Protein 1KQ8 (pdb70)

Nearest PDB structures (foldseek):
  1kq8-assembly1_A  TM=9.219E-01  e=2.429E-12  Rattus norvegicus
  2hfh-assembly1_A  TM=8.303E-01  e=5.248E-07  Rattus norvegicus
  2hdc-assembly1_A  TM=8.396E-01  e=4.549E-06  Rattus norvegicus
  2d2w-assembly1_A  TM=6.006E-01  e=1.992E-04  Mus musculus
  5z7b-assembly1_A  TM=4.721E-01  e=2.363E+00  Corynebacterium glutamicum

Sequence (75 aa):
YIALITMAIRDSAGGRLTLAEINEYLMGKFPFFRGSYTGWRNSVRHNLSLNDCFVKVLRDPSRPWGKDNYWMLNPYIALITMAIRDSAGGRLTLAEINEYLMGKFPFFRGSYTGWRNSVRHNLSLNDCFVKVLRDPSRPWGKDNYWMLNPYIALITMAIRDSAGGRLTLAEINEYLMGKFPFFRGSYTGWRNSVRHNLSLNDCFVKVLRDPSRPWGKDNYWMLNPYIALITMAIRDSAGGRLTLAEINEYLMGKFPFFRGSYTGWRNSVRHNLSLNDCFVKVLRDPSRPWGKDNYWMLNPYIALITMAIRDSAGGRLTLAEINEYLMGKFPFFRGSYTGWRNSVRHNLSLNDCFVKVLRDPSRPWGKDNYWMLNPYIALITMAIRDSAGGRLTLAEINEYLMGKFPFFRGSYTGWRNSVRHNLSLNDCFVKVLRDPSRPWGKDNYWMLNPYIALITMAIRDSAGGRLTLAEINEYLMGKFPFFRGSYTGWRNSVRHNLSLNDCFVKVLRDPSRPWGKDNYWMLNPYIALITMAIRDSAGGRLTLAEINEYLMGKFPFFRGSYTGWRNSVRHNLSLNDCFVKVLRDPSRPWGKDNYWMLNPYIALITMAIRDSAGGRLTLAEINEYLMGKFPFFRGSYTGWRNSVRHNLSLNDCFVKVLRDPSRPWGKDNYWMLNPYIALITMAIRDSAGGRLTLAEINEYLMGKFPFFRGSYTGWRNSVRHNLSLNDCFVKVLRDPSRPWGKDNYWMLNPYIALITMAIRDSAGGRLTLAEINEYLMGKFPFFRGSYTGWRNSVRHNLSLNDCFVKVLRDPSRPWGKDNYWMLNPYIALITMAIRDSAGGRLTLAEINEYLMGKFPFFRGSYTGWRNSVRHNLSLNDCFVKVLRDPSRPWGKDNYWMLNPYIALITMAIRDSAGGRLTLAEINEYLMGKFPFFRGSYTGWRNSVRHNLSLNDCFVKVLRDPSRPWGKDNYWMLNPYIALITMAIRDSAGGRLTLAEINEYLMGKFPFFRGSYTGWRNSVRHNLSLNDCFVKVLRDPSRPWGKDNYWMLNPYIALITMAIRDSAGGRLTLAEINEYLMGKFPFFRGSYTGWRNSVRHNLSLNDCFVKVLRDPSRPWGKDNYWMLNPYIALITMAIRDSAGGRLTLAEINEYLMGKFPFFRGSYTGWRNSVRHNLSLNDCFVKVLRDPSRPWGKDNYWMLNPYIALITMAIRDSAGGRLTLAEINEYLMGKFPFFRGSYTGWRNSVRHNLSLNDCFVKVLRDPSRPWGKDNYWMLNPYIALITMAIRDSAGGRLTLAEINEYLMGKFPFFRGSYTGWRNSVRHNLSLNDCFVKVLRDPSRPWGKDNYWMLNPYIALITMAIRDSAGGRLTLAEINEYLMGKFPFFRGSYTGWRNSVRHNLSLNDCFVKVLRDPSRPWGKDNYWMLNPYIALITMAIRDSAGGRLTLAEINEYLMGKFPFFRGSYTGWRNSVRHNLSLNDCFVKVLRDPSRPWGKDNYWMLNP

Secondary structure (DSSP, 8-state):
-HHHHHHHHTTSSSS-B-HHHHHHHHHHH-TTGGGT-S--HHHHHHHHHHHT--EE-SS-S--SSS----EE---

Organism: Rattus norvegicus (NCBI:txid10116)

Radius of gyration: 11.91 Å; Cα contacts (8 Å, |Δi|>4): 81; chains: 1; bounding box: 29×30×24 Å

Solvent-accessible surface area: 5359 Å² total; per-residue (Å²): 135,105,79,13,2,75,82,0,6,166,95,15,99,22,23,152,4,16,7,27,85,3,18,122,68,0,50,71,134,49,94,173,10,174,63,80,109,96,52,5,138,85,75,3,97,83,63,0,27,136,62,61,108,28,87,94,45,177,110,41,129,61,98,75,224,34,157,25,36,74,6,84,13,88,154

Structure (mmCIF, N/CA/C/O backbone):
data_1KQ8
#
_entry.id   1KQ8
#
loop_
_atom_site.group_PDB
_atom_site.id
_atom_site.type_symbol
_atom_site.label_atom_id
_atom_site.label_alt_id
_atom_site.label_comp_id
_atom_site.label_asym_id
_atom_site.label_entity_id
_atom_site.label_seq_id
_atom_site.pdbx_PDB_ins_code
_atom_site.Cartn_x
_atom_site.Cartn_y
_atom_site.Cartn_z
_atom_site.occupancy
_atom_site.B_iso_or_equiv
_atom_site.auth_seq_id
_atom_site.auth_comp_id
_atom_site.auth_asym_id
_atom_site.auth_atom_id
_atom_site.pdbx_PDB_model_num
ATOM 1 N N . TYR A 1 7 ? -6.651 1.995 2.730 1.00 0.00 8 TYR A N 1
ATOM 2 C CA . TYR A 1 7 ? -7.794 2.531 3.449 1.00 0.00 8 TYR A CA 1
ATOM 3 C C . TYR A 1 7 ? -7.493 3.928 3.995 1.00 0.00 8 TYR A C 1
ATOM 4 O O . TYR A 1 7 ? -8.395 4.754 4.129 1.00 0.00 8 TYR A O 1
ATOM 22 N N . ILE A 1 8 ? -6.222 4.150 4.296 1.00 0.00 9 ILE A N 1
ATOM 23 C CA . ILE A 1 8 ? -5.791 5.433 4.824 1.00 0.00 9 ILE A CA 1
ATOM 24 C C . ILE A 1 8 ? -5.888 6.491 3.724 1.00 0.00 9 ILE A C 1
ATOM 25 O O . ILE A 1 8 ? -6.543 7.517 3.901 1.00 0.00 9 ILE A O 1
ATOM 41 N N . ALA A 1 9 ? -5.227 6.206 2.612 1.00 0.00 10 ALA A N 1
ATOM 42 C CA . ALA A 1 9 ? -5.231 7.120 1.483 1.00 0.00 10 ALA A CA 1
ATOM 43 C C . ALA A 1 9 ? -6.676 7.401 1.065 1.00 0.00 10 ALA A C 1
ATOM 44 O O . ALA A 1 9 ? -7.045 8.550 0.827 1.00 0.00 10 ALA A O 1
ATOM 51 N N . LEU A 1 10 ? -7.454 6.332 0.987 1.00 0.00 11 LEU A N 1
ATOM 52 C CA . LEU A 1 10 ? -8.850 6.449 0.602 1.00 0.00 11 LEU A CA 1
ATOM 53 C C . LEU A 1 10 ? -9.569 7.378 1.582 1.00 0.00 11 LEU A C 1
ATOM 54 O O . LEU A 1 10 ? -10.360 8.227 1.172 1.00 0.00 11 LEU A O 1
ATOM 70 N N . ILE A 1 11 ? -9.269 7.186 2.858 1.00 0.00 12 ILE A N 1
ATOM 71 C CA . ILE A 1 11 ? -9.877 7.996 3.900 1.00 0.00 12 ILE A CA 1
ATOM 72 C C . ILE A 1 11 ? -9.422 9.448 3.741 1.00 0.00 12 ILE A C 1
ATOM 73 O O . ILE A 1 11 ? -10.205 10.374 3.952 1.00 0.00 12 ILE A O 1
ATOM 89 N N . THR A 1 12 ? -8.160 9.603 3.370 1.00 0.00 13 THR A N 1
ATOM 90 C CA . THR A 1 12 ? -7.592 10.926 3.181 1.00 0.00 13 THR A CA 1
ATOM 91 C C . THR A 1 12 ? -8.385 11.701 2.126 1.00 0.00 13 THR A C 1
ATOM 92 O O . THR A 1 12 ? -8.791 12.838 2.361 1.00 0.00 13 THR A O 1
ATOM 103 N N . MET A 1 13 ? -8.580 11.054 0.986 1.00 0.00 14 MET A N 1
ATOM 104 C CA . MET A 1 13 ? -9.317 11.668 -0.105 1.00 0.00 14 MET A CA 1
ATOM 105 C C . MET A 1 13 ? -10.802 11.801 0.242 1.00 0.00 14 MET A C 1
ATOM 106 O O . MET A 1 13 ? -11.489 12.676 -0.282 1.00 0.00 14 MET A O 1
ATOM 120 N N . ALA A 1 14 ? -11.252 10.919 1.122 1.00 0.00 15 ALA A N 1
ATOM 121 C CA . ALA A 1 14 ? -12.642 10.927 1.545 1.00 0.00 15 ALA A CA 1
ATOM 122 C C . ALA A 1 14 ? -12.900 12.162 2.412 1.00 0.00 15 ALA A C 1
ATOM 123 O O . ALA A 1 14 ? -13.844 12.911 2.166 1.00 0.00 15 ALA A O 1
ATOM 130 N N . ILE A 1 15 ? -12.043 12.336 3.408 1.00 0.00 16 ILE A N 1
ATOM 131 C CA . ILE A 1 15 ? -12.167 13.467 4.312 1.00 0.00 16 ILE A CA 1
ATOM 132 C C . ILE A 1 15 ? -11.871 14.759 3.548 1.00 0.00 16 ILE A C 1
ATOM 133 O O . ILE A 1 15 ? -12.419 15.813 3.869 1.00 0.00 16 ILE A O 1
ATOM 149 N N . ARG A 1 16 ? -11.006 14.636 2.553 1.00 0.00 17 ARG A N 1
ATOM 150 C CA . ARG A 1 16 ? -10.631 15.781 1.741 1.00 0.00 17 ARG A CA 1
ATOM 151 C C . ARG A 1 16 ? -11.880 16.485 1.207 1.00 0.00 17 ARG A C 1
ATOM 152 O O . ARG A 1 16 ? -11.820 17.649 0.812 1.00 0.00 17 ARG A O 1
ATOM 173 N N . ASP A 1 17 ? -12.983 15.751 1.214 1.00 0.00 18 ASP A N 1
ATOM 174 C CA . ASP A 1 17 ? -14.244 16.291 0.736 1.00 0.00 18 ASP A CA 1
ATOM 175 C C . ASP A 1 17 ? -14.484 17.659 1.376 1.00 0.00 18 ASP A C 1
ATOM 176 O O . ASP A 1 17 ? -15.079 18.542 0.759 1.00 0.00 18 ASP A O 1
ATOM 185 N N . SER A 1 18 ? -14.008 17.794 2.605 1.00 0.00 19 SER A N 1
ATOM 186 C CA . SER A 1 18 ? -14.163 19.040 3.336 1.00 0.00 19 SER A CA 1
ATOM 187 C C . SER A 1 18 ? -12.981 19.967 3.046 1.00 0.00 19 SER A C 1
ATOM 188 O O . SER A 1 18 ? -12.492 20.022 1.919 1.00 0.00 19 SER A O 1
ATOM 196 N N . ALA A 1 19 ? -12.555 20.672 4.084 1.00 0.00 20 ALA A N 1
ATOM 197 C CA . ALA A 1 19 ? -11.439 21.594 3.955 1.00 0.00 20 ALA A CA 1
ATOM 198 C C . ALA A 1 19 ? -10.990 22.042 5.347 1.00 0.00 20 ALA A C 1
ATOM 199 O O . ALA A 1 19 ? -10.553 23.177 5.527 1.00 0.00 20 ALA A O 1
ATOM 206 N N . GLY A 1 20 ? -11.112 21.125 6.296 1.00 0.00 21 GLY A N 1
ATOM 207 C CA . GLY A 1 20 ? -10.723 21.411 7.667 1.00 0.00 21 GLY A CA 1
ATOM 208 C C . GLY A 1 20 ? -11.808 22.214 8.388 1.00 0.00 21 GLY A C 1
ATOM 209 O O . GLY A 1 20 ? -11.503 23.122 9.160 1.00 0.00 21 GLY A O 1
ATOM 213 N N . GLY A 1 21 ? -13.051 21.850 8.111 1.00 0.00 22 GLY A N 1
ATOM 214 C CA . GLY A 1 21 ? -14.183 22.525 8.724 1.00 0.00 22 GLY A CA 1
ATOM 215 C C . GLY A 1 21 ? -15.224 21.516 9.214 1.00 0.00 22 GLY A C 1
ATOM 216 O O . GLY A 1 21 ? -15.417 21.353 10.417 1.00 0.00 22 GLY A O 1
ATOM 220 N N . ARG A 1 22 ? -15.867 20.865 8.255 1.00 0.00 23 ARG A N 1
ATOM 221 C CA . ARG A 1 22 ? -16.883 19.877 8.574 1.00 0.00 23 ARG A CA 1
ATOM 222 C C . ARG A 1 22 ? -17.147 18.978 7.364 1.00 0.00 23 ARG A C 1
ATOM 223 O O . ARG A 1 22 ? -16.892 19.372 6.227 1.00 0.00 23 ARG A O 1
ATOM 244 N N . LEU A 1 23 ? -17.656 17.789 7.650 1.00 0.00 24 LEU A N 1
ATOM 245 C CA . LEU A 1 23 ? -17.958 16.832 6.600 1.00 0.00 24 LEU A CA 1
ATOM 246 C C . LEU A 1 23 ? -18.939 15.787 7.134 1.00 0.00 24 LEU A C 1
ATOM 247 O O . LEU A 1 23 ? -19.158 15.696 8.341 1.00 0.00 24 LEU A O 1
ATOM 263 N N . THR A 1 24 ? -19.504 15.024 6.210 1.00 0.00 25 THR A N 1
ATOM 264 C CA . THR A 1 24 ? -20.457 13.989 6.573 1.00 0.00 25 THR A CA 1
ATOM 265 C C . THR A 1 24 ? -19.944 12.615 6.137 1.00 0.00 25 THR A C 1
ATOM 266 O O . THR A 1 24 ? -19.821 12.345 4.943 1.00 0.00 25 THR A O 1
ATOM 277 N N . LEU A 1 25 ? -19.658 11.784 7.128 1.00 0.00 26 LEU A N 1
ATOM 278 C CA . LEU A 1 25 ? -19.161 10.444 6.862 1.00 0.00 26 LEU A CA 1
ATOM 279 C C . LEU A 1 25 ? -20.198 9.674 6.041 1.00 0.00 26 LEU A C 1
ATOM 280 O O . LEU A 1 25 ? -19.868 8.687 5.386 1.00 0.00 26 LEU A O 1
ATOM 296 N N . ALA A 1 26 ? -21.431 10.155 6.105 1.00 0.00 27 ALA A N 1
ATOM 297 C CA . ALA A 1 26 ? -22.519 9.524 5.376 1.00 0.00 27 ALA A CA 1
ATOM 298 C C . ALA A 1 26 ? -22.247 9.625 3.874 1.00 0.00 27 ALA A C 1
ATOM 299 O O . ALA A 1 26 ? -22.367 8.639 3.149 1.00 0.00 27 ALA A O 1
ATOM 306 N N . GLU A 1 27 ? -21.884 10.827 3.450 1.00 0.00 28 GLU A N 1
ATOM 307 C CA . GLU A 1 27 ? -21.594 11.071 2.047 1.00 0.00 28 GLU A CA 1
ATOM 308 C C . GLU A 1 27 ? -20.246 10.452 1.669 1.00 0.00 28 GLU A C 1
ATOM 309 O O . GLU A 1 27 ? -20.099 9.892 0.584 1.00 0.00 28 GLU A O 1
ATOM 321 N N . ILE A 1 28 ? -19.297 10.575 2.585 1.00 0.00 29 ILE A N 1
ATOM 322 C CA . ILE A 1 28 ? -17.967 10.035 2.361 1.00 0.00 29 ILE A CA 1
ATOM 323 C C . ILE A 1 28 ? -18.070 8.533 2.089 1.00 0.00 29 ILE A C 1
ATOM 324 O O . ILE A 1 28 ? -17.531 8.040 1.099 1.00 0.00 29 ILE A O 1
ATOM 340 N N . ASN A 1 29 ? -18.765 7.848 2.985 1.00 0.00 30 ASN A N 1
ATOM 341 C CA . ASN A 1 29 ? -18.945 6.412 2.854 1.00 0.00 30 ASN A CA 1
ATOM 342 C C . ASN A 1 29 ? -19.871 6.125 1.670 1.00 0.00 30 ASN A C 1
ATOM 343 O O . ASN A 1 29 ? -19.756 5.084 1.025 1.00 0.00 30 ASN A O 1
ATOM 354 N N . GLU A 1 30 ? -20.769 7.067 1.420 1.00 0.00 31 GLU A N 1
ATOM 355 C CA . GLU A 1 30 ? -21.715 6.928 0.326 1.00 0.00 31 GLU A CA 1
ATOM 356 C C . GLU A 1 30 ? -20.970 6.741 -0.998 1.00 0.00 31 GLU A C 1
ATOM 357 O O . GLU A 1 30 ? -21.282 5.833 -1.767 1.00 0.00 31 GLU A O 1
ATOM 369 N N . TYR A 1 31 ? -20.000 7.615 -1.223 1.00 0.00 32 TYR A N 1
ATOM 370 C CA . TYR A 1 31 ? -19.209 7.557 -2.440 1.00 0.00 32 TYR A CA 1
ATOM 371 C C . TYR A 1 31 ? -18.123 6.484 -2.338 1.00 0.00 32 TYR A C 1
ATOM 372 O O . TYR A 1 31 ? -17.682 5.943 -3.351 1.00 0.00 32 TYR A O 1
ATOM 390 N N . LEU A 1 32 ? -17.722 6.209 -1.105 1.00 0.00 33 LEU A N 1
ATOM 391 C CA . LEU A 1 32 ? -16.696 5.211 -0.857 1.00 0.00 33 LEU A CA 1
ATOM 392 C C . LEU A 1 32 ? -17.140 3.871 -1.448 1.00 0.00 33 LEU A C 1
ATOM 393 O O . LEU A 1 32 ? -16.375 3.216 -2.154 1.00 0.00 33 LEU A O 1
ATOM 409 N N . MET A 1 33 ? -18.375 3.504 -1.138 1.00 0.00 34 MET A N 1
ATOM 410 C CA . MET A 1 33 ? -18.930 2.254 -1.629 1.00 0.00 34 MET A CA 1
ATOM 411 C C . MET A 1 33 ? -19.407 2.398 -3.076 1.00 0.00 34 MET A C 1
ATOM 412 O O . MET A 1 33 ? -19.408 1.427 -3.832 1.00 0.00 34 MET A O 1
ATOM 426 N N . GLY A 1 34 ? -19.799 3.616 -3.418 1.00 0.00 35 GLY A N 1
ATOM 427 C CA . GLY A 1 34 ? -20.277 3.898 -4.761 1.00 0.00 35 GLY A CA 1
ATOM 428 C C . GLY A 1 34 ? -19.109 4.032 -5.741 1.00 0.00 35 GLY A C 1
ATOM 429 O O . GLY A 1 34 ? -19.318 4.154 -6.948 1.00 0.00 35 GLY A O 1
ATOM 433 N N . LYS A 1 35 ? -17.907 4.005 -5.187 1.00 0.00 36 LYS A N 1
ATOM 434 C CA . LYS A 1 35 ? -16.706 4.122 -5.997 1.00 0.00 36 LYS A CA 1
ATOM 435 C C . LYS A 1 35 ? -15.952 2.791 -5.978 1.00 0.00 36 LYS A C 1
ATOM 436 O O . LYS A 1 35 ? -15.673 2.217 -7.029 1.00 0.00 36 LYS A O 1
ATOM 455 N N . PHE A 1 36 ? -15.643 2.339 -4.771 1.00 0.00 37 PHE A N 1
ATOM 456 C CA . PHE A 1 36 ? -14.927 1.086 -4.602 1.00 0.00 37 PHE A CA 1
ATOM 457 C C . PHE A 1 36 ? -15.887 -0.104 -4.646 1.00 0.00 37 PHE A C 1
ATOM 458 O O . PHE A 1 36 ? -16.727 -0.263 -3.762 1.00 0.00 37 PHE A O 1
ATOM 475 N N . PRO A 1 37 ? -15.726 -0.933 -5.713 1.00 0.00 38 PRO A N 1
ATOM 476 C CA . PRO A 1 37 ? -16.568 -2.104 -5.884 1.00 0.00 38 PRO A CA 1
ATOM 477 C C . PRO A 1 37 ? -16.163 -3.217 -4.915 1.00 0.00 38 PRO A C 1
ATOM 478 O O . PRO A 1 37 ? -17.020 -3.902 -4.358 1.00 0.00 38 PRO A O 1
ATOM 489 N N . PHE A 1 38 ? -14.858 -3.362 -4.744 1.00 0.00 39 PHE A N 1
ATOM 490 C CA . PHE A 1 38 ? -14.329 -4.380 -3.852 1.00 0.00 39 PHE A CA 1
ATOM 491 C C . PHE A 1 38 ? -14.856 -4.189 -2.428 1.00 0.00 39 PHE A C 1
ATOM 492 O O . PHE A 1 38 ? -15.068 -5.161 -1.705 1.00 0.00 39 PHE A O 1
ATOM 509 N N . PHE A 1 39 ? -15.052 -2.929 -2.068 1.00 0.00 40 PHE A N 1
ATOM 510 C CA . PHE A 1 39 ? -15.549 -2.597 -0.744 1.00 0.00 40 PHE A CA 1
ATOM 511 C C . PHE A 1 39 ? -17.024 -2.979 -0.601 1.00 0.00 40 PHE A C 1
ATOM 512 O O . PHE A 1 39 ? -17.457 -3.411 0.466 1.00 0.00 40 PHE A O 1
ATOM 529 N N . ARG A 1 40 ? -17.756 -2.806 -1.692 1.00 0.00 41 ARG A N 1
ATOM 530 C CA . ARG A 1 40 ? -19.173 -3.127 -1.702 1.00 0.00 41 ARG A CA 1
ATOM 531 C C . ARG A 1 40 ? -19.381 -4.595 -2.078 1.00 0.00 41 ARG A C 1
ATOM 532 O O . ARG A 1 40 ? -20.503 -5.014 -2.360 1.00 0.00 41 ARG A O 1
ATOM 553 N N . GLY A 1 41 ? -18.284 -5.337 -2.071 1.00 0.00 42 GLY A N 1
ATOM 554 C CA . GLY A 1 41 ? -18.332 -6.749 -2.408 1.00 0.00 42 GLY A CA 1
ATOM 555 C C . GLY A 1 41 ? -17.403 -7.561 -1.504 1.00 0.00 42 GLY A C 1
ATOM 556 O O . GLY A 1 41 ? -16.727 -8.479 -1.967 1.00 0.00 42 GLY A O 1
ATOM 560 N N . SER A 1 42 ? -17.399 -7.195 -0.231 1.00 0.00 43 SER A N 1
ATOM 561 C CA . SER A 1 42 ? -16.564 -7.877 0.742 1.00 0.00 43 SER A CA 1
ATOM 562 C C . SER A 1 42 ? -17.294 -7.973 2.083 1.00 0.00 43 SER A C 1
ATOM 563 O O . SER A 1 42 ? -17.692 -9.059 2.502 1.00 0.00 43 SER A O 1
ATOM 571 N N . TYR A 1 43 ? -17.448 -6.821 2.720 1.00 0.00 44 TYR A N 1
ATOM 572 C CA . TYR A 1 43 ? -18.124 -6.761 4.005 1.00 0.00 44 TYR A CA 1
ATOM 573 C C . TYR A 1 43 ? -18.395 -5.312 4.415 1.00 0.00 44 TYR A C 1
ATOM 574 O O . TYR A 1 43 ? -17.473 -4.581 4.773 1.00 0.00 44 TYR A O 1
ATOM 592 N N . THR A 1 44 ? -19.665 -4.940 4.348 1.00 0.00 45 THR A N 1
ATOM 593 C CA . THR A 1 44 ? -20.070 -3.592 4.707 1.00 0.00 45 THR A CA 1
ATOM 594 C C . THR A 1 44 ? -20.102 -3.432 6.228 1.00 0.00 45 THR A C 1
ATOM 595 O O . THR A 1 44 ? -21.131 -3.071 6.796 1.00 0.00 45 THR A O 1
ATOM 606 N N . GLY A 1 45 ? -18.962 -3.710 6.844 1.00 0.00 46 GLY A N 1
ATOM 607 C CA . GLY A 1 45 ? -18.847 -3.601 8.289 1.00 0.00 46 GLY A CA 1
ATOM 608 C C . GLY A 1 45 ? -17.474 -3.058 8.690 1.00 0.00 46 GLY A C 1
ATOM 609 O O . GLY A 1 45 ? -16.974 -3.362 9.772 1.00 0.00 46 GLY A O 1
ATOM 613 N N . TRP A 1 46 ? -16.902 -2.265 7.795 1.00 0.00 47 TRP A N 1
ATOM 614 C CA . TRP A 1 46 ? -15.597 -1.677 8.043 1.00 0.00 47 TRP A CA 1
ATOM 615 C C . TRP A 1 46 ? -15.809 -0.239 8.521 1.00 0.00 47 TRP A C 1
ATOM 616 O O . TRP A 1 46 ? -14.880 0.398 9.014 1.00 0.00 47 TRP A O 1
ATOM 637 N N . ARG A 1 47 ? -17.037 0.230 8.358 1.00 0.00 48 ARG A N 1
ATOM 638 C CA . ARG A 1 47 ? -17.383 1.581 8.767 1.00 0.00 48 ARG A CA 1
ATOM 639 C C . ARG A 1 47 ? -16.921 1.835 10.203 1.00 0.00 48 ARG A C 1
ATOM 640 O O . ARG A 1 47 ? -16.735 2.983 10.605 1.00 0.00 48 ARG A O 1
ATOM 661 N N . ASN A 1 48 ? -16.747 0.746 10.937 1.00 0.00 49 ASN A N 1
ATOM 662 C CA . ASN A 1 48 ? -16.310 0.837 12.320 1.00 0.00 49 ASN A CA 1
ATOM 663 C C . ASN A 1 48 ? -14.801 1.088 12.357 1.00 0.00 49 ASN A C 1
ATOM 664 O O . ASN A 1 48 ? -14.334 1.980 13.064 1.00 0.00 49 ASN A O 1
ATOM 675 N N . SER A 1 49 ? -14.081 0.286 11.588 1.00 0.00 50 SER A N 1
ATOM 676 C CA . SER A 1 49 ? -12.634 0.410 11.524 1.00 0.00 50 SER A CA 1
ATOM 677 C C . SER A 1 49 ? -12.251 1.652 10.717 1.00 0.00 50 SER A C 1
ATOM 678 O O . SER A 1 49 ? -11.229 2.281 10.987 1.00 0.00 50 SER A O 1
ATOM 686 N N . VAL A 1 50 ? -13.090 1.966 9.741 1.00 0.00 51 VAL A N 1
ATOM 687 C CA . VAL A 1 50 ? -12.852 3.121 8.892 1.00 0.00 51 VAL A CA 1
ATOM 688 C C . VAL A 1 50 ? -13.047 4.399 9.711 1.00 0.00 51 VAL A C 1
ATOM 689 O O . VAL A 1 50 ? -12.143 5.228 9.800 1.00 0.00 51 VAL A O 1
ATOM 702 N N . ARG A 1 51 ? -14.234 4.519 10.287 1.00 0.00 52 ARG A N 1
ATOM 703 C CA . ARG A 1 51 ? -14.560 5.682 11.095 1.00 0.00 52 ARG A CA 1
ATOM 704 C C . ARG A 1 51 ? -13.561 5.826 12.245 1.00 0.00 52 ARG A C 1
ATOM 705 O O . ARG A 1 51 ? -13.139 6.934 12.570 1.00 0.00 52 ARG A O 1
ATOM 726 N N . HIS A 1 52 ? -13.212 4.689 12.830 1.00 0.00 53 HIS A N 1
ATOM 727 C CA . HIS A 1 52 ? -12.271 4.675 13.937 1.00 0.00 53 HIS A CA 1
ATOM 728 C C . HIS A 1 52 ? -10.952 5.313 13.497 1.00 0.00 53 HIS A C 1
ATOM 729 O O . HIS A 1 52 ? -10.480 6.263 14.119 1.00 0.00 53 HIS A O 1
ATOM 743 N N . ASN A 1 53 ? -10.394 4.765 12.427 1.00 0.00 54 ASN A N 1
ATOM 744 C CA . ASN A 1 53 ? -9.139 5.268 11.897 1.00 0.00 54 ASN A CA 1
ATOM 745 C C . ASN A 1 53 ? -9.338 6.702 11.401 1.00 0.00 54 ASN A C 1
ATOM 746 O O . ASN A 1 53 ? -8.402 7.500 11.408 1.00 0.00 54 ASN A O 1
ATOM 757 N N . LEU A 1 54 ? -10.563 6.985 10.984 1.00 0.00 55 LEU A N 1
ATOM 758 C CA . LEU A 1 54 ? -10.897 8.309 10.486 1.00 0.00 55 LEU A CA 1
ATOM 759 C C . LEU A 1 54 ? -10.555 9.351 11.553 1.00 0.00 55 LEU A C 1
ATOM 760 O O . LEU A 1 54 ? -9.868 10.331 11.270 1.00 0.00 55 LEU A O 1
ATOM 776 N N . SER A 1 55 ? -11.052 9.104 12.756 1.00 0.00 56 SER A N 1
ATOM 777 C CA . SER A 1 55 ? -10.808 10.009 13.867 1.00 0.00 56 SER A CA 1
ATOM 778 C C . SER A 1 55 ? -9.423 9.746 14.462 1.00 0.00 56 SER A C 1
ATOM 779 O O . SER A 1 55 ? -8.786 10.657 14.988 1.00 0.00 56 SER A O 1
ATOM 787 N N . LEU A 1 56 ? -8.998 8.495 14.359 1.00 0.00 57 LEU A N 1
ATOM 788 C CA . LEU A 1 56 ? -7.700 8.101 14.881 1.00 0.00 57 LEU A CA 1
ATOM 789 C C . LEU A 1 56 ? -6.613 8.489 13.877 1.00 0.00 57 LEU A C 1
ATOM 790 O O . LEU A 1 56 ? -5.431 8.240 14.110 1.00 0.00 57 LEU A O 1
ATOM 806 N N . ASN A 1 57 ? -7.051 9.092 12.782 1.00 0.00 58 ASN A N 1
ATOM 807 C CA . ASN A 1 57 ? -6.129 9.517 11.742 1.00 0.00 58 ASN A CA 1
ATOM 808 C C . ASN A 1 57 ? -6.024 11.043 11.752 1.00 0.00 58 ASN A C 1
ATOM 809 O O . ASN A 1 57 ? -5.036 11.598 12.232 1.00 0.00 58 ASN A O 1
ATOM 820 N N . ASP A 1 58 ? -7.056 11.679 11.217 1.00 0.00 59 ASP A N 1
ATOM 821 C CA . ASP A 1 58 ? -7.092 13.130 11.159 1.00 0.00 59 ASP A CA 1
ATOM 822 C C . ASP A 1 58 ? -6.985 13.696 12.576 1.00 0.00 59 ASP A C 1
ATOM 823 O O . ASP A 1 58 ? -6.128 14.536 12.850 1.00 0.00 59 ASP A O 1
ATOM 832 N N . CYS A 1 59 ? -7.866 13.214 13.440 1.00 0.00 60 CYS A N 1
ATOM 833 C CA . CYS A 1 59 ? -7.881 13.662 14.822 1.00 0.00 60 CYS A CA 1
ATOM 834 C C . CYS A 1 59 ? -8.792 14.887 14.921 1.00 0.00 60 CYS A C 1
ATOM 835 O O . CYS A 1 59 ? -8.348 15.965 15.315 1.00 0.00 60 CYS A O 1
ATOM 843 N N . PHE A 1 60 ? -10.049 14.681 14.556 1.00 0.00 61 PHE A N 1
ATOM 844 C CA . PHE A 1 60 ? -11.026 15.756 14.598 1.00 0.00 61 PHE A CA 1
ATOM 845 C C . PHE A 1 60 ? -12.174 15.416 15.551 1.00 0.00 61 PHE A C 1
ATOM 846 O O . PHE A 1 60 ? -12.096 14.445 16.301 1.00 0.00 61 PHE A O 1
ATOM 863 N N . VAL A 1 61 ? -13.213 16.235 15.489 1.00 0.00 62 VAL A N 1
ATOM 864 C CA . VAL A 1 61 ? -14.376 16.034 16.337 1.00 0.00 62 VAL A CA 1
ATOM 865 C C . VAL A 1 61 ? -15.605 15.789 15.459 1.00 0.00 62 VAL A C 1
ATOM 866 O O . VAL A 1 61 ? -15.767 16.425 14.419 1.00 0.00 62 VAL A O 1
ATOM 879 N N . LYS A 1 62 ? -16.441 14.865 15.911 1.00 0.00 63 LYS A N 1
ATOM 880 C CA . LYS A 1 62 ? -17.650 14.528 15.180 1.00 0.00 63 LYS A CA 1
ATOM 881 C C . LYS A 1 62 ? -18.869 14.824 16.056 1.00 0.00 63 LYS A C 1
ATOM 882 O O . LYS A 1 62 ? -18.727 15.193 17.221 1.00 0.00 63 LYS A O 1
ATOM 901 N N . VAL A 1 63 ? -20.041 14.652 15.462 1.00 0.00 64 VAL A N 1
ATOM 902 C CA . VAL A 1 63 ? -21.284 14.896 16.173 1.00 0.00 64 VAL A CA 1
ATOM 903 C C . VAL A 1 63 ? -22.098 13.601 16.229 1.00 0.00 64 VAL A C 1
ATOM 904 O O . VAL A 1 63 ? -22.206 12.889 15.232 1.00 0.00 64 VAL A O 1
ATOM 917 N N . LEU A 1 64 ? -22.649 13.337 17.404 1.00 0.00 65 LEU A N 1
ATOM 918 C CA . LEU A 1 64 ? -23.450 12.140 17.602 1.00 0.00 65 LEU A CA 1
ATOM 919 C C . LEU A 1 64 ? -24.833 12.349 16.983 1.00 0.00 65 LEU A C 1
ATOM 920 O O . LEU A 1 64 ? -25.761 12.789 17.661 1.00 0.00 65 LEU A O 1
ATOM 936 N N . ARG A 1 65 ? -24.928 12.024 15.702 1.00 0.00 66 ARG A N 1
ATOM 937 C CA . ARG A 1 65 ? -26.183 12.171 14.984 1.00 0.00 66 ARG A CA 1
ATOM 938 C C . ARG A 1 65 ? -26.880 13.470 15.393 1.00 0.00 66 ARG A C 1
ATOM 939 O O . ARG A 1 65 ? -27.683 13.481 16.325 1.00 0.00 66 ARG A O 1
ATOM 960 N N . ASP A 1 66 ? -26.548 14.534 14.676 1.00 0.00 67 ASP A N 1
ATOM 961 C CA . ASP A 1 66 ? -27.132 15.835 14.953 1.00 0.00 67 ASP A CA 1
ATOM 962 C C . ASP A 1 66 ? -28.503 15.928 14.280 1.00 0.00 67 ASP A C 1
ATOM 963 O O . ASP A 1 66 ? -28.851 15.084 13.455 1.00 0.00 67 ASP A O 1
ATOM 972 N N . PRO A 1 67 ? -29.263 16.987 14.666 1.00 0.00 68 PRO A N 1
ATOM 973 C CA . PRO A 1 67 ? -30.587 17.201 14.109 1.00 0.00 68 PRO A CA 1
ATOM 974 C C . PRO A 1 67 ? -30.501 17.740 12.680 1.00 0.00 68 PRO A C 1
ATOM 975 O O . PRO A 1 67 ? -30.781 18.913 12.437 1.00 0.00 68 PRO A O 1
ATOM 986 N N . SER A 1 68 ? -30.110 16.858 11.771 1.00 0.00 69 SER A N 1
ATOM 987 C CA . SER A 1 68 ? -29.983 17.231 10.373 1.00 0.00 69 SER A CA 1
ATOM 988 C C . SER A 1 68 ? -29.576 16.013 9.541 1.00 0.00 69 SER A C 1
ATOM 989 O O . SER A 1 68 ? -28.480 15.975 8.984 1.00 0.00 69 SER A O 1
ATOM 997 N N . ARG A 1 69 ? -30.481 15.047 9.484 1.00 0.00 70 ARG A N 1
ATOM 998 C CA . ARG A 1 69 ? -30.230 13.830 8.730 1.00 0.00 70 ARG A CA 1
ATOM 999 C C . ARG A 1 69 ? -31.385 13.557 7.764 1.00 0.00 70 ARG A C 1
ATOM 1000 O O . ARG A 1 69 ? -32.490 13.226 8.190 1.00 0.00 70 ARG A O 1
ATOM 1021 N N . PRO A 1 70 ? -31.081 13.709 6.447 1.00 0.00 71 PRO A N 1
ATOM 1022 C CA . PRO A 1 70 ? -32.081 13.482 5.417 1.00 0.00 71 PRO A CA 1
ATOM 1023 C C . PRO A 1 70 ? -32.336 11.986 5.221 1.00 0.00 71 PRO A C 1
ATOM 1024 O O . PRO A 1 70 ? -31.412 11.228 4.930 1.00 0.00 71 PRO A O 1
ATOM 1035 N N . TRP A 1 71 ? -33.595 11.606 5.388 1.00 0.00 72 TRP A N 1
ATOM 1036 C CA . TRP A 1 71 ? -33.983 10.215 5.232 1.00 0.00 72 TRP A CA 1
ATOM 1037 C C . TRP A 1 71 ? -33.884 9.541 6.602 1.00 0.00 72 TRP A C 1
ATOM 1038 O O . TRP A 1 71 ? -34.704 8.688 6.939 1.00 0.00 72 TRP A O 1
ATOM 1059 N N . GLY A 1 72 ? -32.872 9.948 7.355 1.00 0.00 73 GLY A N 1
ATOM 1060 C CA . GLY A 1 72 ? -32.655 9.394 8.680 1.00 0.00 73 GLY A CA 1
ATOM 1061 C C . GLY A 1 72 ? -31.550 8.336 8.658 1.00 0.00 73 GLY A C 1
ATOM 1062 O O . GLY A 1 72 ? -31.798 7.167 8.949 1.00 0.00 73 GLY A O 1
ATOM 1066 N N . LYS A 1 73 ? -30.352 8.784 8.310 1.00 0.00 74 LYS A N 1
ATOM 1067 C CA . LYS A 1 73 ? -29.208 7.891 8.246 1.00 0.00 74 LYS A CA 1
ATOM 1068 C C . LYS A 1 73 ? -27.986 8.669 7.755 1.00 0.00 74 LYS A C 1
ATOM 1069 O O . LYS A 1 73 ? -27.311 8.245 6.818 1.00 0.00 74 LYS A O 1
ATOM 1088 N N . ASP A 1 74 ? -27.738 9.794 8.410 1.00 0.00 75 ASP A N 1
ATOM 1089 C CA . ASP A 1 74 ? -26.609 10.635 8.051 1.00 0.00 75 ASP A CA 1
ATOM 1090 C C . ASP A 1 74 ? -25.773 10.919 9.301 1.00 0.00 75 ASP A C 1
ATOM 1091 O O . ASP A 1 74 ? -26.181 10.589 10.413 1.00 0.00 75 ASP A O 1
ATOM 1100 N N . ASN A 1 75 ? -24.618 11.529 9.075 1.00 0.00 76 ASN A N 1
ATOM 1101 C CA . ASN A 1 75 ? -23.722 11.862 10.169 1.00 0.00 76 ASN A CA 1
ATOM 1102 C C . ASN A 1 75 ? -22.889 13.087 9.786 1.00 0.00 76 ASN A C 1
ATOM 1103 O O . ASN A 1 75 ? -22.495 13.237 8.631 1.00 0.00 76 ASN A O 1
ATOM 1114 N N . TYR A 1 76 ? -22.646 13.931 10.778 1.00 0.00 77 TYR A N 1
ATOM 1115 C CA . TYR A 1 76 ? -21.867 15.138 10.559 1.00 0.00 77 TYR A CA 1
ATOM 1116 C C . TYR A 1 76 ? -20.606 15.142 11.425 1.00 0.00 77 TYR A C 1
ATOM 1117 O O . TYR A 1 76 ? -20.682 14.965 12.640 1.00 0.00 77 TYR A O 1
ATOM 1135 N N . TRP A 1 77 ? -19.475 15.344 10.765 1.00 0.00 78 TRP A N 1
ATOM 1136 C CA . TRP A 1 77 ? -18.199 15.373 11.460 1.00 0.00 78 TRP A CA 1
ATOM 1137 C C . TRP A 1 77 ? -17.605 16.774 11.301 1.00 0.00 78 TRP A C 1
ATOM 1138 O O . TRP A 1 77 ? -17.775 17.410 10.262 1.00 0.00 78 TRP A O 1
ATOM 1159 N N . MET A 1 78 ? -16.921 17.214 12.346 1.00 0.00 79 MET A N 1
ATOM 1160 C CA . MET A 1 78 ? -16.301 18.529 12.336 1.00 0.00 79 MET A CA 1
ATOM 1161 C C . MET A 1 78 ? -14.788 18.423 12.534 1.00 0.00 79 MET A C 1
ATOM 1162 O O . MET A 1 78 ? -14.320 18.156 13.639 1.00 0.00 79 MET A O 1
ATOM 1176 N N . LEU A 1 79 ? -14.064 18.638 11.445 1.00 0.00 80 LEU A N 1
ATOM 1177 C CA . LEU A 1 79 ? -12.613 18.570 11.485 1.00 0.00 80 LEU A CA 1
ATOM 1178 C C . LEU A 1 79 ? -12.032 19.925 11.077 1.00 0.00 80 LEU A C 1
ATOM 1179 O O . LEU A 1 79 ? -12.659 20.674 10.328 1.00 0.00 80 LEU A O 1
ATOM 1195 N N . ASN A 1 80 ? -10.841 20.200 11.587 1.00 0.00 81 ASN A N 1
ATOM 1196 C CA . ASN A 1 80 ? -10.168 21.452 11.285 1.00 0.00 81 ASN A CA 1
ATOM 1197 C C . ASN A 1 80 ? -8.687 21.331 11.648 1.00 0.00 81 ASN A C 1
ATOM 1198 O O . ASN A 1 80 ? -8.310 20.487 12.459 1.00 0.00 81 ASN A O 1
ATOM 1209 N N . PRO A 1 81 ? -7.865 22.209 11.012 1.00 0.00 82 PRO A N 1
ATOM 1210 C CA . PRO A 1 81 ? -6.434 22.208 11.260 1.00 0.00 82 PRO A CA 1
ATOM 1211 C C . PRO A 1 81 ? -6.111 22.836 12.617 1.00 0.00 82 PRO A C 1
ATOM 1212 O O . PRO A 1 81 ? -7.000 23.353 13.293 1.00 0.00 82 PRO A O 1
ATOM 1223 N N . TYR A 1 7 ? 13.934 -10.747 -6.783 1.00 0.00 8 TYR A N 2
ATOM 1224 C CA . TYR A 1 7 ? 15.303 -10.322 -6.548 1.00 0.00 8 TYR A CA 2
ATOM 1225 C C . TYR A 1 7 ? 16.296 -11.271 -7.222 1.00 0.00 8 TYR A C 2
ATOM 1226 O O . TYR A 1 7 ? 17.293 -10.831 -7.793 1.00 0.00 8 TYR A O 2
ATOM 1244 N N . ILE A 1 8 ? 15.989 -12.557 -7.134 1.00 0.00 9 ILE A N 2
ATOM 1245 C CA . ILE A 1 8 ? 16.841 -13.573 -7.728 1.00 0.00 9 ILE A CA 2
ATOM 1246 C C . ILE A 1 8 ? 16.828 -13.417 -9.250 1.00 0.00 9 ILE A C 2
ATOM 1247 O O . ILE A 1 8 ? 17.828 -13.686 -9.914 1.00 0.00 9 ILE A O 2
ATOM 1263 N N . ALA A 1 9 ? 15.684 -12.984 -9.759 1.00 0.00 10 ALA A N 2
ATOM 1264 C CA . ALA A 1 9 ? 15.527 -12.789 -11.190 1.00 0.00 10 ALA A CA 2
ATOM 1265 C C . ALA A 1 9 ? 16.281 -11.528 -11.615 1.00 0.00 10 ALA A C 2
ATOM 1266 O O . ALA A 1 9 ? 17.141 -11.580 -12.493 1.00 0.00 10 ALA A O 2
ATOM 1273 N N . LEU A 1 10 ? 15.933 -10.423 -10.971 1.00 0.00 11 LEU A N 2
ATOM 1274 C CA . LEU A 1 10 ? 16.566 -9.150 -11.271 1.00 0.00 11 LEU A CA 2
ATOM 1275 C C . LEU A 1 10 ? 18.080 -9.286 -11.096 1.00 0.00 11 LEU A C 2
ATOM 1276 O O . LEU A 1 10 ? 18.849 -8.586 -11.753 1.00 0.00 11 LEU A O 2
ATOM 1292 N N . ILE A 1 11 ? 18.463 -10.191 -10.207 1.00 0.00 12 ILE A N 2
ATOM 1293 C CA . ILE A 1 11 ? 19.871 -10.426 -9.938 1.00 0.00 12 ILE A CA 2
ATOM 1294 C C . ILE A 1 11 ? 20.496 -11.164 -11.124 1.00 0.00 12 ILE A C 2
ATOM 1295 O O . ILE A 1 11 ? 21.538 -10.757 -11.634 1.00 0.00 12 ILE A O 2
ATOM 1311 N N . THR A 1 12 ? 19.832 -12.237 -11.528 1.00 0.00 13 THR A N 2
ATOM 1312 C CA . THR A 1 12 ? 20.309 -13.036 -12.644 1.00 0.00 13 THR A CA 2
ATOM 1313 C C . THR A 1 12 ? 20.579 -12.147 -13.860 1.00 0.00 13 THR A C 2
ATOM 1314 O O . THR A 1 12 ? 21.616 -12.274 -14.509 1.00 0.00 13 THR A O 2
ATOM 1325 N N . MET A 1 13 ? 19.627 -11.266 -14.131 1.00 0.00 14 MET A N 2
ATOM 1326 C CA . MET A 1 13 ? 19.748 -10.355 -15.257 1.00 0.00 14 MET A CA 2
ATOM 1327 C C . MET A 1 13 ? 20.793 -9.273 -14.976 1.00 0.00 14 MET A C 2
ATOM 1328 O O . MET A 1 13 ? 21.449 -8.786 -15.895 1.00 0.00 14 MET A O 2
ATOM 1342 N N . ALA A 1 14 ? 20.913 -8.928 -13.703 1.00 0.00 15 ALA A N 2
ATOM 1343 C CA . ALA A 1 14 ? 21.866 -7.912 -13.290 1.00 0.00 15 ALA A CA 2
ATOM 1344 C C . ALA A 1 14 ? 23.288 -8.428 -13.520 1.00 0.00 15 ALA A C 2
ATOM 1345 O O . ALA A 1 14 ? 24.137 -7.709 -14.044 1.00 0.00 15 ALA A O 2
ATOM 1352 N N . ILE A 1 15 ? 23.504 -9.672 -13.116 1.00 0.00 16 ILE A N 2
ATOM 1353 C CA . ILE A 1 15 ? 24.808 -10.293 -13.272 1.00 0.00 16 ILE A CA 2
ATOM 1354 C C . ILE A 1 15 ? 25.031 -10.639 -14.745 1.00 0.00 16 ILE A C 2
ATOM 1355 O O . ILE A 1 15 ? 26.166 -10.650 -15.219 1.00 0.00 16 ILE A O 2
ATOM 1371 N N . ARG A 1 16 ? 23.930 -10.913 -15.429 1.00 0.00 17 ARG A N 2
ATOM 1372 C CA . ARG A 1 16 ? 23.991 -11.258 -16.839 1.00 0.00 17 ARG A CA 2
ATOM 1373 C C . ARG A 1 16 ? 24.771 -10.193 -17.613 1.00 0.00 17 ARG A C 2
ATOM 1374 O O . ARG A 1 16 ? 25.217 -10.437 -18.733 1.00 0.00 17 ARG A O 2
ATOM 1395 N N . ASP A 1 17 ? 24.913 -9.036 -16.984 1.00 0.00 18 ASP A N 2
ATOM 1396 C CA . ASP A 1 17 ? 25.631 -7.933 -17.600 1.00 0.00 18 ASP A CA 2
ATOM 1397 C C . ASP A 1 17 ? 26.998 -8.425 -18.080 1.00 0.00 18 ASP A C 2
ATOM 1398 O O . ASP A 1 17 ? 27.521 -7.939 -19.081 1.00 0.00 18 ASP A O 2
ATOM 1407 N N . SER A 1 18 ? 27.539 -9.384 -17.342 1.00 0.00 19 SER A N 2
ATOM 1408 C CA . SER A 1 18 ? 28.835 -9.947 -17.679 1.00 0.00 19 SER A CA 2
ATOM 1409 C C . SER A 1 18 ? 28.664 -11.082 -18.691 1.00 0.00 19 SER A C 2
ATOM 1410 O O . SER A 1 18 ? 27.798 -11.017 -19.562 1.00 0.00 19 SER A O 2
ATOM 1418 N N . ALA A 1 19 ? 29.505 -12.096 -18.542 1.00 0.00 20 ALA A N 2
ATOM 1419 C CA . ALA A 1 19 ? 29.458 -13.243 -19.433 1.00 0.00 20 ALA A CA 2
ATOM 1420 C C . ALA A 1 19 ? 30.280 -14.385 -18.830 1.00 0.00 20 ALA A C 2
ATOM 1421 O O . ALA A 1 19 ? 30.868 -15.183 -19.558 1.00 0.00 20 ALA A O 2
ATOM 1428 N N . GLY A 1 20 ? 30.294 -14.426 -17.506 1.00 0.00 21 GLY A N 2
ATOM 1429 C CA . GLY A 1 20 ? 31.034 -15.456 -16.797 1.00 0.00 21 GLY A CA 2
ATOM 1430 C C . GLY A 1 20 ? 32.514 -15.088 -16.683 1.00 0.00 21 GLY A C 2
ATOM 1431 O O . GLY A 1 20 ? 33.385 -15.936 -16.869 1.00 0.00 21 GLY A O 2
ATOM 1435 N N . GLY A 1 21 ? 32.754 -13.821 -16.377 1.00 0.00 22 GLY A N 2
ATOM 1436 C CA . GLY A 1 21 ? 34.114 -13.330 -16.236 1.00 0.00 22 GLY A CA 2
ATOM 1437 C C . GLY A 1 21 ? 34.221 -12.334 -15.079 1.00 0.00 22 GLY A C 2
ATOM 1438 O O . GLY A 1 21 ? 34.856 -12.620 -14.065 1.00 0.00 22 GLY A O 2
ATOM 1442 N N . ARG A 1 22 ? 33.588 -11.186 -15.269 1.00 0.00 23 ARG A N 2
ATOM 1443 C CA . ARG A 1 22 ? 33.604 -10.146 -14.254 1.00 0.00 23 ARG A CA 2
ATOM 1444 C C . ARG A 1 22 ? 32.455 -9.162 -14.484 1.00 0.00 23 ARG A C 2
ATOM 1445 O O . ARG A 1 22 ? 31.965 -9.026 -15.604 1.00 0.00 23 ARG A O 2
ATOM 1466 N N . LEU A 1 23 ? 32.058 -8.502 -13.406 1.00 0.00 24 LEU A N 2
ATOM 1467 C CA . LEU A 1 23 ? 30.976 -7.535 -13.476 1.00 0.00 24 LEU A CA 2
ATOM 1468 C C . LEU A 1 23 ? 31.195 -6.453 -12.417 1.00 0.00 24 LEU A C 2
ATOM 1469 O O . LEU A 1 23 ? 32.099 -6.563 -11.590 1.00 0.00 24 LEU A O 2
ATOM 1485 N N . THR A 1 24 ? 30.353 -5.432 -12.476 1.00 0.00 25 THR A N 2
ATOM 1486 C CA . THR A 1 24 ? 30.443 -4.332 -11.532 1.00 0.00 25 THR A CA 2
ATOM 1487 C C . THR A 1 24 ? 29.109 -4.141 -10.806 1.00 0.00 25 THR A C 2
ATOM 1488 O O . THR A 1 24 ? 28.124 -3.719 -11.411 1.00 0.00 25 THR A O 2
ATOM 1499 N N . LEU A 1 25 ? 29.121 -4.461 -9.521 1.00 0.00 26 LEU A N 2
ATOM 1500 C CA . LEU A 1 25 ? 27.925 -4.330 -8.706 1.00 0.00 26 LEU A CA 2
ATOM 1501 C C . LEU A 1 25 ? 27.508 -2.859 -8.653 1.00 0.00 26 LEU A C 2
ATOM 1502 O O . LEU A 1 25 ? 26.337 -2.549 -8.438 1.00 0.00 26 LEU A O 2
ATOM 1518 N N . ALA A 1 26 ? 28.489 -1.991 -8.852 1.00 0.00 27 ALA A N 2
ATOM 1519 C CA . ALA A 1 26 ? 28.238 -0.560 -8.829 1.00 0.00 27 ALA A CA 2
ATOM 1520 C C . ALA A 1 26 ? 27.277 -0.197 -9.963 1.00 0.00 27 ALA A C 2
ATOM 1521 O O . ALA A 1 26 ? 26.260 0.456 -9.734 1.00 0.00 27 ALA A O 2
ATOM 1528 N N . GLU A 1 27 ? 27.634 -0.636 -11.161 1.00 0.00 28 GLU A N 2
ATOM 1529 C CA . GLU A 1 27 ? 26.815 -0.365 -12.331 1.00 0.00 28 GLU A CA 2
ATOM 1530 C C . GLU A 1 27 ? 25.546 -1.218 -12.300 1.00 0.00 28 GLU A C 2
ATOM 1531 O O . GLU A 1 27 ? 24.488 -0.781 -12.751 1.00 0.00 28 GLU A O 2
ATOM 1543 N N . ILE A 1 28 ? 25.692 -2.421 -11.763 1.00 0.00 29 ILE A N 2
ATOM 1544 C CA . ILE A 1 28 ? 24.570 -3.339 -11.667 1.00 0.00 29 ILE A CA 2
ATOM 1545 C C . ILE A 1 28 ? 23.459 -2.694 -10.836 1.00 0.00 29 ILE A C 2
ATOM 1546 O O . ILE A 1 28 ? 22.316 -2.605 -11.284 1.00 0.00 29 ILE A O 2
ATOM 1562 N N . ASN A 1 29 ? 23.832 -2.262 -9.641 1.00 0.00 30 ASN A N 2
ATOM 1563 C CA . ASN A 1 29 ? 22.881 -1.628 -8.744 1.00 0.00 30 ASN A CA 2
ATOM 1564 C C . ASN A 1 29 ? 22.479 -0.266 -9.313 1.00 0.00 30 ASN A C 2
ATOM 1565 O O . ASN A 1 29 ? 21.365 0.203 -9.081 1.00 0.00 30 ASN A O 2
ATOM 1576 N N . GLU A 1 30 ? 23.406 0.330 -10.047 1.00 0.00 31 GLU A N 2
ATOM 1577 C CA . GLU A 1 30 ? 23.162 1.629 -10.652 1.00 0.00 31 GLU A CA 2
ATOM 1578 C C . GLU A 1 30 ? 21.930 1.569 -11.557 1.00 0.00 31 GLU A C 2
ATOM 1579 O O . GLU A 1 30 ? 21.046 2.420 -11.465 1.00 0.00 31 GLU A O 2
ATOM 1591 N N . TYR A 1 31 ? 21.910 0.556 -12.411 1.00 0.00 32 TYR A N 2
ATOM 1592 C CA . TYR A 1 31 ? 20.801 0.375 -13.332 1.00 0.00 32 TYR A CA 2
ATOM 1593 C C . TYR A 1 31 ? 19.612 -0.289 -12.634 1.00 0.00 32 TYR A C 2
ATOM 1594 O O . TYR A 1 31 ? 18.467 -0.112 -13.047 1.00 0.00 32 TYR A O 2
ATOM 1612 N N . LEU A 1 32 ? 19.925 -1.041 -11.589 1.00 0.00 33 LEU A N 2
ATOM 1613 C CA . LEU A 1 32 ? 18.897 -1.733 -10.830 1.00 0.00 33 LEU A CA 2
ATOM 1614 C C . LEU A 1 32 ? 17.896 -0.711 -10.286 1.00 0.00 33 LEU A C 2
ATOM 1615 O O . LEU A 1 32 ? 16.688 -0.873 -10.449 1.00 0.00 33 LEU A O 2
ATOM 1631 N N . MET A 1 33 ? 18.437 0.318 -9.650 1.00 0.00 34 MET A N 2
ATOM 1632 C CA . MET A 1 33 ? 17.606 1.366 -9.081 1.00 0.00 34 MET A CA 2
ATOM 1633 C C . MET A 1 33 ? 17.158 2.356 -10.158 1.00 0.00 34 MET A C 2
ATOM 1634 O O . MET A 1 33 ? 16.173 3.071 -9.979 1.00 0.00 34 MET A O 2
ATOM 1648 N N . GLY A 1 34 ? 17.903 2.367 -11.254 1.00 0.00 35 GLY A N 2
ATOM 1649 C CA . GLY A 1 34 ? 17.595 3.257 -12.360 1.00 0.00 35 GLY A CA 2
ATOM 1650 C C . GLY A 1 34 ? 16.466 2.690 -13.222 1.00 0.00 35 GLY A C 2
ATOM 1651 O O . GLY A 1 34 ? 15.946 3.377 -14.101 1.00 0.00 35 GLY A O 2
ATOM 1655 N N . LYS A 1 35 ? 16.119 1.443 -12.942 1.00 0.00 36 LYS A N 2
ATOM 1656 C CA . LYS A 1 35 ? 15.061 0.775 -13.681 1.00 0.00 36 LYS A CA 2
ATOM 1657 C C . LYS A 1 35 ? 13.847 0.589 -12.768 1.00 0.00 36 LYS A C 2
ATOM 1658 O O . LYS A 1 35 ? 12.745 1.027 -13.098 1.00 0.00 36 LYS A O 2
ATOM 1677 N N . PHE A 1 36 ? 14.089 -0.060 -11.639 1.00 0.00 37 PHE A N 2
ATOM 1678 C CA . PHE A 1 36 ? 13.029 -0.309 -10.677 1.00 0.00 37 PHE A CA 2
ATOM 1679 C C . PHE A 1 36 ? 12.588 0.989 -9.999 1.00 0.00 37 PHE A C 2
ATOM 1680 O O . PHE A 1 36 ? 13.352 1.590 -9.245 1.00 0.00 37 PHE A O 2
ATOM 1697 N N . PRO A 1 37 ? 11.325 1.394 -10.298 1.00 0.00 38 PRO A N 2
ATOM 1698 C CA . PRO A 1 37 ? 10.773 2.610 -9.726 1.00 0.00 38 PRO A CA 2
ATOM 1699 C C . PRO A 1 37 ? 10.395 2.403 -8.258 1.00 0.00 38 PRO A C 2
ATOM 1700 O O . PRO A 1 37 ? 10.525 3.316 -7.445 1.00 0.00 38 PRO A O 2
ATOM 1711 N N . PHE A 1 38 ? 9.936 1.195 -7.963 1.00 0.00 39 PHE A N 2
ATOM 1712 C CA . PHE A 1 38 ? 9.539 0.856 -6.607 1.00 0.00 39 PHE A CA 2
ATOM 1713 C C . PHE A 1 38 ? 10.738 0.897 -5.658 1.00 0.00 39 PHE A C 2
ATOM 1714 O O . PHE A 1 38 ? 10.593 1.226 -4.481 1.00 0.00 39 PHE A O 2
ATOM 1731 N N . PHE A 1 39 ? 11.896 0.558 -6.205 1.00 0.00 40 PHE A N 2
ATOM 1732 C CA . PHE A 1 39 ? 13.120 0.552 -5.421 1.00 0.00 40 PHE A CA 2
ATOM 1733 C C . PHE A 1 39 ? 13.540 1.975 -5.049 1.00 0.00 40 PHE A C 2
ATOM 1734 O O . PHE A 1 39 ? 13.928 2.234 -3.910 1.00 0.00 40 PHE A O 2
ATOM 1751 N N . ARG A 1 40 ? 13.448 2.861 -6.029 1.00 0.00 41 ARG A N 2
ATOM 1752 C CA . ARG A 1 40 ? 13.814 4.251 -5.819 1.00 0.00 41 ARG A CA 2
ATOM 1753 C C . ARG A 1 40 ? 12.657 5.011 -5.167 1.00 0.00 41 ARG A C 2
ATOM 1754 O O . ARG A 1 40 ? 12.716 6.231 -5.017 1.00 0.00 41 ARG A O 2
ATOM 1775 N N . GLY A 1 41 ? 11.631 4.259 -4.796 1.00 0.00 42 GLY A N 2
ATOM 1776 C CA . GLY A 1 41 ? 10.462 4.846 -4.164 1.00 0.00 42 GLY A CA 2
ATOM 1777 C C . GLY A 1 41 ? 10.014 4.015 -2.960 1.00 0.00 42 GLY A C 2
ATOM 1778 O O . GLY A 1 41 ? 8.848 4.058 -2.571 1.00 0.00 42 GLY A O 2
ATOM 1782 N N . SER A 1 42 ? 10.963 3.277 -2.405 1.00 0.00 43 SER A N 2
ATOM 1783 C CA . SER A 1 42 ? 10.681 2.436 -1.253 1.00 0.00 43 SER A CA 2
ATOM 1784 C C . SER A 1 42 ? 11.790 2.587 -0.211 1.00 0.00 43 SER A C 2
ATOM 1785 O O . SER A 1 42 ? 11.631 3.313 0.770 1.00 0.00 43 SER A O 2
ATOM 1793 N N . TYR A 1 43 ? 12.889 1.890 -0.458 1.00 0.00 44 TYR A N 2
ATOM 1794 C CA . TYR A 1 43 ? 14.025 1.937 0.448 1.00 0.00 44 TYR A CA 2
ATOM 1795 C C . TYR A 1 43 ? 15.276 1.352 -0.211 1.00 0.00 44 TYR A C 2
ATOM 1796 O O . TYR A 1 43 ? 15.292 0.182 -0.591 1.00 0.00 44 TYR A O 2
ATOM 1814 N N . THR A 1 44 ? 16.294 2.192 -0.325 1.00 0.00 45 THR A N 2
ATOM 1815 C CA . THR A 1 44 ? 17.546 1.773 -0.930 1.00 0.00 45 THR A CA 2
ATOM 1816 C C . THR A 1 44 ? 18.460 1.137 0.120 1.00 0.00 45 THR A C 2
ATOM 1817 O O . THR A 1 44 ? 19.623 1.517 0.247 1.00 0.00 45 THR A O 2
ATOM 1828 N N . GLY A 1 45 ? 17.899 0.181 0.845 1.00 0.00 46 GLY A N 2
ATOM 1829 C CA . GLY A 1 45 ? 18.649 -0.511 1.880 1.00 0.00 46 GLY A CA 2
ATOM 1830 C C . GLY A 1 45 ? 18.557 -2.028 1.702 1.00 0.00 46 GLY A C 2
ATOM 1831 O O . GLY A 1 45 ? 18.405 -2.762 2.677 1.00 0.00 46 GLY A O 2
ATOM 1835 N N . TRP A 1 46 ? 18.654 -2.452 0.451 1.00 0.00 47 TRP A N 2
ATOM 1836 C CA . TRP A 1 46 ? 18.584 -3.868 0.133 1.00 0.00 47 TRP A CA 2
ATOM 1837 C C . TRP A 1 46 ? 19.891 -4.263 -0.557 1.00 0.00 47 TRP A C 2
ATOM 1838 O O . TRP A 1 46 ? 20.050 -5.405 -0.987 1.00 0.00 47 TRP A O 2
ATOM 1859 N N . ARG A 1 47 ? 20.794 -3.297 -0.641 1.00 0.00 48 ARG A N 2
ATOM 1860 C CA . ARG A 1 47 ? 22.082 -3.530 -1.272 1.00 0.00 48 ARG A CA 2
ATOM 1861 C C . ARG A 1 47 ? 22.781 -4.727 -0.625 1.00 0.00 48 ARG A C 2
ATOM 1862 O O . ARG A 1 47 ? 23.560 -5.422 -1.275 1.00 0.00 48 ARG A O 2
ATOM 1883 N N . ASN A 1 48 ? 22.477 -4.932 0.649 1.00 0.00 49 ASN A N 2
ATOM 1884 C CA . ASN A 1 48 ? 23.066 -6.033 1.391 1.00 0.00 49 ASN A CA 2
ATOM 1885 C C . ASN A 1 48 ? 22.333 -7.329 1.040 1.00 0.00 49 ASN A C 2
ATOM 1886 O O . ASN A 1 48 ? 22.950 -8.388 0.938 1.00 0.00 49 ASN A O 2
ATOM 1897 N N . SER A 1 49 ? 21.026 -7.203 0.865 1.00 0.00 50 SER A N 2
ATOM 1898 C CA . SER A 1 49 ? 20.201 -8.351 0.528 1.00 0.00 50 SER A CA 2
ATOM 1899 C C . SER A 1 49 ? 20.392 -8.718 -0.945 1.00 0.00 50 SER A C 2
ATOM 1900 O O . SER A 1 49 ? 20.431 -9.897 -1.294 1.00 0.00 50 SER A O 2
ATOM 1908 N N . VAL A 1 50 ? 20.507 -7.687 -1.768 1.00 0.00 51 VAL A N 2
ATOM 1909 C CA . VAL A 1 50 ? 20.694 -7.886 -3.196 1.00 0.00 51 VAL A CA 2
ATOM 1910 C C . VAL A 1 50 ? 22.074 -8.497 -3.445 1.00 0.00 51 VAL A C 2
ATOM 1911 O O . VAL A 1 50 ? 22.193 -9.517 -4.121 1.00 0.00 51 VAL A O 2
ATOM 1924 N N . ARG A 1 51 ? 23.084 -7.846 -2.886 1.00 0.00 52 ARG A N 2
ATOM 1925 C CA . ARG A 1 51 ? 24.451 -8.312 -3.039 1.00 0.00 52 ARG A CA 2
ATOM 1926 C C . ARG A 1 51 ? 24.599 -9.722 -2.465 1.00 0.00 52 ARG A C 2
ATOM 1927 O O . ARG A 1 51 ? 25.244 -10.578 -3.069 1.00 0.00 52 ARG A O 2
ATOM 1948 N N . HIS A 1 52 ? 23.990 -9.922 -1.305 1.00 0.00 53 HIS A N 2
ATOM 1949 C CA . HIS A 1 52 ? 24.046 -11.214 -0.643 1.00 0.00 53 HIS A CA 2
ATOM 1950 C C . HIS A 1 52 ? 23.544 -12.301 -1.596 1.00 0.00 53 HIS A C 2
ATOM 1951 O O . HIS A 1 52 ? 24.259 -13.261 -1.879 1.00 0.00 53 HIS A O 2
ATOM 1965 N N . ASN A 1 53 ? 22.320 -12.112 -2.065 1.00 0.00 54 ASN A N 2
ATOM 1966 C CA . ASN A 1 53 ? 21.714 -13.065 -2.981 1.00 0.00 54 ASN A CA 2
ATOM 1967 C C . ASN A 1 53 ? 22.533 -13.115 -4.272 1.00 0.00 54 ASN A C 2
ATOM 1968 O O . ASN A 1 53 ? 22.613 -14.157 -4.920 1.00 0.00 54 ASN A O 2
ATOM 1979 N N . LEU A 1 54 ? 23.119 -11.975 -4.608 1.00 0.00 55 LEU A N 2
ATOM 1980 C CA . LEU A 1 54 ? 23.928 -11.876 -5.811 1.00 0.00 55 LEU A CA 2
ATOM 1981 C C . LEU A 1 54 ? 24.985 -12.983 -5.802 1.00 0.00 55 LEU A C 2
ATOM 1982 O O . LEU A 1 54 ? 25.137 -13.708 -6.784 1.00 0.00 55 LEU A O 2
ATOM 1998 N N . SER A 1 55 ? 25.687 -13.077 -4.683 1.00 0.00 56 SER A N 2
ATOM 1999 C CA . SER A 1 55 ? 26.725 -14.083 -4.534 1.00 0.00 56 SER A CA 2
ATOM 2000 C C . SER A 1 55 ? 26.097 -15.436 -4.193 1.00 0.00 56 SER A C 2
ATOM 2001 O O . SER A 1 55 ? 26.633 -16.482 -4.557 1.00 0.00 56 SER A O 2
ATOM 2009 N N . LEU A 1 56 ? 24.970 -15.372 -3.499 1.00 0.00 57 LEU A N 2
ATOM 2010 C CA . LEU A 1 56 ? 24.264 -16.580 -3.106 1.00 0.00 57 LEU A CA 2
ATOM 2011 C C . LEU A 1 56 ? 23.448 -17.097 -4.292 1.00 0.00 57 LEU A C 2
ATOM 2012 O O . LEU A 1 56 ? 22.749 -18.103 -4.178 1.00 0.00 57 LEU A O 2
ATOM 2028 N N . ASN A 1 57 ? 23.564 -16.386 -5.404 1.00 0.00 58 ASN A N 2
ATOM 2029 C CA . ASN A 1 57 ? 22.846 -16.761 -6.610 1.00 0.00 58 ASN A CA 2
ATOM 2030 C C . ASN A 1 57 ? 23.789 -17.522 -7.545 1.00 0.00 58 ASN A C 2
ATOM 2031 O O . ASN A 1 57 ? 23.872 -18.747 -7.485 1.00 0.00 58 ASN A O 2
ATOM 2042 N N . ASP A 1 58 ? 24.475 -16.763 -8.387 1.00 0.00 59 ASP A N 2
ATOM 2043 C CA . ASP A 1 58 ? 25.409 -17.350 -9.332 1.00 0.00 59 ASP A CA 2
ATOM 2044 C C . ASP A 1 58 ? 26.456 -18.164 -8.570 1.00 0.00 59 ASP A C 2
ATOM 2045 O O . ASP A 1 58 ? 26.710 -19.321 -8.902 1.00 0.00 59 ASP A O 2
ATOM 2054 N N . CYS A 1 59 ? 27.036 -17.528 -7.563 1.00 0.00 60 CYS A N 2
ATOM 2055 C CA . CYS A 1 59 ? 28.050 -18.179 -6.751 1.00 0.00 60 CYS A CA 2
ATOM 2056 C C . CYS A 1 59 ? 29.422 -17.859 -7.347 1.00 0.00 60 CYS A C 2
ATOM 2057 O O . CYS A 1 59 ? 30.123 -18.754 -7.815 1.00 0.00 60 CYS A O 2
ATOM 2065 N N . PHE A 1 60 ? 29.763 -16.579 -7.311 1.00 0.00 61 PHE A N 2
ATOM 2066 C CA . PHE A 1 60 ? 31.039 -16.130 -7.842 1.00 0.00 61 PHE A CA 2
ATOM 2067 C C . PHE A 1 60 ? 31.887 -15.476 -6.750 1.00 0.00 61 PHE A C 2
ATOM 2068 O O . PHE A 1 60 ? 31.596 -15.619 -5.563 1.00 0.00 61 PHE A O 2
ATOM 2085 N N . VAL A 1 61 ? 32.921 -14.772 -7.190 1.00 0.00 62 VAL A N 2
ATOM 2086 C CA . VAL A 1 61 ? 33.814 -14.096 -6.264 1.00 0.00 62 VAL A CA 2
ATOM 2087 C C . VAL A 1 61 ? 33.724 -12.585 -6.488 1.00 0.00 62 VAL A C 2
ATOM 2088 O O . VAL A 1 61 ? 33.300 -12.135 -7.551 1.00 0.00 62 VAL A O 2
ATOM 2101 N N . LYS A 1 62 ? 34.129 -11.843 -5.468 1.00 0.00 63 LYS A N 2
ATOM 2102 C CA . LYS A 1 62 ? 34.100 -10.392 -5.540 1.00 0.00 63 LYS A CA 2
ATOM 2103 C C . LYS A 1 62 ? 35.523 -9.849 -5.391 1.00 0.00 63 LYS A C 2
ATOM 2104 O O . LYS A 1 62 ? 36.368 -10.479 -4.757 1.00 0.00 63 LYS A O 2
ATOM 2123 N N . VAL A 1 63 ? 35.744 -8.686 -5.986 1.00 0.00 64 VAL A N 2
ATOM 2124 C CA . VAL A 1 63 ? 37.049 -8.052 -5.928 1.00 0.00 64 VAL A CA 2
ATOM 2125 C C . VAL A 1 63 ? 36.907 -6.657 -5.316 1.00 0.00 64 VAL A C 2
ATOM 2126 O O . VAL A 1 63 ? 36.312 -5.767 -5.922 1.00 0.00 64 VAL A O 2
ATOM 2139 N N . LEU A 1 64 ? 37.463 -6.509 -4.122 1.00 0.00 65 LEU A N 2
ATOM 2140 C CA . LEU A 1 64 ? 37.405 -5.238 -3.422 1.00 0.00 65 LEU A CA 2
ATOM 2141 C C . LEU A 1 64 ? 38.762 -4.540 -3.528 1.00 0.00 65 LEU A C 2
ATOM 2142 O O . LEU A 1 64 ? 39.768 -5.175 -3.841 1.00 0.00 65 LEU A O 2
ATOM 2158 N N . ARG A 1 65 ? 38.747 -3.242 -3.262 1.00 0.00 66 ARG A N 2
ATOM 2159 C CA . ARG A 1 65 ? 39.964 -2.451 -3.323 1.00 0.00 66 ARG A CA 2
ATOM 2160 C C . ARG A 1 65 ? 40.705 -2.718 -4.635 1.00 0.00 66 ARG A C 2
ATOM 2161 O O . ARG A 1 65 ? 41.468 -3.677 -4.737 1.00 0.00 66 ARG A O 2
ATOM 2182 N N . ASP A 1 66 ? 40.453 -1.853 -5.607 1.00 0.00 67 ASP A N 2
ATOM 2183 C CA . ASP A 1 66 ? 41.087 -1.984 -6.908 1.00 0.00 67 ASP A CA 2
ATOM 2184 C C . ASP A 1 66 ? 42.198 -0.939 -7.037 1.00 0.00 67 ASP A C 2
ATOM 2185 O O . ASP A 1 66 ? 42.150 0.106 -6.390 1.00 0.00 67 ASP A O 2
ATOM 2194 N N . PRO A 1 67 ? 43.198 -1.267 -7.898 1.00 0.00 68 PRO A N 2
ATOM 2195 C CA . PRO A 1 67 ? 44.318 -0.370 -8.120 1.00 0.00 68 PRO A CA 2
ATOM 2196 C C . PRO A 1 67 ? 43.906 0.816 -8.995 1.00 0.00 68 PRO A C 2
ATOM 2197 O O . PRO A 1 67 ? 44.171 1.967 -8.651 1.00 0.00 68 PRO A O 2
ATOM 2208 N N . SER A 1 68 ? 43.266 0.494 -10.109 1.00 0.00 69 SER A N 2
ATOM 2209 C CA . SER A 1 68 ? 42.815 1.518 -11.036 1.00 0.00 69 SER A CA 2
ATOM 2210 C C . SER A 1 68 ? 42.031 0.878 -12.183 1.00 0.00 69 SER A C 2
ATOM 2211 O O . SER A 1 68 ? 42.392 1.032 -13.348 1.00 0.00 69 SER A O 2
ATOM 2219 N N . ARG A 1 69 ? 40.972 0.172 -11.812 1.00 0.00 70 ARG A N 2
ATOM 2220 C CA . ARG A 1 69 ? 40.134 -0.492 -12.796 1.00 0.00 70 ARG A CA 2
ATOM 2221 C C . ARG A 1 69 ? 38.864 -1.030 -12.134 1.00 0.00 70 ARG A C 2
ATOM 2222 O O . ARG A 1 69 ? 38.656 -2.241 -12.073 1.00 0.00 70 ARG A O 2
ATOM 2243 N N . PRO A 1 70 ? 38.025 -0.079 -11.643 1.00 0.00 71 PRO A N 2
ATOM 2244 C CA . PRO A 1 70 ? 36.780 -0.445 -10.989 1.00 0.00 71 PRO A CA 2
ATOM 2245 C C . PRO A 1 70 ? 35.733 -0.890 -12.011 1.00 0.00 71 PRO A C 2
ATOM 2246 O O . PRO A 1 70 ? 34.708 -1.465 -11.646 1.00 0.00 71 PRO A O 2
ATOM 2257 N N . TRP A 1 71 ? 36.026 -0.608 -13.272 1.00 0.00 72 TRP A N 2
ATOM 2258 C CA . TRP A 1 71 ? 35.122 -0.972 -14.350 1.00 0.00 72 TRP A CA 2
ATOM 2259 C C . TRP A 1 71 ? 33.715 -0.511 -13.964 1.00 0.00 72 TRP A C 2
ATOM 2260 O O . TRP A 1 71 ? 32.725 -1.068 -14.434 1.00 0.00 72 TRP A O 2
ATOM 2281 N N . GLY A 1 72 ? 33.672 0.501 -13.110 1.00 0.00 73 GLY A N 2
ATOM 2282 C CA . GLY A 1 72 ? 32.403 1.043 -12.655 1.00 0.00 73 GLY A CA 2
ATOM 2283 C C . GLY A 1 72 ? 32.613 2.321 -11.841 1.00 0.00 73 GLY A C 2
ATOM 2284 O O . GLY A 1 72 ? 33.126 3.313 -12.358 1.00 0.00 73 GLY A O 2
ATOM 2288 N N . LYS A 1 73 ? 32.204 2.258 -10.583 1.00 0.00 74 LYS A N 2
ATOM 2289 C CA . LYS A 1 73 ? 32.341 3.398 -9.693 1.00 0.00 74 LYS A CA 2
ATOM 2290 C C . LYS A 1 73 ? 32.230 2.924 -8.242 1.00 0.00 74 LYS A C 2
ATOM 2291 O O . LYS A 1 73 ? 31.575 3.567 -7.424 1.00 0.00 74 LYS A O 2
ATOM 2310 N N . ASP A 1 74 ? 32.880 1.803 -7.968 1.00 0.00 75 ASP A N 2
ATOM 2311 C CA . ASP A 1 74 ? 32.862 1.235 -6.631 1.00 0.00 75 ASP A CA 2
ATOM 2312 C C . ASP A 1 74 ? 33.781 0.012 -6.588 1.00 0.00 75 ASP A C 2
ATOM 2313 O O . ASP A 1 74 ? 34.829 0.041 -5.946 1.00 0.00 75 ASP A O 2
ATOM 2322 N N . ASN A 1 75 ? 33.354 -1.033 -7.281 1.00 0.00 76 ASN A N 2
ATOM 2323 C CA . ASN A 1 75 ? 34.125 -2.264 -7.331 1.00 0.00 76 ASN A CA 2
ATOM 2324 C C . ASN A 1 75 ? 33.449 -3.246 -8.290 1.00 0.00 76 ASN A C 2
ATOM 2325 O O . ASN A 1 75 ? 32.314 -3.027 -8.710 1.00 0.00 76 ASN A O 2
ATOM 2336 N N . TYR A 1 76 ? 34.176 -4.306 -8.610 1.00 0.00 77 TYR A N 2
ATOM 2337 C CA . TYR A 1 76 ? 33.662 -5.322 -9.512 1.00 0.00 77 TYR A CA 2
ATOM 2338 C C . TYR A 1 76 ? 33.872 -6.724 -8.937 1.00 0.00 77 TYR A C 2
ATOM 2339 O O . TYR A 1 76 ? 34.743 -6.928 -8.093 1.00 0.00 77 TYR A O 2
ATOM 2357 N N . TRP A 1 77 ? 33.058 -7.653 -9.415 1.00 0.00 78 TRP A N 2
ATOM 2358 C CA . TRP A 1 77 ? 33.143 -9.030 -8.959 1.00 0.00 78 TRP A CA 2
ATOM 2359 C C . TRP A 1 77 ? 33.583 -9.894 -10.143 1.00 0.00 78 TRP A C 2
ATOM 2360 O O . TRP A 1 77 ? 33.473 -9.478 -11.295 1.00 0.00 78 TRP A O 2
ATOM 2381 N N . MET A 1 78 ? 34.072 -11.082 -9.818 1.00 0.00 79 MET A N 2
ATOM 2382 C CA . MET A 1 78 ? 34.529 -12.008 -10.840 1.00 0.00 79 MET A CA 2
ATOM 2383 C C . MET A 1 78 ? 33.725 -13.310 -10.799 1.00 0.00 79 MET A C 2
ATOM 2384 O O . MET A 1 78 ? 33.840 -14.085 -9.851 1.00 0.00 79 MET A O 2
ATOM 2398 N N . LEU A 1 79 ? 32.929 -13.509 -11.839 1.00 0.00 80 LEU A N 2
ATOM 2399 C CA . LEU A 1 79 ? 32.106 -14.703 -11.934 1.00 0.00 80 LEU A CA 2
ATOM 2400 C C . LEU A 1 79 ? 32.507 -15.495 -13.180 1.00 0.00 80 LEU A C 2
ATOM 2401 O O . LEU A 1 79 ? 33.002 -14.924 -14.150 1.00 0.00 80 LEU A O 2
ATOM 2417 N N . ASN A 1 80 ? 32.277 -16.798 -13.113 1.00 0.00 81 ASN A N 2
ATOM 2418 C CA . ASN A 1 80 ? 32.608 -17.675 -14.224 1.00 0.00 81 ASN A CA 2
ATOM 2419 C C . ASN A 1 80 ? 31.823 -18.981 -14.088 1.00 0.00 81 ASN A C 2
ATOM 2420 O O . ASN A 1 80 ? 31.460 -19.379 -12.983 1.00 0.00 81 ASN A O 2
ATOM 2431 N N . PRO A 1 81 ? 31.579 -19.629 -15.259 1.00 0.00 82 PRO A N 2
ATOM 2432 C CA . PRO A 1 81 ? 30.845 -20.882 -15.281 1.00 0.00 82 PRO A CA 2
ATOM 2433 C C . PRO A 1 81 ? 31.715 -22.038 -14.783 1.00 0.00 82 PRO A C 2
ATOM 2434 O O . PRO A 1 81 ? 31.353 -22.727 -13.831 1.00 0.00 82 PRO A O 2
ATOM 2445 N N . TYR A 1 7 ? -4.510 8.161 -8.653 1.00 0.00 8 TYR A N 3
ATOM 2446 C CA . TYR A 1 7 ? -4.564 9.523 -8.151 1.00 0.00 8 TYR A CA 3
ATOM 2447 C C . TYR A 1 7 ? -5.360 10.425 -9.097 1.00 0.00 8 TYR A C 3
ATOM 2448 O O . TYR A 1 7 ? -6.230 11.176 -8.659 1.00 0.00 8 TYR A O 3
ATOM 2466 N N . ILE A 1 8 ? -5.034 10.320 -10.377 1.00 0.00 9 ILE A N 3
ATOM 2467 C CA . ILE A 1 8 ? -5.708 11.116 -11.388 1.00 0.00 9 ILE A CA 3
ATOM 2468 C C . ILE A 1 8 ? -7.219 10.909 -11.271 1.00 0.00 9 ILE A C 3
ATOM 2469 O O . ILE A 1 8 ? -7.991 11.859 -11.395 1.00 0.00 9 ILE A O 3
ATOM 2485 N N . ALA A 1 9 ? -7.596 9.661 -11.034 1.00 0.00 10 ALA A N 3
ATOM 2486 C CA . ALA A 1 9 ? -9.002 9.317 -10.899 1.00 0.00 10 ALA A CA 3
ATOM 2487 C C . ALA A 1 9 ? -9.564 9.974 -9.637 1.00 0.00 10 ALA A C 3
ATOM 2488 O O . ALA A 1 9 ? -10.602 10.631 -9.685 1.00 0.00 10 ALA A O 3
ATOM 2495 N N . LEU A 1 10 ? -8.853 9.772 -8.537 1.00 0.00 11 LEU A N 3
ATOM 2496 C CA . LEU A 1 10 ? -9.268 10.336 -7.264 1.00 0.00 11 LEU A CA 3
ATOM 2497 C C . LEU A 1 10 ? -9.445 11.849 -7.414 1.00 0.00 11 LEU A C 3
ATOM 2498 O O . LEU A 1 10 ? -10.348 12.434 -6.818 1.00 0.00 11 LEU A O 3
ATOM 2514 N N . ILE A 1 11 ? -8.568 12.438 -8.214 1.00 0.00 12 ILE A N 3
ATOM 2515 C CA . ILE A 1 11 ? -8.615 13.871 -8.450 1.00 0.00 12 ILE A CA 3
ATOM 2516 C C . ILE A 1 11 ? -9.881 14.211 -9.239 1.00 0.00 12 ILE A C 3
ATOM 2517 O O . ILE A 1 11 ? -10.595 15.153 -8.898 1.00 0.00 12 ILE A O 3
ATOM 2533 N N . THR A 1 12 ? -10.120 13.427 -10.280 1.00 0.00 13 THR A N 3
ATOM 2534 C CA . THR A 1 12 ? -11.288 13.634 -11.120 1.00 0.00 13 THR A CA 3
ATOM 2535 C C . THR A 1 12 ? -12.555 13.696 -10.266 1.00 0.00 13 THR A C 3
ATOM 2536 O O . THR A 1 12 ? -13.366 14.609 -10.417 1.00 0.00 13 THR A O 3
ATOM 2547 N N . MET A 1 13 ? -12.688 12.713 -9.387 1.00 0.00 14 MET A N 3
ATOM 2548 C CA . MET A 1 13 ? -13.843 12.645 -8.509 1.00 0.00 14 MET A CA 3
ATOM 2549 C C . MET A 1 13 ? -13.763 13.711 -7.414 1.00 0.00 14 MET A C 3
ATOM 2550 O O . MET A 1 13 ? -14.787 14.147 -6.892 1.00 0.00 14 MET A O 3
ATOM 2564 N N . ALA A 1 14 ? -12.536 14.098 -7.098 1.00 0.00 15 ALA A N 3
ATOM 2565 C CA . ALA A 1 14 ? -12.309 15.104 -6.075 1.00 0.00 15 ALA A CA 3
ATOM 2566 C C . ALA A 1 14 ? -12.799 16.462 -6.582 1.00 0.00 15 ALA A C 3
ATOM 2567 O O . ALA A 1 14 ? -13.441 17.209 -5.845 1.00 0.00 15 ALA A O 3
ATOM 2574 N N . ILE A 1 15 ? -12.479 16.739 -7.838 1.00 0.00 16 ILE A N 3
ATOM 2575 C CA . ILE A 1 15 ? -12.879 17.993 -8.452 1.00 0.00 16 ILE A CA 3
ATOM 2576 C C . ILE A 1 15 ? -14.335 17.890 -8.911 1.00 0.00 16 ILE A C 3
ATOM 2577 O O . ILE A 1 15 ? -15.021 18.902 -9.046 1.00 0.00 16 ILE A O 3
ATOM 2593 N N . ARG A 1 16 ? -14.764 16.657 -9.139 1.00 0.00 17 ARG A N 3
ATOM 2594 C CA . ARG A 1 16 ? -16.126 16.408 -9.580 1.00 0.00 17 ARG A CA 3
ATOM 2595 C C . ARG A 1 16 ? -17.123 17.022 -8.596 1.00 0.00 17 ARG A C 3
ATOM 2596 O O . ARG A 1 16 ? -18.301 17.176 -8.915 1.00 0.00 17 ARG A O 3
ATOM 2617 N N . ASP A 1 17 ? -16.615 17.357 -7.419 1.00 0.00 18 ASP A N 3
ATOM 2618 C CA . ASP A 1 17 ? -17.447 17.950 -6.386 1.00 0.00 18 ASP A CA 3
ATOM 2619 C C . ASP A 1 17 ? -18.072 19.240 -6.920 1.00 0.00 18 ASP A C 3
ATOM 2620 O O . ASP A 1 17 ? -19.201 19.580 -6.567 1.00 0.00 18 ASP A O 3
ATOM 2629 N N . SER A 1 18 ? -17.312 19.924 -7.763 1.00 0.00 19 SER A N 3
ATOM 2630 C CA . SER A 1 18 ? -17.778 21.169 -8.349 1.00 0.00 19 SER A CA 3
ATOM 2631 C C . SER A 1 18 ? -18.662 20.878 -9.563 1.00 0.00 19 SER A C 3
ATOM 2632 O O . SER A 1 18 ? -19.422 19.910 -9.565 1.00 0.00 19 SER A O 3
ATOM 2640 N N . ALA A 1 19 ? -18.534 21.732 -10.568 1.00 0.00 20 ALA A N 3
ATOM 2641 C CA . ALA A 1 19 ? -19.311 21.578 -11.786 1.00 0.00 20 ALA A CA 3
ATOM 2642 C C . ALA A 1 19 ? -18.771 22.530 -12.854 1.00 0.00 20 ALA A C 3
ATOM 2643 O O . ALA A 1 19 ? -19.529 23.034 -13.682 1.00 0.00 20 ALA A O 3
ATOM 2650 N N . GLY A 1 20 ? -17.466 22.749 -12.801 1.00 0.00 21 GLY A N 3
ATOM 2651 C CA . GLY A 1 20 ? -16.815 23.632 -13.754 1.00 0.00 21 GLY A CA 3
ATOM 2652 C C . GLY A 1 20 ? -16.996 25.098 -13.355 1.00 0.00 21 GLY A C 3
ATOM 2653 O O . GLY A 1 20 ? -17.247 25.951 -14.205 1.00 0.00 21 GLY A O 3
ATOM 2657 N N . GLY A 1 21 ? -16.860 25.347 -12.060 1.00 0.00 22 GLY A N 3
ATOM 2658 C CA . GLY A 1 21 ? -17.005 26.695 -11.538 1.00 0.00 22 GLY A CA 3
ATOM 2659 C C . GLY A 1 21 ? -15.955 26.981 -10.462 1.00 0.00 22 GLY A C 3
ATOM 2660 O O . GLY A 1 21 ? -15.050 27.787 -10.673 1.00 0.00 22 GLY A O 3
ATOM 2664 N N . ARG A 1 22 ? -16.111 26.306 -9.333 1.00 0.00 23 ARG A N 3
ATOM 2665 C CA . ARG A 1 22 ? -15.188 26.478 -8.225 1.00 0.00 23 ARG A CA 3
ATOM 2666 C C . ARG A 1 22 ? -15.291 25.295 -7.259 1.00 0.00 23 ARG A C 3
ATOM 2667 O O . ARG A 1 22 ? -16.271 24.551 -7.286 1.00 0.00 23 ARG A O 3
ATOM 2688 N N . LEU A 1 23 ? -14.268 25.159 -6.429 1.00 0.00 24 LEU A N 3
ATOM 2689 C CA . LEU A 1 23 ? -14.231 24.079 -5.457 1.00 0.00 24 LEU A CA 3
ATOM 2690 C C . LEU A 1 23 ? -13.242 24.434 -4.345 1.00 0.00 24 LEU A C 3
ATOM 2691 O O . LEU A 1 23 ? -12.498 25.407 -4.458 1.00 0.00 24 LEU A O 3
ATOM 2707 N N . THR A 1 24 ? -13.266 23.625 -3.296 1.00 0.00 25 THR A N 3
ATOM 2708 C CA . THR A 1 24 ? -12.380 23.841 -2.164 1.00 0.00 25 THR A CA 3
ATOM 2709 C C . THR A 1 24 ? -11.446 22.643 -1.982 1.00 0.00 25 THR A C 3
ATOM 2710 O O . THR A 1 24 ? -11.891 21.551 -1.635 1.00 0.00 25 THR A O 3
ATOM 2721 N N . LEU A 1 25 ? -10.167 22.889 -2.226 1.00 0.00 26 LEU A N 3
ATOM 2722 C CA . LEU A 1 25 ? -9.165 21.845 -2.093 1.00 0.00 26 LEU A CA 3
ATOM 2723 C C . LEU A 1 25 ? -9.093 21.396 -0.632 1.00 0.00 26 LEU A C 3
ATOM 2724 O O . LEU A 1 25 ? -8.731 20.256 -0.347 1.00 0.00 26 LEU A O 3
ATOM 2740 N N . ALA A 1 26 ? -9.444 22.316 0.254 1.00 0.00 27 ALA A N 3
ATOM 2741 C CA . ALA A 1 26 ? -9.424 22.029 1.679 1.00 0.00 27 ALA A CA 3
ATOM 2742 C C . ALA A 1 26 ? -10.421 20.909 1.983 1.00 0.00 27 ALA A C 3
ATOM 2743 O O . ALA A 1 26 ? -10.064 19.905 2.597 1.00 0.00 27 ALA A O 3
ATOM 2750 N N . GLU A 1 27 ? -11.652 21.119 1.539 1.00 0.00 28 GLU A N 3
ATOM 2751 C CA . GLU A 1 27 ? -12.703 20.140 1.757 1.00 0.00 28 GLU A CA 3
ATOM 2752 C C . GLU A 1 27 ? -12.459 18.899 0.895 1.00 0.00 28 GLU A C 3
ATOM 2753 O O . GLU A 1 27 ? -12.755 17.781 1.313 1.00 0.00 28 GLU A O 3
ATOM 2765 N N . ILE A 1 28 ? -11.922 19.139 -0.292 1.00 0.00 29 ILE A N 3
ATOM 2766 C CA . ILE A 1 28 ? -11.634 18.054 -1.216 1.00 0.00 29 ILE A CA 3
ATOM 2767 C C . ILE A 1 28 ? -10.692 17.054 -0.544 1.00 0.00 29 ILE A C 3
ATOM 2768 O O . ILE A 1 28 ? -10.945 15.850 -0.560 1.00 0.00 29 ILE A O 3
ATOM 2784 N N . ASN A 1 29 ? -9.624 17.589 0.030 1.00 0.00 30 ASN A N 3
ATOM 2785 C CA . ASN A 1 29 ? -8.643 16.758 0.706 1.00 0.00 30 ASN A CA 3
ATOM 2786 C C . ASN A 1 29 ? -9.259 16.186 1.984 1.00 0.00 30 ASN A C 3
ATOM 2787 O O . ASN A 1 29 ? -8.926 15.075 2.394 1.00 0.00 30 ASN A O 3
ATOM 2798 N N . GLU A 1 30 ? -10.146 16.970 2.578 1.00 0.00 31 GLU A N 3
ATOM 2799 C CA . GLU A 1 30 ? -10.811 16.556 3.802 1.00 0.00 31 GLU A CA 3
ATOM 2800 C C . GLU A 1 30 ? -11.519 15.216 3.593 1.00 0.00 31 GLU A C 3
ATOM 2801 O O . GLU A 1 30 ? -11.337 14.285 4.376 1.00 0.00 31 GLU A O 3
ATOM 2813 N N . TYR A 1 31 ? -12.312 15.160 2.532 1.00 0.00 32 TYR A N 3
ATOM 2814 C CA . TYR A 1 31 ? -13.048 13.949 2.211 1.00 0.00 32 TYR A CA 3
ATOM 2815 C C . TYR A 1 31 ? -12.124 12.892 1.602 1.00 0.00 32 TYR A C 3
ATOM 2816 O O . TYR A 1 31 ? -12.369 11.694 1.743 1.00 0.00 32 TYR A O 3
ATOM 2834 N N . LEU A 1 32 ? -11.083 13.372 0.939 1.00 0.00 33 LEU A N 3
ATOM 2835 C CA . LEU A 1 32 ? -10.122 12.483 0.309 1.00 0.00 33 LEU A CA 3
ATOM 2836 C C . LEU A 1 32 ? -9.542 11.537 1.362 1.00 0.00 33 LEU A C 3
ATOM 2837 O O . LEU A 1 32 ? -9.479 10.327 1.148 1.00 0.00 33 LEU A O 3
ATOM 2853 N N . MET A 1 33 ? -9.133 12.123 2.478 1.00 0.00 34 MET A N 3
ATOM 2854 C CA . MET A 1 33 ? -8.561 11.347 3.565 1.00 0.00 34 MET A CA 3
ATOM 2855 C C . MET A 1 33 ? -9.654 10.646 4.372 1.00 0.00 34 MET A C 3
ATOM 2856 O O . MET A 1 33 ? -9.417 9.592 4.961 1.00 0.00 34 MET A O 3
ATOM 2870 N N . GLY A 1 34 ? -10.829 11.258 4.375 1.00 0.00 35 GLY A N 3
ATOM 2871 C CA . GLY A 1 34 ? -11.960 10.705 5.101 1.00 0.00 35 GLY A CA 3
ATOM 2872 C C . GLY A 1 34 ? -12.567 9.519 4.349 1.00 0.00 35 GLY A C 3
ATOM 2873 O O . GLY A 1 34 ? -13.362 8.766 4.909 1.00 0.00 35 GLY A O 3
ATOM 2877 N N . LYS A 1 35 ? -12.170 9.391 3.091 1.00 0.00 36 LYS A N 3
ATOM 2878 C CA . LYS A 1 35 ? -12.665 8.309 2.257 1.00 0.00 36 LYS A CA 3
ATOM 2879 C C . LYS A 1 35 ? -11.589 7.228 2.140 1.00 0.00 36 LYS A C 3
ATOM 2880 O O . LYS A 1 35 ? -11.826 6.071 2.486 1.00 0.00 36 LYS A O 3
ATOM 2899 N N . PHE A 1 36 ? -10.430 7.642 1.650 1.00 0.00 37 PHE A N 3
ATOM 2900 C CA . PHE A 1 36 ? -9.317 6.723 1.483 1.00 0.00 37 PHE A CA 3
ATOM 2901 C C . PHE A 1 36 ? -8.591 6.493 2.810 1.00 0.00 37 PHE A C 3
ATOM 2902 O O . PHE A 1 36 ? -7.979 7.410 3.354 1.00 0.00 37 PHE A O 3
ATOM 2919 N N . PRO A 1 37 ? -8.687 5.230 3.306 1.00 0.00 38 PRO A N 3
ATOM 2920 C CA . PRO A 1 37 ? -8.048 4.867 4.559 1.00 0.00 38 PRO A CA 3
ATOM 2921 C C . PRO A 1 37 ? -6.536 4.719 4.380 1.00 0.00 38 PRO A C 3
ATOM 2922 O O . PRO A 1 37 ? -5.762 5.124 5.247 1.00 0.00 38 PRO A O 3
ATOM 2933 N N . PHE A 1 38 ? -6.160 4.139 3.250 1.00 0.00 39 PHE A N 3
ATOM 2934 C CA . PHE A 1 38 ? -4.754 3.932 2.947 1.00 0.00 39 PHE A CA 3
ATOM 2935 C C . PHE A 1 38 ? -3.997 5.262 2.923 1.00 0.00 39 PHE A C 3
ATOM 2936 O O . PHE A 1 38 ? -2.819 5.316 3.272 1.00 0.00 39 PHE A O 3
ATOM 2953 N N . PHE A 1 39 ? -4.705 6.302 2.509 1.00 0.00 40 PHE A N 3
ATOM 2954 C CA . PHE A 1 39 ? -4.115 7.628 2.435 1.00 0.00 40 PHE A CA 3
ATOM 2955 C C . PHE A 1 39 ? -3.996 8.253 3.827 1.00 0.00 40 PHE A C 3
ATOM 2956 O O . PHE A 1 39 ? -3.115 9.077 4.067 1.00 0.00 40 PHE A O 3
ATOM 2973 N N . ARG A 1 40 ? -4.895 7.837 4.706 1.00 0.00 41 ARG A N 3
ATOM 2974 C CA . ARG A 1 40 ? -4.901 8.345 6.067 1.00 0.00 41 ARG A CA 3
ATOM 2975 C C . ARG A 1 40 ? -3.921 7.554 6.935 1.00 0.00 41 ARG A C 3
ATOM 2976 O O . ARG A 1 40 ? -3.818 7.792 8.137 1.00 0.00 41 ARG A O 3
ATOM 2997 N N . GLY A 1 41 ? -3.224 6.629 6.291 1.00 0.00 42 GLY A N 3
ATOM 2998 C CA . GLY A 1 41 ? -2.255 5.801 6.988 1.00 0.00 42 GLY A CA 3
ATOM 2999 C C . GLY A 1 41 ? -1.046 5.505 6.099 1.00 0.00 42 GLY A C 3
ATOM 3000 O O . GLY A 1 41 ? -0.687 4.345 5.898 1.00 0.00 42 GLY A O 3
ATOM 3004 N N . SER A 1 42 ? -0.450 6.573 5.589 1.00 0.00 43 SER A N 3
ATOM 3005 C CA . SER A 1 42 ? 0.711 6.442 4.726 1.00 0.00 43 SER A CA 3
ATOM 3006 C C . SER A 1 42 ? 1.611 7.671 4.870 1.00 0.00 43 SER A C 3
ATOM 3007 O O . SER A 1 42 ? 2.681 7.594 5.472 1.00 0.00 43 SER A O 3
ATOM 3015 N N . TYR A 1 43 ? 1.144 8.776 4.308 1.00 0.00 44 TYR A N 3
ATOM 3016 C CA . TYR A 1 43 ? 1.893 10.020 4.367 1.00 0.00 44 TYR A CA 3
ATOM 3017 C C . TYR A 1 43 ? 1.091 11.173 3.761 1.00 0.00 44 TYR A C 3
ATOM 3018 O O . TYR A 1 43 ? 0.764 11.151 2.575 1.00 0.00 44 TYR A O 3
ATOM 3036 N N . THR A 1 44 ? 0.796 12.153 4.602 1.00 0.00 45 THR A N 3
ATOM 3037 C CA . THR A 1 44 ? 0.038 13.313 4.164 1.00 0.00 45 THR A CA 3
ATOM 3038 C C . THR A 1 44 ? 0.976 14.380 3.598 1.00 0.00 45 THR A C 3
ATOM 3039 O O . THR A 1 44 ? 0.926 15.538 4.011 1.00 0.00 45 THR A O 3
ATOM 3050 N N . GLY A 1 45 ? 1.810 13.953 2.661 1.00 0.00 46 GLY A N 3
ATOM 3051 C CA . GLY A 1 45 ? 2.758 14.859 2.034 1.00 0.00 46 GLY A CA 3
ATOM 3052 C C . GLY A 1 45 ? 2.622 14.826 0.510 1.00 0.00 46 GLY A C 3
ATOM 3053 O O . GLY A 1 45 ? 3.583 15.096 -0.208 1.00 0.00 46 GLY A O 3
ATOM 3057 N N . TRP A 1 46 ? 1.420 14.493 0.062 1.00 0.00 47 TRP A N 3
ATOM 3058 C CA . TRP A 1 46 ? 1.146 14.421 -1.363 1.00 0.00 47 TRP A CA 3
ATOM 3059 C C . TRP A 1 46 ? 0.289 15.631 -1.741 1.00 0.00 47 TRP A C 3
ATOM 3060 O O . TRP A 1 46 ? -0.078 15.797 -2.903 1.00 0.00 47 TRP A O 3
ATOM 3081 N N . ARG A 1 47 ? -0.004 16.445 -0.737 1.00 0.00 48 ARG A N 3
ATOM 3082 C CA . ARG A 1 47 ? -0.810 17.635 -0.950 1.00 0.00 48 ARG A CA 3
ATOM 3083 C C . ARG A 1 47 ? -0.231 18.471 -2.093 1.00 0.00 48 ARG A C 3
ATOM 3084 O O . ARG A 1 47 ? -0.969 19.152 -2.804 1.00 0.00 48 ARG A O 3
ATOM 3105 N N . ASN A 1 48 ? 1.084 18.391 -2.235 1.00 0.00 49 ASN A N 3
ATOM 3106 C CA . ASN A 1 48 ? 1.770 19.132 -3.280 1.00 0.00 49 ASN A CA 3
ATOM 3107 C C . ASN A 1 48 ? 1.529 18.448 -4.627 1.00 0.00 49 ASN A C 3
ATOM 3108 O O . ASN A 1 48 ? 1.082 19.084 -5.580 1.00 0.00 49 ASN A O 3
ATOM 3119 N N . SER A 1 49 ? 1.836 17.159 -4.663 1.00 0.00 50 SER A N 3
ATOM 3120 C CA . SER A 1 49 ? 1.658 16.381 -5.877 1.00 0.00 50 SER A CA 3
ATOM 3121 C C . SER A 1 49 ? 0.176 16.326 -6.251 1.00 0.00 50 SER A C 3
ATOM 3122 O O . SER A 1 49 ? -0.177 16.430 -7.425 1.00 0.00 50 SER A O 3
ATOM 3130 N N . VAL A 1 50 ? -0.653 16.162 -5.230 1.00 0.00 51 VAL A N 3
ATOM 3131 C CA . VAL A 1 50 ? -2.090 16.092 -5.437 1.00 0.00 51 VAL A CA 3
ATOM 3132 C C . VAL A 1 50 ? -2.573 17.393 -6.080 1.00 0.00 51 VAL A C 3
ATOM 3133 O O . VAL A 1 50 ? -3.185 17.373 -7.146 1.00 0.00 51 VAL A O 3
ATOM 3146 N N . ARG A 1 51 ? -2.279 18.494 -5.403 1.00 0.00 52 ARG A N 3
ATOM 3147 C CA . ARG A 1 51 ? -2.676 19.803 -5.895 1.00 0.00 52 ARG A CA 3
ATOM 3148 C C . ARG A 1 51 ? -2.074 20.054 -7.279 1.00 0.00 52 ARG A C 3
ATOM 3149 O O . ARG A 1 51 ? -2.737 20.605 -8.157 1.00 0.00 52 ARG A O 3
ATOM 3170 N N . HIS A 1 52 ? -0.826 19.639 -7.431 1.00 0.00 53 HIS A N 3
ATOM 3171 C CA . HIS A 1 52 ? -0.127 19.813 -8.693 1.00 0.00 53 HIS A CA 3
ATOM 3172 C C . HIS A 1 52 ? -0.912 19.126 -9.813 1.00 0.00 53 HIS A C 3
ATOM 3173 O O . HIS A 1 52 ? -1.290 19.765 -10.794 1.00 0.00 53 HIS A O 3
ATOM 3187 N N . ASN A 1 53 ? -1.134 17.833 -9.628 1.00 0.00 54 ASN A N 3
ATOM 3188 C CA . ASN A 1 53 ? -1.868 17.052 -10.610 1.00 0.00 54 ASN A CA 3
ATOM 3189 C C . ASN A 1 53 ? -3.288 17.605 -10.738 1.00 0.00 54 ASN A C 3
ATOM 3190 O O . ASN A 1 53 ? -3.869 17.590 -11.822 1.00 0.00 54 ASN A O 3
ATOM 3201 N N . LEU A 1 54 ? -3.807 18.080 -9.615 1.00 0.00 55 LEU A N 3
ATOM 3202 C CA . LEU A 1 54 ? -5.149 18.637 -9.587 1.00 0.00 55 LEU A CA 3
ATOM 3203 C C . LEU A 1 54 ? -5.275 19.705 -10.675 1.00 0.00 55 LEU A C 3
ATOM 3204 O O . LEU A 1 54 ? -6.227 19.693 -11.455 1.00 0.00 55 LEU A O 3
ATOM 3220 N N . SER A 1 55 ? -4.302 20.604 -10.694 1.00 0.00 56 SER A N 3
ATOM 3221 C CA . SER A 1 55 ? -4.292 21.677 -11.674 1.00 0.00 56 SER A CA 3
ATOM 3222 C C . SER A 1 55 ? -3.756 21.160 -13.010 1.00 0.00 56 SER A C 3
ATOM 3223 O O . SER A 1 55 ? -4.141 21.653 -14.070 1.00 0.00 56 SER A O 3
ATOM 3231 N N . LEU A 1 56 ? -2.876 20.174 -12.917 1.00 0.00 57 LEU A N 3
ATOM 3232 C CA . LEU A 1 56 ? -2.283 19.586 -14.106 1.00 0.00 57 LEU A CA 3
ATOM 3233 C C . LEU A 1 56 ? -3.263 18.580 -14.715 1.00 0.00 57 LEU A C 3
ATOM 3234 O O . LEU A 1 56 ? -2.957 17.940 -15.720 1.00 0.00 57 LEU A O 3
ATOM 3250 N N . ASN A 1 57 ? -4.421 18.472 -14.080 1.00 0.00 58 ASN A N 3
ATOM 3251 C CA . ASN A 1 57 ? -5.447 17.555 -14.547 1.00 0.00 58 ASN A CA 3
ATOM 3252 C C . ASN A 1 57 ? -6.477 18.327 -15.374 1.00 0.00 58 ASN A C 3
ATOM 3253 O O . ASN A 1 57 ? -6.333 18.454 -16.590 1.00 0.00 58 ASN A O 3
ATOM 3264 N N . ASP A 1 58 ? -7.493 18.823 -14.683 1.00 0.00 59 ASP A N 3
ATOM 3265 C CA . ASP A 1 58 ? -8.546 19.579 -15.339 1.00 0.00 59 ASP A CA 3
ATOM 3266 C C . ASP A 1 58 ? -7.928 20.763 -16.086 1.00 0.00 59 ASP A C 3
ATOM 3267 O O . ASP A 1 58 ? -8.245 21.001 -17.250 1.00 0.00 59 ASP A O 3
ATOM 3276 N N . CYS A 1 59 ? -7.058 21.475 -15.384 1.00 0.00 60 CYS A N 3
ATOM 3277 C CA . CYS A 1 59 ? -6.393 22.629 -15.966 1.00 0.00 60 CYS A CA 3
ATOM 3278 C C . CYS A 1 59 ? -7.233 23.871 -15.661 1.00 0.00 60 CYS A C 3
ATOM 3279 O O . CYS A 1 59 ? -7.751 24.514 -16.572 1.00 0.00 60 CYS A O 3
ATOM 3287 N N . PHE A 1 60 ? -7.342 24.171 -14.375 1.00 0.00 61 PHE A N 3
ATOM 3288 C CA . PHE A 1 60 ? -8.109 25.325 -13.938 1.00 0.00 61 PHE A CA 3
ATOM 3289 C C . PHE A 1 60 ? -7.225 26.316 -13.177 1.00 0.00 61 PHE A C 3
ATOM 3290 O O . PHE A 1 60 ? -6.000 26.228 -13.231 1.00 0.00 61 PHE A O 3
ATOM 3307 N N . VAL A 1 61 ? -7.882 27.235 -12.486 1.00 0.00 62 VAL A N 3
ATOM 3308 C CA . VAL A 1 61 ? -7.172 28.241 -11.715 1.00 0.00 62 VAL A CA 3
ATOM 3309 C C . VAL A 1 61 ? -7.494 28.062 -10.230 1.00 0.00 62 VAL A C 3
ATOM 3310 O O . VAL A 1 61 ? -8.554 27.545 -9.879 1.00 0.00 62 VAL A O 3
ATOM 3323 N N . LYS A 1 62 ? -6.560 28.498 -9.398 1.00 0.00 63 LYS A N 3
ATOM 3324 C CA . LYS A 1 62 ? -6.731 28.392 -7.959 1.00 0.00 63 LYS A CA 3
ATOM 3325 C C . LYS A 1 62 ? -6.731 29.794 -7.345 1.00 0.00 63 LYS A C 3
ATOM 3326 O O . LYS A 1 62 ? -6.099 30.707 -7.873 1.00 0.00 63 LYS A O 3
ATOM 3345 N N . VAL A 1 63 ? -7.448 29.920 -6.238 1.00 0.00 64 VAL A N 3
ATOM 3346 C CA . VAL A 1 63 ? -7.538 31.195 -5.546 1.00 0.00 64 VAL A CA 3
ATOM 3347 C C . VAL A 1 63 ? -6.990 31.040 -4.126 1.00 0.00 64 VAL A C 3
ATOM 3348 O O . VAL A 1 63 ? -7.725 30.675 -3.209 1.00 0.00 64 VAL A O 3
ATOM 3361 N N . LEU A 1 64 ? -5.703 31.324 -3.989 1.00 0.00 65 LEU A N 3
ATOM 3362 C CA . LEU A 1 64 ? -5.048 31.221 -2.696 1.00 0.00 65 LEU A CA 3
ATOM 3363 C C . LEU A 1 64 ? -4.255 32.502 -2.427 1.00 0.00 65 LEU A C 3
ATOM 3364 O O . LEU A 1 64 ? -3.208 32.464 -1.783 1.00 0.00 65 LEU A O 3
ATOM 3380 N N . ARG A 1 65 ? -4.785 33.605 -2.934 1.00 0.00 66 ARG A N 3
ATOM 3381 C CA . ARG A 1 65 ? -4.140 34.895 -2.757 1.00 0.00 66 ARG A CA 3
ATOM 3382 C C . ARG A 1 65 ? -5.187 36.010 -2.713 1.00 0.00 66 ARG A C 3
ATOM 3383 O O . ARG A 1 65 ? -5.461 36.649 -3.728 1.00 0.00 66 ARG A O 3
ATOM 3404 N N . ASP A 1 66 ? -5.742 36.211 -1.527 1.00 0.00 67 ASP A N 3
ATOM 3405 C CA . ASP A 1 66 ? -6.752 37.238 -1.337 1.00 0.00 67 ASP A CA 3
ATOM 3406 C C . ASP A 1 66 ? -6.982 37.451 0.160 1.00 0.00 67 ASP A C 3
ATOM 3407 O O . ASP A 1 66 ? -6.914 36.505 0.943 1.00 0.00 67 ASP A O 3
ATOM 3416 N N . PRO A 1 67 ? -7.256 38.733 0.523 1.00 0.00 68 PRO A N 3
ATOM 3417 C CA . PRO A 1 67 ? -7.496 39.082 1.913 1.00 0.00 68 PRO A CA 3
ATOM 3418 C C . PRO A 1 67 ? -8.884 38.621 2.362 1.00 0.00 68 PRO A C 3
ATOM 3419 O O . PRO A 1 67 ? -9.802 39.431 2.483 1.00 0.00 68 PRO A O 3
ATOM 3430 N N . SER A 1 68 ? -8.994 37.322 2.597 1.00 0.00 69 SER A N 3
ATOM 3431 C CA . SER A 1 68 ? -10.255 36.744 3.030 1.00 0.00 69 SER A CA 3
ATOM 3432 C C . SER A 1 68 ? -10.115 35.226 3.166 1.00 0.00 69 SER A C 3
ATOM 3433 O O . SER A 1 68 ? -11.015 34.480 2.784 1.00 0.00 69 SER A O 3
ATOM 3441 N N . ARG A 1 69 ? -8.980 34.815 3.710 1.00 0.00 70 ARG A N 3
ATOM 3442 C CA . ARG A 1 69 ? -8.711 33.400 3.901 1.00 0.00 70 ARG A CA 3
ATOM 3443 C C . ARG A 1 69 ? -7.439 33.208 4.730 1.00 0.00 70 ARG A C 3
ATOM 3444 O O . ARG A 1 69 ? -6.425 32.735 4.219 1.00 0.00 70 ARG A O 3
ATOM 3465 N N . PRO A 1 70 ? -7.537 33.595 6.031 1.00 0.00 71 PRO A N 3
ATOM 3466 C CA . PRO A 1 70 ? -6.408 33.471 6.936 1.00 0.00 71 PRO A CA 3
ATOM 3467 C C . PRO A 1 70 ? -6.194 32.013 7.350 1.00 0.00 71 PRO A C 3
ATOM 3468 O O . PRO A 1 70 ? -6.855 31.114 6.831 1.00 0.00 71 PRO A O 3
ATOM 3479 N N . TRP A 1 71 ? -5.270 31.825 8.280 1.00 0.00 72 TRP A N 3
ATOM 3480 C CA . TRP A 1 71 ? -4.961 30.492 8.769 1.00 0.00 72 TRP A CA 3
ATOM 3481 C C . TRP A 1 71 ? -4.024 29.823 7.761 1.00 0.00 72 TRP A C 3
ATOM 3482 O O . TRP A 1 71 ? -3.099 29.109 8.146 1.00 0.00 72 TRP A O 3
ATOM 3503 N N . GLY A 1 72 ? -4.296 30.078 6.489 1.00 0.00 73 GLY A N 3
ATOM 3504 C CA . GLY A 1 72 ? -3.488 29.510 5.423 1.00 0.00 73 GLY A CA 3
ATOM 3505 C C . GLY A 1 72 ? -3.701 27.998 5.320 1.00 0.00 73 GLY A C 3
ATOM 3506 O O . GLY A 1 72 ? -2.808 27.218 5.648 1.00 0.00 73 GLY A O 3
ATOM 3510 N N . LYS A 1 73 ? -4.889 27.630 4.864 1.00 0.00 74 LYS A N 3
ATOM 3511 C CA . LYS A 1 73 ? -5.231 26.226 4.714 1.00 0.00 74 LYS A CA 3
ATOM 3512 C C . LYS A 1 73 ? -6.587 26.107 4.016 1.00 0.00 74 LYS A C 3
ATOM 3513 O O . LYS A 1 73 ? -6.774 25.246 3.158 1.00 0.00 74 LYS A O 3
ATOM 3532 N N . ASP A 1 74 ? -7.499 26.984 4.411 1.00 0.00 75 ASP A N 3
ATOM 3533 C CA . ASP A 1 74 ? -8.832 26.988 3.834 1.00 0.00 75 ASP A CA 3
ATOM 3534 C C . ASP A 1 74 ? -8.853 27.912 2.614 1.00 0.00 75 ASP A C 3
ATOM 3535 O O . ASP A 1 74 ? -8.680 29.123 2.745 1.00 0.00 75 ASP A O 3
ATOM 3544 N N . ASN A 1 75 ? -9.065 27.305 1.456 1.00 0.00 76 ASN A N 3
ATOM 3545 C CA . ASN A 1 75 ? -9.110 28.058 0.214 1.00 0.00 76 ASN A CA 3
ATOM 3546 C C . ASN A 1 75 ? -9.878 27.254 -0.837 1.00 0.00 76 ASN A C 3
ATOM 3547 O O . ASN A 1 75 ? -10.256 26.109 -0.594 1.00 0.00 76 ASN A O 3
ATOM 3558 N N . TYR A 1 76 ? -10.085 27.885 -1.984 1.00 0.00 77 TYR A N 3
ATOM 3559 C CA . TYR A 1 76 ? -10.801 27.242 -3.073 1.00 0.00 77 TYR A CA 3
ATOM 3560 C C . TYR A 1 76 ? -10.211 27.642 -4.427 1.00 0.00 77 TYR A C 3
ATOM 3561 O O . TYR A 1 76 ? -9.562 28.680 -4.544 1.00 0.00 77 TYR A O 3
ATOM 3579 N N . TRP A 1 77 ? -10.459 26.796 -5.417 1.00 0.00 78 TRP A N 3
ATOM 3580 C CA . TRP A 1 77 ? -9.961 27.048 -6.758 1.00 0.00 78 TRP A CA 3
ATOM 3581 C C . TRP A 1 77 ? -11.165 27.274 -7.675 1.00 0.00 78 TRP A C 3
ATOM 3582 O O . TRP A 1 77 ? -12.289 26.917 -7.328 1.00 0.00 78 TRP A O 3
ATOM 3603 N N . MET A 1 78 ? -10.887 27.867 -8.827 1.00 0.00 79 MET A N 3
ATOM 3604 C CA . MET A 1 78 ? -11.934 28.145 -9.796 1.00 0.00 79 MET A CA 3
ATOM 3605 C C . MET A 1 78 ? -11.661 27.426 -11.119 1.00 0.00 79 MET A C 3
ATOM 3606 O O . MET A 1 78 ? -10.715 27.763 -11.829 1.00 0.00 79 MET A O 3
ATOM 3620 N N . LEU A 1 79 ? -12.507 26.449 -11.410 1.00 0.00 80 LEU A N 3
ATOM 3621 C CA . LEU A 1 79 ? -12.369 25.680 -12.635 1.00 0.00 80 LEU A CA 3
ATOM 3622 C C . LEU A 1 79 ? -13.626 25.860 -13.490 1.00 0.00 80 LEU A C 3
ATOM 3623 O O . LEU A 1 79 ? -14.692 26.186 -12.970 1.00 0.00 80 LEU A O 3
ATOM 3639 N N . ASN A 1 80 ? -13.458 25.640 -14.785 1.00 0.00 81 ASN A N 3
ATOM 3640 C CA . ASN A 1 80 ? -14.566 25.773 -15.716 1.00 0.00 81 ASN A CA 3
ATOM 3641 C C . ASN A 1 80 ? -14.169 25.167 -17.064 1.00 0.00 81 ASN A C 3
ATOM 3642 O O . ASN A 1 80 ? -13.875 25.893 -18.013 1.00 0.00 81 ASN A O 3
ATOM 3653 N N . PRO A 1 81 ? -14.175 23.808 -17.107 1.00 0.00 82 PRO A N 3
ATOM 3654 C CA . PRO A 1 81 ? -13.820 23.096 -18.322 1.00 0.00 82 PRO A CA 3
ATOM 3655 C C . PRO A 1 81 ? -14.951 23.167 -19.350 1.00 0.00 82 PRO A C 3
ATOM 3656 O O . PRO A 1 81 ? -15.545 22.147 -19.696 1.00 0.00 82 PRO A O 3
ATOM 3667 N N . TYR A 1 7 ? -10.289 -1.370 4.826 1.00 0.00 8 TYR A N 4
ATOM 3668 C CA . TYR A 1 7 ? -10.726 -1.919 6.098 1.00 0.00 8 TYR A CA 4
ATOM 3669 C C . TYR A 1 7 ? -12.215 -2.269 6.062 1.00 0.00 8 TYR A C 4
ATOM 3670 O O . TYR A 1 7 ? -12.650 -3.216 6.716 1.00 0.00 8 TYR A O 4
ATOM 3688 N N . ILE A 1 8 ? -12.955 -1.486 5.291 1.00 0.00 9 ILE A N 4
ATOM 3689 C CA . ILE A 1 8 ? -14.386 -1.701 5.160 1.00 0.00 9 ILE A CA 4
ATOM 3690 C C . ILE A 1 8 ? -14.637 -3.087 4.562 1.00 0.00 9 ILE A C 4
ATOM 3691 O O . ILE A 1 8 ? -15.592 -3.766 4.937 1.00 0.00 9 ILE A O 4
ATOM 3707 N N . ALA A 1 9 ? -13.763 -3.466 3.642 1.00 0.00 10 ALA A N 4
ATOM 3708 C CA . ALA A 1 9 ? -13.877 -4.759 2.988 1.00 0.00 10 ALA A CA 4
ATOM 3709 C C . ALA A 1 9 ? -13.564 -5.865 3.997 1.00 0.00 10 ALA A C 4
ATOM 3710 O O . ALA A 1 9 ? -14.351 -6.794 4.169 1.00 0.00 10 ALA A O 4
ATOM 3717 N N . LEU A 1 10 ? -12.412 -5.729 4.637 1.00 0.00 11 LEU A N 4
ATOM 3718 C CA . LEU A 1 10 ? -11.984 -6.706 5.625 1.00 0.00 11 LEU A CA 4
ATOM 3719 C C . LEU A 1 10 ? -13.123 -6.953 6.617 1.00 0.00 11 LEU A C 4
ATOM 3720 O O . LEU A 1 10 ? -13.341 -8.085 7.047 1.00 0.00 11 LEU A O 4
ATOM 3736 N N . ILE A 1 11 ? -13.818 -5.876 6.951 1.00 0.00 12 ILE A N 4
ATOM 3737 C CA . ILE A 1 11 ? -14.928 -5.962 7.885 1.00 0.00 12 ILE A CA 4
ATOM 3738 C C . ILE A 1 11 ? -16.074 -6.743 7.237 1.00 0.00 12 ILE A C 4
ATOM 3739 O O . ILE A 1 11 ? -16.656 -7.629 7.860 1.00 0.00 12 ILE A O 4
ATOM 3755 N N . THR A 1 12 ? -16.364 -6.384 5.995 1.00 0.00 13 THR A N 4
ATOM 3756 C CA . THR A 1 12 ? -17.429 -7.040 5.256 1.00 0.00 13 THR A CA 4
ATOM 3757 C C . THR A 1 12 ? -17.208 -8.553 5.231 1.00 0.00 13 THR A C 4
ATOM 3758 O O . THR A 1 12 ? -18.120 -9.323 5.530 1.00 0.00 13 THR A O 4
ATOM 3769 N N . MET A 1 13 ? -15.991 -8.936 4.872 1.00 0.00 14 MET A N 4
ATOM 3770 C CA . MET A 1 13 ? -15.639 -10.344 4.804 1.00 0.00 14 MET A CA 4
ATOM 3771 C C . MET A 1 13 ? -15.545 -10.953 6.205 1.00 0.00 14 MET A C 4
ATOM 3772 O O . MET A 1 13 ? -15.727 -12.158 6.374 1.00 0.00 14 MET A O 4
ATOM 3786 N N . ALA A 1 14 ? -15.261 -10.093 7.172 1.00 0.00 15 ALA A N 4
ATOM 3787 C CA . ALA A 1 14 ? -15.141 -10.532 8.552 1.00 0.00 15 ALA A CA 4
ATOM 3788 C C . ALA A 1 14 ? -16.529 -10.876 9.096 1.00 0.00 15 ALA A C 4
ATOM 3789 O O . ALA A 1 14 ? -16.697 -11.877 9.790 1.00 0.00 15 ALA A O 4
ATOM 3796 N N . ILE A 1 15 ? -17.488 -10.026 8.760 1.00 0.00 16 ILE A N 4
ATOM 3797 C CA . ILE A 1 15 ? -18.856 -10.227 9.206 1.00 0.00 16 ILE A CA 4
ATOM 3798 C C . ILE A 1 15 ? -19.533 -11.267 8.310 1.00 0.00 16 ILE A C 4
ATOM 3799 O O . ILE A 1 15 ? -20.508 -11.899 8.713 1.00 0.00 16 ILE A O 4
ATOM 3815 N N . ARG A 1 16 ? -18.987 -11.413 7.111 1.00 0.00 17 ARG A N 4
ATOM 3816 C CA . ARG A 1 16 ? -19.526 -12.366 6.155 1.00 0.00 17 ARG A CA 4
ATOM 3817 C C . ARG A 1 16 ? -19.486 -13.781 6.736 1.00 0.00 17 ARG A C 4
ATOM 3818 O O . ARG A 1 16 ? -20.094 -14.698 6.187 1.00 0.00 17 ARG A O 4
ATOM 3839 N N . ASP A 1 17 ? -18.762 -13.914 7.838 1.00 0.00 18 ASP A N 4
ATOM 3840 C CA . ASP A 1 17 ? -18.635 -15.201 8.498 1.00 0.00 18 ASP A CA 4
ATOM 3841 C C . ASP A 1 17 ? -19.911 -15.492 9.290 1.00 0.00 18 ASP A C 4
ATOM 3842 O O . ASP A 1 17 ? -20.023 -16.535 9.934 1.00 0.00 18 ASP A O 4
ATOM 3851 N N . SER A 1 18 ? -20.843 -14.553 9.216 1.00 0.00 19 SER A N 4
ATOM 3852 C CA . SER A 1 18 ? -22.107 -14.695 9.918 1.00 0.00 19 SER A CA 4
ATOM 3853 C C . SER A 1 18 ? -23.169 -15.259 8.972 1.00 0.00 19 SER A C 4
ATOM 3854 O O . SER A 1 18 ? -23.881 -16.199 9.322 1.00 0.00 19 SER A O 4
ATOM 3862 N N . ALA A 1 19 ? -23.243 -14.661 7.792 1.00 0.00 20 ALA A N 4
ATOM 3863 C CA . ALA A 1 19 ? -24.207 -15.091 6.794 1.00 0.00 20 ALA A CA 4
ATOM 3864 C C . ALA A 1 19 ? -25.566 -14.457 7.096 1.00 0.00 20 ALA A C 4
ATOM 3865 O O . ALA A 1 19 ? -26.597 -15.123 7.018 1.00 0.00 20 ALA A O 4
ATOM 3872 N N . GLY A 1 20 ? -25.523 -13.177 7.435 1.00 0.00 21 GLY A N 4
ATOM 3873 C CA . GLY A 1 20 ? -26.739 -12.446 7.750 1.00 0.00 21 GLY A CA 4
ATOM 3874 C C . GLY A 1 20 ? -27.538 -13.155 8.845 1.00 0.00 21 GLY A C 4
ATOM 3875 O O . GLY A 1 20 ? -28.729 -13.413 8.681 1.00 0.00 21 GLY A O 4
ATOM 3879 N N . GLY A 1 21 ? -26.850 -13.451 9.938 1.00 0.00 22 GLY A N 4
ATOM 3880 C CA . GLY A 1 21 ? -27.480 -14.126 11.060 1.00 0.00 22 GLY A CA 4
ATOM 3881 C C . GLY A 1 21 ? -26.754 -13.809 12.369 1.00 0.00 22 GLY A C 4
ATOM 3882 O O . GLY A 1 21 ? -27.209 -12.973 13.149 1.00 0.00 22 GLY A O 4
ATOM 3886 N N . ARG A 1 22 ? -25.637 -14.493 12.569 1.00 0.00 23 ARG A N 4
ATOM 3887 C CA . ARG A 1 22 ? -24.844 -14.295 13.770 1.00 0.00 23 ARG A CA 4
ATOM 3888 C C . ARG A 1 22 ? -23.443 -14.882 13.583 1.00 0.00 23 ARG A C 4
ATOM 3889 O O . ARG A 1 22 ? -23.250 -15.795 12.782 1.00 0.00 23 ARG A O 4
ATOM 3910 N N . LEU A 1 23 ? -22.501 -14.332 14.336 1.00 0.00 24 LEU A N 4
ATOM 3911 C CA . LEU A 1 23 ? -21.124 -14.790 14.263 1.00 0.00 24 LEU A CA 4
ATOM 3912 C C . LEU A 1 23 ? -20.372 -14.330 15.514 1.00 0.00 24 LEU A C 4
ATOM 3913 O O . LEU A 1 23 ? -20.890 -13.536 16.298 1.00 0.00 24 LEU A O 4
ATOM 3929 N N . THR A 1 24 ? -19.161 -14.848 15.662 1.00 0.00 25 THR A N 4
ATOM 3930 C CA . THR A 1 24 ? -18.333 -14.501 16.804 1.00 0.00 25 THR A CA 4
ATOM 3931 C C . THR A 1 24 ? -17.235 -13.519 16.387 1.00 0.00 25 THR A C 4
ATOM 3932 O O . THR A 1 24 ? -16.264 -13.907 15.740 1.00 0.00 25 THR A O 4
ATOM 3943 N N . LEU A 1 25 ? -17.427 -12.267 16.775 1.00 0.00 26 LEU A N 4
ATOM 3944 C CA . LEU A 1 25 ? -16.465 -11.228 16.450 1.00 0.00 26 LEU A CA 4
ATOM 3945 C C . LEU A 1 25 ? -15.071 -11.671 16.897 1.00 0.00 26 LEU A C 4
ATOM 3946 O O . LEU A 1 25 ? -14.072 -11.308 16.277 1.00 0.00 26 LEU A O 4
ATOM 3962 N N . ALA A 1 26 ? -15.047 -12.449 17.969 1.00 0.00 27 ALA A N 4
ATOM 3963 C CA . ALA A 1 26 ? -13.792 -12.946 18.505 1.00 0.00 27 ALA A CA 4
ATOM 3964 C C . ALA A 1 26 ? -13.040 -13.708 17.412 1.00 0.00 27 ALA A C 4
ATOM 3965 O O . ALA A 1 26 ? -11.854 -13.470 17.188 1.00 0.00 27 ALA A O 4
ATOM 3972 N N . GLU A 1 27 ? -13.761 -14.608 16.760 1.00 0.00 28 GLU A N 4
ATOM 3973 C CA . GLU A 1 27 ? -13.178 -15.406 15.695 1.00 0.00 28 GLU A CA 4
ATOM 3974 C C . GLU A 1 27 ? -12.826 -14.519 14.499 1.00 0.00 28 GLU A C 4
ATOM 3975 O O . GLU A 1 27 ? -11.895 -14.817 13.753 1.00 0.00 28 GLU A O 4
ATOM 3987 N N . ILE A 1 28 ? -13.590 -13.446 14.354 1.00 0.00 29 ILE A N 4
ATOM 3988 C CA . ILE A 1 28 ? -13.370 -12.514 13.261 1.00 0.00 29 ILE A CA 4
ATOM 3989 C C . ILE A 1 28 ? -11.954 -11.944 13.359 1.00 0.00 29 ILE A C 4
ATOM 3990 O O . ILE A 1 28 ? -11.182 -12.022 12.404 1.00 0.00 29 ILE A O 4
ATOM 4006 N N . ASN A 1 29 ? -11.654 -11.384 14.522 1.00 0.00 30 ASN A N 4
ATOM 4007 C CA . ASN A 1 29 ? -10.344 -10.802 14.757 1.00 0.00 30 ASN A CA 4
ATOM 4008 C C . ASN A 1 29 ? -9.295 -11.915 14.795 1.00 0.00 30 ASN A C 4
ATOM 4009 O O . ASN A 1 29 ? -8.141 -11.698 14.431 1.00 0.00 30 ASN A O 4
ATOM 4020 N N . GLU A 1 30 ? -9.735 -13.083 15.240 1.00 0.00 31 GLU A N 4
ATOM 4021 C CA . GLU A 1 30 ? -8.848 -14.231 15.331 1.00 0.00 31 GLU A CA 4
ATOM 4022 C C . GLU A 1 30 ? -8.227 -14.531 13.966 1.00 0.00 31 GLU A C 4
ATOM 4023 O O . GLU A 1 30 ? -7.011 -14.684 13.853 1.00 0.00 31 GLU A O 4
ATOM 4035 N N . TYR A 1 31 ? -9.089 -14.606 12.962 1.00 0.00 32 TYR A N 4
ATOM 4036 C CA . TYR A 1 31 ? -8.639 -14.885 11.609 1.00 0.00 32 TYR A CA 4
ATOM 4037 C C . TYR A 1 31 ? -8.058 -13.630 10.955 1.00 0.00 32 TYR A C 4
ATOM 4038 O O . TYR A 1 31 ? -7.211 -13.724 10.068 1.00 0.00 32 TYR A O 4
ATOM 4056 N N . LEU A 1 32 ? -8.537 -12.485 11.417 1.00 0.00 33 LEU A N 4
ATOM 4057 C CA . LEU A 1 32 ? -8.076 -11.213 10.888 1.00 0.00 33 LEU A CA 4
ATOM 4058 C C . LEU A 1 32 ? -6.571 -11.080 11.130 1.00 0.00 33 LEU A C 4
ATOM 4059 O O . LEU A 1 32 ? -5.821 -10.729 10.221 1.00 0.00 33 LEU A O 4
ATOM 4075 N N . MET A 1 33 ? -6.175 -11.367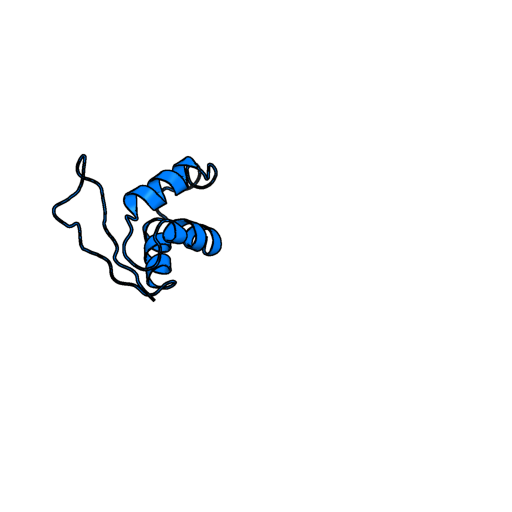 12.361 1.00 0.00 34 MET A N 4
ATOM 4076 C CA . MET A 1 33 ? -4.773 -11.284 12.734 1.00 0.00 34 MET A CA 4
ATOM 4077 C C . MET A 1 33 ? -3.979 -12.454 12.148 1.00 0.00 34 MET A C 4
ATOM 4078 O O . MET A 1 33 ? -2.801 -12.310 11.825 1.00 0.00 34 MET A O 4
ATOM 4092 N N . GLY A 1 34 ? -4.657 -13.587 12.030 1.00 0.00 35 GLY A N 4
ATOM 4093 C CA . GLY A 1 34 ? -4.030 -14.780 11.489 1.00 0.00 35 GLY A CA 4
ATOM 4094 C C . GLY A 1 34 ? -3.904 -14.692 9.966 1.00 0.00 35 GLY A C 4
ATOM 4095 O O . GLY A 1 34 ? -3.262 -15.535 9.343 1.00 0.00 35 GLY A O 4
ATOM 4099 N N . LYS A 1 35 ? -4.528 -13.663 9.412 1.00 0.00 36 LYS A N 4
ATOM 4100 C CA . LYS A 1 35 ? -4.495 -13.453 7.975 1.00 0.00 36 LYS A CA 4
ATOM 4101 C C . LYS A 1 35 ? -3.580 -12.268 7.658 1.00 0.00 36 LYS A C 4
ATOM 4102 O O . LYS A 1 35 ? -2.646 -12.395 6.867 1.00 0.00 36 LYS A O 4
ATOM 4121 N N . PHE A 1 36 ? -3.880 -11.144 8.291 1.00 0.00 37 PHE A N 4
ATOM 4122 C CA . PHE A 1 36 ? -3.096 -9.938 8.087 1.00 0.00 37 PHE A CA 4
ATOM 4123 C C . PHE A 1 36 ? -1.761 -10.019 8.830 1.00 0.00 37 PHE A C 4
ATOM 4124 O O . PHE A 1 36 ? -1.731 -10.038 10.060 1.00 0.00 37 PHE A O 4
ATOM 4141 N N . PRO A 1 37 ? -0.661 -10.066 8.032 1.00 0.00 38 PRO A N 4
ATOM 4142 C CA . PRO A 1 37 ? 0.674 -10.144 8.601 1.00 0.00 38 PRO A CA 4
ATOM 4143 C C . PRO A 1 37 ? 1.105 -8.793 9.175 1.00 0.00 38 PRO A C 4
ATOM 4144 O O . PRO A 1 37 ? 1.737 -8.736 10.229 1.00 0.00 38 PRO A O 4
ATOM 4155 N N . PHE A 1 38 ? 0.747 -7.739 8.457 1.00 0.00 39 PHE A N 4
ATOM 4156 C CA . PHE A 1 38 ? 1.089 -6.392 8.882 1.00 0.00 39 PHE A CA 4
ATOM 4157 C C . PHE A 1 38 ? 0.370 -6.029 10.183 1.00 0.00 39 PHE A C 4
ATOM 4158 O O . PHE A 1 38 ? 0.810 -5.140 10.911 1.00 0.00 39 PHE A O 4
ATOM 4175 N N . PHE A 1 39 ? -0.722 -6.734 10.435 1.00 0.00 40 PHE A N 4
ATOM 4176 C CA . PHE A 1 39 ? -1.506 -6.497 11.635 1.00 0.00 40 PHE A CA 4
ATOM 4177 C C . PHE A 1 39 ? -0.817 -7.090 12.866 1.00 0.00 40 PHE A C 4
ATOM 4178 O O . PHE A 1 39 ? -0.662 -6.414 13.881 1.00 0.00 40 PHE A O 4
ATOM 4195 N N . ARG A 1 40 ? -0.423 -8.348 12.735 1.00 0.00 41 ARG A N 4
ATOM 4196 C CA . ARG A 1 40 ? 0.245 -9.041 13.823 1.00 0.00 41 ARG A CA 4
ATOM 4197 C C . ARG A 1 40 ? 1.663 -8.495 14.009 1.00 0.00 41 ARG A C 4
ATOM 4198 O O . ARG A 1 40 ? 2.357 -8.870 14.952 1.00 0.00 41 ARG A O 4
ATOM 4219 N N . GLY A 1 41 ? 2.049 -7.618 13.093 1.00 0.00 42 GLY A N 4
ATOM 4220 C CA . GLY A 1 41 ? 3.371 -7.017 13.144 1.00 0.00 42 GLY A CA 4
ATOM 4221 C C . GLY A 1 41 ? 3.304 -5.592 13.695 1.00 0.00 42 GLY A C 4
ATOM 4222 O O . GLY A 1 41 ? 4.085 -5.224 14.572 1.00 0.00 42 GLY A O 4
ATOM 4226 N N . SER A 1 42 ? 2.365 -4.827 13.158 1.00 0.00 43 SER A N 4
ATOM 4227 C CA . SER A 1 42 ? 2.186 -3.450 13.585 1.00 0.00 43 SER A CA 4
ATOM 4228 C C . SER A 1 42 ? 1.621 -3.412 15.006 1.00 0.00 43 SER A C 4
ATOM 4229 O O . SER A 1 42 ? 2.350 -3.148 15.961 1.00 0.00 43 SER A O 4
ATOM 4237 N N . TYR A 1 43 ? 0.327 -3.679 15.102 1.00 0.00 44 TYR A N 4
ATOM 4238 C CA . TYR A 1 43 ? -0.344 -3.679 16.391 1.00 0.00 44 TYR A CA 4
ATOM 4239 C C . TYR A 1 43 ? -1.751 -4.270 16.277 1.00 0.00 44 TYR A C 4
ATOM 4240 O O . TYR A 1 43 ? -2.550 -3.825 15.454 1.00 0.00 44 TYR A O 4
ATOM 4258 N N . THR A 1 44 ? -2.011 -5.262 17.115 1.00 0.00 45 THR A N 4
ATOM 4259 C CA . THR A 1 44 ? -3.307 -5.919 17.119 1.00 0.00 45 THR A CA 4
ATOM 4260 C C . THR A 1 44 ? -4.226 -5.279 18.162 1.00 0.00 45 THR A C 4
ATOM 4261 O O . THR A 1 44 ? -4.848 -5.979 18.959 1.00 0.00 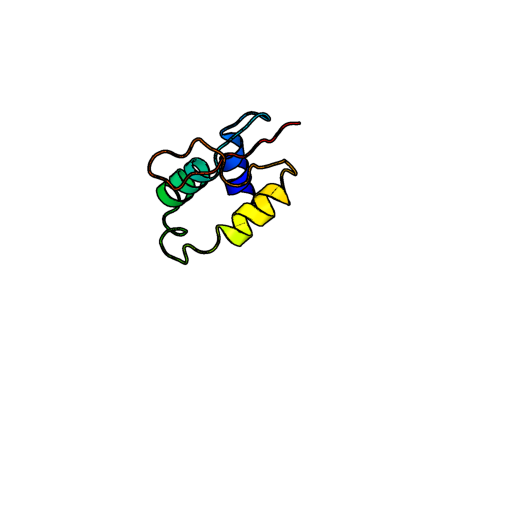45 THR A O 4
ATOM 4272 N N . GLY A 1 45 ? -4.282 -3.956 18.122 1.00 0.00 46 GLY A N 4
ATOM 4273 C CA . GLY A 1 45 ? -5.114 -3.214 19.053 1.00 0.00 46 GLY A CA 4
ATOM 4274 C C . GLY A 1 45 ? -6.082 -2.291 18.309 1.00 0.00 46 GLY A C 4
ATOM 4275 O O . GLY A 1 45 ? -6.210 -1.116 18.648 1.00 0.00 46 GLY A O 4
ATOM 4279 N N . TRP A 1 46 ? -6.739 -2.859 17.309 1.00 0.00 47 TRP A N 4
ATOM 4280 C CA . TRP A 1 46 ? -7.692 -2.102 16.514 1.00 0.00 47 TRP A CA 4
ATOM 4281 C C . TRP A 1 46 ? -9.074 -2.728 16.710 1.00 0.00 47 TRP A C 4
ATOM 4282 O O . TRP A 1 46 ? -10.001 -2.443 15.954 1.00 0.00 47 TRP A O 4
ATOM 4303 N N . ARG A 1 47 ? -9.168 -3.569 17.730 1.00 0.00 48 ARG A N 4
ATOM 4304 C CA . ARG A 1 47 ? -10.422 -4.237 18.036 1.00 0.00 48 ARG A CA 4
ATOM 4305 C C . ARG A 1 47 ? -11.511 -3.207 18.343 1.00 0.00 48 ARG A C 4
ATOM 4306 O O . ARG A 1 47 ? -12.687 -3.442 18.071 1.00 0.00 48 ARG A O 4
ATOM 4327 N N . ASN A 1 48 ? -11.080 -2.087 18.906 1.00 0.00 49 ASN A N 4
ATOM 4328 C CA . ASN A 1 48 ? -12.004 -1.021 19.253 1.00 0.00 49 ASN A CA 4
ATOM 4329 C C . ASN A 1 48 ? -12.490 -0.337 17.974 1.00 0.00 49 ASN A C 4
ATOM 4330 O O . ASN A 1 48 ? -13.693 -0.245 17.734 1.00 0.00 49 ASN A O 4
ATOM 4341 N N . SER A 1 49 ? -11.530 0.127 17.187 1.00 0.00 50 SER A N 4
ATOM 4342 C CA . SER A 1 49 ? -11.846 0.800 15.939 1.00 0.00 50 SER A CA 4
ATOM 4343 C C . SER A 1 49 ? -12.503 -0.181 14.967 1.00 0.00 50 SER A C 4
ATOM 4344 O O . SER A 1 49 ? -13.360 0.205 14.173 1.00 0.00 50 SER A O 4
ATOM 4352 N N . VAL A 1 50 ? -12.077 -1.433 15.060 1.00 0.00 51 VAL A N 4
ATOM 4353 C CA . VAL A 1 50 ? -12.614 -2.472 14.198 1.00 0.00 51 VAL A CA 4
ATOM 4354 C C . VAL A 1 50 ? -14.114 -2.622 14.460 1.00 0.00 51 VAL A C 4
ATOM 4355 O O . VAL A 1 50 ? -14.924 -2.478 13.546 1.00 0.00 51 VAL A O 4
ATOM 4368 N N . ARG A 1 51 ? -14.438 -2.908 15.712 1.00 0.00 52 ARG A N 4
ATOM 4369 C CA . ARG A 1 51 ? -15.826 -3.078 16.106 1.00 0.00 52 ARG A CA 4
ATOM 4370 C C . ARG A 1 51 ? -16.609 -1.786 15.864 1.00 0.00 52 ARG A C 4
ATOM 4371 O O . ARG A 1 51 ? -17.810 -1.823 15.603 1.00 0.00 52 ARG A O 4
ATOM 4392 N N . HIS A 1 52 ? -15.896 -0.673 15.960 1.00 0.00 53 HIS A N 4
ATOM 4393 C CA . HIS A 1 52 ? -16.508 0.628 15.755 1.00 0.00 53 HIS A CA 4
ATOM 4394 C C . HIS A 1 52 ? -17.100 0.701 14.346 1.00 0.00 53 HIS A C 4
ATOM 4395 O O . HIS A 1 52 ? -18.288 0.974 14.180 1.00 0.00 53 HIS A O 4
ATOM 4409 N N . ASN A 1 53 ? -16.243 0.452 13.366 1.00 0.00 54 ASN A N 4
ATOM 4410 C CA . ASN A 1 53 ? -16.666 0.485 11.976 1.00 0.00 54 ASN A CA 4
ATOM 4411 C C . ASN A 1 53 ? -17.509 -0.755 11.674 1.00 0.00 54 ASN A C 4
ATOM 4412 O O . ASN A 1 53 ? -18.384 -0.720 10.809 1.00 0.00 54 ASN A O 4
ATOM 4423 N N . LEU A 1 54 ? -17.216 -1.822 12.402 1.00 0.00 55 LEU A N 4
ATOM 4424 C CA . LEU A 1 54 ? -17.936 -3.072 12.223 1.00 0.00 55 LEU A CA 4
ATOM 4425 C C . LEU A 1 54 ? -19.434 -2.824 12.415 1.00 0.00 55 LEU A C 4
ATOM 4426 O O . LEU A 1 54 ? -20.241 -3.183 11.559 1.00 0.00 55 LEU A O 4
ATOM 4442 N N . SER A 1 55 ? -19.760 -2.213 13.545 1.00 0.00 56 SER A N 4
ATOM 4443 C CA . SER A 1 55 ? -21.146 -1.914 13.861 1.00 0.00 56 SER A CA 4
ATOM 4444 C C . SER A 1 55 ? -21.634 -0.738 13.013 1.00 0.00 56 SER A C 4
ATOM 4445 O O . SER A 1 55 ? -22.808 -0.672 12.653 1.00 0.00 56 SER A O 4
ATOM 4453 N N . LEU A 1 56 ? -20.707 0.162 12.718 1.00 0.00 57 LEU A N 4
ATOM 4454 C CA . LEU A 1 56 ? -21.028 1.333 11.919 1.00 0.00 57 LEU A CA 4
ATOM 4455 C C . LEU A 1 56 ? -21.038 0.947 10.439 1.00 0.00 57 LEU A C 4
ATOM 4456 O O . LEU A 1 56 ? -21.266 1.792 9.575 1.00 0.00 57 LEU A O 4
ATOM 4472 N N . ASN A 1 57 ? -20.790 -0.331 10.191 1.00 0.00 58 ASN A N 4
ATOM 4473 C CA . ASN A 1 57 ? -20.767 -0.839 8.830 1.00 0.00 58 ASN A CA 4
ATOM 4474 C C . ASN A 1 57 ? -22.153 -1.376 8.468 1.00 0.00 58 ASN A C 4
ATOM 4475 O O . ASN A 1 57 ? -22.936 -0.691 7.811 1.00 0.00 58 ASN A O 4
ATOM 4486 N N . ASP A 1 58 ? -22.414 -2.597 8.912 1.00 0.00 59 ASP A N 4
ATOM 4487 C CA . ASP A 1 58 ? -23.692 -3.234 8.643 1.00 0.00 59 ASP A CA 4
ATOM 4488 C C . ASP A 1 58 ? -24.741 -2.694 9.617 1.00 0.00 59 ASP A C 4
ATOM 4489 O O . ASP A 1 58 ? -25.819 -2.270 9.202 1.00 0.00 59 ASP A O 4
ATOM 4498 N N . CYS A 1 59 ? -24.390 -2.728 10.894 1.00 0.00 60 CYS A N 4
ATOM 4499 C CA . CYS A 1 59 ? -25.287 -2.247 11.931 1.00 0.00 60 CYS A CA 4
ATOM 4500 C C . CYS A 1 59 ? -26.053 -3.445 12.496 1.00 0.00 60 CYS A C 4
ATOM 4501 O O . CYS A 1 59 ? -27.210 -3.668 12.146 1.00 0.00 60 CYS A O 4
ATOM 4509 N N . PHE A 1 60 ? -25.375 -4.184 13.363 1.00 0.00 61 PHE A N 4
ATOM 4510 C CA . PHE A 1 60 ? -25.977 -5.353 13.980 1.00 0.00 61 PHE A CA 4
ATOM 4511 C C . PHE A 1 60 ? -25.930 -5.253 15.506 1.00 0.00 61 PHE A C 4
ATOM 4512 O O . PHE A 1 60 ? -25.661 -4.184 16.054 1.00 0.00 61 PHE A O 4
ATOM 4529 N N . VAL A 1 61 ? -26.196 -6.380 16.150 1.00 0.00 62 VAL A N 4
ATOM 4530 C CA . VAL A 1 61 ? -26.187 -6.432 17.602 1.00 0.00 62 VAL A CA 4
ATOM 4531 C C . VAL A 1 61 ? -25.127 -7.434 18.066 1.00 0.00 62 VAL A C 4
ATOM 4532 O O . VAL A 1 61 ? -24.761 -8.344 17.324 1.00 0.00 62 VAL A O 4
ATOM 4545 N N . LYS A 1 62 ? -24.664 -7.232 19.291 1.00 0.00 63 LYS A N 4
ATOM 4546 C CA . LYS A 1 62 ? -23.654 -8.107 19.862 1.00 0.00 63 LYS A CA 4
ATOM 4547 C C . LYS A 1 62 ? -24.214 -8.770 21.122 1.00 0.00 63 LYS A C 4
ATOM 4548 O O . LYS A 1 62 ? -24.998 -8.165 21.851 1.00 0.00 63 LYS A O 4
ATOM 4567 N N . VAL A 1 63 ? -23.788 -10.006 21.340 1.00 0.00 64 VAL A N 4
ATOM 4568 C CA . VAL A 1 63 ? -24.237 -10.758 22.499 1.00 0.00 64 VAL A CA 4
ATOM 4569 C C . VAL A 1 63 ? -23.020 -11.245 23.289 1.00 0.00 64 VAL A C 4
ATOM 4570 O O . VAL A 1 63 ? -22.298 -12.133 22.838 1.00 0.00 64 VAL A O 4
ATOM 4583 N N . LEU A 1 64 ? -22.829 -10.641 24.452 1.00 0.00 65 LEU A N 4
ATOM 4584 C CA . LEU A 1 64 ? -21.712 -11.002 25.308 1.00 0.00 65 LEU A CA 4
ATOM 4585 C C . LEU A 1 64 ? -22.237 -11.742 26.540 1.00 0.00 65 LEU A C 4
ATOM 4586 O O . LEU A 1 64 ? -21.674 -11.622 27.627 1.00 0.00 65 LEU A O 4
ATOM 4602 N N . ARG A 1 65 ? -23.309 -12.491 26.328 1.00 0.00 66 ARG A N 4
ATOM 4603 C CA . ARG A 1 65 ? -23.916 -13.251 27.408 1.00 0.00 66 ARG A CA 4
ATOM 4604 C C . ARG A 1 65 ? -24.682 -14.451 26.847 1.00 0.00 66 ARG A C 4
ATOM 4605 O O . ARG A 1 65 ? -25.910 -14.435 26.787 1.00 0.00 66 ARG A O 4
ATOM 4626 N N . ASP A 1 66 ? -23.924 -15.463 26.450 1.00 0.00 67 ASP A N 4
ATOM 4627 C CA . ASP A 1 66 ? -24.516 -16.669 25.896 1.00 0.00 67 ASP A CA 4
ATOM 4628 C C . ASP A 1 66 ? -23.833 -17.894 26.505 1.00 0.00 67 ASP A C 4
ATOM 4629 O O . ASP A 1 66 ? -22.606 -17.957 26.571 1.00 0.00 67 ASP A O 4
ATOM 4638 N N . PRO A 1 67 ? -24.678 -18.864 26.948 1.00 0.00 68 PRO A N 4
ATOM 4639 C CA . PRO A 1 67 ? -24.168 -20.084 27.550 1.00 0.00 68 PRO A CA 4
ATOM 4640 C C . PRO A 1 67 ? -23.594 -21.022 26.486 1.00 0.00 68 PRO A C 4
ATOM 4641 O O . PRO A 1 67 ? -24.184 -22.057 26.182 1.00 0.00 68 PRO A O 4
ATOM 4652 N N . SER A 1 68 ? -22.449 -20.625 25.949 1.00 0.00 69 SER A N 4
ATOM 4653 C CA . SER A 1 68 ? -21.788 -21.417 24.926 1.00 0.00 69 SER A CA 4
ATOM 4654 C C . SER A 1 68 ? -20.361 -20.911 24.712 1.00 0.00 69 SER A C 4
ATOM 4655 O O . SER A 1 68 ? -19.897 -20.811 23.577 1.00 0.00 69 SER A O 4
ATOM 4663 N N . ARG A 1 69 ? -19.704 -20.604 25.821 1.00 0.00 70 ARG A N 4
ATOM 4664 C CA . ARG A 1 69 ? -18.338 -20.110 25.769 1.00 0.00 70 ARG A CA 4
ATOM 4665 C C . ARG A 1 69 ? -17.696 -20.179 27.156 1.00 0.00 70 ARG A C 4
ATOM 4666 O O . ARG A 1 69 ? -17.407 -19.149 27.762 1.00 0.00 70 ARG A O 4
ATOM 4687 N N . PRO A 1 70 ? -17.486 -21.436 27.630 1.00 0.00 71 PRO A N 4
ATOM 4688 C CA . PRO A 1 70 ? -16.883 -21.653 28.934 1.00 0.00 71 PRO A CA 4
ATOM 4689 C C . PRO A 1 70 ? -15.378 -21.379 28.895 1.00 0.00 71 PRO A C 4
ATOM 4690 O O . PRO A 1 70 ? -14.581 -22.297 28.708 1.00 0.00 71 PRO A O 4
ATOM 4701 N N . TRP A 1 71 ? -15.035 -20.112 29.075 1.00 0.00 72 TRP A N 4
ATOM 4702 C CA . TRP A 1 71 ? -13.640 -19.706 29.063 1.00 0.00 72 TRP A CA 4
ATOM 4703 C C . TRP A 1 71 ? -13.584 -18.201 29.334 1.00 0.00 72 TRP A C 4
ATOM 4704 O O . TRP A 1 71 ? -12.709 -17.730 30.059 1.00 0.00 72 TRP A O 4
ATOM 4725 N N . GLY A 1 72 ? -14.527 -17.489 28.735 1.00 0.00 73 GLY A N 4
ATOM 4726 C CA . GLY A 1 72 ? -14.596 -16.047 28.903 1.00 0.00 73 GLY A CA 4
ATOM 4727 C C . GLY A 1 72 ? -13.441 -15.355 28.175 1.00 0.00 73 GLY A C 4
ATOM 4728 O O . GLY A 1 72 ? -12.380 -15.135 28.757 1.00 0.00 73 GLY A O 4
ATOM 4732 N N . LYS A 1 73 ? -13.687 -15.032 26.914 1.00 0.00 74 LYS A N 4
ATOM 4733 C CA . LYS A 1 73 ? -12.681 -14.370 26.101 1.00 0.00 74 LYS A CA 4
ATOM 4734 C C . LYS A 1 73 ? -13.296 -13.975 24.757 1.00 0.00 74 LYS A C 4
ATOM 4735 O O . LYS A 1 73 ? -13.025 -12.893 24.240 1.00 0.00 74 LYS A O 4
ATOM 4754 N N . ASP A 1 74 ? -14.114 -14.875 24.230 1.00 0.00 75 ASP A N 4
ATOM 4755 C CA . ASP A 1 74 ? -14.769 -14.635 22.956 1.00 0.00 75 ASP A CA 4
ATOM 4756 C C . ASP A 1 74 ? -16.222 -14.223 23.204 1.00 0.00 75 ASP A C 4
ATOM 4757 O O . ASP A 1 74 ? -16.737 -14.388 24.309 1.00 0.00 75 ASP A O 4
ATOM 4766 N N . ASN A 1 75 ? -16.840 -13.694 22.159 1.00 0.00 76 ASN A N 4
ATOM 4767 C CA . ASN A 1 75 ? -18.223 -13.256 22.250 1.00 0.00 76 ASN A CA 4
ATOM 4768 C C . ASN A 1 75 ? -18.946 -13.590 20.944 1.00 0.00 76 ASN A C 4
ATOM 4769 O O . ASN A 1 75 ? -18.314 -13.973 19.961 1.00 0.00 76 ASN A O 4
ATOM 4780 N N . TYR A 1 76 ? -20.261 -13.431 20.975 1.00 0.00 77 TYR A N 4
ATOM 4781 C CA . TYR A 1 76 ? -21.077 -13.710 19.806 1.00 0.00 77 TYR A CA 4
ATOM 4782 C C . TYR A 1 76 ? -21.858 -12.468 19.373 1.00 0.00 77 TYR A C 4
ATOM 4783 O O . TYR A 1 76 ? -22.268 -11.666 20.210 1.00 0.00 77 TYR A O 4
ATOM 4801 N N . TRP A 1 77 ? -22.041 -12.349 18.066 1.00 0.00 78 TRP A N 4
ATOM 4802 C CA . TRP A 1 77 ? -22.767 -11.219 17.512 1.00 0.00 78 TRP A CA 4
ATOM 4803 C C . TRP A 1 77 ? -23.948 -11.763 16.707 1.00 0.00 78 TRP A C 4
ATOM 4804 O O . TRP A 1 77 ? -23.944 -12.925 16.301 1.00 0.00 78 TRP A O 4
ATOM 4825 N N . MET A 1 78 ? -24.930 -10.899 16.499 1.00 0.00 79 MET A N 4
ATOM 4826 C CA . MET A 1 78 ? -26.115 -11.279 15.749 1.00 0.00 79 MET A CA 4
ATOM 4827 C C . MET A 1 78 ? -26.490 -10.199 14.732 1.00 0.00 79 MET A C 4
ATOM 4828 O O . MET A 1 78 ? -26.967 -9.128 15.106 1.00 0.00 79 MET A O 4
ATOM 4842 N N . LEU A 1 79 ? -26.261 -10.518 13.467 1.00 0.00 80 LEU A N 4
ATOM 4843 C CA . LEU A 1 79 ? -26.569 -9.588 12.394 1.00 0.00 80 LEU A CA 4
ATOM 4844 C C . LEU A 1 79 ? -27.610 -10.216 11.464 1.00 0.00 80 LEU A C 4
ATOM 4845 O O . LEU A 1 79 ? -27.660 -11.436 11.317 1.00 0.00 80 LEU A O 4
ATOM 4861 N N . ASN A 1 80 ? -28.414 -9.353 10.860 1.00 0.00 81 ASN A N 4
ATOM 4862 C CA . ASN A 1 80 ? -29.451 -9.808 9.949 1.00 0.00 81 ASN A CA 4
ATOM 4863 C C . ASN A 1 80 ? -29.882 -8.645 9.053 1.00 0.00 81 ASN A C 4
ATOM 4864 O O . ASN A 1 80 ? -30.033 -7.518 9.522 1.00 0.00 81 ASN A O 4
ATOM 4875 N N . PRO A 1 81 ? -30.072 -8.967 7.745 1.00 0.00 82 PRO A N 4
ATOM 4876 C CA . PRO A 1 81 ? -30.482 -7.962 6.779 1.00 0.00 82 PRO A CA 4
ATOM 4877 C C . PRO A 1 81 ? -31.963 -7.615 6.945 1.00 0.00 82 PRO A C 4
ATOM 4878 O O . PRO A 1 81 ? -32.667 -8.242 7.736 1.00 0.00 82 PRO A O 4
ATOM 4889 N N . TYR A 1 7 ? 8.108 -4.795 -9.557 1.00 0.00 8 TYR A N 5
ATOM 4890 C CA . TYR A 1 7 ? 9.364 -4.690 -10.279 1.00 0.00 8 TYR A CA 5
ATOM 4891 C C . TYR A 1 7 ? 9.543 -3.289 -10.867 1.00 0.00 8 TYR A C 5
ATOM 4892 O O . TYR A 1 7 ? 10.650 -2.753 -10.878 1.00 0.00 8 TYR A O 5
ATOM 4910 N N . ILE A 1 8 ? 8.437 -2.735 -11.341 1.00 0.00 9 ILE A N 5
ATOM 4911 C CA . ILE A 1 8 ? 8.458 -1.407 -11.929 1.00 0.00 9 ILE A CA 5
ATOM 4912 C C . ILE A 1 8 ? 8.926 -0.397 -10.880 1.00 0.00 9 ILE A C 5
ATOM 4913 O O . ILE A 1 8 ? 9.618 0.567 -11.206 1.00 0.00 9 ILE A O 5
ATOM 4929 N N . ALA A 1 9 ? 8.531 -0.651 -9.641 1.00 0.00 10 ALA A N 5
ATOM 4930 C CA . ALA A 1 9 ? 8.902 0.224 -8.542 1.00 0.00 10 ALA A CA 5
ATOM 4931 C C . ALA A 1 9 ? 10.410 0.128 -8.307 1.00 0.00 10 ALA A C 5
ATOM 4932 O O . ALA A 1 9 ? 11.065 1.134 -8.039 1.00 0.00 10 ALA A O 5
ATOM 4939 N N . LEU A 1 10 ? 10.918 -1.091 -8.415 1.00 0.00 11 LEU A N 5
ATOM 4940 C CA . LEU A 1 10 ? 12.337 -1.331 -8.217 1.00 0.00 11 LEU A CA 5
ATOM 4941 C C . LEU A 1 10 ? 13.135 -0.519 -9.240 1.00 0.00 11 LEU A C 5
ATOM 4942 O O . LEU A 1 10 ? 14.085 0.174 -8.882 1.00 0.00 11 LEU A O 5
ATOM 4958 N N . ILE A 1 11 ? 12.718 -0.632 -10.492 1.00 0.00 12 ILE A N 5
ATOM 4959 C CA . ILE A 1 11 ? 13.381 0.082 -11.569 1.00 0.00 12 ILE A CA 5
ATOM 4960 C C . ILE A 1 11 ? 13.157 1.586 -11.392 1.00 0.00 12 ILE A C 5
ATOM 4961 O O . ILE A 1 11 ? 14.062 2.384 -11.630 1.00 0.00 12 ILE A O 5
ATOM 4977 N N . THR A 1 12 ? 11.947 1.926 -10.975 1.00 0.00 13 THR A N 5
ATOM 4978 C CA . THR A 1 12 ? 11.593 3.319 -10.763 1.00 0.00 13 THR A CA 5
ATOM 4979 C C . THR A 1 12 ? 12.542 3.962 -9.749 1.00 0.00 13 THR A C 5
ATOM 4980 O O . THR A 1 12 ? 13.082 5.039 -9.997 1.00 0.00 13 THR A O 5
ATOM 4991 N N . MET A 1 13 ? 12.715 3.275 -8.630 1.00 0.00 14 MET A N 5
ATOM 4992 C CA . MET A 1 13 ? 13.589 3.766 -7.578 1.00 0.00 14 MET A CA 5
ATOM 4993 C C . MET A 1 13 ? 15.056 3.697 -8.008 1.00 0.00 14 MET A C 5
ATOM 4994 O O . MET A 1 13 ? 15.879 4.488 -7.550 1.00 0.00 14 MET A O 5
ATOM 5008 N N . ALA A 1 14 ? 15.339 2.743 -8.883 1.00 0.00 15 ALA A N 5
ATOM 5009 C CA . ALA A 1 14 ? 16.692 2.560 -9.379 1.00 0.00 15 ALA A CA 5
ATOM 5010 C C . ALA A 1 14 ? 17.063 3.739 -10.281 1.00 0.00 15 ALA A C 5
ATOM 5011 O O . ALA A 1 14 ? 18.024 4.456 -10.008 1.00 0.00 15 ALA A O 5
ATOM 5018 N N . ILE A 1 15 ? 16.282 3.903 -11.339 1.00 0.00 16 ILE A N 5
ATOM 5019 C CA . ILE A 1 15 ? 16.516 4.982 -12.283 1.00 0.00 16 ILE A CA 5
ATOM 5020 C C . ILE A 1 15 ? 16.279 6.323 -11.586 1.00 0.00 16 ILE A C 5
ATOM 5021 O O . ILE A 1 15 ? 16.898 7.327 -11.937 1.00 0.00 16 ILE A O 5
ATOM 5037 N N . ARG A 1 16 ? 15.382 6.298 -10.611 1.00 0.00 17 ARG A N 5
ATOM 5038 C CA . ARG A 1 16 ? 15.055 7.499 -9.862 1.00 0.00 17 ARG A CA 5
ATOM 5039 C C . ARG A 1 16 ? 16.316 8.085 -9.224 1.00 0.00 17 ARG A C 5
ATOM 5040 O O . ARG A 1 16 ? 16.311 9.228 -8.768 1.00 0.00 17 ARG A O 5
ATOM 5061 N N . ASP A 1 17 ? 17.366 7.277 -9.212 1.00 0.00 18 ASP A N 5
ATOM 5062 C CA . ASP A 1 17 ? 18.631 7.701 -8.637 1.00 0.00 18 ASP A CA 5
ATOM 5063 C C . ASP A 1 17 ? 18.986 9.092 -9.167 1.00 0.00 18 ASP A C 5
ATOM 5064 O O . ASP A 1 17 ? 19.750 9.823 -8.539 1.00 0.00 18 ASP A O 5
ATOM 5073 N N . SER A 1 18 ? 18.414 9.415 -10.318 1.00 0.00 19 SER A N 5
ATOM 5074 C CA . SER A 1 18 ? 18.661 10.705 -10.940 1.00 0.00 19 SER A CA 5
ATOM 5075 C C . SER A 1 18 ? 17.692 11.749 -10.381 1.00 0.00 19 SER A C 5
ATOM 5076 O O . SER A 1 18 ? 17.270 11.657 -9.230 1.00 0.00 19 SER A O 5
ATOM 5084 N N . ALA A 1 19 ? 17.367 12.718 -11.224 1.00 0.00 20 ALA A N 5
ATOM 5085 C CA . ALA A 1 19 ? 16.455 13.779 -10.829 1.00 0.00 20 ALA A CA 5
ATOM 5086 C C . ALA A 1 19 ? 15.774 14.350 -12.075 1.00 0.00 20 ALA A C 5
ATOM 5087 O O . ALA A 1 19 ? 15.308 15.488 -12.065 1.00 0.00 20 ALA A O 5
ATOM 5094 N N . GLY A 1 20 ? 15.738 13.534 -13.118 1.00 0.00 21 GLY A N 5
ATOM 5095 C CA . GLY A 1 20 ? 15.123 13.944 -14.368 1.00 0.00 21 GLY A CA 5
ATOM 5096 C C . GLY A 1 20 ? 16.179 14.407 -15.374 1.00 0.00 21 GLY A C 5
ATOM 5097 O O . GLY A 1 20 ? 15.982 15.399 -16.074 1.00 0.00 21 GLY A O 5
ATOM 5101 N N . GLY A 1 21 ? 17.277 13.666 -15.413 1.00 0.00 22 GLY A N 5
ATOM 5102 C CA . GLY A 1 21 ? 18.364 13.989 -16.321 1.00 0.00 22 GLY A CA 5
ATOM 5103 C C . GLY A 1 21 ? 18.998 12.718 -16.891 1.00 0.00 22 GLY A C 5
ATOM 5104 O O . GLY A 1 21 ? 18.753 12.360 -18.042 1.00 0.00 22 GLY A O 5
ATOM 5108 N N . ARG A 1 22 ? 19.800 12.070 -16.058 1.00 0.00 23 ARG A N 5
ATOM 5109 C CA . ARG A 1 22 ? 20.470 10.847 -16.465 1.00 0.00 23 ARG A CA 5
ATOM 5110 C C . ARG A 1 22 ? 21.020 10.111 -15.241 1.00 0.00 23 ARG A C 5
ATOM 5111 O O . ARG A 1 22 ? 21.139 10.693 -14.164 1.00 0.00 23 ARG A O 5
ATOM 5132 N N . LEU A 1 23 ? 21.339 8.842 -15.447 1.00 0.00 24 LEU A N 5
ATOM 5133 C CA . LEU A 1 23 ? 21.873 8.021 -14.374 1.00 0.00 24 LEU A CA 5
ATOM 5134 C C . LEU A 1 23 ? 22.564 6.793 -14.972 1.00 0.00 24 LEU A C 5
ATOM 5135 O O . LEU A 1 23 ? 22.360 6.470 -16.142 1.00 0.00 24 LEU A O 5
ATOM 5151 N N . THR A 1 24 ? 23.367 6.143 -14.143 1.00 0.00 25 THR A N 5
ATOM 5152 C CA . THR A 1 24 ? 24.088 4.958 -14.575 1.00 0.00 25 THR A CA 5
ATOM 5153 C C . THR A 1 24 ? 23.306 3.694 -14.211 1.00 0.00 25 THR A C 5
ATOM 5154 O O . THR A 1 24 ? 22.975 3.479 -13.046 1.00 0.00 25 THR A O 5
ATOM 5165 N N . LEU A 1 25 ? 23.034 2.892 -15.229 1.00 0.00 26 LEU A N 5
ATOM 5166 C CA . LEU A 1 25 ? 22.297 1.655 -15.031 1.00 0.00 26 LEU A CA 5
ATOM 5167 C C . LEU A 1 25 ? 23.227 0.604 -14.421 1.00 0.00 26 LEU A C 5
ATOM 5168 O O . LEU A 1 25 ? 22.769 -0.325 -13.759 1.00 0.00 26 LEU A O 5
ATOM 5184 N N . ALA A 1 26 ? 24.516 0.788 -14.666 1.00 0.00 27 ALA A N 5
ATOM 5185 C CA . ALA A 1 26 ? 25.514 -0.133 -14.149 1.00 0.00 27 ALA A CA 5
ATOM 5186 C C . ALA A 1 26 ? 25.416 -0.181 -12.623 1.00 0.00 27 ALA A C 5
ATOM 5187 O O . ALA A 1 26 ? 25.391 -1.259 -12.033 1.00 0.00 27 ALA A O 5
ATOM 5194 N N . GLU A 1 27 ? 25.364 1.002 -12.028 1.00 0.00 28 GLU A N 5
ATOM 5195 C CA . GLU A 1 27 ? 25.269 1.109 -10.582 1.00 0.00 28 GLU A CA 5
ATOM 5196 C C . GLU A 1 27 ? 23.874 0.694 -10.110 1.00 0.00 28 GLU A C 5
ATOM 5197 O O . GLU A 1 27 ? 23.737 -0.011 -9.111 1.00 0.00 28 GLU A O 5
ATOM 5209 N N . ILE A 1 28 ? 22.874 1.150 -10.850 1.00 0.00 29 ILE A N 5
ATOM 5210 C CA . ILE A 1 28 ? 21.495 0.836 -10.519 1.00 0.00 29 ILE A CA 5
ATOM 5211 C C . ILE A 1 28 ? 21.341 -0.680 -10.380 1.00 0.00 29 ILE A C 5
ATOM 5212 O O . ILE A 1 28 ? 20.803 -1.165 -9.386 1.00 0.00 29 ILE A O 5
ATOM 5228 N N . ASN A 1 29 ? 21.822 -1.387 -11.393 1.00 0.00 30 ASN A N 5
ATOM 5229 C CA . ASN A 1 29 ? 21.745 -2.838 -11.396 1.00 0.00 30 ASN A CA 5
ATOM 5230 C C . ASN A 1 29 ? 22.736 -3.399 -10.375 1.00 0.00 30 ASN A C 5
ATOM 5231 O O . ASN A 1 29 ? 22.499 -4.456 -9.791 1.00 0.00 30 ASN A O 5
ATOM 5242 N N . GLU A 1 30 ? 23.824 -2.668 -10.189 1.00 0.00 31 GLU A N 5
ATOM 5243 C CA . GLU A 1 30 ? 24.852 -3.080 -9.248 1.00 0.00 31 GLU A CA 5
ATOM 5244 C C . GLU A 1 30 ? 24.249 -3.274 -7.856 1.00 0.00 31 GLU A C 5
ATOM 5245 O O . GLU A 1 30 ? 24.486 -4.294 -7.209 1.00 0.00 31 GLU A O 5
ATOM 5257 N N . TYR A 1 31 ? 23.481 -2.280 -7.434 1.00 0.00 32 TYR A N 5
ATOM 5258 C CA . TYR A 1 31 ? 22.842 -2.329 -6.130 1.00 0.00 32 TYR A CA 5
ATOM 5259 C C . TYR A 1 31 ? 21.585 -3.200 -6.168 1.00 0.00 32 TYR A C 5
ATOM 5260 O O . TYR A 1 31 ? 21.219 -3.812 -5.165 1.00 0.00 32 TYR A O 5
ATOM 5278 N N . LEU A 1 32 ? 20.958 -3.227 -7.334 1.00 0.00 33 LEU A N 5
ATOM 5279 C CA . LEU A 1 32 ? 19.749 -4.013 -7.516 1.00 0.00 33 LEU A CA 5
ATOM 5280 C C . LEU A 1 32 ? 20.021 -5.462 -7.107 1.00 0.00 33 LEU A C 5
ATOM 5281 O O . LEU A 1 32 ? 19.247 -6.055 -6.358 1.00 0.00 33 LEU A O 5
ATOM 5297 N N . MET A 1 33 ? 21.124 -5.990 -7.618 1.00 0.00 34 MET A N 5
ATOM 5298 C CA . MET A 1 33 ? 21.508 -7.358 -7.315 1.00 0.00 34 MET A CA 5
ATOM 5299 C C . MET A 1 33 ? 22.092 -7.465 -5.905 1.00 0.00 34 MET A C 5
ATOM 5300 O O . MET A 1 33 ? 21.953 -8.495 -5.248 1.00 0.00 34 MET A O 5
ATOM 5314 N N . GLY A 1 34 ? 22.733 -6.385 -5.482 1.00 0.00 35 GLY A N 5
ATOM 5315 C CA . GLY A 1 34 ? 23.339 -6.345 -4.161 1.00 0.00 35 GLY A CA 5
ATOM 5316 C C . GLY A 1 34 ? 22.271 -6.240 -3.071 1.00 0.00 35 GLY A C 5
ATOM 5317 O O . GLY A 1 34 ? 22.562 -6.432 -1.892 1.00 0.00 35 GLY A O 5
ATOM 5321 N N . LYS A 1 35 ? 21.056 -5.935 -3.505 1.00 0.00 36 LYS A N 5
ATOM 5322 C CA . LYS A 1 35 ? 19.943 -5.802 -2.580 1.00 0.00 36 LYS A CA 5
ATOM 5323 C C . LYS A 1 35 ? 19.045 -7.036 -2.690 1.00 0.00 36 LYS A C 5
ATOM 5324 O O . LYS A 1 35 ? 18.718 -7.661 -1.682 1.00 0.00 36 LYS A O 5
ATOM 5343 N N . PHE A 1 36 ? 18.672 -7.349 -3.922 1.00 0.00 37 PHE A N 5
ATOM 5344 C CA . PHE A 1 36 ? 17.817 -8.496 -4.176 1.00 0.00 37 PHE A CA 5
ATOM 5345 C C . PHE A 1 36 ? 18.630 -9.793 -4.186 1.00 0.00 37 PHE A C 5
ATOM 5346 O O . PHE A 1 36 ? 19.465 -10.000 -5.065 1.00 0.00 37 PHE A O 5
ATOM 5363 N N . PRO A 1 37 ? 18.349 -10.655 -3.172 1.00 0.00 38 PRO A N 5
ATOM 5364 C CA . PRO A 1 37 ? 19.044 -11.926 -3.057 1.00 0.00 38 PRO A CA 5
ATOM 5365 C C . PRO A 1 37 ? 18.533 -12.927 -4.095 1.00 0.00 38 PRO A C 5
ATOM 5366 O O . PRO A 1 37 ? 19.317 -13.673 -4.680 1.00 0.00 38 PRO A O 5
ATOM 5377 N N . PHE A 1 38 ? 17.223 -12.909 -4.293 1.00 0.00 39 PHE A N 5
ATOM 5378 C CA . PHE A 1 38 ? 16.599 -13.806 -5.251 1.00 0.00 39 PHE A CA 5
ATOM 5379 C C . PHE A 1 38 ? 17.135 -13.559 -6.663 1.00 0.00 39 PHE A C 5
ATOM 5380 O O . PHE A 1 38 ? 17.225 -14.485 -7.467 1.00 0.00 39 PHE A O 5
ATOM 5397 N N . PHE A 1 39 ? 17.478 -12.305 -6.920 1.00 0.00 40 PHE A N 5
ATOM 5398 C CA . PHE A 1 39 ? 18.002 -11.925 -8.221 1.00 0.00 40 PHE A CA 5
ATOM 5399 C C . PHE A 1 39 ? 19.401 -12.505 -8.439 1.00 0.00 40 PHE A C 5
ATOM 5400 O O . PHE A 1 39 ? 19.725 -12.961 -9.534 1.00 0.00 40 PHE A O 5
ATOM 5417 N N . ARG A 1 40 ? 20.194 -12.469 -7.378 1.00 0.00 41 ARG A N 5
ATOM 5418 C CA . ARG A 1 40 ? 21.551 -12.985 -7.439 1.00 0.00 41 ARG A CA 5
ATOM 5419 C C . ARG A 1 40 ? 21.547 -14.507 -7.282 1.00 0.00 41 ARG A C 5
ATOM 5420 O O . ARG A 1 40 ? 22.564 -15.161 -7.509 1.00 0.00 41 ARG A O 5
ATOM 5441 N N . GLY A 1 41 ? 20.392 -15.028 -6.896 1.00 0.00 42 GLY A N 5
ATOM 5442 C CA . GLY A 1 41 ? 20.242 -16.460 -6.706 1.00 0.00 42 GLY A CA 5
ATOM 5443 C C . GLY A 1 41 ? 19.542 -17.102 -7.905 1.00 0.00 42 GLY A C 5
ATOM 5444 O O . GLY A 1 41 ? 19.993 -18.125 -8.418 1.00 0.00 42 GLY A O 5
ATOM 5448 N N . SER A 1 42 ? 18.450 -16.475 -8.318 1.00 0.00 43 SER A N 5
ATOM 5449 C CA . SER A 1 42 ? 17.683 -16.972 -9.447 1.00 0.00 43 SER A CA 5
ATOM 5450 C C . SER A 1 42 ? 18.477 -16.785 -10.742 1.00 0.00 43 SER A C 5
ATOM 5451 O O . SER A 1 42 ? 19.010 -17.748 -11.291 1.00 0.00 43 SER A O 5
ATOM 5459 N N . TYR A 1 43 ? 18.530 -15.540 -11.192 1.00 0.00 44 TYR A N 5
ATOM 5460 C CA . TYR A 1 43 ? 19.250 -15.215 -12.411 1.00 0.00 44 TYR A CA 5
ATOM 5461 C C . TYR A 1 43 ? 19.275 -13.704 -12.647 1.00 0.00 44 TYR A C 5
ATOM 5462 O O . TYR A 1 43 ? 18.246 -13.038 -12.543 1.00 0.00 44 TYR A O 5
ATOM 5480 N N . THR A 1 44 ? 20.462 -13.206 -12.960 1.00 0.00 45 THR A N 5
ATOM 5481 C CA . THR A 1 44 ? 20.635 -11.785 -13.211 1.00 0.00 45 THR A CA 5
ATOM 5482 C C . THR A 1 44 ? 20.634 -11.506 -14.716 1.00 0.00 45 THR A C 5
ATOM 5483 O O . THR A 1 44 ? 21.503 -10.796 -15.220 1.00 0.00 45 THR A O 5
ATOM 5494 N N . GLY A 1 45 ? 19.648 -12.078 -15.391 1.00 0.00 46 GLY A N 5
ATOM 5495 C CA . GLY A 1 45 ? 19.521 -11.899 -16.827 1.00 0.00 46 GLY A CA 5
ATOM 5496 C C . GLY A 1 45 ? 18.147 -11.334 -17.190 1.00 0.00 46 GLY A C 5
ATOM 5497 O O . GLY A 1 45 ? 17.411 -11.935 -17.972 1.00 0.00 46 GLY A O 5
ATOM 5501 N N . TRP A 1 46 ? 17.842 -10.185 -16.606 1.00 0.00 47 TRP A N 5
ATOM 5502 C CA . TRP A 1 46 ? 16.569 -9.531 -16.859 1.00 0.00 47 TRP A CA 5
ATOM 5503 C C . TRP A 1 46 ? 16.853 -8.092 -17.291 1.00 0.00 47 TRP A C 5
ATOM 5504 O O . TRP A 1 46 ? 15.944 -7.264 -17.344 1.00 0.00 47 TRP A O 5
ATOM 5525 N N . ARG A 1 47 ? 18.119 -7.836 -17.588 1.00 0.00 48 ARG A N 5
ATOM 5526 C CA . ARG A 1 47 ? 18.535 -6.510 -18.014 1.00 0.00 48 ARG A CA 5
ATOM 5527 C C . ARG A 1 47 ? 17.818 -6.119 -19.307 1.00 0.00 48 ARG A C 5
ATOM 5528 O O . ARG A 1 47 ? 17.672 -4.935 -19.607 1.00 0.00 48 ARG A O 5
ATOM 5549 N N . ASN A 1 48 ? 17.388 -7.136 -20.039 1.00 0.00 49 ASN A N 5
ATOM 5550 C CA . ASN A 1 48 ? 16.690 -6.913 -21.294 1.00 0.00 49 ASN A CA 5
ATOM 5551 C C . ASN A 1 48 ? 15.264 -6.440 -21.002 1.00 0.00 49 ASN A C 5
ATOM 5552 O O . ASN A 1 48 ? 14.830 -5.412 -21.518 1.00 0.00 49 ASN A O 5
ATOM 5563 N N . SER A 1 49 ? 14.576 -7.214 -20.175 1.00 0.00 50 SER A N 5
ATOM 5564 C CA . SER A 1 49 ? 13.209 -6.887 -19.808 1.00 0.00 50 SER A CA 5
ATOM 5565 C C . SER A 1 49 ? 13.191 -5.659 -18.895 1.00 0.00 50 SER A C 5
ATOM 5566 O O . SER A 1 49 ? 12.307 -4.811 -19.006 1.00 0.00 50 SER A O 5
ATOM 5574 N N . VAL A 1 50 ? 14.178 -5.604 -18.012 1.00 0.00 51 VAL A N 5
ATOM 5575 C CA . VAL A 1 50 ? 14.287 -4.495 -17.080 1.00 0.00 51 VAL A CA 5
ATOM 5576 C C . VAL A 1 50 ? 14.491 -3.196 -17.862 1.00 0.00 51 VAL A C 5
ATOM 5577 O O . VAL A 1 50 ? 13.710 -2.255 -17.724 1.00 0.00 51 VAL A O 5
ATOM 5590 N N . ARG A 1 51 ? 15.544 -3.185 -18.666 1.00 0.00 52 ARG A N 5
ATOM 5591 C CA . ARG A 1 51 ? 15.860 -2.017 -19.470 1.00 0.00 52 ARG A CA 5
ATOM 5592 C C . ARG A 1 51 ? 14.657 -1.620 -20.327 1.00 0.00 52 ARG A C 5
ATOM 5593 O O . ARG A 1 51 ? 14.316 -0.442 -20.418 1.00 0.00 52 ARG A O 5
ATOM 5614 N N . HIS A 1 52 ? 14.045 -2.627 -20.934 1.00 0.00 53 HIS A N 5
ATOM 5615 C CA . HIS A 1 52 ? 12.887 -2.398 -21.780 1.00 0.00 53 HIS A CA 5
ATOM 5616 C C . HIS A 1 52 ? 11.804 -1.669 -20.982 1.00 0.00 53 HIS A C 5
ATOM 5617 O O . HIS A 1 52 ? 11.370 -0.584 -21.366 1.00 0.00 53 HIS A O 5
ATOM 5631 N N . ASN A 1 53 ? 11.400 -2.294 -19.886 1.00 0.00 54 ASN A N 5
ATOM 5632 C CA . ASN A 1 53 ? 10.376 -1.717 -19.031 1.00 0.00 54 ASN A CA 5
ATOM 5633 C C . ASN A 1 53 ? 10.869 -0.375 -18.487 1.00 0.00 54 ASN A C 5
ATOM 5634 O O . ASN A 1 53 ? 10.067 0.504 -18.175 1.00 0.00 54 ASN A O 5
ATOM 5645 N N . LEU A 1 54 ? 12.185 -0.259 -18.391 1.00 0.00 55 LEU A N 5
ATOM 5646 C CA . LEU A 1 54 ? 12.794 0.962 -17.890 1.00 0.00 55 LEU A CA 5
ATOM 5647 C C . LEU A 1 54 ? 12.373 2.137 -18.775 1.00 0.00 55 LEU A C 5
ATOM 5648 O O . LEU A 1 54 ? 11.878 3.147 -18.278 1.00 0.00 55 LEU A O 5
ATOM 5664 N N . SER A 1 55 ? 12.585 1.965 -20.072 1.00 0.00 56 SER A N 5
ATOM 5665 C CA . SER A 1 55 ? 12.234 2.999 -21.031 1.00 0.00 56 SER A CA 5
ATOM 5666 C C . SER A 1 55 ? 10.742 2.922 -21.360 1.00 0.00 56 SER A C 5
ATOM 5667 O O . SER A 1 55 ? 10.143 3.911 -21.779 1.00 0.00 56 SER A O 5
ATOM 5675 N N . LEU A 1 56 ? 10.184 1.737 -21.159 1.00 0.00 57 LEU A N 5
ATOM 5676 C CA . LEU A 1 56 ? 8.774 1.517 -21.430 1.00 0.00 57 LEU A CA 5
ATOM 5677 C C . LEU A 1 56 ? 7.944 2.077 -20.273 1.00 0.00 57 LEU A C 5
ATOM 5678 O O . LEU A 1 56 ? 6.718 1.981 -20.281 1.00 0.00 57 LEU A O 5
ATOM 5694 N N . ASN A 1 57 ? 8.646 2.648 -19.305 1.00 0.00 58 ASN A N 5
ATOM 5695 C CA . ASN A 1 57 ? 7.989 3.223 -18.143 1.00 0.00 58 ASN A CA 5
ATOM 5696 C C . ASN A 1 57 ? 8.311 4.717 -18.068 1.00 0.00 58 ASN A C 5
ATOM 5697 O O . ASN A 1 57 ? 7.408 5.545 -17.956 1.00 0.00 58 ASN A O 5
ATOM 5708 N N . ASP A 1 58 ? 9.600 5.016 -18.132 1.00 0.00 59 ASP A N 5
ATOM 5709 C CA . ASP A 1 58 ? 10.052 6.395 -18.072 1.00 0.00 59 ASP A CA 5
ATOM 5710 C C . ASP A 1 58 ? 9.901 7.037 -19.453 1.00 0.00 59 ASP A C 5
ATOM 5711 O O . ASP A 1 58 ? 9.202 8.037 -19.604 1.00 0.00 59 ASP A O 5
ATOM 5720 N N . CYS A 1 59 ? 10.569 6.434 -20.426 1.00 0.00 60 CYS A N 5
ATOM 5721 C CA . CYS A 1 59 ? 10.519 6.934 -21.789 1.00 0.00 60 CYS A CA 5
ATOM 5722 C C . CYS A 1 59 ? 11.660 7.936 -21.976 1.00 0.00 60 CYS A C 5
ATOM 5723 O O . CYS A 1 59 ? 11.423 9.136 -22.105 1.00 0.00 60 CYS A O 5
ATOM 5731 N N . PHE A 1 60 ? 12.875 7.406 -21.985 1.00 0.00 61 PHE A N 5
ATOM 5732 C CA . PHE A 1 60 ? 14.053 8.239 -22.154 1.00 0.00 61 PHE A CA 5
ATOM 5733 C C . PHE A 1 60 ? 15.012 7.631 -23.180 1.00 0.00 61 PHE A C 5
ATOM 5734 O O . PHE A 1 60 ? 14.625 6.758 -23.955 1.00 0.00 61 PHE A O 5
ATOM 5751 N N . VAL A 1 61 ? 16.244 8.117 -23.152 1.00 0.00 62 VAL A N 5
ATOM 5752 C CA . VAL A 1 61 ? 17.261 7.632 -24.069 1.00 0.00 62 VAL A CA 5
ATOM 5753 C C . VAL A 1 61 ? 18.419 7.032 -23.270 1.00 0.00 62 VAL A C 5
ATOM 5754 O O . VAL A 1 61 ? 18.614 7.371 -22.104 1.00 0.00 62 VAL A O 5
ATOM 5767 N N . LYS A 1 62 ? 19.158 6.152 -23.929 1.00 0.00 63 LYS A N 5
ATOM 5768 C CA . LYS A 1 62 ? 20.292 5.502 -23.294 1.00 0.00 63 LYS A CA 5
ATOM 5769 C C . LYS A 1 62 ? 21.569 5.853 -24.060 1.00 0.00 63 LYS A C 5
ATOM 5770 O O . LYS A 1 62 ? 21.528 6.100 -25.264 1.00 0.00 63 LYS A O 5
ATOM 5789 N N . VAL A 1 63 ? 22.675 5.863 -23.329 1.00 0.00 64 VAL A N 5
ATOM 5790 C CA . VAL A 1 63 ? 23.962 6.179 -23.924 1.00 0.00 64 VAL A CA 5
ATOM 5791 C C . VAL A 1 63 ? 24.979 5.105 -23.531 1.00 0.00 64 VAL A C 5
ATOM 5792 O O . VAL A 1 63 ? 25.936 5.385 -22.812 1.00 0.00 64 VAL A O 5
ATOM 5805 N N . LEU A 1 64 ? 24.735 3.898 -24.020 1.00 0.00 65 LEU A N 5
ATOM 5806 C CA . LEU A 1 64 ? 25.618 2.781 -23.729 1.00 0.00 65 LEU A CA 5
ATOM 5807 C C . LEU A 1 64 ? 26.890 2.908 -24.570 1.00 0.00 65 LEU A C 5
ATOM 5808 O O . LEU A 1 64 ? 26.869 3.502 -25.647 1.00 0.00 65 LEU A O 5
ATOM 5824 N N . ARG A 1 65 ? 27.966 2.341 -24.046 1.00 0.00 66 ARG A N 5
ATOM 5825 C CA . ARG A 1 65 ? 29.245 2.384 -24.735 1.00 0.00 66 ARG A CA 5
ATOM 5826 C C . ARG A 1 65 ? 29.465 3.763 -25.360 1.00 0.00 66 ARG A C 5
ATOM 5827 O O . ARG A 1 65 ? 29.415 3.910 -26.580 1.00 0.00 66 ARG A O 5
ATOM 5848 N N . ASP A 1 66 ? 29.705 4.738 -24.495 1.00 0.00 67 ASP A N 5
ATOM 5849 C CA . ASP A 1 66 ? 29.933 6.100 -24.948 1.00 0.00 67 ASP A CA 5
ATOM 5850 C C . ASP A 1 66 ? 31.328 6.551 -24.510 1.00 0.00 67 ASP A C 5
ATOM 5851 O O . ASP A 1 66 ? 31.799 6.172 -23.439 1.00 0.00 67 ASP A O 5
ATOM 5860 N N . PRO A 1 67 ? 31.966 7.375 -25.383 1.00 0.00 68 PRO A N 5
ATOM 5861 C CA . PRO A 1 67 ? 33.297 7.882 -25.098 1.00 0.00 68 PRO A CA 5
ATOM 5862 C C . PRO A 1 67 ? 33.248 8.985 -24.039 1.00 0.00 68 PRO A C 5
ATOM 5863 O O . PRO A 1 67 ? 33.557 10.141 -24.326 1.00 0.00 68 PRO A O 5
ATOM 5874 N N . SER A 1 68 ? 32.858 8.590 -22.836 1.00 0.00 69 SER A N 5
ATOM 5875 C CA . SER A 1 68 ? 32.764 9.531 -21.733 1.00 0.00 69 SER A CA 5
ATOM 5876 C C . SER A 1 68 ? 33.543 9.002 -20.527 1.00 0.00 69 SER A C 5
ATOM 5877 O O . SER A 1 68 ? 34.272 9.750 -19.877 1.00 0.00 69 SER A O 5
ATOM 5885 N N . ARG A 1 69 ? 33.362 7.716 -20.263 1.00 0.00 70 ARG A N 5
ATOM 5886 C CA . ARG A 1 69 ? 34.038 7.078 -19.147 1.00 0.00 70 ARG A CA 5
ATOM 5887 C C . ARG A 1 69 ? 34.641 5.742 -19.584 1.00 0.00 70 ARG A C 5
ATOM 5888 O O . ARG A 1 69 ? 34.258 4.688 -19.078 1.00 0.00 70 ARG A O 5
ATOM 5909 N N . PRO A 1 70 ? 35.599 5.831 -20.545 1.00 0.00 71 PRO A N 5
ATOM 5910 C CA . PRO A 1 70 ? 36.259 4.641 -21.057 1.00 0.00 71 PRO A CA 5
ATOM 5911 C C . PRO A 1 70 ? 37.273 4.099 -20.047 1.00 0.00 71 PRO A C 5
ATOM 5912 O O . PRO A 1 70 ? 38.453 3.958 -20.362 1.00 0.00 71 PRO A O 5
ATOM 5923 N N . TRP A 1 71 ? 36.775 3.811 -18.854 1.00 0.00 72 TRP A N 5
ATOM 5924 C CA . TRP A 1 71 ? 37.622 3.288 -17.796 1.00 0.00 72 TRP A CA 5
ATOM 5925 C C . TRP A 1 71 ? 37.169 1.858 -17.491 1.00 0.00 72 TRP A C 5
ATOM 5926 O O . TRP A 1 71 ? 37.997 0.970 -17.294 1.00 0.00 72 TRP A O 5
ATOM 5947 N N . GLY A 1 72 ? 35.857 1.681 -17.461 1.00 0.00 73 GLY A N 5
ATOM 5948 C CA . GLY A 1 72 ? 35.284 0.375 -17.183 1.00 0.00 73 GLY A CA 5
ATOM 5949 C C . GLY A 1 72 ? 34.499 -0.147 -18.388 1.00 0.00 73 GLY A C 5
ATOM 5950 O O . GLY A 1 72 ? 34.913 0.039 -19.531 1.00 0.00 73 GLY A O 5
ATOM 5954 N N . LYS A 1 73 ? 33.379 -0.790 -18.090 1.00 0.00 74 LYS A N 5
ATOM 5955 C CA . LYS A 1 73 ? 32.532 -1.340 -19.135 1.00 0.00 74 LYS A CA 5
ATOM 5956 C C . LYS A 1 73 ? 31.067 -1.045 -18.806 1.00 0.00 74 LYS A C 5
ATOM 5957 O O . LYS A 1 73 ? 30.166 -1.700 -19.327 1.00 0.00 74 LYS A O 5
ATOM 5976 N N . ASP A 1 74 ? 30.875 -0.058 -17.943 1.00 0.00 75 ASP A N 5
ATOM 5977 C CA . ASP A 1 74 ? 29.535 0.332 -17.539 1.00 0.00 75 ASP A CA 5
ATOM 5978 C C . ASP A 1 74 ? 29.005 1.396 -18.503 1.00 0.00 75 ASP A C 5
ATOM 5979 O O . ASP A 1 74 ? 29.706 1.805 -19.427 1.00 0.00 75 ASP A O 5
ATOM 5988 N N . ASN A 1 75 ? 27.772 1.813 -18.254 1.00 0.00 76 ASN A N 5
ATOM 5989 C CA . ASN A 1 75 ? 27.141 2.821 -19.088 1.00 0.00 76 ASN A CA 5
ATOM 5990 C C . ASN A 1 75 ? 25.985 3.463 -18.317 1.00 0.00 76 ASN A C 5
ATOM 5991 O O . ASN A 1 75 ? 25.595 2.976 -17.257 1.00 0.00 76 ASN A O 5
ATOM 6002 N N . TYR A 1 76 ? 25.471 4.546 -18.880 1.00 0.00 77 TYR A N 5
ATOM 6003 C CA . TYR A 1 76 ? 24.368 5.260 -18.260 1.00 0.00 77 TYR A CA 5
ATOM 6004 C C . TYR A 1 76 ? 23.351 5.717 -19.308 1.00 0.00 77 TYR A C 5
ATOM 6005 O O . TYR A 1 76 ? 23.660 5.764 -20.498 1.00 0.00 77 TYR A O 5
ATOM 6023 N N . TRP A 1 77 ? 22.160 6.042 -18.828 1.00 0.00 78 TRP A N 5
ATOM 6024 C CA . TRP A 1 77 ? 21.096 6.494 -19.709 1.00 0.00 78 TRP A CA 5
ATOM 6025 C C . TRP A 1 77 ? 20.720 7.920 -19.303 1.00 0.00 78 TRP A C 5
ATOM 6026 O O . TRP A 1 77 ? 21.026 8.355 -18.194 1.00 0.00 78 TRP A O 5
ATOM 6047 N N . MET A 1 78 ? 20.061 8.609 -20.224 1.00 0.00 79 MET A N 5
ATOM 6048 C CA . MET A 1 78 ? 19.640 9.977 -19.976 1.00 0.00 79 MET A CA 5
ATOM 6049 C C . MET A 1 78 ? 18.118 10.106 -20.059 1.00 0.00 79 MET A C 5
ATOM 6050 O O . MET A 1 78 ? 17.534 9.938 -21.129 1.00 0.00 79 MET A O 5
ATOM 6064 N N . LEU A 1 79 ? 17.517 10.404 -18.916 1.00 0.00 80 LEU A N 5
ATOM 6065 C CA . LEU A 1 79 ? 16.074 10.557 -18.846 1.00 0.00 80 LEU A CA 5
ATOM 6066 C C . LEU A 1 79 ? 15.739 11.964 -18.347 1.00 0.00 80 LEU A C 5
ATOM 6067 O O . LEU A 1 79 ? 16.412 12.490 -17.463 1.00 0.00 80 LEU A O 5
ATOM 6083 N N . ASN A 1 80 ? 14.697 12.533 -18.936 1.00 0.00 81 ASN A N 5
ATOM 6084 C CA . ASN A 1 80 ? 14.264 13.869 -18.563 1.00 0.00 81 ASN A CA 5
ATOM 6085 C C . ASN A 1 80 ? 12.742 13.960 -18.688 1.00 0.00 81 ASN A C 5
ATOM 6086 O O . ASN A 1 80 ? 12.152 13.360 -19.585 1.00 0.00 81 ASN A O 5
ATOM 6097 N N . PRO A 1 81 ? 12.134 14.735 -17.750 1.00 0.00 82 PRO A N 5
ATOM 6098 C CA . PRO A 1 81 ? 10.692 14.913 -17.746 1.00 0.00 82 PRO A CA 5
ATOM 6099 C C . PRO A 1 81 ? 10.253 15.861 -18.865 1.00 0.00 82 PRO A C 5
ATOM 6100 O O . PRO A 1 81 ? 9.609 16.876 -18.606 1.00 0.00 82 PRO A O 5
ATOM 6111 N N . TYR A 1 7 ? 8.909 -0.708 -13.874 1.00 0.00 8 TYR A N 6
ATOM 6112 C CA . TYR A 1 7 ? 9.636 0.489 -13.491 1.00 0.00 8 TYR A CA 6
ATOM 6113 C C . TYR A 1 7 ? 10.209 1.199 -14.719 1.00 0.00 8 TYR A C 6
ATOM 6114 O O . TYR A 1 7 ? 10.165 2.425 -14.809 1.00 0.00 8 TYR A O 6
ATOM 6132 N N . ILE A 1 8 ? 10.735 0.399 -15.634 1.00 0.00 9 ILE A N 6
ATOM 6133 C CA . ILE A 1 8 ? 11.316 0.935 -16.853 1.00 0.00 9 ILE A CA 6
ATOM 6134 C C . ILE A 1 8 ? 10.218 1.599 -17.687 1.00 0.00 9 ILE A C 6
ATOM 6135 O O . ILE A 1 8 ? 10.419 2.682 -18.235 1.00 0.00 9 ILE A O 6
ATOM 6151 N N . ALA A 1 9 ? 9.081 0.922 -17.757 1.00 0.00 10 ALA A N 6
ATOM 6152 C CA . ALA A 1 9 ? 7.952 1.432 -18.515 1.00 0.00 10 ALA A CA 6
ATOM 6153 C C . ALA A 1 9 ? 7.533 2.790 -17.946 1.00 0.00 10 ALA A C 6
ATOM 6154 O O . ALA A 1 9 ? 7.369 3.755 -18.691 1.00 0.00 10 ALA A O 6
ATOM 6161 N N . LEU A 1 10 ? 7.373 2.820 -16.631 1.00 0.00 11 LEU A N 6
ATOM 6162 C CA . LEU A 1 10 ? 6.976 4.043 -15.954 1.00 0.00 11 LEU A CA 6
ATOM 6163 C C . LEU A 1 10 ? 7.975 5.153 -16.290 1.00 0.00 11 LEU A C 6
ATOM 6164 O O . LEU A 1 10 ? 7.580 6.283 -16.576 1.00 0.00 11 LEU A O 6
ATOM 6180 N N . ILE A 1 11 ? 9.249 4.793 -16.243 1.00 0.00 12 ILE A N 6
ATOM 6181 C CA . ILE A 1 11 ? 10.307 5.744 -16.539 1.00 0.00 12 ILE A CA 6
ATOM 6182 C C . ILE A 1 11 ? 10.181 6.206 -17.992 1.00 0.00 12 ILE A C 6
ATOM 6183 O O . ILE A 1 11 ? 10.361 7.386 -18.290 1.00 0.00 12 ILE A O 6
ATOM 6199 N N . THR A 1 12 ? 9.873 5.251 -18.858 1.00 0.00 13 THR A N 6
ATOM 6200 C CA . THR A 1 12 ? 9.721 5.545 -20.273 1.00 0.00 13 THR A CA 6
ATOM 6201 C C . THR A 1 12 ? 8.650 6.618 -20.483 1.00 0.00 13 THR A C 6
ATOM 6202 O O . THR A 1 12 ? 8.914 7.652 -21.093 1.00 0.00 13 THR A O 6
ATOM 6213 N N . MET A 1 13 ? 7.464 6.333 -19.965 1.00 0.00 14 MET A N 6
ATOM 6214 C CA . MET A 1 13 ? 6.352 7.261 -20.088 1.00 0.00 14 MET A CA 6
ATOM 6215 C C . MET A 1 13 ? 6.658 8.581 -19.378 1.00 0.00 14 MET A C 6
ATOM 6216 O O . MET A 1 13 ? 6.117 9.625 -19.740 1.00 0.00 14 MET A O 6
ATOM 6230 N N . ALA A 1 14 ? 7.525 8.492 -18.380 1.00 0.00 15 ALA A N 6
ATOM 6231 C CA . ALA A 1 14 ? 7.910 9.667 -17.617 1.00 0.00 15 ALA A CA 6
ATOM 6232 C C . ALA A 1 14 ? 8.832 10.544 -18.467 1.00 0.00 15 ALA A C 6
ATOM 6233 O O . ALA A 1 14 ? 8.620 11.750 -18.576 1.00 0.00 15 ALA A O 6
ATOM 6240 N N . ILE A 1 15 ? 9.835 9.902 -19.048 1.00 0.00 16 ILE A N 6
ATOM 6241 C CA . ILE A 1 15 ? 10.790 10.608 -19.885 1.00 0.00 16 ILE A CA 6
ATOM 6242 C C . ILE A 1 15 ? 10.134 10.948 -21.225 1.00 0.00 16 ILE A C 6
ATOM 6243 O O . ILE A 1 15 ? 10.605 11.825 -21.947 1.00 0.00 16 ILE A O 6
ATOM 6259 N N . ARG A 1 16 ? 9.056 10.234 -21.517 1.00 0.00 17 ARG A N 6
ATOM 6260 C CA . ARG A 1 16 ? 8.331 10.449 -22.758 1.00 0.00 17 ARG A CA 6
ATOM 6261 C C . ARG A 1 16 ? 7.562 11.770 -22.702 1.00 0.00 17 ARG A C 6
ATOM 6262 O O . ARG A 1 16 ? 6.920 12.161 -23.675 1.00 0.00 17 ARG A O 6
ATOM 6283 N N . ASP A 1 17 ? 7.654 12.423 -21.552 1.00 0.00 18 ASP A N 6
ATOM 6284 C CA . ASP A 1 17 ? 6.976 13.693 -21.356 1.00 0.00 18 ASP A CA 6
ATOM 6285 C C . ASP A 1 17 ? 7.576 14.738 -22.299 1.00 0.00 18 ASP A C 6
ATOM 6286 O O . ASP A 1 17 ? 7.026 15.827 -22.455 1.00 0.00 18 ASP A O 6
ATOM 6295 N N . SER A 1 18 ? 8.697 14.370 -22.901 1.00 0.00 19 SER A N 6
ATOM 6296 C CA . SER A 1 18 ? 9.378 15.262 -23.824 1.00 0.00 19 SER A CA 6
ATOM 6297 C C . SER A 1 18 ? 8.952 14.954 -25.261 1.00 0.00 19 SER A C 6
ATOM 6298 O O . SER A 1 18 ? 7.807 14.577 -25.505 1.00 0.00 19 SER A O 6
ATOM 6306 N N . ALA A 1 19 ? 9.896 15.126 -26.174 1.00 0.00 20 ALA A N 6
ATOM 6307 C CA . ALA A 1 19 ? 9.633 14.871 -27.580 1.00 0.00 20 ALA A CA 6
ATOM 6308 C C . ALA A 1 19 ? 10.951 14.562 -28.294 1.00 0.00 20 ALA A C 6
ATOM 6309 O O . ALA A 1 19 ? 11.071 14.771 -29.500 1.00 0.00 20 ALA A O 6
ATOM 6316 N N . GLY A 1 20 ? 11.905 14.069 -27.518 1.00 0.00 21 GLY A N 6
ATOM 6317 C CA . GLY A 1 20 ? 13.210 13.730 -28.061 1.00 0.00 21 GLY A CA 6
ATOM 6318 C C . GLY A 1 20 ? 14.100 14.970 -28.166 1.00 0.00 21 GLY A C 6
ATOM 6319 O O . GLY A 1 20 ? 14.829 15.134 -29.143 1.00 0.00 21 GLY A O 6
ATOM 6323 N N . GLY A 1 21 ? 14.010 15.811 -27.147 1.00 0.00 22 GLY A N 6
ATOM 6324 C CA . GLY A 1 21 ? 14.798 17.031 -27.112 1.00 0.00 22 GLY A CA 6
ATOM 6325 C C . GLY A 1 21 ? 15.369 17.276 -25.713 1.00 0.00 22 GLY A C 6
ATOM 6326 O O . GLY A 1 21 ? 16.578 17.178 -25.506 1.00 0.00 22 GLY A O 6
ATOM 6330 N N . ARG A 1 22 ? 14.472 17.589 -24.790 1.00 0.00 23 ARG A N 6
ATOM 6331 C CA . ARG A 1 22 ? 14.871 17.848 -23.417 1.00 0.00 23 ARG A CA 6
ATOM 6332 C C . ARG A 1 22 ? 13.666 17.729 -22.482 1.00 0.00 23 ARG A C 6
ATOM 6333 O O . ARG A 1 22 ? 12.533 17.980 -22.890 1.00 0.00 23 ARG A O 6
ATOM 6354 N N . LEU A 1 23 ? 13.951 17.347 -21.246 1.00 0.00 24 LEU A N 6
ATOM 6355 C CA . LEU A 1 23 ? 12.905 17.192 -20.250 1.00 0.00 24 LEU A CA 6
ATOM 6356 C C . LEU A 1 23 ? 13.528 17.214 -18.853 1.00 0.00 24 LEU A C 6
ATOM 6357 O O . LEU A 1 23 ? 14.698 16.873 -18.687 1.00 0.00 24 LEU A O 6
ATOM 6373 N N . THR A 1 24 ? 12.720 17.619 -17.885 1.00 0.00 25 THR A N 6
ATOM 6374 C CA . THR A 1 24 ? 13.177 17.690 -16.508 1.00 0.00 25 THR A CA 6
ATOM 6375 C C . THR A 1 24 ? 12.703 16.465 -15.724 1.00 0.00 25 THR A C 6
ATOM 6376 O O . THR A 1 24 ? 11.503 16.263 -15.548 1.00 0.00 25 THR A O 6
ATOM 6387 N N . LEU A 1 25 ? 13.670 15.679 -15.275 1.00 0.00 26 LEU A N 6
ATOM 6388 C CA . LEU A 1 25 ? 13.367 14.479 -14.514 1.00 0.00 26 LEU A CA 6
ATOM 6389 C C . LEU A 1 25 ? 12.682 14.871 -13.203 1.00 0.00 26 LEU A C 6
ATOM 6390 O O . LEU A 1 25 ? 11.928 14.084 -12.633 1.00 0.00 26 LEU A O 6
ATOM 6406 N N . ALA A 1 26 ? 12.969 16.087 -12.763 1.00 0.00 27 ALA A N 6
ATOM 6407 C CA . ALA A 1 26 ? 12.391 16.593 -11.530 1.00 0.00 27 ALA A CA 6
ATOM 6408 C C . ALA A 1 26 ? 10.866 16.504 -11.613 1.00 0.00 27 ALA A C 6
ATOM 6409 O O . ALA A 1 26 ? 10.219 16.003 -10.695 1.00 0.00 27 ALA A O 6
ATOM 6416 N N . GLU A 1 27 ? 10.336 16.997 -12.723 1.00 0.00 28 GLU A N 6
ATOM 6417 C CA . GLU A 1 27 ? 8.899 16.980 -12.938 1.00 0.00 28 GLU A CA 6
ATOM 6418 C C . GLU A 1 27 ? 8.405 15.542 -13.109 1.00 0.00 28 GLU A C 6
ATOM 6419 O O . GLU A 1 27 ? 7.302 15.205 -12.681 1.00 0.00 28 GLU A O 6
ATOM 6431 N N . ILE A 1 28 ? 9.246 14.732 -13.735 1.00 0.00 29 ILE A N 6
ATOM 6432 C CA . ILE A 1 28 ? 8.909 13.338 -13.968 1.00 0.00 29 ILE A CA 6
ATOM 6433 C C . ILE A 1 28 ? 8.676 12.643 -12.625 1.00 0.00 29 ILE A C 6
ATOM 6434 O O . ILE A 1 28 ? 7.605 12.085 -12.388 1.00 0.00 29 ILE A O 6
ATOM 6450 N N . ASN A 1 29 ? 9.695 12.700 -11.780 1.00 0.00 30 ASN A N 6
ATOM 6451 C CA . ASN A 1 29 ? 9.614 12.083 -10.467 1.00 0.00 30 ASN A CA 6
ATOM 6452 C C . ASN A 1 29 ? 8.511 12.764 -9.655 1.00 0.00 30 ASN A C 6
ATOM 6453 O O . ASN A 1 29 ? 7.890 12.139 -8.797 1.00 0.00 30 ASN A O 6
ATOM 6464 N N . GLU A 1 30 ? 8.300 14.038 -9.955 1.00 0.00 31 GLU A N 6
ATOM 6465 C CA . GLU A 1 30 ? 7.282 14.811 -9.264 1.00 0.00 31 GLU A CA 6
ATOM 6466 C C . GLU A 1 30 ? 5.911 14.155 -9.433 1.00 0.00 31 GLU A C 6
ATOM 6467 O O . GLU A 1 30 ? 5.206 13.918 -8.453 1.00 0.00 31 GLU A O 6
ATOM 6479 N N . TYR A 1 31 ? 5.573 13.879 -10.685 1.00 0.00 32 TYR A N 6
ATOM 6480 C CA . TYR A 1 31 ? 4.298 13.255 -10.996 1.00 0.00 32 TYR A CA 6
ATOM 6481 C C . TYR A 1 31 ? 4.346 11.749 -10.732 1.00 0.00 32 TYR A C 6
ATOM 6482 O O . TYR A 1 31 ? 3.316 11.125 -10.482 1.00 0.00 32 TYR A O 6
ATOM 6500 N N . LEU A 1 32 ? 5.554 11.207 -10.797 1.00 0.00 33 LEU A N 6
ATOM 6501 C CA . LEU A 1 32 ? 5.750 9.786 -10.569 1.00 0.00 33 LEU A CA 6
ATOM 6502 C C . LEU A 1 32 ? 5.247 9.424 -9.170 1.00 0.00 33 LEU A C 6
ATOM 6503 O O . LEU A 1 32 ? 4.489 8.470 -9.006 1.00 0.00 33 LEU A O 6
ATOM 6519 N N . MET A 1 33 ? 5.690 10.206 -8.196 1.00 0.00 34 MET A N 6
ATOM 6520 C CA . MET A 1 33 ? 5.294 9.981 -6.816 1.00 0.00 34 MET A CA 6
ATOM 6521 C C . MET A 1 33 ? 3.891 10.531 -6.551 1.00 0.00 34 MET A C 6
ATOM 6522 O O . MET A 1 33 ? 3.237 10.135 -5.588 1.00 0.00 34 MET A O 6
ATOM 6536 N N . GLY A 1 34 ? 3.470 11.434 -7.424 1.00 0.00 35 GLY A N 6
ATOM 6537 C CA . GLY A 1 34 ? 2.156 12.043 -7.296 1.00 0.00 35 GLY A CA 6
ATOM 6538 C C . GLY A 1 34 ? 1.068 11.115 -7.840 1.00 0.00 35 GLY A C 6
ATOM 6539 O O . GLY A 1 34 ? -0.019 11.027 -7.270 1.00 0.00 35 GLY A O 6
ATOM 6543 N N . LYS A 1 35 ? 1.397 10.447 -8.935 1.00 0.00 36 LYS A N 6
ATOM 6544 C CA . LYS A 1 35 ? 0.461 9.529 -9.562 1.00 0.00 36 LYS A CA 6
ATOM 6545 C C . LYS A 1 35 ? 0.514 8.181 -8.840 1.00 0.00 36 LYS A C 6
ATOM 6546 O O . LYS A 1 35 ? -0.510 7.520 -8.674 1.00 0.00 36 LYS A O 6
ATOM 6565 N N . PHE A 1 36 ? 1.719 7.812 -8.431 1.00 0.00 37 PHE A N 6
ATOM 6566 C CA . PHE A 1 36 ? 1.920 6.555 -7.731 1.00 0.00 37 PHE A CA 6
ATOM 6567 C C . PHE A 1 36 ? 2.238 6.794 -6.254 1.00 0.00 37 PHE A C 6
ATOM 6568 O O . PHE A 1 36 ? 3.334 7.238 -5.916 1.00 0.00 37 PHE A O 6
ATOM 6585 N N . PRO A 1 37 ? 1.235 6.481 -5.392 1.00 0.00 38 PRO A N 6
ATOM 6586 C CA . PRO A 1 37 ? 1.397 6.657 -3.959 1.00 0.00 38 PRO A CA 6
ATOM 6587 C C . PRO A 1 37 ? 2.291 5.564 -3.370 1.00 0.00 38 PRO A C 6
ATOM 6588 O O . PRO A 1 37 ? 2.980 5.789 -2.376 1.00 0.00 38 PRO A O 6
ATOM 6599 N N . PHE A 1 38 ? 2.250 4.403 -4.007 1.00 0.00 39 PHE A N 6
ATOM 6600 C CA . PHE A 1 38 ? 3.048 3.275 -3.559 1.00 0.00 39 PHE A CA 6
ATOM 6601 C C . PHE A 1 38 ? 4.526 3.655 -3.454 1.00 0.00 39 PHE A C 6
ATOM 6602 O O . PHE A 1 38 ? 5.213 3.241 -2.522 1.00 0.00 39 PHE A O 6
ATOM 6619 N N . PHE A 1 39 ? 4.973 4.440 -4.424 1.00 0.00 40 PHE A N 6
ATOM 6620 C CA . PHE A 1 39 ? 6.357 4.881 -4.453 1.00 0.00 40 PHE A CA 6
ATOM 6621 C C . PHE A 1 39 ? 6.594 6.009 -3.446 1.00 0.00 40 PHE A C 6
ATOM 6622 O O . PHE A 1 39 ? 7.657 6.084 -2.832 1.00 0.00 40 PHE A O 6
ATOM 6639 N N . ARG A 1 40 ? 5.586 6.857 -3.308 1.00 0.00 41 ARG A N 6
ATOM 6640 C CA . ARG A 1 40 ? 5.671 7.977 -2.387 1.00 0.00 41 ARG A CA 6
ATOM 6641 C C . ARG A 1 40 ? 5.371 7.514 -0.959 1.00 0.00 41 ARG A C 6
ATOM 6642 O O . ARG A 1 40 ? 5.307 8.329 -0.040 1.00 0.00 41 ARG A O 6
ATOM 6663 N N . GLY A 1 41 ? 5.195 6.209 -0.820 1.00 0.00 42 GLY A N 6
ATOM 6664 C CA . GLY A 1 41 ? 4.903 5.628 0.480 1.00 0.00 42 GLY A CA 6
ATOM 6665 C C . GLY A 1 41 ? 6.002 4.650 0.902 1.00 0.00 42 GLY A C 6
ATOM 6666 O O . GLY A 1 41 ? 6.393 4.616 2.068 1.00 0.00 42 GLY A O 6
ATOM 6670 N N . SER A 1 42 ? 6.468 3.878 -0.068 1.00 0.00 43 SER A N 6
ATOM 6671 C CA . SER A 1 42 ? 7.513 2.902 0.188 1.00 0.00 43 SER A CA 6
ATOM 6672 C C . SER A 1 42 ? 8.838 3.615 0.469 1.00 0.00 43 SER A C 6
ATOM 6673 O O . SER A 1 42 ? 9.271 3.698 1.617 1.00 0.00 43 SER A O 6
ATOM 6681 N N . TYR A 1 43 ? 9.443 4.112 -0.600 1.00 0.00 44 TYR A N 6
ATOM 6682 C CA . TYR A 1 43 ? 10.709 4.816 -0.483 1.00 0.00 44 TYR A CA 6
ATOM 6683 C C . TYR A 1 43 ? 11.080 5.500 -1.800 1.00 0.00 44 TYR A C 6
ATOM 6684 O O . TYR A 1 43 ? 11.171 4.848 -2.839 1.00 0.00 44 TYR A O 6
ATOM 6702 N N . THR A 1 44 ? 11.284 6.807 -1.714 1.00 0.00 45 THR A N 6
ATOM 6703 C CA . THR A 1 44 ? 11.642 7.587 -2.886 1.00 0.00 45 THR A CA 6
ATOM 6704 C C . THR A 1 44 ? 13.163 7.664 -3.030 1.00 0.00 45 THR A C 6
ATOM 6705 O O . THR A 1 44 ? 13.696 8.669 -3.500 1.00 0.00 45 THR A O 6
ATOM 6716 N N . GLY A 1 45 ? 13.820 6.590 -2.618 1.00 0.00 46 GLY A N 6
ATOM 6717 C CA . GLY A 1 45 ? 15.270 6.524 -2.695 1.00 0.00 46 GLY A CA 6
ATOM 6718 C C . GLY A 1 45 ? 15.717 5.711 -3.912 1.00 0.00 46 GLY A C 6
ATOM 6719 O O . GLY A 1 45 ? 16.642 4.906 -3.819 1.00 0.00 46 GLY A O 6
ATOM 6723 N N . TRP A 1 46 ? 15.040 5.951 -5.025 1.00 0.00 47 TRP A N 6
ATOM 6724 C CA . TRP A 1 46 ? 15.356 5.252 -6.259 1.00 0.00 47 TRP A CA 6
ATOM 6725 C C . TRP A 1 46 ? 15.649 6.300 -7.335 1.00 0.00 47 TRP A C 6
ATOM 6726 O O . TRP A 1 46 ? 15.878 5.958 -8.494 1.00 0.00 47 TRP A O 6
ATOM 6747 N N . ARG A 1 47 ? 15.632 7.556 -6.912 1.00 0.00 48 ARG A N 6
ATOM 6748 C CA . ARG A 1 47 ? 15.893 8.656 -7.825 1.00 0.00 48 ARG A CA 6
ATOM 6749 C C . ARG A 1 47 ? 17.177 8.396 -8.616 1.00 0.00 48 ARG A C 6
ATOM 6750 O O . ARG A 1 47 ? 17.265 8.740 -9.794 1.00 0.00 48 ARG A O 6
ATOM 6771 N N . ASN A 1 48 ? 18.140 7.791 -7.937 1.00 0.00 49 ASN A N 6
ATOM 6772 C CA . ASN A 1 48 ? 19.415 7.481 -8.562 1.00 0.00 49 ASN A CA 6
ATOM 6773 C C . ASN A 1 48 ? 19.272 6.208 -9.399 1.00 0.00 49 ASN A C 6
ATOM 6774 O O . ASN A 1 48 ? 19.644 6.187 -10.571 1.00 0.00 49 ASN A O 6
ATOM 6785 N N . SER A 1 49 ? 18.731 5.178 -8.765 1.00 0.00 50 SER A N 6
ATOM 6786 C CA . SER A 1 49 ? 18.534 3.905 -9.437 1.00 0.00 50 SER A CA 6
ATOM 6787 C C . SER A 1 49 ? 17.742 4.113 -10.730 1.00 0.00 50 SER A C 6
ATOM 6788 O O . SER A 1 49 ? 18.091 3.559 -11.771 1.00 0.00 50 SER A O 6
ATOM 6796 N N . VAL A 1 50 ? 16.692 4.913 -10.621 1.00 0.00 51 VAL A N 6
ATOM 6797 C CA . VAL A 1 50 ? 15.848 5.201 -11.768 1.00 0.00 51 VAL A CA 6
ATOM 6798 C C . VAL A 1 50 ? 16.629 6.057 -12.768 1.00 0.00 51 VAL A C 6
ATOM 6799 O O . VAL A 1 50 ? 16.756 5.692 -13.936 1.00 0.00 51 VAL A O 6
ATOM 6812 N N . ARG A 1 51 ? 17.131 7.178 -12.273 1.00 0.00 52 ARG A N 6
ATOM 6813 C CA . ARG A 1 51 ? 17.896 8.088 -13.108 1.00 0.00 52 ARG A CA 6
ATOM 6814 C C . ARG A 1 51 ? 18.952 7.318 -13.904 1.00 0.00 52 ARG A C 6
ATOM 6815 O O . ARG A 1 51 ? 19.319 7.721 -15.007 1.00 0.00 52 ARG A O 6
ATOM 6836 N N . HIS A 1 52 ? 19.411 6.224 -13.314 1.00 0.00 53 HIS A N 6
ATOM 6837 C CA . HIS A 1 52 ? 20.417 5.394 -13.954 1.00 0.00 53 HIS A CA 6
ATOM 6838 C C . HIS A 1 52 ? 19.768 4.563 -15.062 1.00 0.00 53 HIS A C 6
ATOM 6839 O O . HIS A 1 52 ? 20.228 4.575 -16.202 1.00 0.00 53 HIS A O 6
ATOM 6853 N N . ASN A 1 53 ? 18.708 3.862 -14.688 1.00 0.00 54 ASN A N 6
ATOM 6854 C CA . ASN A 1 53 ? 17.990 3.026 -15.636 1.00 0.00 54 ASN A CA 6
ATOM 6855 C C . ASN A 1 53 ? 17.327 3.914 -16.691 1.00 0.00 54 ASN A C 6
ATOM 6856 O O . ASN A 1 53 ? 16.945 3.436 -17.758 1.00 0.00 54 ASN A O 6
ATOM 6867 N N . LEU A 1 54 ? 17.211 5.191 -16.356 1.00 0.00 55 LEU A N 6
ATOM 6868 C CA . LEU A 1 54 ? 16.601 6.149 -17.261 1.00 0.00 55 LEU A CA 6
ATOM 6869 C C . LEU A 1 54 ? 17.625 6.570 -18.317 1.00 0.00 55 LEU A C 6
ATOM 6870 O O . LEU A 1 54 ? 17.327 6.568 -19.511 1.00 0.00 55 LEU A O 6
ATOM 6886 N N . SER A 1 55 ? 18.810 6.921 -17.840 1.00 0.00 56 SER A N 6
ATOM 6887 C CA . SER A 1 55 ? 19.879 7.344 -18.728 1.00 0.00 56 SER A CA 6
ATOM 6888 C C . SER A 1 55 ? 20.304 6.181 -19.626 1.00 0.00 56 SER A C 6
ATOM 6889 O O . SER A 1 55 ? 20.527 6.364 -20.821 1.00 0.00 56 SER A O 6
ATOM 6897 N N . LEU A 1 56 ? 20.404 5.009 -19.015 1.00 0.00 57 LEU A N 6
ATOM 6898 C CA . LEU A 1 56 ? 20.798 3.816 -19.744 1.00 0.00 57 LEU A CA 6
ATOM 6899 C C . LEU A 1 56 ? 19.585 3.254 -20.488 1.00 0.00 57 LEU A C 6
ATOM 6900 O O . LEU A 1 56 ? 19.683 2.224 -21.154 1.00 0.00 57 LEU A O 6
ATOM 6916 N N . ASN A 1 57 ? 18.469 3.955 -20.351 1.00 0.00 58 ASN A N 6
ATOM 6917 C CA . ASN A 1 57 ? 17.239 3.539 -21.001 1.00 0.00 58 ASN A CA 6
ATOM 6918 C C . ASN A 1 57 ? 17.267 3.981 -22.466 1.00 0.00 58 ASN A C 6
ATOM 6919 O O . ASN A 1 57 ? 17.423 3.155 -23.364 1.00 0.00 58 ASN A O 6
ATOM 6930 N N . ASP A 1 58 ? 17.113 5.282 -22.662 1.00 0.00 59 ASP A N 6
ATOM 6931 C CA . ASP A 1 58 ? 17.119 5.844 -24.002 1.00 0.00 59 ASP A CA 6
ATOM 6932 C C . ASP A 1 58 ? 18.565 6.010 -24.474 1.00 0.00 59 ASP A C 6
ATOM 6933 O O . ASP A 1 58 ? 18.865 5.810 -25.650 1.00 0.00 59 ASP A O 6
ATOM 6942 N N . CYS A 1 59 ? 19.423 6.373 -23.532 1.00 0.00 60 CYS A N 6
ATOM 6943 C CA . CYS A 1 59 ? 20.831 6.569 -23.838 1.00 0.00 60 CYS A CA 6
ATOM 6944 C C . CYS A 1 59 ? 21.029 8.019 -24.284 1.00 0.00 60 CYS A C 6
ATOM 6945 O O . CYS A 1 59 ? 21.507 8.272 -25.389 1.00 0.00 60 CYS A O 6
ATOM 6953 N N . PHE A 1 60 ? 20.650 8.933 -23.403 1.00 0.00 61 PHE A N 6
ATOM 6954 C CA . PHE A 1 60 ? 20.780 10.351 -23.692 1.00 0.00 61 PHE A CA 6
ATOM 6955 C C . PHE A 1 60 ? 21.702 11.035 -22.681 1.00 0.00 61 PHE A C 6
ATOM 6956 O O . PHE A 1 60 ? 22.396 10.366 -21.917 1.00 0.00 61 PHE A O 6
ATOM 6973 N N . VAL A 1 61 ? 21.679 12.359 -22.709 1.00 0.00 62 VAL A N 6
ATOM 6974 C CA . VAL A 1 61 ? 22.504 13.141 -21.804 1.00 0.00 62 VAL A CA 6
ATOM 6975 C C . VAL A 1 61 ? 21.605 14.008 -20.921 1.00 0.00 62 VAL A C 6
ATOM 6976 O O . VAL A 1 61 ? 20.553 14.469 -21.363 1.00 0.00 62 VAL A O 6
ATOM 6989 N N . LYS A 1 62 ? 22.051 14.206 -19.689 1.00 0.00 63 LYS A N 6
ATOM 6990 C CA . LYS A 1 62 ? 21.300 15.010 -18.741 1.00 0.00 63 LYS A CA 6
ATOM 6991 C C . LYS A 1 62 ? 22.145 16.212 -18.315 1.00 0.00 63 LYS A C 6
ATOM 6992 O O . LYS A 1 62 ? 23.360 16.222 -18.512 1.00 0.00 63 LYS A O 6
ATOM 7011 N N . VAL A 1 63 ? 21.470 17.196 -17.741 1.00 0.00 64 VAL A N 6
ATOM 7012 C CA . VAL A 1 63 ? 22.144 18.401 -17.286 1.00 0.00 64 VAL A CA 6
ATOM 7013 C C . VAL A 1 63 ? 21.557 18.831 -15.941 1.00 0.00 64 VAL A C 6
ATOM 7014 O O . VAL A 1 63 ? 20.546 19.531 -15.896 1.00 0.00 64 VAL A O 6
ATOM 7027 N N . LEU A 1 64 ? 22.215 18.395 -14.877 1.00 0.00 65 LEU A N 6
ATOM 7028 C CA . LEU A 1 64 ? 21.771 18.727 -13.534 1.00 0.00 65 LEU A CA 6
ATOM 7029 C C . LEU A 1 64 ? 22.390 20.061 -13.111 1.00 0.00 65 LEU A C 6
ATOM 7030 O O . LEU A 1 64 ? 23.610 20.173 -12.994 1.00 0.00 65 LEU A O 6
ATOM 7046 N N . ARG A 1 65 ? 21.522 21.038 -12.894 1.00 0.00 66 ARG A N 6
ATOM 7047 C CA . ARG A 1 65 ? 21.969 22.359 -12.487 1.00 0.00 66 ARG A CA 6
ATOM 7048 C C . ARG A 1 65 ? 22.874 22.968 -13.561 1.00 0.00 66 ARG A C 6
ATOM 7049 O O . ARG A 1 65 ? 24.013 22.537 -13.735 1.00 0.00 66 ARG A O 6
ATOM 7070 N N . ASP A 1 66 ? 22.333 23.960 -14.253 1.00 0.00 67 ASP A N 6
ATOM 7071 C CA . ASP A 1 66 ? 23.077 24.632 -15.304 1.00 0.00 67 ASP A CA 6
ATOM 7072 C C . ASP A 1 66 ? 22.148 25.597 -16.043 1.00 0.00 67 ASP A C 6
ATOM 7073 O O . ASP A 1 66 ? 22.451 26.783 -16.168 1.00 0.00 67 ASP A O 6
ATOM 7082 N N . PRO A 1 67 ? 21.006 25.039 -16.527 1.00 0.00 68 PRO A N 6
ATOM 7083 C CA . PRO A 1 67 ? 20.031 25.838 -17.250 1.00 0.00 68 PRO A CA 6
ATOM 7084 C C . PRO A 1 67 ? 19.233 26.727 -16.294 1.00 0.00 68 PRO A C 6
ATOM 7085 O O . PRO A 1 67 ? 19.033 27.911 -16.562 1.00 0.00 68 PRO A O 6
ATOM 7096 N N . SER A 1 68 ? 18.798 26.122 -15.198 1.00 0.00 69 SER A N 6
ATOM 7097 C CA . SER A 1 68 ? 18.027 26.845 -14.201 1.00 0.00 69 SER A CA 6
ATOM 7098 C C . SER A 1 68 ? 18.897 27.139 -12.978 1.00 0.00 69 SER A C 6
ATOM 7099 O O . SER A 1 68 ? 18.569 28.009 -12.173 1.00 0.00 69 SER A O 6
ATOM 7107 N N . ARG A 1 69 ? 19.991 26.398 -12.877 1.00 0.00 70 ARG A N 6
ATOM 7108 C CA . ARG A 1 69 ? 20.911 26.568 -11.766 1.00 0.00 70 ARG A CA 6
ATOM 7109 C C . ARG A 1 69 ? 20.138 26.835 -10.473 1.00 0.00 70 ARG A C 6
ATOM 7110 O O . ARG A 1 69 ? 20.286 27.894 -9.864 1.00 0.00 70 ARG A O 6
ATOM 7131 N N . PRO A 1 70 ? 19.310 25.830 -10.080 1.00 0.00 71 PRO A N 6
ATOM 7132 C CA . PRO A 1 70 ? 18.514 25.946 -8.870 1.00 0.00 71 PRO A CA 6
ATOM 7133 C C . PRO A 1 70 ? 19.382 25.764 -7.623 1.00 0.00 71 PRO A C 6
ATOM 7134 O O . PRO A 1 70 ? 20.609 25.798 -7.706 1.00 0.00 71 PRO A O 6
ATOM 7145 N N . TRP A 1 71 ? 18.711 25.575 -6.497 1.00 0.00 72 TRP A N 6
ATOM 7146 C CA . TRP A 1 71 ? 19.405 25.388 -5.234 1.00 0.00 72 TRP A CA 6
ATOM 7147 C C . TRP A 1 71 ? 19.550 23.884 -4.993 1.00 0.00 72 TRP A C 6
ATOM 7148 O O . TRP A 1 71 ? 19.650 23.442 -3.849 1.00 0.00 72 TRP A O 6
ATOM 7169 N N . GLY A 1 72 ? 19.557 23.139 -6.089 1.00 0.00 73 GLY A N 6
ATOM 7170 C CA . GLY A 1 72 ? 19.689 21.694 -6.010 1.00 0.00 73 GLY A CA 6
ATOM 7171 C C . GLY A 1 72 ? 18.358 21.043 -5.627 1.00 0.00 73 GLY A C 6
ATOM 7172 O O . GLY A 1 72 ? 18.101 20.794 -4.450 1.00 0.00 73 GLY A O 6
ATOM 7176 N N . LYS A 1 73 ? 17.547 20.786 -6.643 1.00 0.00 74 LYS A N 6
ATOM 7177 C CA . LYS A 1 73 ? 16.250 20.168 -6.427 1.00 0.00 74 LYS A CA 6
ATOM 7178 C C . LYS A 1 73 ? 15.689 19.688 -7.767 1.00 0.00 74 LYS A C 6
ATOM 7179 O O . LYS A 1 73 ? 15.146 18.588 -7.858 1.00 0.00 74 LYS A O 6
ATOM 7198 N N . ASP A 1 74 ? 15.840 20.536 -8.773 1.00 0.00 75 ASP A N 6
ATOM 7199 C CA . ASP A 1 74 ? 15.355 20.212 -10.104 1.00 0.00 75 ASP A CA 6
ATOM 7200 C C . ASP A 1 74 ? 16.519 20.274 -11.095 1.00 0.00 75 ASP A C 6
ATOM 7201 O O . ASP A 1 74 ? 17.440 21.073 -10.928 1.00 0.00 75 ASP A O 6
ATOM 7210 N N . ASN A 1 75 ? 16.441 19.421 -12.106 1.00 0.00 76 ASN A N 6
ATOM 7211 C CA . ASN A 1 75 ? 17.476 19.370 -13.124 1.00 0.00 76 ASN A CA 6
ATOM 7212 C C . ASN A 1 75 ? 16.826 19.210 -14.500 1.00 0.00 76 ASN A C 6
ATOM 7213 O O . ASN A 1 75 ? 15.608 19.065 -14.601 1.00 0.00 76 ASN A O 6
ATOM 7224 N N . TYR A 1 76 ? 17.666 19.243 -15.524 1.00 0.00 77 TYR A N 6
ATOM 7225 C CA . TYR A 1 76 ? 17.187 19.104 -16.889 1.00 0.00 77 TYR A CA 6
ATOM 7226 C C . TYR A 1 76 ? 17.863 17.923 -17.589 1.00 0.00 77 TYR A C 6
ATOM 7227 O O . TYR A 1 76 ? 19.050 17.673 -17.386 1.00 0.00 77 TYR A O 6
ATOM 7245 N N . TRP A 1 77 ? 17.078 17.229 -18.399 1.00 0.00 78 TRP A N 6
ATOM 7246 C CA . TRP A 1 77 ? 17.585 16.080 -19.130 1.00 0.00 78 TRP A CA 6
ATOM 7247 C C . TRP A 1 77 ? 17.453 16.376 -20.625 1.00 0.00 78 TRP A C 6
ATOM 7248 O O . TRP A 1 77 ? 16.459 16.954 -21.062 1.00 0.00 78 TRP A O 6
ATOM 7269 N N . MET A 1 78 ? 18.470 15.966 -21.369 1.00 0.00 79 MET A N 6
ATOM 7270 C CA . MET A 1 78 ? 18.480 16.180 -22.806 1.00 0.00 79 MET A CA 6
ATOM 7271 C C . MET A 1 78 ? 18.540 14.848 -23.558 1.00 0.00 79 MET A C 6
ATOM 7272 O O . MET A 1 78 ? 19.598 14.228 -23.647 1.00 0.00 79 MET A O 6
ATOM 7286 N N . LEU A 1 79 ? 17.390 14.448 -24.080 1.00 0.00 80 LEU A N 6
AT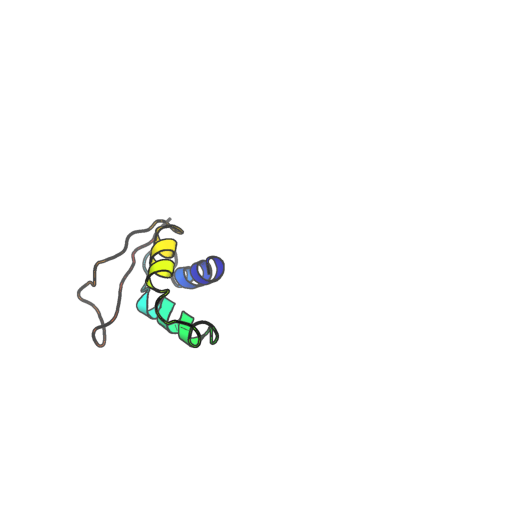OM 7287 C CA . LEU A 1 79 ? 17.298 13.202 -24.822 1.00 0.00 80 LEU A CA 6
ATOM 7288 C C . LEU A 1 79 ? 16.803 13.492 -26.240 1.00 0.00 80 LEU A C 6
ATOM 7289 O O . LEU A 1 79 ? 15.885 14.289 -26.430 1.00 0.00 80 LEU A O 6
ATOM 7305 N N . ASN A 1 80 ? 17.432 12.830 -27.199 1.00 0.00 81 ASN A N 6
ATOM 7306 C CA . ASN A 1 80 ? 17.068 13.007 -28.594 1.00 0.00 81 ASN A CA 6
ATOM 7307 C C . ASN A 1 80 ? 17.159 11.661 -29.316 1.00 0.00 81 ASN A C 6
ATOM 7308 O O . ASN A 1 80 ? 17.857 10.756 -28.863 1.00 0.00 81 ASN A O 6
ATOM 7319 N N . PRO A 1 81 ? 16.424 11.569 -30.456 1.00 0.00 82 PRO A N 6
ATOM 7320 C CA . PRO A 1 81 ? 16.415 10.349 -31.245 1.00 0.00 82 PRO A CA 6
ATOM 7321 C C . PRO A 1 81 ? 17.718 10.195 -32.032 1.00 0.00 82 PRO A C 6
ATOM 7322 O O . PRO A 1 81 ? 18.686 10.911 -31.782 1.00 0.00 82 PRO A O 6
ATOM 7333 N N . TYR A 1 7 ? -7.128 -3.443 7.114 1.00 0.00 8 TYR A N 7
ATOM 7334 C CA . TYR A 1 7 ? -6.683 -4.286 8.210 1.00 0.00 8 TYR A CA 7
ATOM 7335 C C . TYR A 1 7 ? -5.395 -3.742 8.832 1.00 0.00 8 TYR A C 7
ATOM 7336 O O . TYR A 1 7 ? -5.295 -3.618 10.052 1.00 0.00 8 TYR A O 7
ATOM 7354 N N . ILE A 1 8 ? -4.442 -3.433 7.965 1.00 0.00 9 ILE A N 7
ATOM 7355 C CA . ILE A 1 8 ? -3.164 -2.905 8.414 1.00 0.00 9 ILE A CA 7
ATOM 7356 C C . ILE A 1 8 ? -3.402 -1.639 9.239 1.00 0.00 9 ILE A C 7
ATOM 7357 O O . ILE A 1 8 ? -2.638 -1.337 10.154 1.00 0.00 9 ILE A O 7
ATOM 7373 N N . ALA A 1 9 ? -4.465 -0.931 8.885 1.00 0.00 10 ALA A N 7
ATOM 7374 C CA . ALA A 1 9 ? -4.813 0.296 9.580 1.00 0.00 10 ALA A CA 7
ATOM 7375 C C . ALA A 1 9 ? -5.264 -0.040 11.003 1.00 0.00 10 ALA A C 7
ATOM 7376 O O . ALA A 1 9 ? -4.765 0.536 11.969 1.00 0.00 10 ALA A O 7
ATOM 7383 N N . LEU A 1 10 ? -6.204 -0.970 11.088 1.00 0.00 11 LEU A N 7
ATOM 7384 C CA . LEU A 1 10 ? -6.728 -1.389 12.376 1.00 0.00 11 LEU A CA 7
ATOM 7385 C C . LEU A 1 10 ? -5.569 -1.814 13.280 1.00 0.00 11 LEU A C 7
ATOM 7386 O O . LEU A 1 10 ? -5.482 -1.381 14.428 1.00 0.00 11 LEU A O 7
ATOM 7402 N N . ILE A 1 11 ? -4.707 -2.655 12.728 1.00 0.00 12 ILE A N 7
ATOM 7403 C CA . ILE A 1 11 ? -3.557 -3.143 13.470 1.00 0.00 12 ILE A CA 7
ATOM 7404 C C . ILE A 1 11 ? -2.651 -1.964 13.831 1.00 0.00 12 ILE A C 7
ATOM 7405 O O . ILE A 1 11 ? -2.168 -1.870 14.958 1.00 0.00 12 ILE A O 7
ATOM 7421 N N . THR A 1 12 ? -2.449 -1.093 12.853 1.00 0.00 13 THR A N 7
ATOM 7422 C CA . THR A 1 12 ? -1.609 0.076 13.053 1.00 0.00 13 THR A CA 7
ATOM 7423 C C . THR A 1 12 ? -2.077 0.864 14.278 1.00 0.00 13 THR A C 7
ATOM 7424 O O . THR A 1 12 ? -1.267 1.238 15.126 1.00 0.00 13 THR A O 7
ATOM 7435 N N . MET A 1 13 ? -3.381 1.092 14.334 1.00 0.00 14 MET A N 7
ATOM 7436 C CA . MET A 1 13 ? -3.965 1.828 15.441 1.00 0.00 14 MET A CA 7
ATOM 7437 C C . MET A 1 13 ? -4.053 0.956 16.695 1.00 0.00 14 MET A C 7
ATOM 7438 O O . MET A 1 13 ? -4.198 1.468 17.803 1.00 0.00 14 MET A O 7
ATOM 7452 N N . ALA A 1 14 ? -3.961 -0.348 16.477 1.00 0.00 15 ALA A N 7
ATOM 7453 C CA . ALA A 1 14 ? -4.028 -1.297 17.575 1.00 0.00 15 ALA A CA 7
ATOM 7454 C C . ALA A 1 14 ? -2.695 -1.296 18.326 1.00 0.00 15 ALA A C 7
ATOM 7455 O O . ALA A 1 14 ? -2.669 -1.200 19.552 1.00 0.00 15 ALA A O 7
ATOM 7462 N N . ILE A 1 15 ? -1.620 -1.405 17.559 1.00 0.00 16 ILE A N 7
ATOM 7463 C CA . ILE A 1 15 ? -0.287 -1.418 18.136 1.00 0.00 16 ILE A CA 7
ATOM 7464 C C . ILE A 1 15 ? 0.078 -0.007 18.600 1.00 0.00 16 ILE A C 7
ATOM 7465 O O . ILE A 1 15 ? 0.806 0.161 19.576 1.00 0.00 16 ILE A O 7
ATOM 7481 N N . ARG A 1 16 ? -0.446 0.973 17.877 1.00 0.00 17 ARG A N 7
ATOM 7482 C CA . ARG A 1 16 ? -0.185 2.365 18.202 1.00 0.00 17 ARG A CA 7
ATOM 7483 C C . ARG A 1 16 ? -0.624 2.666 19.636 1.00 0.00 17 ARG A C 7
ATOM 7484 O O . ARG A 1 16 ? -0.236 3.684 20.207 1.00 0.00 17 ARG A O 7
ATOM 7505 N N . ASP A 1 17 ? -1.428 1.762 20.178 1.00 0.00 18 ASP A N 7
ATOM 7506 C CA . ASP A 1 17 ? -1.924 1.919 21.534 1.00 0.00 18 ASP A CA 7
ATOM 7507 C C . ASP A 1 17 ? -0.740 2.019 22.498 1.00 0.00 18 ASP A C 7
ATOM 7508 O O . ASP A 1 17 ? -0.854 2.613 23.569 1.00 0.00 18 ASP A O 7
ATOM 7517 N N . SER A 1 18 ? 0.372 1.429 22.082 1.00 0.00 19 SER A N 7
ATOM 7518 C CA . SER A 1 18 ? 1.576 1.444 22.895 1.00 0.00 19 SER A CA 7
ATOM 7519 C C . SER A 1 18 ? 2.344 2.747 22.667 1.00 0.00 19 SER A C 7
ATOM 7520 O O . SER A 1 18 ? 1.746 3.783 22.381 1.00 0.00 19 SER A O 7
ATOM 7528 N N . ALA A 1 19 ? 3.659 2.653 22.804 1.00 0.00 20 ALA A N 7
ATOM 7529 C CA . ALA A 1 19 ? 4.515 3.812 22.617 1.00 0.00 20 ALA A CA 7
ATOM 7530 C C . ALA A 1 19 ? 5.969 3.352 22.496 1.00 0.00 20 ALA A C 7
ATOM 7531 O O . ALA A 1 19 ? 6.887 4.078 22.875 1.00 0.00 20 ALA A O 7
ATOM 7538 N N . GLY A 1 20 ? 6.134 2.148 21.967 1.00 0.00 21 GLY A N 7
ATOM 7539 C CA . GLY A 1 20 ? 7.461 1.583 21.792 1.00 0.00 21 GLY A CA 7
ATOM 7540 C C . GLY A 1 20 ? 7.930 0.880 23.067 1.00 0.00 21 GLY A C 7
ATOM 7541 O O . GLY A 1 20 ? 9.081 1.028 23.475 1.00 0.00 21 GLY A O 7
ATOM 7545 N N . GLY A 1 21 ? 7.014 0.129 23.662 1.00 0.00 22 GLY A N 7
ATOM 7546 C CA . GLY A 1 21 ? 7.319 -0.597 24.883 1.00 0.00 22 GLY A CA 7
ATOM 7547 C C . GLY A 1 21 ? 6.634 -1.965 24.893 1.00 0.00 22 GLY A C 7
ATOM 7548 O O . GLY A 1 21 ? 7.289 -2.993 24.729 1.00 0.00 22 GLY A O 7
ATOM 7552 N N . ARG A 1 22 ? 5.324 -1.933 25.087 1.00 0.00 23 ARG A N 7
ATOM 7553 C CA . ARG A 1 22 ? 4.542 -3.158 25.120 1.00 0.00 23 ARG A CA 7
ATOM 7554 C C . ARG A 1 22 ? 3.060 -2.848 24.898 1.00 0.00 23 ARG A C 7
ATOM 7555 O O . ARG A 1 22 ? 2.622 -1.716 25.098 1.00 0.00 23 ARG A O 7
ATOM 7576 N N . LEU A 1 23 ? 2.330 -3.874 24.486 1.00 0.00 24 LEU A N 7
ATOM 7577 C CA . LEU A 1 23 ? 0.906 -3.725 24.234 1.00 0.00 24 LEU A CA 7
ATOM 7578 C C . LEU A 1 23 ? 0.208 -5.066 24.470 1.00 0.00 24 LEU A C 7
ATOM 7579 O O . LEU A 1 23 ? 0.845 -6.118 24.426 1.00 0.00 24 LEU A O 7
ATOM 7595 N N . THR A 1 24 ? -1.091 -4.985 24.716 1.00 0.00 25 THR A N 7
ATOM 7596 C CA . THR A 1 24 ? -1.882 -6.179 24.960 1.00 0.00 25 THR A CA 7
ATOM 7597 C C . THR A 1 24 ? -2.797 -6.465 23.767 1.00 0.00 25 THR A C 7
ATOM 7598 O O . THR A 1 24 ? -3.753 -5.730 23.524 1.00 0.00 25 THR A O 7
ATOM 7609 N N . LEU A 1 25 ? -2.473 -7.534 23.056 1.00 0.00 26 LEU A N 7
ATOM 7610 C CA . LEU A 1 25 ? -3.254 -7.926 21.895 1.00 0.00 26 LEU A CA 7
ATOM 7611 C C . LEU A 1 25 ? -4.698 -8.193 22.324 1.00 0.00 26 LEU A C 7
ATOM 7612 O O . LEU A 1 25 ? -5.630 -7.958 21.557 1.00 0.00 26 LEU A O 7
ATOM 7628 N N . ALA A 1 26 ? -4.838 -8.681 23.548 1.00 0.00 27 ALA A N 7
ATOM 7629 C CA . ALA A 1 26 ? -6.153 -8.982 24.087 1.00 0.00 27 ALA A CA 7
ATOM 7630 C C . ALA A 1 26 ? -7.002 -7.709 24.090 1.00 0.00 27 ALA A C 7
ATOM 7631 O O . ALA A 1 26 ? -8.115 -7.701 23.567 1.00 0.00 27 ALA A O 7
ATOM 7638 N N . GLU A 1 27 ? -6.444 -6.665 24.685 1.00 0.00 28 GLU A N 7
ATOM 7639 C CA . GLU A 1 27 ? -7.136 -5.390 24.763 1.00 0.00 28 GLU A CA 7
ATOM 7640 C C . GLU A 1 27 ? -7.343 -4.812 23.361 1.00 0.00 28 GLU A C 7
ATOM 7641 O O . GLU A 1 27 ? -8.433 -4.345 23.033 1.00 0.00 28 GLU A O 7
ATOM 7653 N N . ILE A 1 28 ? -6.280 -4.862 22.572 1.00 0.00 29 ILE A N 7
ATOM 7654 C CA . ILE A 1 28 ? -6.331 -4.350 21.214 1.00 0.00 29 ILE A CA 7
ATOM 7655 C C . ILE A 1 28 ? -7.472 -5.034 20.458 1.00 0.00 29 ILE A C 7
ATOM 7656 O O . ILE A 1 28 ? -8.071 -4.441 19.562 1.00 0.00 29 ILE A O 7
ATOM 7672 N N . ASN A 1 29 ? -7.738 -6.272 20.846 1.00 0.00 30 ASN A N 7
ATOM 7673 C CA . ASN A 1 29 ? -8.796 -7.043 20.217 1.00 0.00 30 ASN A CA 7
ATOM 7674 C C . ASN A 1 29 ? -10.154 -6.489 20.654 1.00 0.00 30 ASN A C 7
ATOM 7675 O O . ASN A 1 29 ? -10.988 -6.147 19.816 1.00 0.00 30 ASN A O 7
ATOM 7686 N N . GLU A 1 30 ? -10.334 -6.418 21.964 1.00 0.00 31 GLU A N 7
ATOM 7687 C CA . GLU A 1 30 ? -11.576 -5.912 22.523 1.00 0.00 31 GLU A CA 7
ATOM 7688 C C . GLU A 1 30 ? -11.801 -4.462 22.089 1.00 0.00 31 GLU A C 7
ATOM 7689 O O . GLU A 1 30 ? -12.938 -3.995 22.037 1.00 0.00 31 GLU A O 7
ATOM 7701 N N . TYR A 1 31 ? -10.700 -3.790 21.788 1.00 0.00 32 TYR A N 7
ATOM 7702 C CA . TYR A 1 31 ? -10.763 -2.403 21.360 1.00 0.00 32 TYR A CA 7
ATOM 7703 C C . TYR A 1 31 ? -11.128 -2.303 19.877 1.00 0.00 32 TYR A C 7
ATOM 7704 O O . TYR A 1 31 ? -12.031 -1.555 19.506 1.00 0.00 32 TYR A O 7
ATOM 7722 N N . LEU A 1 32 ? -10.406 -3.067 19.070 1.00 0.00 33 LEU A N 7
ATOM 7723 C CA . LEU A 1 32 ? -10.643 -3.073 17.636 1.00 0.00 33 LEU A CA 7
ATOM 7724 C C . LEU A 1 32 ? -12.084 -3.510 17.363 1.00 0.00 33 LEU A C 7
ATOM 7725 O O . LEU A 1 32 ? -12.741 -2.974 16.473 1.00 0.00 33 LEU A O 7
ATOM 7741 N N . MET A 1 33 ? -12.532 -4.481 18.147 1.00 0.00 34 MET A N 7
ATOM 7742 C CA . MET A 1 33 ? -13.883 -4.996 18.001 1.00 0.00 34 MET A CA 7
ATOM 7743 C C . MET A 1 33 ? -14.919 -3.925 18.348 1.00 0.00 34 MET A C 7
ATOM 7744 O O . MET A 1 33 ? -15.860 -3.698 17.589 1.00 0.00 34 MET A O 7
ATOM 7758 N N . GLY A 1 34 ? -14.711 -3.296 19.495 1.00 0.00 35 GLY A N 7
ATOM 7759 C CA . GLY A 1 34 ? -15.615 -2.255 19.952 1.00 0.00 35 GLY A CA 7
ATOM 7760 C C . GLY A 1 34 ? -15.541 -1.026 19.043 1.00 0.00 35 GLY A C 7
ATOM 7761 O O . GLY A 1 34 ? -16.342 -0.102 19.175 1.00 0.00 35 GLY A O 7
ATOM 7765 N N . LYS A 1 35 ? -14.572 -1.056 18.140 1.00 0.00 36 LYS A N 7
ATOM 7766 C CA . LYS A 1 35 ? -14.382 0.044 17.209 1.00 0.00 36 LYS A CA 7
ATOM 7767 C C . LYS A 1 35 ? -14.828 -0.393 15.813 1.00 0.00 36 LYS A C 7
ATOM 7768 O O . LYS A 1 35 ? -15.172 0.442 14.977 1.00 0.00 36 LYS A O 7
ATOM 7787 N N . PHE A 1 36 ? -14.809 -1.701 15.602 1.00 0.00 37 PHE A N 7
ATOM 7788 C CA . PHE A 1 36 ? -15.207 -2.259 14.321 1.00 0.00 37 PHE A CA 7
ATOM 7789 C C . PHE A 1 36 ? -16.313 -3.302 14.497 1.00 0.00 37 PHE A C 7
ATOM 7790 O O . PHE A 1 36 ? -16.035 -4.462 14.795 1.00 0.00 37 PHE A O 7
ATOM 7807 N N . PRO A 1 37 ? -17.576 -2.839 14.301 1.00 0.00 38 PRO A N 7
ATOM 7808 C CA . PRO A 1 37 ? -18.725 -3.719 14.434 1.00 0.00 38 PRO A CA 7
ATOM 7809 C C . PRO A 1 37 ? -18.843 -4.654 13.229 1.00 0.00 38 PRO A C 7
ATOM 7810 O O . PRO A 1 37 ? -19.288 -5.793 13.364 1.00 0.00 38 PRO A O 7
ATOM 7821 N N . PHE A 1 38 ? -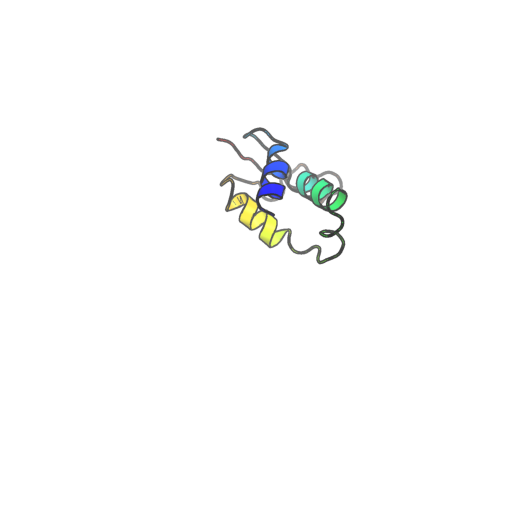18.436 -4.138 12.078 1.00 0.00 39 PHE A N 7
ATOM 7822 C CA . PHE A 1 38 ? -18.490 -4.913 10.850 1.00 0.00 39 PHE A CA 7
ATOM 7823 C C . PHE A 1 38 ? -17.587 -6.145 10.939 1.00 0.00 39 PHE A C 7
ATOM 7824 O O . PHE A 1 38 ? -17.899 -7.189 10.368 1.00 0.00 39 PHE A O 7
ATOM 7841 N N . PHE A 1 39 ? -16.487 -5.982 11.659 1.00 0.00 40 PHE A N 7
ATOM 7842 C CA . PHE A 1 39 ? -15.537 -7.068 11.829 1.00 0.00 40 PHE A CA 7
ATOM 7843 C C . PHE A 1 39 ? -16.068 -8.112 12.813 1.00 0.00 40 PHE A C 7
ATOM 7844 O O . PHE A 1 39 ? -15.701 -9.284 12.739 1.00 0.00 40 PHE A O 7
ATOM 7861 N N . ARG A 1 40 ? -16.923 -7.649 13.713 1.00 0.00 41 ARG A N 7
ATOM 7862 C CA . ARG A 1 40 ? -17.508 -8.528 14.711 1.00 0.00 41 ARG A CA 7
ATOM 7863 C C . ARG A 1 40 ? -18.792 -9.163 14.172 1.00 0.00 41 ARG A C 7
ATOM 7864 O O . ARG A 1 40 ? -19.604 -9.678 14.939 1.00 0.00 41 ARG A O 7
ATOM 7885 N N . GLY A 1 41 ? -18.935 -9.106 12.856 1.00 0.00 42 GLY A N 7
ATOM 7886 C CA . GLY A 1 41 ? -20.105 -9.669 12.205 1.00 0.00 42 GLY A CA 7
ATOM 7887 C C . GLY A 1 41 ? -19.735 -10.303 10.863 1.00 0.00 42 GLY A C 7
ATOM 7888 O O . GLY A 1 41 ? -20.322 -9.974 9.834 1.00 0.00 42 GLY A O 7
ATOM 7892 N N . SER A 1 42 ? -18.763 -11.202 10.918 1.00 0.00 43 SER A N 7
ATOM 7893 C CA . SER A 1 42 ? -18.307 -11.886 9.720 1.00 0.00 43 SER A CA 7
ATOM 7894 C C . SER A 1 42 ? -17.675 -13.228 10.092 1.00 0.00 43 SER A C 7
ATOM 7895 O O . SER A 1 42 ? -18.251 -14.283 9.831 1.00 0.00 43 SER A O 7
ATOM 7903 N N . TYR A 1 43 ? -16.498 -13.145 10.695 1.00 0.00 44 TYR A N 7
ATOM 7904 C CA . TYR A 1 43 ? -15.781 -14.341 11.105 1.00 0.00 44 TYR A CA 7
ATOM 7905 C C . TYR A 1 43 ? -14.675 -14.001 12.106 1.00 0.00 44 TYR A C 7
ATOM 7906 O O . TYR A 1 43 ? -13.641 -13.450 11.730 1.00 0.00 44 TYR A O 7
ATOM 7924 N N . THR A 1 44 ? -14.930 -14.343 13.360 1.00 0.00 45 THR A N 7
ATOM 7925 C CA . THR A 1 44 ? -13.968 -14.080 14.418 1.00 0.00 45 THR A CA 7
ATOM 7926 C C . THR A 1 44 ? -12.797 -15.061 14.328 1.00 0.00 45 THR A C 7
ATOM 7927 O O . THR A 1 44 ? -12.514 -15.784 15.282 1.00 0.00 45 THR A O 7
ATOM 7938 N N . GLY A 1 45 ? -12.147 -15.053 13.174 1.00 0.00 46 GLY A N 7
ATOM 7939 C CA . GLY A 1 45 ? -11.013 -15.933 12.947 1.00 0.00 46 GLY A CA 7
ATOM 7940 C C . GLY A 1 45 ? -9.892 -15.202 12.206 1.00 0.00 46 GLY A C 7
ATOM 7941 O O . GLY A 1 45 ? -9.089 -15.828 11.515 1.00 0.00 46 GLY A O 7
ATOM 7945 N N . TRP A 1 46 ? -9.873 -13.888 12.374 1.00 0.00 47 TRP A N 7
ATOM 7946 C CA . TRP A 1 46 ? -8.864 -13.065 11.729 1.00 0.00 47 TRP A CA 7
ATOM 7947 C C . TRP A 1 46 ? -7.784 -12.743 12.765 1.00 0.00 47 TRP A C 7
ATOM 7948 O O . TRP A 1 46 ? -6.775 -12.120 12.440 1.00 0.00 47 TRP A O 7
ATOM 7969 N N . ARG A 1 47 ? -8.034 -13.182 13.989 1.00 0.00 48 ARG A N 7
ATOM 7970 C CA . ARG A 1 47 ? -7.097 -12.948 15.074 1.00 0.00 48 ARG A CA 7
ATOM 7971 C C . ARG A 1 47 ? -5.744 -13.586 14.754 1.00 0.00 48 ARG A C 7
ATOM 7972 O O . ARG A 1 47 ? -4.703 -13.099 15.194 1.00 0.00 48 ARG A O 7
ATOM 7993 N N . ASN A 1 48 ? -5.802 -14.668 13.990 1.00 0.00 49 ASN A N 7
ATOM 7994 C CA . ASN A 1 48 ? -4.594 -15.378 13.606 1.00 0.00 49 ASN A CA 7
ATOM 7995 C C . ASN A 1 48 ? -3.853 -14.574 12.536 1.00 0.00 49 ASN A C 7
ATOM 7996 O O . ASN A 1 48 ? -2.675 -14.257 12.697 1.00 0.00 49 ASN A O 7
ATOM 8007 N N . SER A 1 49 ? -4.573 -14.266 11.467 1.00 0.00 50 SER A N 7
ATOM 8008 C CA . SER A 1 49 ? -3.999 -13.504 10.371 1.00 0.00 50 SER A CA 7
ATOM 8009 C C . SER A 1 49 ? -3.615 -12.103 10.852 1.00 0.00 50 SER A C 7
ATOM 8010 O O . SER A 1 49 ? -2.607 -11.549 10.419 1.00 0.00 50 SER A O 7
ATOM 8018 N N . VAL A 1 50 ? -4.441 -11.571 11.742 1.00 0.00 51 VAL A N 7
ATOM 8019 C CA . VAL A 1 50 ? -4.201 -10.245 12.286 1.00 0.00 51 VAL A CA 7
ATOM 8020 C C . VAL A 1 50 ? -2.904 -10.259 13.096 1.00 0.00 51 VAL A C 7
ATOM 8021 O O . VAL A 1 50 ? -1.988 -9.485 12.821 1.00 0.00 51 VAL A O 7
ATOM 8034 N N . ARG A 1 51 ? -2.867 -11.146 14.080 1.00 0.00 52 ARG A N 7
ATOM 8035 C CA . ARG A 1 51 ? -1.697 -11.270 14.932 1.00 0.00 52 ARG A CA 7
ATOM 8036 C C . ARG A 1 51 ? -0.447 -11.520 14.086 1.00 0.00 52 ARG A C 7
ATOM 8037 O O . ARG A 1 51 ? 0.596 -10.911 14.316 1.00 0.00 52 ARG A O 7
ATOM 8058 N N . HIS A 1 52 ? -0.594 -12.419 13.123 1.00 0.00 53 HIS A N 7
ATOM 8059 C CA . HIS A 1 52 ? 0.509 -12.758 12.241 1.00 0.00 53 HIS A CA 7
ATOM 8060 C C . HIS A 1 52 ? 1.046 -11.487 11.579 1.00 0.00 53 HIS A C 7
ATOM 8061 O O . HIS A 1 52 ? 2.235 -11.187 11.674 1.00 0.00 53 HIS A O 7
ATOM 8075 N N . ASN A 1 53 ? 0.142 -10.774 10.922 1.00 0.00 54 ASN A N 7
ATOM 8076 C CA . ASN A 1 53 ? 0.510 -9.543 10.244 1.00 0.00 54 ASN A CA 7
ATOM 8077 C C . ASN A 1 53 ? 0.941 -8.504 11.281 1.00 0.00 54 ASN A C 7
ATOM 8078 O O . ASN A 1 53 ? 1.666 -7.564 10.958 1.00 0.00 54 ASN A O 7
ATOM 8089 N N . LEU A 1 54 ? 0.477 -8.709 12.505 1.00 0.00 55 LEU A N 7
ATOM 8090 C CA . LEU A 1 54 ? 0.806 -7.801 13.591 1.00 0.00 55 LEU A CA 7
ATOM 8091 C C . LEU A 1 54 ? 2.320 -7.807 13.814 1.00 0.00 55 LEU A C 7
ATOM 8092 O O . LEU A 1 54 ? 2.948 -6.751 13.861 1.00 0.00 55 LEU A O 7
ATOM 8108 N N . SER A 1 55 ? 2.862 -9.009 13.946 1.00 0.00 56 SER A N 7
ATOM 8109 C CA . SER A 1 55 ? 4.290 -9.166 14.163 1.00 0.00 56 SER A CA 7
ATOM 8110 C C . SER A 1 55 ? 5.036 -9.066 12.831 1.00 0.00 56 SER A C 7
ATOM 8111 O O . SER A 1 55 ? 6.205 -8.686 12.798 1.00 0.00 56 SER A O 7
ATOM 8119 N N . LEU A 1 56 ? 4.329 -9.414 11.766 1.00 0.00 57 LEU A N 7
ATOM 8120 C CA . LEU A 1 56 ? 4.910 -9.368 10.435 1.00 0.00 57 LEU A CA 7
ATOM 8121 C C . LEU A 1 56 ? 4.869 -7.930 9.914 1.00 0.00 57 LEU A C 7
ATOM 8122 O O . LEU A 1 56 ? 5.292 -7.660 8.792 1.00 0.00 57 LEU A O 7
ATOM 8138 N N . ASN A 1 57 ? 4.354 -7.045 10.755 1.00 0.00 58 ASN A N 7
ATOM 8139 C CA . ASN A 1 57 ? 4.252 -5.641 10.394 1.00 0.00 58 ASN A CA 7
ATOM 8140 C C . ASN A 1 57 ? 5.301 -4.842 11.170 1.00 0.00 58 ASN A C 7
ATOM 8141 O O . ASN A 1 57 ? 6.308 -4.418 10.603 1.00 0.00 58 ASN A O 7
ATOM 8152 N N . ASP A 1 58 ? 5.030 -4.660 12.454 1.00 0.00 59 ASP A N 7
ATOM 8153 C CA . ASP A 1 58 ? 5.938 -3.919 13.313 1.00 0.00 59 ASP A CA 7
ATOM 8154 C C . ASP A 1 58 ? 7.246 -4.700 13.458 1.00 0.00 59 ASP A C 7
ATOM 8155 O O . ASP A 1 58 ? 8.325 -4.162 13.211 1.00 0.00 59 ASP A O 7
ATOM 8164 N N . CYS A 1 59 ? 7.108 -5.955 13.859 1.00 0.00 60 CYS A N 7
ATOM 8165 C CA . CYS A 1 59 ? 8.265 -6.815 14.040 1.00 0.00 60 CYS A CA 7
ATOM 8166 C C . CYS A 1 59 ? 8.731 -6.693 15.493 1.00 0.00 60 CYS A C 7
ATOM 8167 O O . CYS A 1 59 ? 9.828 -6.203 15.758 1.00 0.00 60 CYS A O 7
ATOM 8175 N N . PHE A 1 60 ? 7.874 -7.148 16.395 1.00 0.00 61 PHE A N 7
ATOM 8176 C CA . PHE A 1 60 ? 8.184 -7.096 17.814 1.00 0.00 61 PHE A CA 7
ATOM 8177 C C . PHE A 1 60 ? 8.211 -8.501 18.421 1.00 0.00 61 PHE A C 7
ATOM 8178 O O . PHE A 1 60 ? 8.239 -9.494 17.695 1.00 0.00 61 PHE A O 7
ATOM 8195 N N . VAL A 1 61 ? 8.200 -8.539 19.745 1.00 0.00 62 VAL A N 7
ATOM 8196 C CA . VAL A 1 61 ? 8.223 -9.805 20.458 1.00 0.00 62 VAL A CA 7
ATOM 8197 C C . VAL A 1 61 ? 6.932 -9.953 21.266 1.00 0.00 62 VAL A C 7
ATOM 8198 O O . VAL A 1 61 ? 6.206 -8.980 21.467 1.00 0.00 62 VAL A O 7
ATOM 8211 N N . LYS A 1 62 ? 6.686 -11.177 21.709 1.00 0.00 63 LYS A N 7
ATOM 8212 C CA . LYS A 1 62 ? 5.496 -11.465 22.491 1.00 0.00 63 LYS A CA 7
ATOM 8213 C C . LYS A 1 62 ? 5.910 -11.988 23.868 1.00 0.00 63 LYS A C 7
ATOM 8214 O O . LYS A 1 62 ? 6.965 -12.605 24.010 1.00 0.00 63 LYS A O 7
ATOM 8233 N N . VAL A 1 63 ? 5.058 -11.724 24.847 1.00 0.00 64 VAL A N 7
ATOM 8234 C CA . VAL A 1 63 ? 5.322 -12.161 26.208 1.00 0.00 64 VAL A CA 7
ATOM 8235 C C . VAL A 1 63 ? 4.145 -13.001 26.706 1.00 0.00 64 VAL A C 7
ATOM 8236 O O . VAL A 1 63 ? 3.269 -12.496 27.406 1.00 0.00 64 VAL A O 7
ATOM 8249 N N . LEU A 1 64 ? 4.163 -14.271 26.327 1.00 0.00 65 LEU A N 7
ATOM 8250 C CA . LEU A 1 64 ? 3.108 -15.186 26.727 1.00 0.00 65 LEU A CA 7
ATOM 8251 C C . LEU A 1 64 ? 3.392 -15.699 28.141 1.00 0.00 65 LEU A C 7
ATOM 8252 O O . LEU A 1 64 ? 2.537 -15.610 29.020 1.00 0.00 65 LEU A O 7
ATOM 8268 N N . ARG A 1 65 ? 4.596 -16.223 28.315 1.00 0.00 66 ARG A N 7
ATOM 8269 C CA . ARG A 1 65 ? 5.004 -16.750 29.606 1.00 0.00 66 ARG A CA 7
ATOM 8270 C C . ARG A 1 65 ? 5.849 -15.718 30.357 1.00 0.00 66 ARG A C 7
ATOM 8271 O O . ARG A 1 65 ? 7.004 -15.483 30.006 1.00 0.00 66 ARG A O 7
ATOM 8292 N N . ASP A 1 66 ? 5.240 -15.132 31.377 1.00 0.00 67 ASP A N 7
ATOM 8293 C CA . ASP A 1 66 ? 5.922 -14.131 32.181 1.00 0.00 67 ASP A CA 7
ATOM 8294 C C . ASP A 1 66 ? 4.958 -13.590 33.238 1.00 0.00 67 ASP A C 7
ATOM 8295 O O . ASP A 1 66 ? 4.029 -12.850 32.917 1.00 0.00 67 ASP A O 7
ATOM 8304 N N . PRO A 1 67 ? 5.219 -13.989 34.512 1.00 0.00 68 PRO A N 7
ATOM 8305 C CA . PRO A 1 67 ? 4.386 -13.552 35.619 1.00 0.00 68 PRO A CA 7
ATOM 8306 C C . PRO A 1 67 ? 4.675 -12.094 35.980 1.00 0.00 68 PRO A C 7
ATOM 8307 O O . PRO A 1 67 ? 5.143 -11.804 37.080 1.00 0.00 68 PRO A O 7
ATOM 8318 N N . SER A 1 68 ? 4.385 -11.214 35.033 1.00 0.00 69 SER A N 7
ATOM 8319 C CA . SER A 1 68 ? 4.607 -9.793 35.238 1.00 0.00 69 SER A CA 7
ATOM 8320 C C . SER A 1 68 ? 3.269 -9.074 35.421 1.00 0.00 69 SER A C 7
ATOM 8321 O O . SER A 1 68 ? 3.139 -8.208 36.285 1.00 0.00 69 SER A O 7
ATOM 8329 N N . ARG A 1 69 ? 2.308 -9.460 34.594 1.00 0.00 70 ARG A N 7
ATOM 8330 C CA . ARG A 1 69 ? 0.985 -8.864 34.654 1.00 0.00 70 ARG A CA 7
ATOM 8331 C C . ARG A 1 69 ? -0.091 -9.947 34.549 1.00 0.00 70 ARG A C 7
ATOM 8332 O O . ARG A 1 69 ? -0.867 -9.964 33.595 1.00 0.00 70 ARG A O 7
ATOM 8353 N N . PRO A 1 70 ? -0.102 -10.847 35.568 1.00 0.00 71 PRO A N 7
ATOM 8354 C CA . PRO A 1 70 ? -1.070 -11.931 35.599 1.00 0.00 71 PRO A CA 7
ATOM 8355 C C . PRO A 1 70 ? -2.456 -11.417 35.992 1.00 0.00 71 PRO A C 7
ATOM 8356 O O . PRO A 1 70 ? -3.057 -11.909 36.945 1.00 0.00 71 PRO A O 7
ATOM 8367 N N . TRP A 1 71 ? -2.923 -10.433 35.236 1.00 0.00 72 TRP A N 7
ATOM 8368 C CA . TRP A 1 71 ? -4.228 -9.847 35.493 1.00 0.00 72 TRP A CA 7
ATOM 8369 C C . TRP A 1 71 ? -4.483 -8.778 34.430 1.00 0.00 72 TRP A C 7
ATOM 8370 O O . TRP A 1 71 ? -5.043 -7.723 34.727 1.00 0.00 72 TRP A O 7
ATOM 8391 N N . GLY A 1 72 ? -4.062 -9.087 33.212 1.00 0.00 73 GLY A N 7
ATOM 8392 C CA . GLY A 1 72 ? -4.238 -8.165 32.103 1.00 0.00 73 GLY A CA 7
ATOM 8393 C C . GLY A 1 72 ? -5.508 -8.492 31.315 1.00 0.00 73 GLY A C 7
ATOM 8394 O O . GLY A 1 72 ? -6.483 -7.743 31.363 1.00 0.00 73 GLY A O 7
ATOM 8398 N N . LYS A 1 73 ? -5.456 -9.612 30.609 1.00 0.00 74 LYS A N 7
ATOM 8399 C CA . LYS A 1 73 ? -6.591 -10.047 29.812 1.00 0.00 74 LYS A CA 7
ATOM 8400 C C . LYS A 1 73 ? -6.306 -11.440 29.246 1.00 0.00 74 LYS A C 7
ATOM 8401 O O . LYS A 1 73 ? -7.157 -12.326 29.310 1.00 0.00 74 LYS A O 7
ATOM 8420 N N . ASP A 1 74 ? -5.106 -11.589 28.703 1.00 0.00 75 ASP A N 7
ATOM 8421 C CA . ASP A 1 74 ? -4.699 -12.859 28.126 1.00 0.00 75 ASP A CA 7
ATOM 8422 C C . ASP A 1 74 ? -3.175 -12.890 27.997 1.00 0.00 75 ASP A C 7
ATOM 8423 O O . ASP A 1 74 ? -2.507 -13.674 28.670 1.00 0.00 75 ASP A O 7
ATOM 8432 N N . ASN A 1 75 ? -2.669 -12.028 27.128 1.00 0.00 76 ASN A N 7
ATOM 8433 C CA . ASN A 1 75 ? -1.236 -11.946 26.902 1.00 0.00 76 ASN A CA 7
ATOM 8434 C C . ASN A 1 75 ? -0.907 -10.620 26.213 1.00 0.00 76 ASN A C 7
ATOM 8435 O O . ASN A 1 75 ? -1.719 -10.091 25.456 1.00 0.00 76 ASN A O 7
ATOM 8446 N N . TYR A 1 76 ? 0.286 -10.121 26.501 1.00 0.00 77 TYR A N 7
ATOM 8447 C CA . TYR A 1 76 ? 0.733 -8.867 25.919 1.00 0.00 77 TYR A CA 7
ATOM 8448 C C . TYR A 1 76 ? 2.017 -9.063 25.111 1.00 0.00 77 TYR A C 7
ATOM 8449 O O . TYR A 1 76 ? 2.763 -10.013 25.346 1.00 0.00 77 TYR A O 7
ATOM 8467 N N . TRP A 1 77 ? 2.235 -8.151 24.176 1.00 0.00 78 TRP A N 7
ATOM 8468 C CA . TRP A 1 77 ? 3.416 -8.212 23.331 1.00 0.00 78 TRP A CA 7
ATOM 8469 C C . TRP A 1 77 ? 4.302 -7.012 23.670 1.00 0.00 78 TRP A C 7
ATOM 8470 O O . TRP A 1 77 ? 3.822 -6.011 24.199 1.00 0.00 78 TRP A O 7
ATOM 8491 N N . MET A 1 78 ? 5.580 -7.151 23.351 1.00 0.00 79 MET A N 7
ATOM 8492 C CA . MET A 1 78 ? 6.538 -6.091 23.614 1.00 0.00 79 MET A CA 7
ATOM 8493 C C . MET A 1 78 ? 7.183 -5.599 22.317 1.00 0.00 79 MET A C 7
ATOM 8494 O O . MET A 1 78 ? 7.961 -6.320 21.695 1.00 0.00 79 MET A O 7
ATOM 8508 N N . LEU A 1 79 ? 6.834 -4.375 21.947 1.00 0.00 80 LEU A N 7
ATOM 8509 C CA . LEU A 1 79 ? 7.370 -3.779 20.735 1.00 0.00 80 LEU A CA 7
ATOM 8510 C C . LEU A 1 79 ? 8.154 -2.516 21.096 1.00 0.00 80 LEU A C 7
ATOM 8511 O O . LEU A 1 79 ? 7.749 -1.761 21.979 1.00 0.00 80 LEU A O 7
ATOM 8527 N N . ASN A 1 80 ? 9.262 -2.326 20.396 1.00 0.00 81 ASN A N 7
ATOM 8528 C CA . ASN A 1 80 ? 10.107 -1.167 20.632 1.00 0.00 81 ASN A CA 7
ATOM 8529 C C . ASN A 1 80 ? 10.721 -0.711 19.307 1.00 0.00 81 ASN A C 7
ATOM 8530 O O . ASN A 1 80 ? 10.816 -1.491 18.361 1.00 0.00 81 ASN A O 7
ATOM 8541 N N . PRO A 1 81 ? 11.132 0.586 19.280 1.00 0.00 82 PRO A N 7
ATOM 8542 C CA . PRO A 1 81 ? 11.734 1.156 18.087 1.00 0.00 82 PRO A CA 7
ATOM 8543 C C . PRO A 1 81 ? 13.170 0.660 17.907 1.00 0.00 82 PRO A C 7
ATOM 8544 O O . PRO A 1 81 ? 13.520 0.130 16.854 1.00 0.00 82 PRO A O 7
ATOM 8555 N N . TYR A 1 7 ? -9.904 -5.621 -7.141 1.00 0.00 8 TYR A N 8
ATOM 8556 C CA . TYR A 1 7 ? -10.382 -4.404 -6.507 1.00 0.00 8 TYR A CA 8
ATOM 8557 C C . TYR A 1 7 ? -11.782 -4.040 -7.007 1.00 0.00 8 TYR A C 8
ATOM 8558 O O . TYR A 1 7 ? -12.706 -3.876 -6.211 1.00 0.00 8 TYR A O 8
ATOM 8576 N N . ILE A 1 8 ? -11.894 -3.923 -8.322 1.00 0.00 9 ILE A N 8
ATOM 8577 C CA . ILE A 1 8 ? -13.166 -3.581 -8.937 1.00 0.00 9 ILE A CA 8
ATOM 8578 C C . ILE A 1 8 ? -14.234 -4.573 -8.474 1.00 0.00 9 ILE A C 8
ATOM 8579 O O . ILE A 1 8 ? -15.382 -4.194 -8.247 1.00 0.00 9 ILE A O 8
ATOM 8595 N N . ALA A 1 9 ? -13.819 -5.825 -8.348 1.00 0.00 10 ALA A N 8
ATOM 8596 C CA . ALA A 1 9 ? -14.726 -6.875 -7.917 1.00 0.00 10 ALA A CA 8
ATOM 8597 C C . ALA A 1 9 ? -15.173 -6.599 -6.480 1.00 0.00 10 ALA A C 8
ATOM 8598 O O . ALA A 1 9 ? -16.347 -6.756 -6.150 1.00 0.00 10 ALA A O 8
ATOM 8605 N N . LEU A 1 10 ? -14.212 -6.191 -5.664 1.00 0.00 11 LEU A N 8
ATOM 8606 C CA . LEU A 1 10 ? -14.492 -5.891 -4.270 1.00 0.00 11 LEU A CA 8
ATOM 8607 C C . LEU A 1 10 ? -15.582 -4.820 -4.192 1.00 0.00 11 LEU A C 8
ATOM 8608 O O . LEU A 1 10 ? -16.575 -4.990 -3.486 1.00 0.00 11 LEU A O 8
ATOM 8624 N N . ILE A 1 11 ? -15.359 -3.740 -4.926 1.00 0.00 12 ILE A N 8
ATOM 8625 C CA . ILE A 1 11 ? -16.310 -2.642 -4.949 1.00 0.00 12 ILE A CA 8
ATOM 8626 C C . ILE A 1 11 ? -17.684 -3.170 -5.366 1.00 0.00 12 ILE A C 8
ATOM 8627 O O . ILE A 1 11 ? -18.685 -2.895 -4.707 1.00 0.00 12 ILE A O 8
ATOM 8643 N N . THR A 1 12 ? -17.687 -3.920 -6.459 1.00 0.00 13 THR A N 8
ATOM 8644 C CA . THR A 1 12 ? -18.921 -4.490 -6.972 1.00 0.00 13 THR A CA 8
ATOM 8645 C C . THR A 1 12 ? -19.700 -5.177 -5.848 1.00 0.00 13 THR A C 8
ATOM 8646 O O . THR A 1 12 ? -20.876 -4.888 -5.636 1.00 0.00 13 THR A O 8
ATOM 8657 N N . MET A 1 13 ? -19.011 -6.072 -5.156 1.00 0.00 14 MET A N 8
ATOM 8658 C CA . MET A 1 13 ? -19.623 -6.802 -4.059 1.00 0.00 14 MET A CA 8
ATOM 8659 C C . MET A 1 13 ? -19.838 -5.893 -2.847 1.00 0.00 14 MET A C 8
ATOM 8660 O O . MET A 1 13 ? -20.562 -6.250 -1.919 1.00 0.00 14 MET A O 8
ATOM 8674 N N . ALA A 1 14 ? -19.197 -4.734 -2.896 1.00 0.00 15 ALA A N 8
ATOM 8675 C CA . ALA A 1 14 ? -19.310 -3.770 -1.815 1.00 0.00 15 ALA A CA 8
ATOM 8676 C C . ALA A 1 14 ? -20.627 -3.004 -1.955 1.00 0.00 15 ALA A C 8
ATOM 8677 O O . ALA A 1 14 ? -21.349 -2.820 -0.977 1.00 0.00 15 ALA A O 8
ATOM 8684 N N . ILE A 1 15 ? -20.899 -2.578 -3.180 1.00 0.00 16 ILE A N 8
ATOM 8685 C CA . ILE A 1 15 ? -22.116 -1.836 -3.461 1.00 0.00 16 ILE A CA 8
ATOM 8686 C C . ILE A 1 15 ? -23.283 -2.815 -3.605 1.00 0.00 16 ILE A C 8
ATOM 8687 O O . ILE A 1 15 ? -24.443 -2.430 -3.463 1.00 0.00 16 ILE A O 8
ATOM 8703 N N . ARG A 1 16 ? -22.936 -4.063 -3.884 1.00 0.00 17 ARG A N 8
ATOM 8704 C CA . ARG A 1 16 ? -23.941 -5.100 -4.049 1.00 0.00 17 ARG A CA 8
ATOM 8705 C C . ARG A 1 16 ? -24.696 -5.321 -2.737 1.00 0.00 17 ARG A C 8
ATOM 8706 O O . ARG A 1 16 ? -25.706 -6.022 -2.708 1.00 0.00 17 ARG A O 8
ATOM 8727 N N . ASP A 1 17 ? -24.176 -4.710 -1.682 1.00 0.00 18 ASP A N 8
ATOM 8728 C CA . ASP A 1 17 ? -24.788 -4.831 -0.370 1.00 0.00 18 ASP A CA 8
ATOM 8729 C C . ASP A 1 17 ? -26.190 -4.219 -0.407 1.00 0.00 18 ASP A C 8
ATOM 8730 O O . ASP A 1 17 ? -27.094 -4.686 0.283 1.00 0.00 18 ASP A O 8
ATOM 8739 N N . SER A 1 18 ? -26.326 -3.182 -1.221 1.00 0.00 19 SER A N 8
ATOM 8740 C CA . SER A 1 18 ? -27.602 -2.500 -1.357 1.00 0.00 19 SER A CA 8
ATOM 8741 C C . SER A 1 18 ? -28.478 -3.229 -2.378 1.00 0.00 19 SER A C 8
ATOM 8742 O O . SER A 1 18 ? -28.439 -4.455 -2.473 1.00 0.00 19 SER A O 8
ATOM 8750 N N . ALA A 1 19 ? -29.248 -2.443 -3.117 1.00 0.00 20 ALA A N 8
ATOM 8751 C CA . ALA A 1 19 ? -30.132 -2.999 -4.127 1.00 0.00 20 ALA A CA 8
ATOM 8752 C C . ALA A 1 19 ? -30.659 -1.869 -5.014 1.00 0.00 20 ALA A C 8
ATOM 8753 O O . ALA A 1 19 ? -31.779 -1.941 -5.518 1.00 0.00 20 ALA A O 8
ATOM 8760 N N . GLY A 1 20 ? -29.826 -0.851 -5.178 1.00 0.00 21 GLY A N 8
ATOM 8761 C CA . GLY A 1 20 ? -30.194 0.292 -5.996 1.00 0.00 21 GLY A CA 8
ATOM 8762 C C . GLY A 1 20 ? -31.000 1.309 -5.185 1.00 0.00 21 GLY A C 8
ATOM 8763 O O . GLY A 1 20 ? -31.998 1.843 -5.668 1.00 0.00 21 GLY A O 8
ATOM 8767 N N . GLY A 1 21 ? -30.538 1.547 -3.966 1.00 0.00 22 GLY A N 8
ATOM 8768 C CA . GLY A 1 21 ? -31.203 2.490 -3.084 1.00 0.00 22 GLY A CA 8
ATOM 8769 C C . GLY A 1 21 ? -30.187 3.259 -2.237 1.00 0.00 22 GLY A C 8
ATOM 8770 O O . GLY A 1 21 ? -29.980 4.454 -2.442 1.00 0.00 22 GLY A O 8
ATOM 8774 N N . ARG A 1 22 ? -29.580 2.541 -1.302 1.00 0.00 23 ARG A N 8
ATOM 8775 C CA . ARG A 1 22 ? -28.591 3.141 -0.423 1.00 0.00 23 ARG A CA 8
ATOM 8776 C C . ARG A 1 22 ? -27.728 2.055 0.223 1.00 0.00 23 ARG A C 8
ATOM 8777 O O . ARG A 1 22 ? -28.128 0.893 0.283 1.00 0.00 23 ARG A O 8
ATOM 8798 N N . LEU A 1 23 ? -26.561 2.472 0.691 1.00 0.00 24 LEU A N 8
ATOM 8799 C CA . LEU A 1 23 ? -25.638 1.550 1.331 1.00 0.00 24 LEU A CA 8
ATOM 8800 C C . LEU A 1 23 ? -24.681 2.335 2.230 1.00 0.00 24 LEU A C 8
ATOM 8801 O O . LEU A 1 23 ? -24.551 3.550 2.093 1.00 0.00 24 LEU A O 8
ATOM 8817 N N . THR A 1 24 ? -24.034 1.607 3.129 1.00 0.00 25 THR A N 8
ATOM 8818 C CA . THR A 1 24 ? -23.093 2.220 4.050 1.00 0.00 25 THR A CA 8
ATOM 8819 C C . THR A 1 24 ? -21.661 1.809 3.702 1.00 0.00 25 THR A C 8
ATOM 8820 O O . THR A 1 24 ? -21.333 0.623 3.710 1.00 0.00 25 THR A O 8
ATOM 8831 N N . LEU A 1 25 ? -20.847 2.811 3.404 1.00 0.00 26 LEU A N 8
ATOM 8832 C CA . LEU A 1 25 ? -19.458 2.568 3.053 1.00 0.00 26 LEU A CA 8
ATOM 8833 C C . LEU A 1 25 ? -18.686 2.151 4.306 1.00 0.00 26 LEU A C 8
ATOM 8834 O O . LEU A 1 25 ? -17.667 1.467 4.213 1.00 0.00 26 LEU A O 8
ATOM 8850 N N . ALA A 1 26 ? -19.199 2.580 5.449 1.00 0.00 27 ALA A N 8
ATOM 8851 C CA . ALA A 1 26 ? -18.570 2.260 6.720 1.00 0.00 27 ALA A CA 8
ATOM 8852 C C . ALA A 1 26 ? -18.631 0.748 6.947 1.00 0.00 27 ALA A C 8
ATOM 8853 O O . ALA A 1 26 ? -17.599 0.100 7.116 1.00 0.00 27 ALA A O 8
ATOM 8860 N N . GLU A 1 27 ? -19.850 0.230 6.943 1.00 0.00 28 GLU A N 8
ATOM 8861 C CA . GLU A 1 27 ? -20.059 -1.194 7.147 1.00 0.00 28 GLU A CA 8
ATOM 8862 C C . GLU A 1 27 ? -19.397 -1.994 6.024 1.00 0.00 28 GLU A C 8
ATOM 8863 O O . GLU A 1 27 ? -18.817 -3.051 6.268 1.00 0.00 28 GLU A O 8
ATOM 8875 N N . ILE A 1 28 ? -19.504 -1.458 4.817 1.00 0.00 29 ILE A N 8
ATOM 8876 C CA . ILE A 1 28 ? -18.923 -2.109 3.655 1.00 0.00 29 ILE A CA 8
ATOM 8877 C C . ILE A 1 28 ? -17.415 -2.262 3.863 1.00 0.00 29 ILE A C 8
ATOM 8878 O O . ILE A 1 28 ? -16.887 -3.372 3.812 1.00 0.00 29 ILE A O 8
ATOM 8894 N N . ASN A 1 29 ? -16.764 -1.131 4.093 1.00 0.00 30 ASN A N 8
ATOM 8895 C CA . ASN A 1 29 ? -15.327 -1.126 4.309 1.00 0.00 30 ASN A CA 8
ATOM 8896 C C . ASN A 1 29 ? -14.969 -2.179 5.360 1.00 0.00 30 ASN A C 8
ATOM 8897 O O . ASN A 1 29 ? -13.995 -2.913 5.201 1.00 0.00 30 ASN A O 8
ATOM 8908 N N . GLU A 1 30 ? -15.777 -2.220 6.409 1.00 0.00 31 GLU A N 8
ATOM 8909 C CA . GLU A 1 30 ? -15.558 -3.171 7.485 1.00 0.00 31 GLU A CA 8
ATOM 8910 C C . GLU A 1 30 ? -15.871 -4.592 7.010 1.00 0.00 31 GLU A C 8
ATOM 8911 O O . GLU A 1 30 ? -15.359 -5.563 7.566 1.00 0.00 31 GLU A O 8
ATOM 8923 N N . TYR A 1 31 ? -16.709 -4.668 5.987 1.00 0.00 32 TYR A N 8
ATOM 8924 C CA . TYR A 1 31 ? -17.096 -5.954 5.431 1.00 0.00 32 TYR A CA 8
ATOM 8925 C C . TYR A 1 31 ? -16.024 -6.483 4.476 1.00 0.00 32 TYR A C 8
ATOM 8926 O O . TYR A 1 31 ? -15.758 -7.683 4.439 1.00 0.00 32 TYR A O 8
ATOM 8944 N N . LEU A 1 32 ? -15.436 -5.561 3.727 1.00 0.00 33 LEU A N 8
ATOM 8945 C CA . LEU A 1 32 ? -14.399 -5.919 2.775 1.00 0.00 33 LEU A CA 8
ATOM 8946 C C . LEU A 1 32 ? -13.146 -6.361 3.534 1.00 0.00 33 LEU A C 8
ATOM 8947 O O . LEU A 1 32 ? -12.517 -7.356 3.177 1.00 0.00 33 LEU A O 8
ATOM 8963 N N . MET A 1 33 ? -12.820 -5.599 4.568 1.00 0.00 34 MET A N 8
ATOM 8964 C CA . MET A 1 33 ? -11.654 -5.899 5.381 1.00 0.00 34 MET A CA 8
ATOM 8965 C C . MET A 1 33 ? -11.798 -7.260 6.065 1.00 0.00 34 MET A C 8
ATOM 8966 O O . MET A 1 33 ? -10.854 -8.048 6.092 1.00 0.00 34 MET A O 8
ATOM 8980 N N . GLY A 1 34 ? -12.986 -7.494 6.602 1.00 0.00 35 GLY A N 8
ATOM 8981 C CA . GLY A 1 34 ? -13.266 -8.746 7.285 1.00 0.00 35 GLY A CA 8
ATOM 8982 C C . GLY A 1 34 ? -13.423 -9.893 6.284 1.00 0.00 35 GLY A C 8
ATOM 8983 O O . GLY A 1 34 ? -13.570 -11.049 6.678 1.00 0.00 35 GLY A O 8
ATOM 8987 N N . LYS A 1 35 ? -13.386 -9.533 5.010 1.00 0.00 36 LYS A N 8
ATOM 8988 C CA . LYS A 1 35 ? -13.522 -10.517 3.950 1.00 0.00 36 LYS A CA 8
ATOM 8989 C C . LYS A 1 35 ? -12.158 -10.750 3.298 1.00 0.00 36 LYS A C 8
ATOM 8990 O O . LYS A 1 35 ? -11.832 -11.873 2.915 1.00 0.00 36 LYS A O 8
ATOM 9009 N N . PHE A 1 36 ? -11.397 -9.671 3.191 1.00 0.00 37 PHE A N 8
ATOM 9010 C CA . PHE A 1 36 ? -10.075 -9.744 2.592 1.00 0.00 37 PHE A CA 8
ATOM 9011 C C . PHE A 1 36 ? -8.984 -9.709 3.664 1.00 0.00 37 PHE A C 8
ATOM 9012 O O . PHE A 1 36 ? -8.724 -8.663 4.257 1.00 0.00 37 PHE A O 8
ATOM 9029 N N . PRO A 1 37 ? -8.358 -10.896 3.886 1.00 0.00 38 PRO A N 8
ATOM 9030 C CA . PRO A 1 37 ? -7.302 -11.011 4.877 1.00 0.00 38 PRO A CA 8
ATOM 9031 C C . PRO A 1 37 ? -6.003 -10.382 4.368 1.00 0.00 38 PRO A C 8
ATOM 9032 O O . PRO A 1 37 ? -5.115 -10.059 5.156 1.00 0.00 38 PRO A O 8
ATOM 9043 N N . PHE A 1 38 ? -5.933 -10.227 3.054 1.00 0.00 39 PHE A N 8
ATOM 9044 C CA . PHE A 1 38 ? -4.757 -9.642 2.431 1.00 0.00 39 PHE A CA 8
ATOM 9045 C C . PHE A 1 38 ? -4.757 -8.120 2.581 1.00 0.00 39 PHE A C 8
ATOM 9046 O O . PHE A 1 38 ? -3.698 -7.496 2.611 1.00 0.00 39 PHE A O 8
ATOM 9063 N N . PHE A 1 39 ? -5.957 -7.566 2.671 1.00 0.00 40 PHE A N 8
ATOM 9064 C CA . PHE A 1 39 ? -6.109 -6.128 2.817 1.00 0.00 40 PHE A CA 8
ATOM 9065 C C . PHE A 1 39 ? -5.848 -5.693 4.260 1.00 0.00 40 PHE A C 8
ATOM 9066 O O . PHE A 1 39 ? -5.327 -4.605 4.500 1.00 0.00 40 PHE A O 8
ATOM 9083 N N . ARG A 1 40 ? -6.223 -6.566 5.185 1.00 0.00 41 ARG A N 8
ATOM 9084 C CA . ARG A 1 40 ? -6.036 -6.285 6.598 1.00 0.00 41 ARG A CA 8
ATOM 9085 C C . ARG A 1 40 ? -4.636 -6.714 7.043 1.00 0.00 41 ARG A C 8
ATOM 9086 O O . ARG A 1 40 ? -4.348 -6.760 8.238 1.00 0.00 41 ARG A O 8
ATOM 9107 N N . GLY A 1 41 ? -3.803 -7.016 6.059 1.00 0.00 42 GLY A N 8
ATOM 9108 C CA . GLY A 1 41 ? -2.441 -7.439 6.334 1.00 0.00 42 GLY A CA 8
ATOM 9109 C C . GLY A 1 41 ? -1.436 -6.609 5.532 1.00 0.00 42 GLY A C 8
ATOM 9110 O O . GLY A 1 41 ? -0.326 -7.064 5.262 1.00 0.00 42 GLY A O 8
ATOM 9114 N N . SER A 1 42 ? -1.862 -5.407 5.175 1.00 0.00 43 SER A N 8
ATOM 9115 C CA . SER A 1 42 ? -1.014 -4.509 4.409 1.00 0.00 43 SER A CA 8
ATOM 9116 C C . SER A 1 42 ? -1.139 -3.083 4.949 1.00 0.00 43 SER A C 8
ATOM 9117 O O . SER A 1 42 ? -0.255 -2.603 5.656 1.00 0.00 43 SER A O 8
ATOM 9125 N N . TYR A 1 43 ? -2.246 -2.445 4.596 1.00 0.00 44 TYR A N 8
ATOM 9126 C CA . TYR A 1 43 ? -2.498 -1.084 5.036 1.00 0.00 44 TYR A CA 8
ATOM 9127 C C . TYR A 1 43 ? -3.944 -0.674 4.748 1.00 0.00 44 TYR A C 8
ATOM 9128 O O . TYR A 1 43 ? -4.365 -0.643 3.592 1.00 0.00 44 TYR A O 8
ATOM 9146 N N . THR A 1 44 ? -4.663 -0.368 5.817 1.00 0.00 45 THR A N 8
ATOM 9147 C CA . THR A 1 44 ? -6.053 0.039 5.693 1.00 0.00 45 THR A CA 8
ATOM 9148 C C . THR A 1 44 ? -6.146 1.543 5.427 1.00 0.00 45 THR A C 8
ATOM 9149 O O . THR A 1 44 ? -6.738 2.281 6.214 1.00 0.00 45 THR A O 8
ATOM 9160 N N . GLY A 1 45 ? -5.552 1.953 4.316 1.00 0.00 46 GLY A N 8
ATOM 9161 C CA . GLY A 1 45 ? -5.561 3.355 3.936 1.00 0.00 46 GLY A CA 8
ATOM 9162 C C . GLY A 1 45 ? -5.833 3.516 2.439 1.00 0.00 46 GLY A C 8
ATOM 9163 O O . GLY A 1 45 ? -5.203 4.338 1.775 1.00 0.00 46 GLY A O 8
ATOM 9167 N N . TRP A 1 46 ? -6.773 2.719 1.952 1.00 0.00 47 TRP A N 8
ATOM 9168 C CA . TRP A 1 46 ? -7.136 2.763 0.546 1.00 0.00 47 TRP A CA 8
ATOM 9169 C C . TRP A 1 46 ? -8.587 3.238 0.447 1.00 0.00 47 TRP A C 8
ATOM 9170 O O . TRP A 1 46 ? -9.213 3.119 -0.605 1.00 0.00 47 TRP A O 8
ATOM 9191 N N . ARG A 1 47 ? -9.080 3.767 1.558 1.00 0.00 48 ARG A N 8
ATOM 9192 C CA . ARG A 1 47 ? -10.445 4.261 1.610 1.00 0.00 48 ARG A CA 8
ATOM 9193 C C . ARG A 1 47 ? -10.637 5.397 0.604 1.00 0.00 48 ARG A C 8
ATOM 9194 O O . ARG A 1 47 ? -11.751 5.640 0.140 1.00 0.00 48 ARG A O 8
ATOM 9215 N N . ASN A 1 48 ? -9.535 6.065 0.295 1.00 0.00 49 ASN A N 8
ATOM 9216 C CA . ASN A 1 48 ? -9.568 7.170 -0.648 1.00 0.00 49 ASN A CA 8
ATOM 9217 C C . ASN A 1 48 ? -9.741 6.620 -2.065 1.00 0.00 49 ASN A C 8
ATOM 9218 O O . ASN A 1 48 ? -10.646 7.033 -2.789 1.00 0.00 49 ASN A O 8
ATOM 9229 N N . SER A 1 49 ? -8.858 5.698 -2.419 1.00 0.00 50 SER A N 8
ATOM 9230 C CA . SER A 1 49 ? -8.901 5.088 -3.737 1.00 0.00 50 SER A CA 8
ATOM 9231 C C . SER A 1 49 ? -10.107 4.151 -3.841 1.00 0.00 50 SER A C 8
ATOM 9232 O O . SER A 1 49 ? -10.627 3.922 -4.932 1.00 0.00 50 SER A O 8
ATOM 9240 N N . VAL A 1 50 ? -10.516 3.636 -2.691 1.00 0.00 51 VAL A N 8
ATOM 9241 C CA . VAL A 1 50 ? -11.650 2.729 -2.639 1.00 0.00 51 VAL A CA 8
ATOM 9242 C C . VAL A 1 50 ? -12.941 3.521 -2.858 1.00 0.00 51 VAL A C 8
ATOM 9243 O O . VAL A 1 50 ? -13.685 3.254 -3.800 1.00 0.00 51 VAL A O 8
ATOM 9256 N N . ARG A 1 51 ? -13.166 4.480 -1.971 1.00 0.00 52 ARG A N 8
ATOM 9257 C CA . ARG A 1 51 ? -14.354 5.313 -2.056 1.00 0.00 52 ARG A CA 8
ATOM 9258 C C . ARG A 1 51 ? -14.408 6.026 -3.409 1.00 0.00 52 ARG A C 8
ATOM 9259 O O . ARG A 1 51 ? -15.487 6.250 -3.954 1.00 0.00 52 ARG A O 8
ATOM 9280 N N . HIS A 1 52 ? -13.229 6.361 -3.912 1.00 0.00 53 HIS A N 8
ATOM 9281 C CA . HIS A 1 52 ? -13.128 7.044 -5.190 1.00 0.00 53 HIS A CA 8
ATOM 9282 C C . HIS A 1 52 ? -13.646 6.130 -6.303 1.00 0.00 53 HIS A C 8
ATOM 9283 O O . HIS A 1 52 ? -14.547 6.506 -7.051 1.00 0.00 53 HIS A O 8
ATOM 9297 N N . ASN A 1 53 ? -13.055 4.947 -6.376 1.00 0.00 54 ASN A N 8
ATOM 9298 C CA . ASN A 1 53 ? -13.445 3.976 -7.384 1.00 0.00 54 ASN A CA 8
ATOM 9299 C C . ASN A 1 53 ? -14.893 3.546 -7.138 1.00 0.00 54 ASN A C 8
ATOM 9300 O O . ASN A 1 53 ? -15.618 3.227 -8.079 1.00 0.00 54 ASN A O 8
ATOM 9311 N N . LEU A 1 54 ? -15.271 3.552 -5.868 1.00 0.00 55 LEU A N 8
ATOM 9312 C CA . LEU A 1 54 ? -16.619 3.168 -5.487 1.00 0.00 55 LEU A CA 8
ATOM 9313 C C . LEU A 1 54 ? -17.625 4.059 -6.218 1.00 0.00 55 LEU A C 8
ATOM 9314 O O . LEU A 1 54 ? -18.586 3.564 -6.806 1.00 0.00 55 LEU A O 8
ATOM 9330 N N . SER A 1 55 ? -17.371 5.358 -6.156 1.00 0.00 56 SER A N 8
ATOM 9331 C CA . SER A 1 55 ? -18.242 6.323 -6.805 1.00 0.00 56 SER A CA 8
ATOM 9332 C C . SER A 1 55 ? -17.969 6.346 -8.310 1.00 0.00 56 SER A C 8
ATOM 9333 O O . SER A 1 55 ? -18.882 6.559 -9.107 1.00 0.00 56 SER A O 8
ATOM 9341 N N . LEU A 1 56 ? -16.709 6.123 -8.654 1.00 0.00 57 LEU A N 8
ATOM 9342 C CA . LEU A 1 56 ? -16.305 6.115 -10.050 1.00 0.00 57 LEU A CA 8
ATOM 9343 C C . LEU A 1 56 ? -16.647 4.758 -10.668 1.00 0.00 57 LEU A C 8
ATOM 9344 O O . LEU A 1 56 ? -16.375 4.522 -11.844 1.00 0.00 57 LEU A O 8
ATOM 9360 N N . ASN A 1 57 ? -17.238 3.902 -9.848 1.00 0.00 58 ASN A N 8
ATOM 9361 C CA . ASN A 1 57 ? -17.620 2.575 -10.299 1.00 0.00 58 ASN A CA 8
ATOM 9362 C C . ASN A 1 57 ? -19.095 2.585 -10.706 1.00 0.00 58 ASN A C 8
ATOM 9363 O O . ASN A 1 57 ? -19.425 2.886 -11.852 1.00 0.00 58 ASN A O 8
ATOM 9374 N N . ASP A 1 58 ? -19.944 2.251 -9.744 1.00 0.00 59 ASP A N 8
ATOM 9375 C CA . ASP A 1 58 ? -21.376 2.218 -9.988 1.00 0.00 59 ASP A CA 8
ATOM 9376 C C . ASP A 1 58 ? -21.822 3.562 -10.566 1.00 0.00 59 ASP A C 8
ATOM 9377 O O . ASP A 1 58 ? -22.566 3.605 -11.545 1.00 0.00 59 ASP A O 8
ATOM 9386 N N . CYS A 1 59 ? -21.348 4.628 -9.937 1.00 0.00 60 CYS A N 8
ATOM 9387 C CA . CYS A 1 59 ? -21.689 5.970 -10.377 1.00 0.00 60 CYS A CA 8
ATOM 9388 C C . CYS A 1 59 ? -22.974 6.397 -9.665 1.00 0.00 60 CYS A C 8
ATOM 9389 O O . CYS A 1 59 ? -23.993 6.642 -10.309 1.00 0.00 60 CYS A O 8
ATOM 9397 N N . PHE A 1 60 ? -22.885 6.472 -8.345 1.00 0.00 61 PHE A N 8
ATOM 9398 C CA . PHE A 1 60 ? -24.028 6.865 -7.539 1.00 0.00 61 PHE A CA 8
ATOM 9399 C C . PHE A 1 60 ? -23.729 8.140 -6.748 1.00 0.00 61 PHE A C 8
ATOM 9400 O O . PHE A 1 60 ? -22.764 8.845 -7.041 1.00 0.00 61 PHE A O 8
ATOM 9417 N N . VAL A 1 61 ? -24.573 8.398 -5.760 1.00 0.00 62 VAL A N 8
ATOM 9418 C CA . VAL A 1 61 ? -24.411 9.576 -4.925 1.00 0.00 62 VAL A CA 8
ATOM 9419 C C . VAL A 1 61 ? -24.118 9.140 -3.488 1.00 0.00 62 VAL A C 8
ATOM 9420 O O . VAL A 1 61 ? -24.433 8.016 -3.100 1.00 0.00 62 VAL A O 8
ATOM 9433 N N . LYS A 1 62 ? -23.519 10.053 -2.737 1.00 0.00 63 LYS A N 8
ATOM 9434 C CA . LYS A 1 62 ? -23.180 9.777 -1.351 1.00 0.00 63 LYS A CA 8
ATOM 9435 C C . LYS A 1 62 ? -23.916 10.764 -0.444 1.00 0.00 63 LYS A C 8
ATOM 9436 O O . LYS A 1 62 ? -24.359 11.818 -0.898 1.00 0.00 63 LYS A O 8
ATOM 9455 N N . VAL A 1 63 ? -24.026 10.387 0.821 1.00 0.00 64 VAL A N 8
ATOM 9456 C CA . VAL A 1 63 ? -24.701 11.226 1.796 1.00 0.00 64 VAL A CA 8
ATOM 9457 C C . VAL A 1 63 ? -23.714 11.616 2.899 1.00 0.00 64 VAL A C 8
ATOM 9458 O O . VAL A 1 63 ? -23.222 10.757 3.628 1.00 0.00 64 VAL A O 8
ATOM 9471 N N . LEU A 1 64 ? -23.454 12.913 2.985 1.00 0.00 65 LEU A N 8
ATOM 9472 C CA . LEU A 1 64 ? -22.535 13.427 3.985 1.00 0.00 65 LEU A CA 8
ATOM 9473 C C . LEU A 1 64 ? -22.743 12.671 5.299 1.00 0.00 65 LEU A C 8
ATOM 9474 O O . LEU A 1 64 ? -23.836 12.173 5.566 1.00 0.00 65 LEU A O 8
ATOM 9490 N N . ARG A 1 65 ? -21.678 12.609 6.085 1.00 0.00 66 ARG A N 8
ATOM 9491 C CA . ARG A 1 65 ? -21.731 11.923 7.364 1.00 0.00 66 ARG A CA 8
ATOM 9492 C C . ARG A 1 65 ? -22.910 12.435 8.194 1.00 0.00 66 ARG A C 8
ATOM 9493 O O . ARG A 1 65 ? -22.867 13.548 8.717 1.00 0.00 66 ARG A O 8
ATOM 9514 N N . ASP A 1 66 ? -23.934 11.600 8.288 1.00 0.00 67 ASP A N 8
ATOM 9515 C CA . ASP A 1 66 ? -25.122 11.955 9.045 1.00 0.00 67 ASP A CA 8
ATOM 9516 C C . ASP A 1 66 ? -25.137 11.172 10.359 1.00 0.00 67 ASP A C 8
ATOM 9517 O O . ASP A 1 66 ? -25.241 9.946 10.354 1.00 0.00 67 ASP A O 8
ATOM 9526 N N . PRO A 1 67 ? -25.030 11.931 11.482 1.00 0.00 68 PRO A N 8
ATOM 9527 C CA . PRO A 1 67 ? -25.030 11.321 12.801 1.00 0.00 68 PRO A CA 8
ATOM 9528 C C . PRO A 1 67 ? -26.438 10.873 13.197 1.00 0.00 68 PRO A C 8
ATOM 9529 O O . PRO A 1 67 ? -27.119 11.555 13.961 1.00 0.00 68 PRO A O 8
ATOM 9540 N N . SER A 1 68 ? -26.834 9.728 12.659 1.00 0.00 69 SER A N 8
ATOM 9541 C CA . SER A 1 68 ? -28.148 9.180 12.947 1.00 0.00 69 SER A CA 8
ATOM 9542 C C . SER A 1 68 ? -28.275 7.779 12.346 1.00 0.00 69 SER A C 8
ATOM 9543 O O . SER A 1 68 ? -28.260 6.785 13.070 1.00 0.00 69 SER A O 8
ATOM 9551 N N . ARG A 1 69 ? -28.397 7.745 11.027 1.00 0.00 70 ARG A N 8
ATOM 9552 C CA . ARG A 1 69 ? -28.526 6.482 10.320 1.00 0.00 70 ARG A CA 8
ATOM 9553 C C . ARG A 1 69 ? -27.620 5.424 10.954 1.00 0.00 70 ARG A C 8
ATOM 9554 O O . ARG A 1 69 ? -26.421 5.385 10.683 1.00 0.00 70 ARG A O 8
ATOM 9575 N N . PRO A 1 70 ? -28.245 4.569 11.808 1.00 0.00 71 PRO A N 8
ATOM 9576 C CA . PRO A 1 70 ? -27.509 3.514 12.482 1.00 0.00 71 PRO A CA 8
ATOM 9577 C C . PRO A 1 70 ? -27.185 2.370 11.519 1.00 0.00 71 PRO A C 8
ATOM 9578 O O . PRO A 1 70 ? -26.407 1.476 11.851 1.00 0.00 71 PRO A O 8
ATOM 9589 N N . TRP A 1 71 ? -27.798 2.435 10.346 1.00 0.00 72 TRP A N 8
ATOM 9590 C CA . TRP A 1 71 ? -27.584 1.415 9.333 1.00 0.00 72 TRP A CA 8
ATOM 9591 C C . TRP A 1 71 ? -26.085 1.114 9.274 1.00 0.00 72 TRP A C 8
ATOM 9592 O O . TRP A 1 71 ? -25.676 -0.042 9.373 1.00 0.00 72 TRP A O 8
ATOM 9613 N N . GLY A 1 72 ? -25.307 2.174 9.113 1.00 0.00 73 GLY A N 8
ATOM 9614 C CA . GLY A 1 72 ? -23.862 2.038 9.039 1.00 0.00 73 GLY A CA 8
ATOM 9615 C C . GLY A 1 72 ? -23.212 2.363 10.386 1.00 0.00 73 GLY A C 8
ATOM 9616 O O . GLY A 1 72 ? -23.770 2.059 11.439 1.00 0.00 73 GLY A O 8
ATOM 9620 N N . LYS A 1 73 ? -22.040 2.976 10.308 1.00 0.00 74 LYS A N 8
ATOM 9621 C CA . LYS A 1 73 ? -21.307 3.345 11.507 1.00 0.00 74 LYS A CA 8
ATOM 9622 C C . LYS A 1 73 ? -20.456 4.583 11.218 1.00 0.00 74 LYS A C 8
ATOM 9623 O O . LYS A 1 73 ? -19.467 4.834 11.906 1.00 0.00 74 LYS A O 8
ATOM 9642 N N . ASP A 1 74 ? -20.870 5.323 10.201 1.00 0.00 75 ASP A N 8
ATOM 9643 C CA . ASP A 1 74 ? -20.158 6.528 9.813 1.00 0.00 75 ASP A CA 8
ATOM 9644 C C . ASP A 1 74 ? -21.030 7.346 8.859 1.00 0.00 75 ASP A C 8
ATOM 9645 O O . ASP A 1 74 ? -21.448 8.455 9.190 1.00 0.00 75 ASP A O 8
ATOM 9654 N N . ASN A 1 75 ? -21.279 6.768 7.693 1.00 0.00 76 ASN A N 8
ATOM 9655 C CA . ASN A 1 75 ? -22.094 7.430 6.688 1.00 0.00 76 ASN A CA 8
ATOM 9656 C C . ASN A 1 75 ? -22.544 6.404 5.646 1.00 0.00 76 ASN A C 8
ATOM 9657 O O . ASN A 1 75 ? -22.043 5.281 5.619 1.00 0.00 76 ASN A O 8
ATOM 9668 N N . TYR A 1 76 ? -23.484 6.827 4.814 1.00 0.00 77 TYR A N 8
ATOM 9669 C CA . TYR A 1 76 ? -24.007 5.959 3.772 1.00 0.00 77 TYR A CA 8
ATOM 9670 C C . TYR A 1 76 ? -24.157 6.717 2.451 1.00 0.00 77 TYR A C 8
ATOM 9671 O O . TYR A 1 76 ? -24.220 7.945 2.440 1.00 0.00 77 TYR A O 8
ATOM 9689 N N . TRP A 1 77 ? -24.210 5.952 1.370 1.00 0.00 78 TRP A N 8
ATOM 9690 C CA . TRP A 1 77 ? -24.351 6.536 0.047 1.00 0.00 78 TRP A CA 8
ATOM 9691 C C . TRP A 1 77 ? -25.705 6.104 -0.518 1.00 0.00 78 TRP A C 8
ATOM 9692 O O . TRP A 1 77 ? -26.335 5.185 0.004 1.00 0.00 78 TRP A O 8
ATOM 9713 N N . MET A 1 78 ? -26.114 6.788 -1.577 1.00 0.00 79 MET A N 8
ATOM 9714 C CA . MET A 1 78 ? -27.382 6.486 -2.218 1.00 0.00 79 MET A CA 8
ATOM 9715 C C . MET A 1 78 ? -27.186 6.181 -3.705 1.00 0.00 79 MET A C 8
ATOM 9716 O O . MET A 1 78 ? -26.880 7.075 -4.491 1.00 0.00 79 MET A O 8
ATOM 9730 N N . LEU A 1 79 ? -27.370 4.913 -4.044 1.00 0.00 80 LEU A N 8
ATOM 9731 C CA . LEU A 1 79 ? -27.217 4.478 -5.422 1.00 0.00 80 LEU A CA 8
ATOM 9732 C C . LEU A 1 79 ? -28.550 3.923 -5.928 1.00 0.00 80 LEU A C 8
ATOM 9733 O O . LEU A 1 79 ? -29.345 3.400 -5.149 1.00 0.00 80 LEU A O 8
ATOM 9749 N N . ASN A 1 80 ? -28.754 4.056 -7.231 1.00 0.00 81 ASN A N 8
ATOM 9750 C CA . ASN A 1 80 ? -29.977 3.574 -7.850 1.00 0.00 81 ASN A CA 8
ATOM 9751 C C . ASN A 1 80 ? -29.803 3.561 -9.370 1.00 0.00 81 ASN A C 8
ATOM 9752 O O . ASN A 1 80 ? -29.198 4.469 -9.937 1.00 0.00 81 ASN A O 8
ATOM 9763 N N . PRO A 1 81 ? -30.359 2.493 -10.002 1.00 0.00 82 PRO A N 8
ATOM 9764 C CA . PRO A 1 81 ? -30.271 2.349 -11.445 1.00 0.00 82 PRO A CA 8
ATOM 9765 C C . PRO A 1 81 ? -31.230 3.310 -12.152 1.00 0.00 82 PRO A C 8
ATOM 9766 O O . PRO A 1 81 ? -30.819 4.070 -13.027 1.00 0.00 82 PRO A O 8
ATOM 9777 N N . TYR A 1 7 ? 8.943 -8.975 -12.243 1.00 0.00 8 TYR A N 9
ATOM 9778 C CA . TYR A 1 7 ? 7.982 -9.657 -13.092 1.00 0.00 8 TYR A CA 9
ATOM 9779 C C . TYR A 1 7 ? 8.601 -10.015 -14.444 1.00 0.00 8 TYR A C 9
ATOM 9780 O O . TYR A 1 7 ? 8.439 -11.134 -14.928 1.00 0.00 8 TYR A O 9
ATOM 9798 N N . ILE A 1 8 ? 9.298 -9.043 -15.015 1.00 0.00 9 ILE A N 9
ATOM 9799 C CA . ILE A 1 8 ? 9.943 -9.242 -16.302 1.00 0.00 9 ILE A CA 9
ATOM 9800 C C . ILE A 1 8 ? 11.085 -10.248 -16.146 1.00 0.00 9 ILE A C 9
ATOM 9801 O O . ILE A 1 8 ? 11.207 -11.182 -16.937 1.00 0.00 9 ILE A O 9
ATOM 9817 N N . ALA A 1 9 ? 11.893 -10.022 -15.120 1.00 0.00 10 ALA A N 9
ATOM 9818 C CA . ALA A 1 9 ? 13.021 -10.897 -14.850 1.00 0.00 10 ALA A CA 9
ATOM 9819 C C . ALA A 1 9 ? 12.507 -12.306 -14.548 1.00 0.00 10 ALA A C 9
ATOM 9820 O O . ALA A 1 9 ? 13.115 -13.294 -14.958 1.00 0.00 10 ALA A O 9
ATOM 9827 N N . LEU A 1 10 ? 11.393 -12.355 -13.833 1.00 0.00 11 LEU A N 9
ATOM 9828 C CA . LEU A 1 10 ? 10.790 -13.626 -13.471 1.00 0.00 11 LEU A CA 9
ATOM 9829 C C . LEU A 1 10 ? 10.451 -14.406 -14.743 1.00 0.00 11 LEU A C 9
ATOM 9830 O O . LEU A 1 10 ? 10.854 -15.558 -14.896 1.00 0.00 11 LEU A O 9
ATOM 9846 N N . ILE A 1 11 ? 9.714 -13.746 -15.625 1.00 0.00 12 ILE A N 9
ATOM 9847 C CA . ILE A 1 11 ? 9.316 -14.362 -16.879 1.00 0.00 12 ILE A CA 9
ATOM 9848 C C . ILE A 1 11 ? 10.563 -14.664 -17.712 1.00 0.00 12 ILE A C 9
ATOM 9849 O O . ILE A 1 11 ? 10.620 -15.678 -18.406 1.00 0.00 12 ILE A O 9
ATOM 9865 N N . THR A 1 12 ? 11.532 -13.766 -17.615 1.00 0.00 13 THR A N 9
ATOM 9866 C CA . THR A 1 12 ? 12.775 -13.924 -18.351 1.00 0.00 13 THR A CA 9
ATOM 9867 C C . THR A 1 12 ? 13.463 -15.233 -17.961 1.00 0.00 13 THR A C 9
ATOM 9868 O O . THR A 1 12 ? 13.840 -16.022 -18.826 1.00 0.00 13 THR A O 9
ATOM 9879 N N . MET A 1 13 ? 13.607 -15.423 -16.658 1.00 0.00 14 MET A N 9
ATOM 9880 C CA . MET A 1 13 ? 14.243 -16.623 -16.142 1.00 0.00 14 MET A CA 9
ATOM 9881 C C . MET A 1 13 ? 13.362 -17.853 -16.372 1.00 0.00 14 MET A C 9
ATOM 9882 O O . MET A 1 13 ? 13.863 -18.974 -16.452 1.00 0.00 14 MET A O 9
ATOM 9896 N N . ALA A 1 14 ? 12.065 -17.602 -16.472 1.00 0.00 15 ALA A N 9
ATOM 9897 C CA . ALA A 1 14 ? 11.110 -18.674 -16.691 1.00 0.00 15 ALA A CA 9
ATOM 9898 C C . ALA A 1 14 ? 11.247 -19.189 -18.125 1.00 0.00 15 ALA A C 9
ATOM 9899 O O . ALA A 1 14 ? 11.513 -20.370 -18.342 1.00 0.00 15 ALA A O 9
ATOM 9906 N N . ILE A 1 15 ? 11.061 -18.277 -19.068 1.00 0.00 16 ILE A N 9
ATOM 9907 C CA . ILE A 1 15 ? 11.161 -18.623 -20.475 1.00 0.00 16 ILE A CA 9
ATOM 9908 C C . ILE A 1 15 ? 12.613 -18.969 -20.809 1.00 0.00 16 ILE A C 9
ATOM 9909 O O . ILE A 1 15 ? 12.878 -19.707 -21.756 1.00 0.00 16 ILE A O 9
ATOM 9925 N N . ARG A 1 16 ? 13.517 -18.418 -20.012 1.00 0.00 17 ARG A N 9
ATOM 9926 C CA . ARG A 1 16 ? 14.936 -18.658 -20.211 1.00 0.00 17 ARG A CA 9
ATOM 9927 C C . ARG A 1 16 ? 15.234 -20.157 -20.151 1.00 0.00 17 ARG A C 9
ATOM 9928 O O . ARG A 1 16 ? 16.309 -20.597 -20.556 1.00 0.00 17 ARG A O 9
ATOM 9949 N N . ASP A 1 17 ? 14.263 -20.901 -19.642 1.00 0.00 18 ASP A N 9
ATOM 9950 C CA . ASP A 1 17 ? 14.408 -22.342 -19.523 1.00 0.00 18 ASP A CA 9
ATOM 9951 C C . ASP A 1 17 ? 14.781 -22.927 -20.887 1.00 0.00 18 ASP A C 9
ATOM 9952 O O . ASP A 1 17 ? 15.305 -24.037 -20.968 1.00 0.00 18 ASP A O 9
ATOM 9961 N N . SER A 1 18 ? 14.497 -22.153 -21.924 1.00 0.00 19 SER A N 9
ATOM 9962 C CA . SER A 1 18 ? 14.796 -22.581 -23.281 1.00 0.00 19 SER A CA 9
ATOM 9963 C C . SER A 1 18 ? 16.219 -22.165 -23.658 1.00 0.00 19 SER A C 9
ATOM 9964 O O . SER A 1 18 ? 17.110 -22.147 -22.811 1.00 0.00 19 SER A O 9
ATOM 9972 N N . ALA A 1 19 ? 16.389 -21.841 -24.932 1.00 0.00 20 ALA A N 9
ATOM 9973 C CA . ALA A 1 19 ? 17.688 -21.426 -25.432 1.00 0.00 20 ALA A CA 9
ATOM 9974 C C . ALA A 1 19 ? 17.529 -20.855 -26.842 1.00 0.00 20 ALA A C 9
ATOM 9975 O O . ALA A 1 19 ? 18.393 -21.048 -27.696 1.00 0.00 20 ALA A O 9
ATOM 9982 N N . GLY A 1 20 ? 16.417 -20.162 -27.043 1.00 0.00 21 GLY A N 9
ATOM 9983 C CA . GLY A 1 20 ? 16.133 -19.562 -28.336 1.00 0.00 21 GLY A CA 9
ATOM 9984 C C . GLY A 1 20 ? 15.556 -20.595 -29.306 1.00 0.00 21 GLY A C 9
ATOM 9985 O O . GLY A 1 20 ? 15.962 -20.658 -30.465 1.00 0.00 21 GLY A O 9
ATOM 9989 N N . GLY A 1 21 ? 14.617 -21.379 -28.796 1.00 0.00 22 GLY A N 9
ATOM 9990 C CA . GLY A 1 21 ? 13.981 -22.406 -29.602 1.00 0.00 22 GLY A CA 9
ATOM 9991 C C . GLY A 1 21 ? 12.521 -22.603 -29.187 1.00 0.00 22 GLY A C 9
ATOM 9992 O O . GLY A 1 21 ? 11.608 -22.282 -29.946 1.00 0.00 22 GLY A O 9
ATOM 9996 N N . ARG A 1 22 ? 12.348 -23.129 -27.983 1.00 0.00 23 ARG A N 9
ATOM 9997 C CA . ARG A 1 22 ? 11.015 -23.372 -27.458 1.00 0.00 23 ARG A CA 9
ATOM 9998 C C . ARG A 1 22 ? 11.064 -23.526 -25.936 1.00 0.00 23 ARG A C 9
ATOM 9999 O O . ARG A 1 22 ? 12.025 -24.070 -25.395 1.00 0.00 23 ARG A O 9
ATOM 10020 N N . LEU A 1 23 ? 10.016 -23.037 -25.290 1.00 0.00 24 LEU A N 9
ATOM 10021 C CA . LEU A 1 23 ? 9.928 -23.113 -23.842 1.00 0.00 24 LEU A CA 9
ATOM 10022 C C . LEU A 1 23 ? 8.501 -23.495 -23.442 1.00 0.00 24 LEU A C 9
ATOM 10023 O O . LEU A 1 23 ? 7.544 -23.140 -24.128 1.00 0.00 24 LEU A O 9
ATOM 10039 N N . THR A 1 24 ? 8.404 -24.213 -22.333 1.00 0.00 25 THR A N 9
ATOM 10040 C CA . THR A 1 24 ? 7.111 -24.647 -21.833 1.00 0.00 25 THR A CA 9
ATOM 10041 C C . THR A 1 24 ? 6.635 -23.723 -20.710 1.00 0.00 25 THR A C 9
ATOM 10042 O O . THR A 1 24 ? 7.271 -23.637 -19.660 1.00 0.00 25 THR A O 9
ATOM 10053 N N . LEU A 1 25 ? 5.521 -23.054 -20.970 1.00 0.00 26 LEU A N 9
ATOM 10054 C CA . LEU A 1 25 ? 4.953 -22.139 -19.994 1.00 0.00 26 LEU A CA 9
ATOM 10055 C C . LEU A 1 25 ? 4.299 -22.942 -18.869 1.00 0.00 26 LEU A C 9
ATOM 10056 O O . LEU A 1 25 ? 4.129 -22.439 -17.759 1.00 0.00 26 LEU A O 9
ATOM 10072 N N . ALA A 1 26 ? 3.948 -24.178 -19.194 1.00 0.00 27 ALA A N 9
ATOM 10073 C CA . ALA A 1 26 ? 3.316 -25.056 -18.224 1.00 0.00 27 ALA A CA 9
ATOM 10074 C C . ALA A 1 26 ? 4.267 -25.277 -17.046 1.00 0.00 27 ALA A C 9
ATOM 10075 O O . ALA A 1 26 ? 3.889 -25.079 -15.893 1.00 0.00 27 ALA A O 9
ATOM 10082 N N . GLU A 1 27 ? 5.483 -25.686 -17.377 1.00 0.00 28 GLU A N 9
ATOM 10083 C CA . GLU A 1 27 ? 6.491 -25.936 -16.361 1.00 0.00 28 GLU A CA 9
ATOM 10084 C C . GLU A 1 27 ? 6.965 -24.617 -15.748 1.00 0.00 28 GLU A C 9
ATOM 10085 O O . GLU A 1 27 ? 7.174 -24.531 -14.539 1.00 0.00 28 GLU A O 9
ATOM 10097 N N . ILE A 1 28 ? 7.120 -23.623 -16.609 1.00 0.00 29 ILE A N 9
ATOM 10098 C CA . ILE A 1 28 ? 7.566 -22.312 -16.167 1.00 0.00 29 ILE A CA 9
ATOM 10099 C C . ILE A 1 28 ? 6.632 -21.805 -15.067 1.00 0.00 29 ILE A C 9
ATOM 10100 O O . ILE A 1 28 ? 7.086 -21.417 -13.992 1.00 0.00 29 ILE A O 9
ATOM 10116 N N . ASN A 1 29 ? 5.343 -21.826 -15.373 1.00 0.00 30 ASN A N 9
ATOM 10117 C CA . ASN A 1 29 ? 4.341 -21.373 -14.423 1.00 0.00 30 ASN A CA 9
ATOM 10118 C C . ASN A 1 29 ? 4.241 -22.379 -13.275 1.00 0.00 30 ASN A C 9
ATOM 10119 O O . ASN A 1 29 ? 3.909 -22.010 -12.149 1.00 0.00 30 ASN A O 9
ATOM 10130 N N . GLU A 1 30 ? 4.534 -23.630 -13.599 1.00 0.00 31 GLU A N 9
ATOM 10131 C CA . GLU A 1 30 ? 4.482 -24.692 -12.609 1.00 0.00 31 GLU A CA 9
ATOM 10132 C C . GLU A 1 30 ? 5.412 -24.371 -11.437 1.00 0.00 31 GLU A C 9
ATOM 10133 O O . GLU A 1 30 ? 5.008 -24.455 -10.278 1.00 0.00 31 GLU A O 9
ATOM 10145 N N . TYR A 1 31 ? 6.639 -24.009 -11.779 1.00 0.00 32 TYR A N 9
ATOM 10146 C CA . TYR A 1 31 ? 7.630 -23.675 -10.770 1.00 0.00 32 TYR A CA 9
ATOM 10147 C C . TYR A 1 31 ? 7.409 -22.260 -10.232 1.00 0.00 32 TYR A C 9
ATOM 10148 O O . TYR A 1 31 ? 7.730 -21.973 -9.080 1.00 0.00 32 TYR A O 9
ATOM 10166 N N . LEU A 1 32 ? 6.861 -21.413 -11.091 1.00 0.00 33 LEU A N 9
ATOM 10167 C CA . LEU A 1 32 ? 6.593 -20.035 -10.717 1.00 0.00 33 LEU A CA 9
ATOM 10168 C C . LEU A 1 32 ? 5.668 -20.013 -9.499 1.00 0.00 33 LEU A C 9
ATOM 10169 O O . LEU A 1 32 ? 5.968 -19.362 -8.499 1.00 0.00 33 LEU A O 9
ATOM 10185 N N . MET A 1 33 ? 4.562 -20.732 -9.622 1.00 0.00 34 MET A N 9
ATOM 10186 C CA . MET A 1 33 ? 3.591 -20.803 -8.544 1.00 0.00 34 MET A CA 9
ATOM 10187 C C . MET A 1 33 ? 4.135 -21.618 -7.369 1.00 0.00 34 MET A C 9
ATOM 10188 O O . MET A 1 33 ? 3.720 -21.422 -6.228 1.00 0.00 34 MET A O 9
ATOM 10202 N N . GLY A 1 34 ? 5.056 -22.515 -7.689 1.00 0.00 35 GLY A N 9
ATOM 10203 C CA . GLY A 1 34 ? 5.661 -23.361 -6.674 1.00 0.00 35 GLY A CA 9
ATOM 10204 C C . GLY A 1 34 ? 6.737 -22.600 -5.896 1.00 0.00 35 GLY A C 9
ATOM 10205 O O . GLY A 1 34 ? 7.000 -22.905 -4.734 1.00 0.00 35 GLY A O 9
ATOM 10209 N N . LYS A 1 35 ? 7.329 -21.625 -6.569 1.00 0.00 36 LYS A N 9
ATOM 10210 C CA . LYS A 1 35 ? 8.370 -20.818 -5.955 1.00 0.00 36 LYS A CA 9
ATOM 10211 C C . LYS A 1 35 ? 7.738 -19.587 -5.303 1.00 0.00 36 LYS A C 9
ATOM 10212 O O . LYS A 1 35 ? 8.252 -19.072 -4.312 1.00 0.00 36 LYS A O 9
ATOM 10231 N N . PHE A 1 36 ? 6.631 -19.151 -5.886 1.00 0.00 37 PHE A N 9
ATOM 10232 C CA . PHE A 1 36 ? 5.923 -17.990 -5.374 1.00 0.00 37 PHE A CA 9
ATOM 10233 C C . PHE A 1 36 ? 4.420 -18.264 -5.276 1.00 0.00 37 PHE A C 9
ATOM 10234 O O . PHE A 1 36 ? 3.670 -17.968 -6.205 1.00 0.00 37 PHE A O 9
ATOM 10251 N N . PRO A 1 37 ? 4.016 -18.840 -4.112 1.00 0.00 38 PRO A N 9
ATOM 10252 C CA . PRO A 1 37 ? 2.617 -19.157 -3.881 1.00 0.00 38 PRO A CA 9
ATOM 10253 C C . PRO A 1 37 ? 1.812 -17.892 -3.574 1.00 0.00 38 PRO A C 9
ATOM 10254 O O . PRO A 1 37 ? 0.819 -17.607 -4.242 1.00 0.00 38 PRO A O 9
ATOM 10265 N N . PHE A 1 38 ? 2.271 -17.167 -2.565 1.00 0.00 39 PHE A N 9
ATOM 10266 C CA . PHE A 1 38 ? 1.606 -15.940 -2.162 1.00 0.00 39 PHE A CA 9
ATOM 10267 C C . PHE A 1 38 ? 1.578 -14.929 -3.310 1.00 0.00 39 PHE A C 9
ATOM 10268 O O . PHE A 1 38 ? 0.702 -14.068 -3.362 1.00 0.00 39 PHE A O 9
ATOM 10285 N N . PHE A 1 39 ? 2.549 -15.067 -4.201 1.00 0.00 40 PHE A N 9
ATOM 10286 C CA . PHE A 1 39 ? 2.648 -14.176 -5.344 1.00 0.00 40 PHE A CA 9
ATOM 10287 C C . PHE A 1 39 ? 1.536 -14.459 -6.357 1.00 0.00 40 PHE A C 9
ATOM 10288 O O . PHE A 1 39 ? 1.266 -13.639 -7.233 1.00 0.00 40 PHE A O 9
ATOM 10305 N N . ARG A 1 40 ? 0.920 -15.622 -6.202 1.00 0.00 41 ARG A N 9
ATOM 10306 C CA . ARG A 1 40 ? -0.157 -16.023 -7.091 1.00 0.00 41 ARG A CA 9
ATOM 10307 C C . ARG A 1 40 ? -1.514 -15.745 -6.441 1.00 0.00 41 ARG A C 9
ATOM 10308 O O . ARG A 1 40 ? -2.490 -16.443 -6.711 1.00 0.00 41 ARG A O 9
ATOM 10329 N N . GLY A 1 41 ? -1.532 -14.724 -5.597 1.00 0.00 42 GLY A N 9
ATOM 10330 C CA . GLY A 1 41 ? -2.753 -14.345 -4.907 1.00 0.00 42 GLY A CA 9
ATOM 10331 C C . GLY A 1 41 ? -2.731 -12.863 -4.527 1.00 0.00 42 GLY A C 9
ATOM 10332 O O . GLY A 1 41 ? -2.807 -12.519 -3.348 1.00 0.00 42 GLY A O 9
ATOM 10336 N N . SER A 1 42 ? -2.627 -12.025 -5.548 1.00 0.00 43 SER A N 9
ATOM 10337 C CA . SER A 1 42 ? -2.594 -10.588 -5.336 1.00 0.00 43 SER A CA 9
ATOM 10338 C C . SER A 1 42 ? -3.431 -9.882 -6.405 1.00 0.00 43 SER A C 9
ATOM 10339 O O . SER A 1 42 ? -4.461 -9.285 -6.097 1.00 0.00 43 SER A O 9
ATOM 10347 N N . TYR A 1 43 ? -2.957 -9.974 -7.638 1.00 0.00 44 TYR A N 9
ATOM 10348 C CA . TYR A 1 43 ? -3.649 -9.352 -8.754 1.00 0.00 44 TYR A CA 9
ATOM 10349 C C . TYR A 1 43 ? -4.130 -10.403 -9.756 1.00 0.00 44 TYR A C 9
ATOM 10350 O O . TYR A 1 43 ? -3.473 -11.424 -9.954 1.00 0.00 44 TYR A O 9
ATOM 10368 N N . THR A 1 44 ? -5.273 -10.117 -10.362 1.00 0.00 45 THR A N 9
ATOM 10369 C CA . THR A 1 44 ? -5.850 -11.025 -11.339 1.00 0.00 45 THR A CA 9
ATOM 10370 C C . THR A 1 44 ? -5.209 -10.810 -12.711 1.00 0.00 45 THR A C 9
ATOM 10371 O O . THR A 1 44 ? -5.909 -10.684 -13.715 1.00 0.00 45 THR A O 9
ATOM 10382 N N . GLY A 1 45 ? -3.884 -10.775 -12.711 1.00 0.00 46 GLY A N 9
ATOM 10383 C CA . GLY A 1 45 ? -3.141 -10.578 -13.943 1.00 0.00 46 GLY A CA 9
ATOM 10384 C C . GLY A 1 45 ? -1.773 -11.261 -13.874 1.00 0.00 46 GLY A C 9
ATOM 10385 O O . GLY A 1 45 ? -0.744 -10.591 -13.799 1.00 0.00 46 GLY A O 9
ATOM 10389 N N . TRP A 1 46 ? -1.807 -12.585 -13.902 1.00 0.00 47 TRP A N 9
ATOM 10390 C CA . TRP A 1 46 ? -0.583 -13.366 -13.844 1.00 0.00 47 TRP A CA 9
ATOM 10391 C C . TRP A 1 46 ? -0.257 -13.841 -15.261 1.00 0.00 47 TRP A C 9
ATOM 10392 O O . TRP A 1 46 ? 0.554 -13.228 -15.954 1.00 0.00 47 TRP A O 9
ATOM 10413 N N . ARG A 1 47 ? -0.905 -14.929 -15.650 1.00 0.00 48 ARG A N 9
ATOM 10414 C CA . ARG A 1 47 ? -0.695 -15.493 -16.973 1.00 0.00 48 ARG A CA 9
ATOM 10415 C C . ARG A 1 47 ? -0.875 -14.416 -18.044 1.00 0.00 48 ARG A C 9
ATOM 10416 O O . ARG A 1 47 ? -0.304 -14.513 -19.129 1.00 0.00 48 ARG A O 9
ATOM 10437 N N . ASN A 1 48 ? -1.672 -13.414 -17.703 1.00 0.00 49 ASN A N 9
ATOM 10438 C CA . ASN A 1 48 ? -1.935 -12.320 -18.622 1.00 0.00 49 ASN A CA 9
ATOM 10439 C C . ASN A 1 48 ? -0.698 -11.425 -18.710 1.00 0.00 49 ASN A C 9
ATOM 10440 O O . ASN A 1 48 ? -0.208 -11.142 -19.802 1.00 0.00 49 ASN A O 9
ATOM 10451 N N . SER A 1 49 ? -0.228 -11.003 -17.545 1.00 0.00 50 SER A N 9
ATOM 10452 C CA . SER A 1 49 ? 0.943 -10.146 -17.476 1.00 0.00 50 SER A CA 9
ATOM 10453 C C . SER A 1 49 ? 2.200 -10.948 -17.819 1.00 0.00 50 SER A C 9
ATOM 10454 O O . SER A 1 49 ? 3.193 -10.386 -18.278 1.00 0.00 50 SER A O 9
ATOM 10462 N N . VAL A 1 50 ? 2.116 -12.249 -17.583 1.00 0.00 51 VAL A N 9
ATOM 10463 C CA . VAL A 1 50 ? 3.234 -13.133 -17.861 1.00 0.00 51 VAL A CA 9
ATOM 10464 C C . VAL A 1 50 ? 3.441 -13.227 -19.374 1.00 0.00 51 VAL A C 9
ATOM 10465 O O . VAL A 1 50 ? 4.527 -12.937 -19.874 1.00 0.00 51 VAL A O 9
ATOM 10478 N N . ARG A 1 51 ? 2.383 -13.632 -20.060 1.00 0.00 52 ARG A N 9
ATOM 10479 C CA . ARG A 1 51 ? 2.435 -13.767 -21.506 1.00 0.00 52 ARG A CA 9
ATOM 10480 C C . ARG A 1 51 ? 2.673 -12.403 -22.158 1.00 0.00 52 ARG A C 9
ATOM 10481 O O . ARG A 1 51 ? 3.332 -12.313 -23.192 1.00 0.00 52 ARG A O 9
ATOM 10502 N N . HIS A 1 52 ? 2.124 -11.377 -21.526 1.00 0.00 53 HIS A N 9
ATOM 10503 C CA . HIS A 1 52 ? 2.268 -10.022 -22.031 1.00 0.00 53 HIS A CA 9
ATOM 10504 C C . HIS A 1 52 ? 3.747 -9.632 -22.038 1.00 0.00 53 HIS A C 9
ATOM 10505 O O . HIS A 1 52 ? 4.295 -9.277 -23.080 1.00 0.00 53 HIS A O 9
ATOM 10519 N N . ASN A 1 53 ? 4.352 -9.710 -20.861 1.00 0.00 54 ASN A N 9
ATOM 10520 C CA . ASN A 1 53 ? 5.757 -9.370 -20.718 1.00 0.00 54 ASN A CA 9
ATOM 10521 C C . ASN A 1 53 ? 6.606 -10.395 -21.473 1.00 0.00 54 ASN A C 9
ATOM 10522 O O . ASN A 1 53 ? 7.669 -10.062 -21.995 1.00 0.00 54 ASN A O 9
ATOM 10533 N N . LEU A 1 54 ? 6.104 -11.620 -21.508 1.00 0.00 55 LEU A N 9
ATOM 10534 C CA . LEU A 1 54 ? 6.802 -12.696 -22.191 1.00 0.00 55 LEU A CA 9
ATOM 10535 C C . LEU A 1 54 ? 6.995 -12.321 -23.662 1.00 0.00 55 LEU A C 9
ATOM 10536 O O . LEU A 1 54 ? 8.117 -12.322 -24.164 1.00 0.00 55 LEU A O 9
ATOM 10552 N N . SER A 1 55 ? 5.883 -12.008 -24.310 1.00 0.00 56 SER A N 9
ATOM 10553 C CA . SER A 1 55 ? 5.915 -11.631 -25.713 1.00 0.00 56 SER A CA 9
ATOM 10554 C C . SER A 1 55 ? 6.465 -10.212 -25.861 1.00 0.00 56 SER A C 9
ATOM 10555 O O . SER A 1 55 ? 7.075 -9.881 -26.877 1.00 0.00 56 SER A O 9
ATOM 10563 N N . LEU A 1 56 ? 6.231 -9.410 -24.832 1.00 0.00 57 LEU A N 9
ATOM 10564 C CA . LEU A 1 56 ? 6.696 -8.033 -24.835 1.00 0.00 57 LEU A CA 9
ATOM 10565 C C . LEU A 1 56 ? 8.175 -7.998 -24.443 1.00 0.00 57 LEU A C 9
ATOM 10566 O O . LEU A 1 56 ? 8.773 -6.927 -24.361 1.00 0.00 57 LEU A O 9
ATOM 10582 N N . ASN A 1 57 ? 8.721 -9.183 -24.210 1.00 0.00 58 ASN A N 9
ATOM 10583 C CA . ASN A 1 57 ? 10.118 -9.301 -23.829 1.00 0.00 58 ASN A CA 9
ATOM 10584 C C . ASN A 1 57 ? 10.961 -9.580 -25.075 1.00 0.00 58 ASN A C 9
ATOM 10585 O O . ASN A 1 57 ? 11.448 -8.652 -25.719 1.00 0.00 58 ASN A O 9
ATOM 10596 N N . ASP A 1 58 ? 11.107 -10.861 -25.377 1.00 0.00 59 ASP A N 9
ATOM 10597 C CA . ASP A 1 58 ? 11.882 -11.274 -26.534 1.00 0.00 59 ASP A CA 9
ATOM 10598 C C . ASP A 1 58 ? 11.020 -11.147 -27.792 1.00 0.00 59 ASP A C 9
ATOM 10599 O O . ASP A 1 58 ? 11.512 -10.756 -28.849 1.00 0.00 59 ASP A O 9
ATOM 10608 N N . CYS A 1 59 ? 9.749 -11.486 -27.636 1.00 0.00 60 CYS A N 9
ATOM 10609 C CA . CYS A 1 59 ? 8.814 -11.415 -28.746 1.00 0.00 60 CYS A CA 9
ATOM 10610 C C . CYS A 1 59 ? 8.862 -12.745 -29.501 1.00 0.00 60 CYS A C 9
ATOM 10611 O O . CYS A 1 59 ? 9.582 -12.875 -30.490 1.00 0.00 60 CYS A O 9
ATOM 10619 N N . PHE A 1 60 ? 8.088 -13.699 -29.005 1.00 0.00 61 PHE A N 9
ATOM 10620 C CA . PHE A 1 60 ? 8.034 -15.014 -29.620 1.00 0.00 61 PHE A CA 9
ATOM 10621 C C . PHE A 1 60 ? 6.590 -15.418 -29.924 1.00 0.00 61 PHE A C 9
ATOM 10622 O O . PHE A 1 60 ? 5.684 -14.587 -29.871 1.00 0.00 61 PHE A O 9
ATOM 10639 N N . VAL A 1 61 ? 6.419 -16.694 -30.236 1.00 0.00 62 VAL A N 9
ATOM 10640 C CA . VAL A 1 61 ? 5.101 -17.219 -30.549 1.00 0.00 62 VAL A CA 9
ATOM 10641 C C . VAL A 1 61 ? 4.726 -18.289 -29.522 1.00 0.00 62 VAL A C 9
ATOM 10642 O O . VAL A 1 61 ? 5.590 -18.805 -28.814 1.00 0.00 62 VAL A O 9
ATOM 10655 N N . LYS A 1 62 ? 3.437 -18.591 -29.473 1.00 0.00 63 LYS A N 9
ATOM 10656 C CA . LYS A 1 62 ? 2.937 -19.591 -28.545 1.00 0.00 63 LYS A CA 9
ATOM 10657 C C . LYS A 1 62 ? 2.289 -20.732 -29.331 1.00 0.00 63 LYS A C 9
ATOM 10658 O O . LYS A 1 62 ? 1.698 -20.507 -30.386 1.00 0.00 63 LYS A O 9
ATOM 10677 N N . VAL A 1 63 ? 2.420 -21.933 -28.786 1.00 0.00 64 VAL A N 9
ATOM 10678 C CA . VAL A 1 63 ? 1.854 -23.110 -29.424 1.00 0.00 64 VAL A CA 9
ATOM 10679 C C . VAL A 1 63 ? 0.963 -23.848 -28.423 1.00 0.00 64 VAL A C 9
ATOM 10680 O O . VAL A 1 63 ? 1.231 -24.997 -28.077 1.00 0.00 64 VAL A O 9
ATOM 10693 N N . LEU A 1 64 ? -0.080 -23.156 -27.986 1.00 0.00 65 LEU A N 9
ATOM 10694 C CA . LEU A 1 64 ? -1.012 -23.732 -27.032 1.00 0.00 65 LEU A CA 9
ATOM 10695 C C . LEU A 1 64 ? -1.763 -24.889 -27.694 1.00 0.00 65 LEU A C 9
ATOM 10696 O O . LEU A 1 64 ? -2.049 -25.897 -27.049 1.00 0.00 65 LEU A O 9
ATOM 10712 N N . ARG A 1 65 ? -2.062 -24.705 -28.971 1.00 0.00 66 ARG A N 9
ATOM 10713 C CA . ARG A 1 65 ? -2.774 -25.721 -29.727 1.00 0.00 66 ARG A CA 9
ATOM 10714 C C . ARG A 1 65 ? -1.784 -26.630 -30.459 1.00 0.00 66 ARG A C 9
ATOM 10715 O O . ARG A 1 65 ? -1.218 -26.243 -31.480 1.00 0.00 66 ARG A O 9
ATOM 10736 N N . ASP A 1 66 ? -1.605 -27.822 -29.907 1.00 0.00 67 ASP A N 9
ATOM 10737 C CA . ASP A 1 66 ? -0.693 -28.789 -30.495 1.00 0.00 67 ASP A CA 9
ATOM 10738 C C . ASP A 1 66 ? -1.134 -30.201 -30.104 1.00 0.00 67 ASP A C 9
ATOM 10739 O O . ASP A 1 66 ? -1.290 -30.502 -28.922 1.00 0.00 67 ASP A O 9
ATOM 10748 N N . PRO A 1 67 ? -1.327 -31.052 -31.147 1.00 0.00 68 PRO A N 9
ATOM 10749 C CA . PRO A 1 67 ? -1.746 -32.425 -30.925 1.00 0.00 68 PRO A CA 9
ATOM 10750 C C . PRO A 1 67 ? -0.586 -33.275 -30.401 1.00 0.00 68 PRO A C 9
ATOM 10751 O O . PRO A 1 67 ? -0.161 -34.224 -31.058 1.00 0.00 68 PRO A O 9
ATOM 10762 N N . SER A 1 68 ? -0.107 -32.903 -29.223 1.00 0.00 69 SER A N 9
ATOM 10763 C CA . SER A 1 68 ? 0.995 -33.619 -28.603 1.00 0.00 69 SER A CA 9
ATOM 10764 C C . SER A 1 68 ? 1.259 -33.062 -27.203 1.00 0.00 69 SER A C 9
ATOM 10765 O O . SER A 1 68 ? 2.286 -32.426 -26.968 1.00 0.00 69 SER A O 9
ATOM 10773 N N . ARG A 1 69 ? 0.315 -33.321 -26.310 1.00 0.00 70 ARG A N 9
ATOM 10774 C CA . ARG A 1 69 ? 0.434 -32.853 -24.940 1.00 0.00 70 ARG A CA 9
ATOM 10775 C C . ARG A 1 69 ? -0.480 -33.667 -24.021 1.00 0.00 70 ARG A C 9
ATOM 10776 O O . ARG A 1 69 ? -1.420 -33.128 -23.439 1.00 0.00 70 ARG A O 9
ATOM 10797 N N . PRO A 1 70 ? -0.163 -34.985 -23.916 1.00 0.00 71 PRO A N 9
ATOM 10798 C CA . PRO A 1 70 ? -0.944 -35.879 -23.078 1.00 0.00 71 PRO A CA 9
ATOM 10799 C C . PRO A 1 70 ? -0.635 -35.651 -21.597 1.00 0.00 71 PRO A C 9
ATOM 10800 O O . PRO A 1 70 ? -0.245 -36.580 -20.891 1.00 0.00 71 PRO A O 9
ATOM 10811 N N . TRP A 1 71 ? -0.821 -34.411 -21.170 1.00 0.00 72 TRP A N 9
ATOM 10812 C CA . TRP A 1 71 ? -0.566 -34.050 -19.786 1.00 0.00 72 TRP A CA 9
ATOM 10813 C C . TRP A 1 71 ? -1.897 -33.640 -19.152 1.00 0.00 72 TRP A C 9
ATOM 10814 O O . TRP A 1 71 ? -2.203 -34.039 -18.029 1.00 0.00 72 TRP A O 9
ATOM 10835 N N . GLY A 1 72 ? -2.654 -32.849 -19.899 1.00 0.00 73 GLY A N 9
ATOM 10836 C CA . GLY A 1 72 ? -3.945 -32.382 -19.424 1.00 0.00 73 GLY A CA 9
ATOM 10837 C C . GLY A 1 72 ? -4.272 -31.001 -19.997 1.00 0.00 73 GLY A C 9
ATOM 10838 O O . GLY A 1 72 ? -5.207 -30.858 -20.784 1.00 0.00 73 GLY A O 9
ATOM 10842 N N . LYS A 1 73 ? -3.485 -30.021 -19.580 1.00 0.00 74 LYS A N 9
ATOM 10843 C CA . LYS A 1 73 ? -3.680 -28.657 -20.041 1.00 0.00 74 LYS A CA 9
ATOM 10844 C C . LYS A 1 73 ? -2.338 -27.921 -20.026 1.00 0.00 74 LYS A C 9
ATOM 10845 O O . LYS A 1 73 ? -2.277 -26.741 -19.686 1.00 0.00 74 LYS A O 9
ATOM 10864 N N . ASP A 1 74 ? -1.296 -28.650 -20.399 1.00 0.00 75 ASP A N 9
ATOM 10865 C CA . ASP A 1 74 ? 0.041 -28.081 -20.433 1.00 0.00 75 ASP A CA 9
ATOM 10866 C C . ASP A 1 74 ? 0.456 -27.851 -21.887 1.00 0.00 75 ASP A C 9
ATOM 10867 O O . ASP A 1 74 ? 0.186 -28.682 -22.753 1.00 0.00 75 ASP A O 9
ATOM 10876 N N . ASN A 1 75 ? 1.105 -26.718 -22.111 1.00 0.00 76 ASN A N 9
ATOM 10877 C CA . ASN A 1 75 ? 1.560 -26.367 -23.446 1.00 0.00 76 ASN A CA 9
ATOM 10878 C C . ASN A 1 75 ? 2.904 -25.642 -23.348 1.00 0.00 76 ASN A C 9
ATOM 10879 O O . ASN A 1 75 ? 3.488 -25.553 -22.269 1.00 0.00 76 ASN A O 9
ATOM 10890 N N . TYR A 1 76 ? 3.355 -25.143 -24.489 1.00 0.00 77 TYR A N 9
ATOM 10891 C CA . TYR A 1 76 ? 4.619 -24.429 -24.546 1.00 0.00 77 TYR A CA 9
ATOM 10892 C C . TYR A 1 76 ? 4.604 -23.375 -25.655 1.00 0.00 77 TYR A C 9
ATOM 10893 O O . TYR A 1 76 ? 3.733 -23.394 -26.523 1.00 0.00 77 TYR A O 9
ATOM 10911 N N . TRP A 1 77 ? 5.579 -22.479 -25.589 1.00 0.00 78 TRP A N 9
ATOM 10912 C CA . TRP A 1 77 ? 5.689 -21.419 -26.577 1.00 0.00 78 TRP A CA 9
ATOM 10913 C C . TRP A 1 77 ? 7.009 -21.607 -27.327 1.00 0.00 78 TRP A C 9
ATOM 10914 O O . TRP A 1 77 ? 7.908 -22.294 -26.846 1.00 0.00 78 TRP A O 9
ATOM 10935 N N . MET A 1 78 ? 7.083 -20.984 -28.494 1.00 0.00 79 MET A N 9
ATOM 10936 C CA . MET A 1 78 ? 8.278 -21.073 -29.315 1.00 0.00 79 MET A CA 9
ATOM 10937 C C . MET A 1 78 ? 8.941 -19.703 -29.471 1.00 0.00 79 MET A C 9
ATOM 10938 O O . MET A 1 78 ? 8.319 -18.761 -29.960 1.00 0.00 79 MET A O 9
ATOM 10952 N N . LEU A 1 79 ? 10.194 -19.636 -29.046 1.00 0.00 80 LEU A N 9
ATOM 10953 C CA . LEU A 1 79 ? 10.948 -18.396 -29.132 1.00 0.00 80 LEU A CA 9
ATOM 10954 C C . LEU A 1 79 ? 12.297 -18.670 -29.800 1.00 0.00 80 LEU A C 9
ATOM 10955 O O . LEU A 1 79 ? 12.967 -19.650 -29.475 1.00 0.00 80 LEU A O 9
ATOM 10971 N N . ASN A 1 80 ? 12.656 -17.788 -30.720 1.00 0.00 81 ASN A N 9
ATOM 10972 C CA . ASN A 1 80 ? 13.913 -17.922 -31.436 1.00 0.00 81 ASN A CA 9
ATOM 10973 C C . ASN A 1 80 ? 14.398 -16.538 -31.871 1.00 0.00 81 ASN A C 9
ATOM 10974 O O . ASN A 1 80 ? 13.835 -15.938 -32.786 1.00 0.00 81 ASN A O 9
ATOM 10985 N N . PRO A 1 81 ? 15.464 -16.057 -31.177 1.00 0.00 82 PRO A N 9
ATOM 10986 C CA . PRO A 1 81 ? 16.031 -14.755 -31.482 1.00 0.00 82 PRO A CA 9
ATOM 10987 C C . PRO A 1 81 ? 16.849 -14.802 -32.774 1.00 0.00 82 PRO A C 9
ATOM 10988 O O . PRO A 1 81 ? 18.035 -14.474 -32.774 1.00 0.00 82 PRO A O 9
ATOM 10999 N N . TYR A 1 7 ? -4.427 5.183 0.684 1.00 0.00 8 TYR A N 10
ATOM 11000 C CA . TYR A 1 7 ? -4.844 5.766 1.948 1.00 0.00 8 TYR A CA 10
ATOM 11001 C C . TYR A 1 7 ? -3.690 6.518 2.613 1.00 0.00 8 TYR A C 10
ATOM 11002 O O . TYR A 1 7 ? -3.914 7.437 3.400 1.00 0.00 8 TYR A O 10
ATOM 11020 N N . ILE A 1 8 ? -2.479 6.100 2.272 1.00 0.00 9 ILE A N 10
ATOM 11021 C CA . ILE A 1 8 ? -1.289 6.722 2.827 1.00 0.00 9 ILE A CA 10
ATOM 11022 C C . ILE A 1 8 ? -1.389 8.240 2.663 1.00 0.00 9 ILE A C 10
ATOM 11023 O O . ILE A 1 8 ? -0.819 8.992 3.451 1.00 0.00 9 ILE A O 10
ATOM 11039 N N . ALA A 1 9 ? -2.119 8.645 1.634 1.00 0.00 10 ALA A N 10
ATOM 11040 C CA . ALA A 1 9 ? -2.302 10.060 1.357 1.00 0.00 10 ALA A CA 10
ATOM 11041 C C . ALA A 1 9 ? -3.270 10.655 2.381 1.00 0.00 10 ALA A C 10
ATOM 11042 O O . ALA A 1 9 ? -3.005 11.714 2.950 1.00 0.00 10 ALA A O 10
ATOM 11049 N N . LEU A 1 10 ? -4.372 9.949 2.586 1.00 0.00 11 LEU A N 10
ATOM 11050 C CA . LEU A 1 10 ? -5.381 10.394 3.532 1.00 0.00 11 LEU A CA 10
ATOM 11051 C C . LEU A 1 10 ? -4.729 10.622 4.897 1.00 0.00 11 LEU A C 10
ATOM 11052 O O . LEU A 1 10 ? -5.104 11.542 5.623 1.00 0.00 11 LEU A O 10
ATOM 11068 N N . ILE A 1 11 ? -3.765 9.767 5.207 1.00 0.00 12 ILE A N 10
ATOM 11069 C CA . ILE A 1 11 ? -3.057 9.864 6.472 1.00 0.00 12 ILE A CA 10
ATOM 11070 C C . ILE A 1 11 ? -2.116 11.070 6.435 1.00 0.00 12 ILE A C 10
ATOM 11071 O O . ILE A 1 11 ? -2.070 11.855 7.381 1.00 0.00 12 ILE A O 10
ATOM 11087 N N . THR A 1 12 ? -1.390 11.179 5.333 1.00 0.00 13 THR A N 10
ATOM 11088 C CA . THR A 1 12 ? -0.453 12.276 5.160 1.00 0.00 13 THR A CA 10
ATOM 11089 C C . THR A 1 12 ? -1.164 13.619 5.341 1.00 0.00 13 THR A C 10
ATOM 11090 O O . THR A 1 12 ? -0.659 14.505 6.029 1.00 0.00 13 THR A O 10
ATOM 11101 N N . MET A 1 13 ? -2.325 13.726 4.711 1.00 0.00 14 MET A N 10
ATOM 11102 C CA . MET A 1 13 ? -3.111 14.946 4.794 1.00 0.00 14 MET A CA 10
ATOM 11103 C C . MET A 1 13 ? -3.721 15.111 6.187 1.00 0.00 14 MET A C 10
ATOM 11104 O O . MET A 1 13 ? -3.860 16.229 6.680 1.00 0.00 14 MET A O 10
ATOM 11118 N N . ALA A 1 14 ? -4.070 13.980 6.783 1.00 0.00 15 ALA A N 10
ATOM 11119 C CA . ALA A 1 14 ? -4.663 13.985 8.110 1.00 0.00 15 ALA A CA 10
ATOM 11120 C C . ALA A 1 14 ? -3.630 14.483 9.123 1.00 0.00 15 ALA A C 10
ATOM 11121 O O . ALA A 1 14 ? -3.831 15.513 9.765 1.00 0.00 15 ALA A O 10
ATOM 11128 N N . ILE A 1 15 ? -2.547 13.728 9.235 1.00 0.00 16 ILE A N 10
ATOM 11129 C CA . ILE A 1 15 ? -1.483 14.079 10.160 1.00 0.00 16 ILE A CA 10
ATOM 11130 C C . ILE A 1 15 ? -0.909 15.444 9.775 1.00 0.00 16 ILE A C 10
ATOM 11131 O O . ILE A 1 15 ? -0.426 16.183 10.632 1.00 0.00 16 ILE A O 10
ATOM 11147 N N . ARG A 1 16 ? -0.980 15.738 8.485 1.00 0.00 17 ARG A N 10
ATOM 11148 C CA . ARG A 1 16 ? -0.474 17.002 7.976 1.00 0.00 17 ARG A CA 10
ATOM 11149 C C . ARG A 1 16 ? -1.135 18.172 8.707 1.00 0.00 17 ARG A C 10
ATOM 11150 O O . ARG A 1 16 ? -0.616 19.287 8.698 1.00 0.00 17 ARG A O 10
ATOM 11171 N N . ASP A 1 17 ? -2.270 17.877 9.324 1.00 0.00 18 ASP A N 10
ATOM 11172 C CA . ASP A 1 17 ? -3.008 18.891 10.059 1.00 0.00 18 ASP A CA 10
ATOM 11173 C C . ASP A 1 17 ? -2.056 19.616 11.012 1.00 0.00 18 ASP A C 10
ATOM 11174 O O . ASP A 1 17 ? -2.216 20.810 11.265 1.00 0.00 18 ASP A O 10
ATOM 11183 N N . SER A 1 18 ? -1.088 18.865 11.516 1.00 0.00 19 SER A N 10
ATOM 11184 C CA . SER A 1 18 ? -0.111 19.422 12.436 1.00 0.00 19 SER A CA 10
ATOM 11185 C C . SER A 1 18 ? 1.030 20.077 11.655 1.00 0.00 19 SER A C 10
ATOM 11186 O O . SER A 1 18 ? 0.805 20.673 10.603 1.00 0.00 19 SER A O 10
ATOM 11194 N N . ALA A 1 19 ? 2.230 19.943 12.200 1.00 0.00 20 ALA A N 10
ATOM 11195 C CA . ALA A 1 19 ? 3.407 20.514 11.568 1.00 0.00 20 ALA A CA 10
ATOM 11196 C C . ALA A 1 19 ? 4.662 20.002 12.277 1.00 0.00 20 ALA A C 10
ATOM 11197 O O . ALA A 1 19 ? 5.659 20.715 12.377 1.00 0.00 20 ALA A O 10
ATOM 11204 N N . GLY A 1 20 ? 4.572 18.768 12.752 1.00 0.00 21 GLY A N 10
ATOM 11205 C CA . GLY A 1 20 ? 5.688 18.151 13.450 1.00 0.00 21 GLY A CA 10
ATOM 11206 C C . GLY A 1 20 ? 5.694 18.544 14.929 1.00 0.00 21 GLY A C 10
ATOM 11207 O O . GLY A 1 20 ? 6.743 18.870 15.483 1.00 0.00 21 GLY A O 10
ATOM 11211 N N . GLY A 1 21 ? 4.512 18.501 15.525 1.00 0.00 22 GLY A N 10
ATOM 11212 C CA . GLY A 1 21 ? 4.368 18.848 16.928 1.00 0.00 22 GLY A CA 10
ATOM 11213 C C . GLY A 1 21 ? 3.400 17.896 17.633 1.00 0.00 22 GLY A C 10
ATOM 11214 O O . GLY A 1 21 ? 3.820 17.048 18.419 1.00 0.00 22 GLY A O 10
ATOM 11218 N N . ARG A 1 22 ? 2.123 18.068 17.325 1.00 0.00 23 ARG A N 10
ATOM 11219 C CA . ARG A 1 22 ? 1.092 17.234 17.919 1.00 0.00 23 ARG A CA 10
ATOM 11220 C C . ARG A 1 22 ? -0.203 17.335 17.111 1.00 0.00 23 ARG A C 10
ATOM 11221 O O . ARG A 1 22 ? -0.443 18.336 16.437 1.00 0.00 23 ARG A O 10
ATOM 11242 N N . LEU A 1 23 ? -1.005 16.284 17.204 1.00 0.00 24 LEU A N 10
ATOM 11243 C CA . LEU A 1 23 ? -2.269 16.241 16.489 1.00 0.00 24 LEU A CA 10
ATOM 11244 C C . LEU A 1 23 ? -3.172 15.179 17.120 1.00 0.00 24 LEU A C 10
ATOM 11245 O O . LEU A 1 23 ? -2.685 14.230 17.733 1.00 0.00 24 LEU A O 10
ATOM 11261 N N . THR A 1 24 ? -4.471 15.375 16.949 1.00 0.00 25 THR A N 10
ATOM 11262 C CA . THR A 1 24 ? -5.446 14.445 17.495 1.00 0.00 25 THR A CA 10
ATOM 11263 C C . THR A 1 24 ? -5.986 13.532 16.393 1.00 0.00 25 THR A C 10
ATOM 11264 O O . THR A 1 24 ? -6.891 13.914 15.653 1.00 0.00 25 THR A O 10
ATOM 11275 N N . LEU A 1 25 ? -5.408 12.342 16.319 1.00 0.00 26 LEU A N 10
ATOM 11276 C CA . LEU A 1 25 ? -5.820 11.371 15.320 1.00 0.00 26 LEU A CA 10
ATOM 11277 C C . LEU A 1 25 ? -7.343 11.230 15.350 1.00 0.00 26 LEU A C 10
ATOM 11278 O O . LEU A 1 25 ? -7.969 11.000 14.316 1.00 0.00 26 LEU A O 10
ATOM 11294 N N . ALA A 1 26 ? -7.895 11.373 16.545 1.00 0.00 27 ALA A N 10
ATOM 11295 C CA . ALA A 1 26 ? -9.333 11.264 16.724 1.00 0.00 27 ALA A CA 10
ATOM 11296 C C . ALA A 1 26 ? -10.034 12.257 15.794 1.00 0.00 27 ALA A C 10
ATOM 11297 O O . ALA A 1 26 ? -10.949 11.886 15.060 1.00 0.00 27 ALA A O 10
ATOM 11304 N N . GLU A 1 27 ? -9.579 13.499 15.855 1.00 0.00 28 GLU A N 10
ATOM 11305 C CA . GLU A 1 27 ? -10.151 14.548 15.028 1.00 0.00 28 GLU A CA 10
ATOM 11306 C C . GLU A 1 27 ? -9.886 14.261 13.548 1.00 0.00 28 GLU A C 10
ATOM 11307 O O . GLU A 1 27 ? -10.704 14.594 12.692 1.00 0.00 28 GLU A O 10
ATOM 11319 N N . ILE A 1 28 ? -8.741 13.645 13.294 1.00 0.00 29 ILE A N 10
ATOM 11320 C CA . ILE A 1 28 ? -8.359 13.309 11.933 1.00 0.00 29 ILE A CA 10
ATOM 11321 C C . ILE A 1 28 ? -9.299 12.229 11.395 1.00 0.00 29 ILE A C 10
ATOM 11322 O O . ILE A 1 28 ? -9.636 12.226 10.212 1.00 0.00 29 ILE A O 10
ATOM 11338 N N . ASN A 1 29 ? -9.697 11.337 12.291 1.00 0.00 30 ASN A N 10
ATOM 11339 C CA . ASN A 1 29 ? -10.592 10.254 11.921 1.00 0.00 30 ASN A CA 10
ATOM 11340 C C . ASN A 1 29 ? -11.988 10.820 11.652 1.00 0.00 30 ASN A C 10
ATOM 11341 O O . ASN A 1 29 ? -12.672 10.383 10.728 1.00 0.00 30 ASN A O 10
ATOM 11352 N N . GLU A 1 30 ? -12.369 11.785 12.476 1.00 0.00 31 GLU A N 10
ATOM 11353 C CA . GLU A 1 30 ? -13.670 12.416 12.338 1.00 0.00 31 GLU A CA 10
ATOM 11354 C C . GLU A 1 30 ? -13.713 13.274 11.072 1.00 0.00 31 GLU A C 10
ATOM 11355 O O . GLU A 1 30 ? -14.770 13.440 10.466 1.00 0.00 31 GLU A O 10
ATOM 11367 N N . TYR A 1 31 ? -12.551 13.797 10.710 1.00 0.00 32 TYR A N 10
ATOM 11368 C CA . TYR A 1 31 ? -12.442 14.633 9.527 1.00 0.00 32 TYR A CA 10
ATOM 11369 C C . TYR A 1 31 ? -12.358 13.781 8.259 1.00 0.00 32 TYR A C 10
ATOM 11370 O O . TYR A 1 31 ? -13.148 13.960 7.333 1.00 0.00 32 TYR A O 10
ATOM 11388 N N . LEU A 1 32 ? -11.393 12.873 8.258 1.00 0.00 33 LEU A N 10
ATOM 11389 C CA . LEU A 1 32 ? -11.195 11.993 7.119 1.00 0.00 33 LEU A CA 10
ATOM 11390 C C . LEU A 1 32 ? -12.511 11.284 6.793 1.00 0.00 33 LEU A C 10
ATOM 11391 O O . LEU A 1 32 ? -12.900 11.193 5.630 1.00 0.00 33 LEU A O 10
ATOM 11407 N N . MET A 1 33 ? -13.161 10.800 7.841 1.00 0.00 34 MET A N 10
ATOM 11408 C CA . MET A 1 33 ? -14.425 10.102 7.681 1.00 0.00 34 MET A CA 10
ATOM 11409 C C . MET A 1 33 ? -15.531 11.064 7.242 1.00 0.00 34 MET A C 10
ATOM 11410 O O . MET A 1 33 ? -16.326 10.740 6.360 1.00 0.00 34 MET A O 10
ATOM 11424 N N . GLY A 1 34 ? -15.546 12.227 7.875 1.00 0.00 35 GLY A N 10
ATOM 11425 C CA . GLY A 1 34 ? -16.541 13.238 7.560 1.00 0.00 35 GLY A CA 10
ATOM 11426 C C . GLY A 1 34 ? -16.450 13.658 6.092 1.00 0.00 35 GLY A C 10
ATOM 11427 O O . GLY A 1 34 ? -17.443 14.079 5.500 1.00 0.00 35 GLY A O 10
ATOM 11431 N N . LYS A 1 35 ? -15.250 13.530 5.546 1.00 0.00 36 LYS A N 10
ATOM 11432 C CA . LYS A 1 35 ? -15.016 13.890 4.158 1.00 0.00 36 LYS A CA 10
ATOM 11433 C C . LYS A 1 35 ? -15.308 12.683 3.266 1.00 0.00 36 LYS A C 10
ATOM 11434 O O . LYS A 1 35 ? -16.130 12.764 2.354 1.00 0.00 36 LYS A O 10
ATOM 11453 N N . PHE A 1 36 ? -14.619 11.590 3.559 1.00 0.00 37 PHE A N 10
ATOM 11454 C CA . PHE A 1 36 ? -14.794 10.367 2.795 1.00 0.00 37 PHE A CA 10
ATOM 11455 C C . PHE A 1 36 ? -16.165 9.744 3.062 1.00 0.00 37 PHE A C 10
ATOM 11456 O O . PHE A 1 36 ? -16.446 9.306 4.177 1.00 0.00 37 PHE A O 10
ATOM 11473 N N . PRO A 1 37 ? -17.006 9.724 1.993 1.00 0.00 38 PRO A N 10
ATOM 11474 C CA . PRO A 1 37 ? -18.342 9.163 2.102 1.00 0.00 38 PRO A CA 10
ATOM 11475 C C . PRO A 1 37 ? -18.293 7.634 2.136 1.00 0.00 38 PRO A C 10
ATOM 11476 O O . PRO A 1 37 ? -19.063 7.000 2.856 1.00 0.00 38 PRO A O 10
ATOM 11487 N N . PHE A 1 38 ? -17.380 7.085 1.347 1.00 0.00 39 PHE A N 10
ATOM 11488 C CA . PHE A 1 38 ? -17.220 5.643 1.278 1.00 0.00 39 PHE A CA 10
ATOM 11489 C C . PHE A 1 38 ? -16.792 5.073 2.632 1.00 0.00 39 PHE A C 10
ATOM 11490 O O . PHE A 1 38 ? -17.129 3.938 2.966 1.00 0.00 39 PHE A O 10
ATOM 11507 N N . PHE A 1 39 ? -16.055 5.886 3.374 1.00 0.00 40 PHE A N 10
ATOM 11508 C CA . PHE A 1 39 ? -15.578 5.477 4.684 1.00 0.00 40 PHE A CA 10
ATOM 11509 C C . PHE A 1 39 ? -16.695 5.561 5.726 1.00 0.00 40 PHE A C 10
ATOM 11510 O O . PHE A 1 39 ? -16.620 4.921 6.774 1.00 0.00 40 PHE A O 10
ATOM 11527 N N . ARG A 1 40 ? -17.705 6.355 5.402 1.00 0.00 41 ARG A N 10
ATOM 11528 C CA . ARG A 1 40 ? -18.836 6.531 6.296 1.00 0.00 41 ARG A CA 10
ATOM 11529 C C . ARG A 1 40 ? -19.927 5.506 5.980 1.00 0.00 41 ARG A C 10
ATOM 11530 O O . ARG A 1 40 ? -21.110 5.767 6.194 1.00 0.00 41 ARG A O 10
ATOM 11551 N N . GLY A 1 41 ? -19.491 4.361 5.476 1.00 0.00 42 GLY A N 10
ATOM 11552 C CA . GLY A 1 41 ? -20.415 3.296 5.128 1.00 0.00 42 GLY A CA 10
ATOM 11553 C C . GLY A 1 41 ? -20.092 2.015 5.900 1.00 0.00 42 GLY A C 10
ATOM 11554 O O . GLY A 1 41 ? -20.897 1.552 6.707 1.00 0.00 42 GLY A O 10
ATOM 11558 N N . SER A 1 42 ? -18.912 1.478 5.626 1.00 0.00 43 SER A N 10
ATOM 11559 C CA . SER A 1 42 ? -18.473 0.260 6.284 1.00 0.00 43 SER A CA 10
ATOM 11560 C C . SER A 1 42 ? -17.022 0.410 6.747 1.00 0.00 43 SER A C 10
ATOM 11561 O O . SER A 1 42 ? -16.745 0.397 7.946 1.00 0.00 43 SER A O 10
ATOM 11569 N N . TYR A 1 43 ? -16.135 0.548 5.773 1.00 0.00 44 TYR A N 10
ATOM 11570 C CA . TYR A 1 43 ? -14.720 0.700 6.066 1.00 0.00 44 TYR A CA 10
ATOM 11571 C C . TYR A 1 43 ? -14.507 1.572 7.305 1.00 0.00 44 TYR A C 10
ATOM 11572 O O . TYR A 1 43 ? -14.502 2.798 7.213 1.00 0.00 44 TYR A O 10
ATOM 11590 N N . THR A 1 44 ? -14.335 0.904 8.437 1.00 0.00 45 THR A N 10
ATOM 11591 C CA . THR A 1 44 ? -14.122 1.602 9.693 1.00 0.00 45 THR A CA 10
ATOM 11592 C C . THR A 1 44 ? -12.972 0.960 10.472 1.00 0.00 45 THR A C 10
ATOM 11593 O O . THR A 1 44 ? -12.132 1.660 11.035 1.00 0.00 45 THR A O 10
ATOM 11604 N N . GLY A 1 45 ? -12.972 -0.365 10.479 1.00 0.00 46 GLY A N 10
ATOM 11605 C CA . GLY A 1 45 ? -11.939 -1.109 11.180 1.00 0.00 46 GLY A CA 10
ATOM 11606 C C . GLY A 1 45 ? -10.615 -1.061 10.415 1.00 0.00 46 GLY A C 10
ATOM 11607 O O . GLY A 1 45 ? -10.056 -2.101 10.068 1.00 0.00 46 GLY A O 10
ATOM 11611 N N . TRP A 1 46 ? -10.151 0.157 10.175 1.00 0.00 47 TRP A N 10
ATOM 11612 C CA . TRP A 1 46 ? -8.903 0.354 9.458 1.00 0.00 47 TRP A CA 10
ATOM 11613 C C . TRP A 1 46 ? -7.996 1.235 10.320 1.00 0.00 47 TRP A C 10
ATOM 11614 O O . TRP A 1 46 ? -6.909 1.619 9.891 1.00 0.00 47 TRP A O 10
ATOM 11635 N N . ARG A 1 47 ? -8.477 1.529 11.519 1.00 0.00 48 ARG A N 10
ATOM 11636 C CA . ARG A 1 47 ? -7.724 2.358 12.444 1.00 0.00 48 ARG A CA 10
ATOM 11637 C C . ARG A 1 47 ? -6.382 1.701 12.773 1.00 0.00 48 ARG A C 10
ATOM 11638 O O . ARG A 1 47 ? -5.402 2.390 13.053 1.00 0.00 48 ARG A O 10
ATOM 11659 N N . ASN A 1 48 ? -6.381 0.377 12.729 1.00 0.00 49 ASN A N 10
ATOM 11660 C CA . ASN A 1 48 ? -5.175 -0.380 13.019 1.00 0.00 49 ASN A CA 10
ATOM 11661 C C . ASN A 1 48 ? -4.193 -0.233 11.855 1.00 0.00 49 ASN A C 10
ATOM 11662 O O . ASN A 1 48 ? -3.019 0.068 12.063 1.00 0.00 49 ASN A O 10
ATOM 11673 N N . SER A 1 49 ? -4.711 -0.453 10.655 1.00 0.00 50 SER A N 10
ATOM 11674 C CA . SER A 1 49 ? -3.894 -0.349 9.457 1.00 0.00 50 SER A CA 10
ATOM 11675 C C . SER A 1 49 ? -3.516 1.112 9.207 1.00 0.00 50 SER A C 10
ATOM 11676 O O . SER A 1 49 ? -2.399 1.405 8.784 1.00 0.00 50 SER A O 10
ATOM 11684 N N . VAL A 1 50 ? -4.470 1.992 9.479 1.00 0.00 51 VAL A N 10
ATOM 11685 C CA . VAL A 1 50 ? -4.251 3.415 9.289 1.00 0.00 51 VAL A CA 10
ATOM 11686 C C . VAL A 1 50 ? -3.239 3.914 10.322 1.00 0.00 51 VAL A C 10
ATOM 11687 O O . VAL A 1 50 ? -2.167 4.398 9.963 1.00 0.00 51 VAL A O 10
ATOM 11700 N N . ARG A 1 51 ? -3.617 3.780 11.585 1.00 0.00 52 ARG A N 10
ATOM 11701 C CA . ARG A 1 51 ? -2.756 4.211 12.674 1.00 0.00 52 ARG A CA 10
ATOM 11702 C C . ARG A 1 51 ? -1.366 3.587 12.530 1.00 0.00 52 ARG A C 10
ATOM 11703 O O . ARG A 1 51 ? -0.367 4.193 12.915 1.00 0.00 52 ARG A O 10
ATOM 11724 N N . HIS A 1 52 ? -1.347 2.384 11.976 1.00 0.00 53 HIS A N 10
ATOM 11725 C CA . HIS A 1 52 ? -0.097 1.671 11.777 1.00 0.00 53 HIS A CA 10
ATOM 11726 C C . HIS A 1 52 ? 0.716 2.357 10.677 1.00 0.00 53 HIS A C 10
ATOM 11727 O O . HIS A 1 52 ? 1.905 2.617 10.849 1.00 0.00 53 HIS A O 10
ATOM 11741 N N . ASN A 1 53 ? 0.040 2.631 9.570 1.00 0.00 54 ASN A N 10
ATOM 11742 C CA . ASN A 1 53 ? 0.685 3.281 8.442 1.00 0.00 54 ASN A CA 10
ATOM 11743 C C . ASN A 1 53 ? 0.900 4.761 8.767 1.00 0.00 54 ASN A C 10
ATOM 11744 O O . ASN A 1 53 ? 1.585 5.468 8.031 1.00 0.00 54 ASN A O 10
ATOM 11755 N N . LEU A 1 54 ? 0.303 5.184 9.872 1.00 0.00 55 LEU A N 10
ATOM 11756 C CA . LEU A 1 54 ? 0.422 6.566 10.304 1.00 0.00 55 LEU A CA 10
ATOM 11757 C C . LEU A 1 54 ? 1.740 6.749 11.059 1.00 0.00 55 LEU A C 10
ATOM 11758 O O . LEU A 1 54 ? 2.536 7.623 10.721 1.00 0.00 55 LEU A O 10
ATOM 11774 N N . SER A 1 55 ? 1.929 5.910 12.066 1.00 0.00 56 SER A N 10
ATOM 11775 C CA . SER A 1 55 ? 3.137 5.968 12.872 1.00 0.00 56 SER A CA 10
ATOM 11776 C C . SER A 1 55 ? 4.276 5.237 12.160 1.00 0.00 56 SER A C 10
ATOM 11777 O O . SER A 1 55 ? 5.438 5.367 12.544 1.00 0.00 56 SER A O 10
ATOM 11785 N N . LEU A 1 56 ? 3.905 4.485 11.135 1.00 0.00 57 LEU A N 10
ATOM 11786 C CA . LEU A 1 56 ? 4.882 3.733 10.365 1.00 0.00 57 LEU A CA 10
ATOM 11787 C C . LEU A 1 56 ? 5.550 4.663 9.351 1.00 0.00 57 LEU A C 10
ATOM 11788 O O . LEU A 1 56 ? 6.710 4.464 8.991 1.00 0.00 57 LEU A O 10
ATOM 11804 N N . ASN A 1 57 ? 4.791 5.659 8.918 1.00 0.00 58 ASN A N 10
ATOM 11805 C CA . ASN A 1 57 ? 5.295 6.620 7.952 1.00 0.00 58 ASN A CA 10
ATOM 11806 C C . ASN A 1 57 ? 5.959 7.781 8.694 1.00 0.00 58 ASN A C 10
ATOM 11807 O O . ASN A 1 57 ? 7.185 7.855 8.768 1.00 0.00 58 ASN A O 10
ATOM 11818 N N . ASP A 1 58 ? 5.121 8.659 9.225 1.00 0.00 59 ASP A N 10
ATOM 11819 C CA . ASP A 1 58 ? 5.612 9.814 9.959 1.00 0.00 59 ASP A CA 10
ATOM 11820 C C . ASP A 1 58 ? 6.725 9.372 10.911 1.00 0.00 59 ASP A C 10
ATOM 11821 O O . ASP A 1 58 ? 7.749 10.044 11.028 1.00 0.00 59 ASP A O 10
ATOM 11830 N N . CYS A 1 59 ? 6.488 8.245 11.565 1.00 0.00 60 CYS A N 10
ATOM 11831 C CA . CYS A 1 59 ? 7.458 7.706 12.503 1.00 0.00 60 CYS A CA 10
ATOM 11832 C C . CYS A 1 59 ? 7.527 8.639 13.713 1.00 0.00 60 CYS A C 10
ATOM 11833 O O . CYS A 1 59 ? 8.599 9.130 14.063 1.00 0.00 60 CYS A O 10
ATOM 11841 N N . PHE A 1 60 ? 6.369 8.856 14.320 1.00 0.00 61 PHE A N 10
ATOM 11842 C CA . PHE A 1 60 ? 6.284 9.722 15.483 1.00 0.00 61 PHE A CA 10
ATOM 11843 C C . PHE A 1 60 ? 5.783 8.951 16.706 1.00 0.00 61 PHE A C 10
ATOM 11844 O O . PHE A 1 60 ? 5.757 7.721 16.700 1.00 0.00 61 PHE A O 10
ATOM 11861 N N . VAL A 1 61 ? 5.398 9.705 17.725 1.00 0.00 62 VAL A N 10
ATOM 11862 C CA . VAL A 1 61 ? 4.900 9.107 18.952 1.00 0.00 62 VAL A CA 10
ATOM 11863 C C . VAL A 1 61 ? 3.461 9.571 19.192 1.00 0.00 62 VAL A C 10
ATOM 11864 O O . VAL A 1 61 ? 3.040 10.598 18.663 1.00 0.00 62 VAL A O 10
ATOM 11877 N N . LYS A 1 62 ? 2.747 8.791 19.990 1.00 0.00 63 LYS A N 10
ATOM 11878 C CA . LYS A 1 62 ? 1.365 9.109 20.307 1.00 0.00 63 LYS A CA 10
ATOM 11879 C C . LYS A 1 62 ? 1.164 9.034 21.822 1.00 0.00 63 LYS A C 10
ATOM 11880 O O . LYS A 1 62 ? 2.066 8.628 22.552 1.00 0.00 63 LYS A O 10
ATOM 11899 N N . VAL A 1 63 ? -0.026 9.432 22.248 1.00 0.00 64 VAL A N 10
ATOM 11900 C CA . VAL A 1 63 ? -0.358 9.415 23.663 1.00 0.00 64 VAL A CA 10
ATOM 11901 C C . VAL A 1 63 ? -1.558 8.494 23.890 1.00 0.00 64 VAL A C 10
ATOM 11902 O O . VAL A 1 63 ? -2.597 8.654 23.251 1.00 0.00 64 VAL A O 10
ATOM 11915 N N . LEU A 1 64 ? -1.375 7.550 24.801 1.00 0.00 65 LEU A N 10
ATOM 11916 C CA . LEU A 1 64 ? -2.430 6.603 25.120 1.00 0.00 65 LEU A CA 10
ATOM 11917 C C . LEU A 1 64 ? -3.358 7.215 26.172 1.00 0.00 65 LEU A C 10
ATOM 11918 O O . LEU A 1 64 ? -3.038 7.220 27.360 1.00 0.00 65 LEU A O 10
ATOM 11934 N N . ARG A 1 65 ? -4.489 7.717 25.697 1.00 0.00 66 ARG A N 10
ATOM 11935 C CA . ARG A 1 65 ? -5.465 8.330 26.582 1.00 0.00 66 ARG A CA 10
ATOM 11936 C C . ARG A 1 65 ? -4.763 9.214 27.615 1.00 0.00 66 ARG A C 10
ATOM 11937 O O . ARG A 1 65 ? -4.605 8.820 28.769 1.00 0.00 66 ARG A O 10
ATOM 11958 N N . ASP A 1 66 ? -4.362 10.393 27.163 1.00 0.00 67 ASP A N 10
ATOM 11959 C CA . ASP A 1 66 ? -3.681 11.336 28.034 1.00 0.00 67 ASP A CA 10
ATOM 11960 C C . ASP A 1 66 ? -4.710 12.039 28.921 1.00 0.00 67 ASP A C 10
ATOM 11961 O O . ASP A 1 66 ? -5.905 12.018 28.629 1.00 0.00 67 ASP A O 10
ATOM 11970 N N . PRO A 1 67 ? -4.196 12.660 30.016 1.00 0.00 68 PRO A N 10
ATOM 11971 C CA . PRO A 1 67 ? -5.057 13.368 30.949 1.00 0.00 68 PRO A CA 10
ATOM 11972 C C . PRO A 1 67 ? -5.518 14.704 30.363 1.00 0.00 68 PRO A C 10
ATOM 11973 O O . PRO A 1 67 ? -5.195 15.764 30.898 1.00 0.00 68 PRO A O 10
ATOM 11984 N N . SER A 1 68 ? -6.264 14.611 29.273 1.00 0.00 69 SER A N 10
ATOM 11985 C CA . SER A 1 68 ? -6.772 15.799 28.609 1.00 0.00 69 SER A CA 10
ATOM 11986 C C . SER A 1 68 ? -8.262 15.631 28.303 1.00 0.00 69 SER A C 10
ATOM 11987 O O . SER A 1 68 ? -9.057 16.533 28.558 1.00 0.00 69 SER A O 10
ATOM 11995 N N . ARG A 1 69 ? -8.594 14.469 27.759 1.00 0.00 70 ARG A N 10
ATOM 11996 C CA . ARG A 1 69 ? -9.973 14.172 27.414 1.00 0.00 70 ARG A CA 10
ATOM 11997 C C . ARG A 1 69 ? -10.371 12.797 27.956 1.00 0.00 70 ARG A C 10
ATOM 11998 O O . ARG A 1 69 ? -10.608 11.867 27.186 1.00 0.00 70 ARG A O 10
ATOM 12019 N N . PRO A 1 70 ? -10.432 12.708 29.312 1.00 0.00 71 PRO A N 10
ATOM 12020 C CA . PRO A 1 70 ? -10.796 11.463 29.965 1.00 0.00 71 PRO A CA 10
ATOM 12021 C C . PRO A 1 70 ? -12.298 11.200 29.846 1.00 0.00 71 PRO A C 10
ATOM 12022 O O . PRO A 1 70 ? -12.982 11.016 30.852 1.00 0.00 71 PRO A O 10
ATOM 12033 N N . TRP A 1 71 ? -12.768 11.190 28.607 1.00 0.00 72 TRP A N 10
ATOM 12034 C CA . TRP A 1 71 ? -14.177 10.953 28.343 1.00 0.00 72 TRP A CA 10
ATOM 12035 C C . TRP A 1 71 ? -14.300 9.630 27.583 1.00 0.00 72 TRP A C 10
ATOM 12036 O O . TRP A 1 71 ? -15.195 8.833 27.859 1.00 0.00 72 TRP A O 10
ATOM 12057 N N . GLY A 1 72 ? -13.388 9.439 26.642 1.00 0.00 73 GLY A N 10
ATOM 12058 C CA . GLY A 1 72 ? -13.383 8.227 25.840 1.00 0.00 73 GLY A CA 10
ATOM 12059 C C . GLY A 1 72 ? -13.944 8.492 24.442 1.00 0.00 73 GLY A C 10
ATOM 12060 O O . GLY A 1 72 ? -15.004 7.980 24.087 1.00 0.00 73 GLY A O 10
ATOM 12064 N N . LYS A 1 73 ? -13.206 9.291 23.685 1.00 0.00 74 LYS A N 10
ATOM 12065 C CA . LYS A 1 73 ? -13.616 9.630 22.333 1.00 0.00 74 LYS A CA 10
ATOM 12066 C C . LYS A 1 73 ? -12.686 10.711 21.778 1.00 0.00 74 LYS A C 10
ATOM 12067 O O . LYS A 1 73 ? -13.147 11.706 21.222 1.00 0.00 74 LYS A O 10
ATOM 12086 N N . ASP A 1 74 ? -11.393 10.478 21.949 1.00 0.00 75 ASP A N 10
ATOM 12087 C CA . ASP A 1 74 ? -10.394 11.419 21.472 1.00 0.00 75 ASP A CA 10
ATOM 12088 C C . ASP A 1 74 ? -8.998 10.871 21.777 1.00 0.00 75 ASP A C 10
ATOM 12089 O O . ASP A 1 74 ? -8.791 10.222 22.801 1.00 0.00 75 ASP A O 10
ATOM 12098 N N . ASN A 1 75 ? -8.075 11.154 20.869 1.00 0.00 76 ASN A N 10
ATOM 12099 C CA . ASN A 1 75 ? -6.705 10.698 21.027 1.00 0.00 76 ASN A CA 10
ATOM 12100 C C . ASN A 1 75 ? -5.748 11.802 20.573 1.00 0.00 76 ASN A C 10
ATOM 12101 O O . ASN A 1 75 ? -6.056 12.553 19.649 1.00 0.00 76 ASN A O 10
ATOM 12112 N N . TYR A 1 76 ? -4.608 11.867 21.245 1.00 0.00 77 TYR A N 10
ATOM 12113 C CA . TYR A 1 76 ? -3.605 12.867 20.922 1.00 0.00 77 TYR A CA 10
ATOM 12114 C C . TYR A 1 76 ? -2.292 12.209 20.492 1.00 0.00 77 TYR A C 10
ATOM 12115 O O . TYR A 1 76 ? -1.804 11.297 21.158 1.00 0.00 77 TYR A O 10
ATOM 12133 N N . TRP A 1 77 ? -1.759 12.696 19.381 1.00 0.00 78 TRP A N 10
ATOM 12134 C CA . TRP A 1 77 ? -0.513 12.166 18.855 1.00 0.00 78 TRP A CA 10
ATOM 12135 C C . TRP A 1 77 ? 0.526 13.288 18.881 1.00 0.00 78 TRP A C 10
ATOM 12136 O O . TRP A 1 77 ? 0.205 14.443 18.605 1.00 0.00 78 TRP A O 10
ATOM 12157 N N . MET A 1 78 ? 1.752 12.909 19.214 1.00 0.00 79 MET A N 10
ATOM 12158 C CA . MET A 1 78 ? 2.840 13.870 19.279 1.00 0.00 79 MET A CA 10
ATOM 12159 C C . MET A 1 78 ? 3.947 13.513 18.285 1.00 0.00 79 MET A C 10
ATOM 12160 O O . MET A 1 78 ? 4.674 12.540 18.483 1.00 0.00 79 MET A O 10
ATOM 12174 N N . LEU A 1 79 ? 4.040 14.318 17.238 1.00 0.00 80 LEU A N 10
ATOM 12175 C CA . LEU A 1 79 ? 5.046 14.099 16.212 1.00 0.00 80 LEU A CA 10
ATOM 12176 C C . LEU A 1 79 ? 5.948 15.331 16.118 1.00 0.00 80 LEU A C 10
ATOM 12177 O O . LEU A 1 79 ? 5.531 16.438 16.456 1.00 0.00 80 LEU A O 10
ATOM 12193 N N . ASN A 1 80 ? 7.168 15.098 15.656 1.00 0.00 81 ASN A N 10
ATOM 12194 C CA . ASN A 1 80 ? 8.133 16.175 15.513 1.00 0.00 81 ASN A CA 10
ATOM 12195 C C . ASN A 1 80 ? 9.376 15.648 14.794 1.00 0.00 81 ASN A C 10
ATOM 12196 O O . ASN A 1 80 ? 9.771 14.500 14.991 1.00 0.00 81 ASN A O 10
ATOM 12207 N N . PRO A 1 81 ? 9.974 16.535 13.954 1.00 0.00 82 PRO A N 10
ATOM 12208 C CA . PRO A 1 81 ? 11.164 16.171 13.204 1.00 0.00 82 PRO A CA 10
ATOM 12209 C C . PRO A 1 81 ? 12.396 16.146 14.111 1.00 0.00 82 PRO A C 10
ATOM 12210 O O . PRO A 1 81 ? 12.686 17.126 14.797 1.00 0.00 82 PRO A O 10
ATOM 12221 N N . TYR A 1 7 ? -2.830 -13.236 5.027 1.00 0.00 8 TYR A N 11
ATOM 12222 C CA . TYR A 1 7 ? -2.435 -13.482 6.403 1.00 0.00 8 TYR A CA 11
ATOM 12223 C C . TYR A 1 7 ? -3.181 -14.686 6.981 1.00 0.00 8 TYR A C 11
ATOM 12224 O O . TYR A 1 7 ? -2.569 -15.578 7.567 1.00 0.00 8 TYR A O 11
ATOM 12242 N N . ILE A 1 8 ? -4.493 -14.673 6.796 1.00 0.00 9 ILE A N 11
ATOM 12243 C CA . ILE A 1 8 ? -5.329 -15.754 7.292 1.00 0.00 9 ILE A CA 11
ATOM 12244 C C . ILE A 1 8 ? -4.851 -17.078 6.694 1.00 0.00 9 ILE A C 11
ATOM 12245 O O . ILE A 1 8 ? -4.859 -18.106 7.369 1.00 0.00 9 ILE A O 11
ATOM 12261 N N . ALA A 1 9 ? -4.446 -17.011 5.435 1.00 0.00 10 ALA A N 11
ATOM 12262 C CA . ALA A 1 9 ? -3.965 -18.192 4.739 1.00 0.00 10 ALA A CA 11
ATOM 12263 C C . ALA A 1 9 ? -2.660 -18.662 5.383 1.00 0.00 10 ALA A C 11
ATOM 12264 O O . ALA A 1 9 ? -2.553 -19.811 5.811 1.00 0.00 10 ALA A O 11
ATOM 12271 N N . LEU A 1 10 ? -1.699 -17.751 5.433 1.00 0.00 11 LEU A N 11
ATOM 12272 C CA . LEU A 1 10 ? -0.406 -18.058 6.019 1.00 0.00 11 LEU A CA 11
ATOM 12273 C C . LEU A 1 10 ? -0.612 -18.734 7.375 1.00 0.00 11 LEU A C 11
ATOM 12274 O O . LEU A 1 10 ? 0.115 -19.661 7.728 1.00 0.00 11 LEU A O 11
ATOM 12290 N N . ILE A 1 11 ? -1.607 -18.244 8.100 1.00 0.00 12 ILE A N 11
ATOM 12291 C CA . ILE A 1 11 ? -1.919 -18.790 9.410 1.00 0.00 12 ILE A CA 11
ATOM 12292 C C . ILE A 1 11 ? -2.461 -20.212 9.250 1.00 0.00 12 ILE A C 11
ATOM 12293 O O . ILE A 1 11 ? -2.028 -21.127 9.948 1.00 0.00 12 ILE A O 11
ATOM 12309 N N . THR A 1 12 ? -3.399 -20.353 8.325 1.00 0.00 13 THR A N 11
ATOM 12310 C CA . THR A 1 12 ? -4.005 -21.648 8.064 1.00 0.00 13 THR A CA 11
ATOM 12311 C C . THR A 1 12 ? -2.925 -22.693 7.778 1.00 0.00 13 THR A C 11
ATOM 12312 O O . THR A 1 12 ? -2.920 -23.767 8.377 1.00 0.00 13 THR A O 11
ATOM 12323 N N . MET A 1 13 ? -2.035 -22.342 6.860 1.00 0.00 14 MET A N 11
ATOM 12324 C CA . MET A 1 13 ? -0.953 -23.237 6.487 1.00 0.00 14 MET A CA 11
ATOM 12325 C C . MET A 1 13 ? 0.118 -23.287 7.578 1.00 0.00 14 MET A C 11
ATOM 12326 O O . MET A 1 13 ? 0.900 -24.234 7.641 1.00 0.00 14 MET A O 11
ATOM 12340 N N . ALA A 1 14 ? 0.119 -22.256 8.410 1.00 0.00 15 ALA A N 11
ATOM 12341 C CA . ALA A 1 14 ? 1.081 -22.171 9.495 1.00 0.00 15 ALA A CA 11
ATOM 12342 C C . ALA A 1 14 ? 0.760 -23.241 10.541 1.00 0.00 15 ALA A C 11
ATOM 12343 O O . ALA A 1 14 ? 1.627 -24.030 10.913 1.00 0.00 15 ALA A O 11
ATOM 12350 N N . ILE A 1 15 ? -0.489 -23.233 10.984 1.00 0.00 16 ILE A N 11
ATOM 12351 C CA . ILE A 1 15 ? -0.935 -24.194 11.979 1.00 0.00 16 ILE A CA 11
ATOM 12352 C C . ILE A 1 15 ? -1.077 -25.570 11.326 1.00 0.00 16 ILE A C 11
ATOM 12353 O O . ILE A 1 15 ? -0.910 -26.594 11.986 1.00 0.00 16 ILE A O 11
ATOM 12369 N N . ARG A 1 16 ? -1.385 -25.549 10.038 1.00 0.00 17 ARG A N 11
ATOM 12370 C CA . ARG A 1 16 ? -1.552 -26.782 9.288 1.00 0.00 17 ARG A CA 11
ATOM 12371 C C . ARG A 1 16 ? -0.368 -27.719 9.536 1.00 0.00 17 ARG A C 11
ATOM 12372 O O . ARG A 1 16 ? -0.477 -28.928 9.341 1.00 0.00 17 ARG A O 11
ATOM 12393 N N . ASP A 1 17 ? 0.736 -27.124 9.964 1.00 0.00 18 ASP A N 11
ATOM 12394 C CA . ASP A 1 17 ? 1.939 -27.890 10.241 1.00 0.00 18 ASP A CA 11
ATOM 12395 C C . ASP A 1 17 ? 1.601 -29.033 11.200 1.00 0.00 18 ASP A C 11
ATOM 12396 O O . ASP A 1 17 ? 2.228 -30.091 11.156 1.00 0.00 18 ASP A O 11
ATOM 12405 N N . SER A 1 18 ? 0.611 -28.782 12.044 1.00 0.00 19 SER A N 11
ATOM 12406 C CA . SER A 1 18 ? 0.182 -29.777 13.012 1.00 0.00 19 SER A CA 11
ATOM 12407 C C . SER A 1 18 ? -0.948 -30.625 12.425 1.00 0.00 19 SER A C 11
ATOM 12408 O O . SER A 1 18 ? -0.971 -30.890 11.224 1.00 0.00 19 SER A O 11
ATOM 12416 N N . ALA A 1 19 ? -1.858 -31.028 13.299 1.00 0.00 20 ALA A N 11
ATOM 12417 C CA . ALA A 1 19 ? -2.988 -31.841 12.883 1.00 0.00 20 ALA A CA 11
ATOM 12418 C C . ALA A 1 19 ? -3.989 -31.944 14.036 1.00 0.00 20 ALA A C 11
ATOM 12419 O O . ALA A 1 19 ? -4.656 -32.966 14.193 1.00 0.00 20 ALA A O 11
ATOM 12426 N N . GLY A 1 20 ? -4.061 -30.873 14.812 1.00 0.00 21 GLY A N 11
ATOM 12427 C CA . GLY A 1 20 ? -4.969 -30.831 15.946 1.00 0.00 21 GLY A CA 11
ATOM 12428 C C . GLY A 1 20 ? -4.327 -31.457 17.186 1.00 0.00 21 GLY A C 11
ATOM 12429 O O . GLY A 1 20 ? -4.973 -32.214 17.909 1.00 0.00 21 GLY A O 11
ATOM 12433 N N . GLY A 1 21 ? -3.063 -31.117 17.394 1.00 0.00 22 GLY A N 11
ATOM 12434 C CA . GLY A 1 21 ? -2.327 -31.636 18.534 1.00 0.00 22 GLY A CA 11
ATOM 12435 C C . GLY A 1 21 ? -1.430 -30.558 19.145 1.00 0.00 22 GLY A C 11
ATOM 12436 O O . GLY A 1 21 ? -1.684 -30.087 20.252 1.00 0.00 22 GLY A O 11
ATOM 12440 N N . ARG A 1 22 ? -0.398 -30.198 18.395 1.00 0.00 23 ARG A N 11
ATOM 12441 C CA . ARG A 1 22 ? 0.538 -29.183 18.848 1.00 0.00 23 ARG A CA 11
ATOM 12442 C C . ARG A 1 22 ? 1.333 -28.627 17.665 1.00 0.00 23 ARG A C 11
ATOM 12443 O O . ARG A 1 22 ? 1.418 -29.264 16.616 1.00 0.00 23 ARG A O 11
ATOM 12464 N N . LEU A 1 23 ? 1.894 -27.446 17.873 1.00 0.00 24 LEU A N 11
ATOM 12465 C CA . LEU A 1 23 ? 2.679 -26.797 16.836 1.00 0.00 24 LEU A CA 11
ATOM 12466 C C . LEU A 1 23 ? 3.672 -25.830 17.484 1.00 0.00 24 LEU A C 11
ATOM 12467 O O . LEU A 1 23 ? 3.469 -25.391 18.615 1.00 0.00 24 LEU A O 11
ATOM 12483 N N . THR A 1 24 ? 4.726 -25.528 16.739 1.00 0.00 25 THR A N 11
ATOM 12484 C CA . THR A 1 24 ? 5.751 -24.621 17.227 1.00 0.00 25 THR A CA 11
ATOM 12485 C C . THR A 1 24 ? 5.718 -23.307 16.444 1.00 0.00 25 THR A C 11
ATOM 12486 O O . THR A 1 24 ? 6.268 -23.220 15.347 1.00 0.00 25 THR A O 11
ATOM 12497 N N . LEU A 1 25 ? 5.067 -22.318 17.038 1.00 0.00 26 LEU A N 11
ATOM 12498 C CA . LEU A 1 25 ? 4.955 -21.012 16.410 1.00 0.00 26 LEU A CA 11
ATOM 12499 C C . LEU A 1 25 ? 6.346 -20.529 15.995 1.00 0.00 26 LEU A C 11
ATOM 12500 O O . LEU A 1 25 ? 6.488 -19.804 15.012 1.00 0.00 26 LEU A O 11
ATOM 12516 N N . ALA A 1 26 ? 7.338 -20.951 16.766 1.00 0.00 27 ALA A N 11
ATOM 12517 C CA . ALA A 1 26 ? 8.713 -20.570 16.491 1.00 0.00 27 ALA A CA 11
ATOM 12518 C C . ALA A 1 26 ? 9.133 -21.138 15.133 1.00 0.00 27 ALA A C 11
ATOM 12519 O O . ALA A 1 26 ? 9.605 -20.402 14.268 1.00 0.00 27 ALA A O 11
ATOM 12526 N N . GLU A 1 27 ? 8.946 -22.442 14.989 1.00 0.00 28 GLU A N 11
ATOM 12527 C CA . GLU A 1 27 ? 9.300 -23.116 13.752 1.00 0.00 28 GLU A CA 11
ATOM 12528 C C . GLU A 1 27 ? 8.295 -22.768 12.652 1.00 0.00 28 GLU A C 11
ATOM 12529 O O . GLU A 1 27 ? 8.672 -22.591 11.495 1.00 0.00 28 GLU A O 11
ATOM 12541 N N . ILE A 1 28 ? 7.035 -22.682 13.052 1.00 0.00 29 ILE A N 11
ATOM 12542 C CA . ILE A 1 28 ? 5.972 -22.358 12.115 1.00 0.00 29 ILE A CA 11
ATOM 12543 C C . ILE A 1 28 ? 6.239 -20.981 11.504 1.00 0.00 29 ILE A C 11
ATOM 12544 O O . ILE A 1 28 ? 6.010 -20.772 10.313 1.00 0.00 29 ILE A O 11
ATOM 12560 N N . ASN A 1 29 ? 6.719 -20.078 12.346 1.00 0.00 30 ASN A N 11
ATOM 12561 C CA . ASN A 1 29 ? 7.019 -18.727 11.904 1.00 0.00 30 ASN A CA 11
ATOM 12562 C C . ASN A 1 29 ? 8.293 -18.743 11.058 1.00 0.00 30 ASN A C 11
ATOM 12563 O O . ASN A 1 29 ? 8.404 -18.002 10.082 1.00 0.00 30 ASN A O 11
ATOM 12574 N N . GLU A 1 30 ? 9.223 -19.596 11.462 1.00 0.00 31 GLU A N 11
ATOM 12575 C CA . GLU A 1 30 ? 10.485 -19.719 10.753 1.00 0.00 31 GLU A CA 11
ATOM 12576 C C . GLU A 1 30 ? 10.239 -20.091 9.290 1.00 0.00 31 GLU A C 11
ATOM 12577 O O . GLU A 1 30 ? 10.879 -19.549 8.391 1.00 0.00 31 GLU A O 11
ATOM 12589 N N . TYR A 1 31 ? 9.308 -21.014 9.097 1.00 0.00 32 TYR A N 11
ATOM 12590 C CA . TYR A 1 31 ? 8.969 -21.466 7.758 1.00 0.00 32 TYR A CA 11
ATOM 12591 C C . TYR A 1 31 ? 8.010 -20.487 7.076 1.00 0.00 32 TYR A C 11
ATOM 12592 O O . TYR A 1 31 ? 8.162 -20.188 5.892 1.00 0.00 32 TYR A O 11
ATOM 12610 N N . LEU A 1 32 ? 7.045 -20.017 7.852 1.00 0.00 33 LEU A N 11
ATOM 12611 C CA . LEU A 1 32 ? 6.062 -19.078 7.337 1.00 0.00 33 LEU A CA 11
ATOM 12612 C C . LEU A 1 32 ? 6.781 -17.945 6.603 1.00 0.00 33 LEU A C 11
ATOM 12613 O O . LEU A 1 32 ? 6.352 -17.526 5.529 1.00 0.00 33 LEU A O 11
ATOM 12629 N N . MET A 1 33 ? 7.863 -17.481 7.211 1.00 0.00 34 MET A N 11
ATOM 12630 C CA . MET A 1 33 ? 8.645 -16.404 6.628 1.00 0.00 34 MET A CA 11
ATOM 12631 C C . MET A 1 33 ? 9.524 -16.920 5.487 1.00 0.00 34 MET A C 11
ATOM 12632 O O . MET A 1 33 ? 9.580 -16.313 4.419 1.00 0.00 34 MET A O 11
ATOM 12646 N N . GLY A 1 34 ? 10.187 -18.036 5.752 1.00 0.00 35 GLY A N 11
ATOM 12647 C CA . GLY A 1 34 ? 11.061 -18.641 4.761 1.00 0.00 35 GLY A CA 11
ATOM 12648 C C . GLY A 1 34 ? 10.284 -19.000 3.492 1.00 0.00 35 GLY A C 11
ATOM 12649 O O . GLY A 1 34 ? 10.876 -19.199 2.433 1.00 0.00 35 GLY A O 11
ATOM 12653 N N . LYS A 1 35 ? 8.969 -19.072 3.642 1.00 0.00 36 LYS A N 11
ATOM 12654 C CA . LYS A 1 35 ? 8.106 -19.403 2.522 1.00 0.00 36 LYS A CA 11
ATOM 12655 C C . LYS A 1 35 ? 7.520 -18.117 1.937 1.00 0.00 36 LYS A C 11
ATOM 12656 O O . LYS A 1 35 ? 7.211 -18.056 0.748 1.00 0.00 36 LYS A O 11
ATOM 12675 N N . PHE A 1 36 ? 7.386 -17.120 2.799 1.00 0.00 37 PHE A N 11
ATOM 12676 C CA . PHE A 1 36 ? 6.843 -15.838 2.382 1.00 0.00 37 PHE A CA 11
ATOM 12677 C C . PHE A 1 36 ? 7.947 -14.783 2.276 1.00 0.00 37 PHE A C 11
ATOM 12678 O O . PHE A 1 36 ? 8.470 -14.324 3.290 1.00 0.00 37 PHE A O 11
ATOM 12695 N N . PRO A 1 37 ? 8.276 -14.421 1.007 1.00 0.00 38 PRO A N 11
ATOM 12696 C CA . PRO A 1 37 ? 9.307 -13.429 0.756 1.00 0.00 38 PRO A CA 11
ATOM 12697 C C . PRO A 1 37 ? 8.799 -12.019 1.064 1.00 0.00 38 PRO A C 11
ATOM 12698 O O . PRO A 1 37 ? 9.543 -11.187 1.580 1.00 0.00 38 PRO A O 11
ATOM 12709 N N . PHE A 1 38 ? 7.536 -11.795 0.734 1.00 0.00 39 PHE A N 11
ATOM 12710 C CA . PHE A 1 38 ? 6.919 -10.500 0.968 1.00 0.00 39 PHE A CA 11
ATOM 12711 C C . PHE A 1 38 ? 7.001 -10.114 2.446 1.00 0.00 39 PHE A C 11
ATOM 12712 O O . PHE A 1 38 ? 7.157 -8.940 2.777 1.00 0.00 39 PHE A O 11
ATOM 12729 N N . PHE A 1 39 ? 6.890 -11.125 3.296 1.00 0.00 40 PHE A N 11
ATOM 12730 C CA . PHE A 1 39 ? 6.949 -10.906 4.731 1.00 0.00 40 PHE A CA 11
ATOM 12731 C C . PHE A 1 39 ? 8.397 -10.769 5.206 1.00 0.00 40 PHE A C 11
ATOM 12732 O O . PHE A 1 39 ? 8.659 -10.169 6.247 1.00 0.00 40 PHE A O 11
ATOM 12749 N N . ARG A 1 40 ? 9.300 -11.336 4.419 1.00 0.00 41 ARG A N 11
ATOM 12750 C CA . ARG A 1 40 ? 10.715 -11.285 4.746 1.00 0.00 41 ARG A CA 11
ATOM 12751 C C . ARG A 1 40 ? 11.354 -10.031 4.145 1.00 0.00 41 ARG A C 11
ATOM 12752 O O . ARG A 1 40 ? 12.574 -9.876 4.175 1.00 0.00 41 ARG A O 11
ATOM 12773 N N . GLY A 1 41 ? 10.500 -9.168 3.614 1.00 0.00 42 GLY A N 11
ATOM 12774 C CA . GLY A 1 41 ? 10.966 -7.932 3.007 1.00 0.00 42 GLY A CA 11
ATOM 12775 C C . GLY A 1 41 ? 10.039 -6.767 3.356 1.00 0.00 42 GLY A C 11
ATOM 12776 O O . GLY A 1 41 ? 9.586 -6.042 2.470 1.00 0.00 42 GLY A O 11
ATOM 12780 N N . SER A 1 42 ? 9.783 -6.621 4.648 1.00 0.00 43 SER A N 11
ATOM 12781 C CA . SER A 1 42 ? 8.918 -5.556 5.124 1.00 0.00 43 SER A CA 11
ATOM 12782 C C . SER A 1 42 ? 9.237 -5.238 6.586 1.00 0.00 43 SER A C 11
ATOM 12783 O O . SER A 1 42 ? 9.970 -4.293 6.874 1.00 0.00 43 SER A O 11
ATOM 12791 N N . TYR A 1 43 ? 8.670 -6.044 7.471 1.00 0.00 44 TYR A N 11
ATOM 12792 C CA . TYR A 1 43 ? 8.884 -5.861 8.897 1.00 0.00 44 TYR A CA 11
ATOM 12793 C C . TYR A 1 43 ? 8.583 -7.148 9.667 1.00 0.00 44 TYR A C 11
ATOM 12794 O O . TYR A 1 43 ? 7.463 -7.653 9.625 1.00 0.00 44 TYR A O 11
ATOM 12812 N N . THR A 1 44 ? 9.604 -7.642 10.353 1.00 0.00 45 THR A N 11
ATOM 12813 C CA . THR A 1 44 ? 9.463 -8.860 11.131 1.00 0.00 45 THR A CA 11
ATOM 12814 C C . THR A 1 44 ? 8.933 -8.541 12.530 1.00 0.00 45 THR A C 11
ATOM 12815 O O . THR A 1 44 ? 9.573 -8.865 13.529 1.00 0.00 45 THR A O 11
ATOM 12826 N N . GLY A 1 45 ? 7.769 -7.909 12.557 1.00 0.00 46 GLY A N 11
ATOM 12827 C CA . GLY A 1 45 ? 7.146 -7.542 13.818 1.00 0.00 46 GLY A CA 11
ATOM 12828 C C . GLY A 1 45 ? 5.643 -7.829 13.790 1.00 0.00 46 GLY A C 11
ATOM 12829 O O . GLY A 1 45 ? 4.836 -6.964 14.129 1.00 0.00 46 GLY A O 11
ATOM 12833 N N . TRP A 1 46 ? 5.312 -9.046 13.383 1.00 0.00 47 TRP A N 11
ATOM 12834 C CA . TRP A 1 46 ? 3.921 -9.457 13.307 1.00 0.00 47 TRP A CA 11
ATOM 12835 C C . TRP A 1 46 ? 3.763 -10.745 14.118 1.00 0.00 47 TRP A C 11
ATOM 12836 O O . TRP A 1 46 ? 2.717 -11.390 14.068 1.00 0.00 47 TRP A O 11
ATOM 12857 N N . ARG A 1 47 ? 4.819 -11.082 14.845 1.00 0.00 48 ARG A N 11
ATOM 12858 C CA . ARG A 1 47 ? 4.811 -12.281 15.665 1.00 0.00 48 ARG A CA 11
ATOM 12859 C C . ARG A 1 47 ? 3.673 -12.218 16.686 1.00 0.00 48 ARG A C 11
ATOM 12860 O O . ARG A 1 47 ? 3.001 -13.218 16.934 1.00 0.00 48 ARG A O 11
ATOM 12881 N N . ASN A 1 48 ? 3.493 -11.034 17.251 1.00 0.00 49 ASN A N 11
ATOM 12882 C CA . ASN A 1 48 ? 2.448 -10.828 18.240 1.00 0.00 49 ASN A CA 11
ATOM 12883 C C . ASN A 1 48 ? 1.087 -10.812 17.542 1.00 0.00 49 ASN A C 11
ATOM 12884 O O . ASN A 1 48 ? 0.167 -11.518 17.951 1.00 0.00 49 ASN A O 11
ATOM 12895 N N . SER A 1 49 ? 1.002 -9.997 16.500 1.00 0.00 50 SER A N 11
ATOM 12896 C CA . SER A 1 49 ? -0.232 -9.880 15.742 1.00 0.00 50 SER A CA 11
ATOM 12897 C C . SER A 1 49 ? -0.622 -11.242 15.163 1.00 0.00 50 SER A C 11
ATOM 12898 O O . SER A 1 49 ? -1.731 -11.722 15.390 1.00 0.00 50 SER A O 11
ATOM 12906 N N . VAL A 1 50 ? 0.312 -11.825 14.426 1.00 0.00 51 VAL A N 11
ATOM 12907 C CA . VAL A 1 50 ? 0.080 -13.122 13.813 1.00 0.00 51 VAL A CA 11
ATOM 12908 C C . VAL A 1 50 ? -0.351 -14.120 14.889 1.00 0.00 51 VAL A C 11
ATOM 12909 O O . VAL A 1 50 ? -1.318 -14.858 14.705 1.00 0.00 51 VAL A O 11
ATOM 12922 N N . ARG A 1 51 ? 0.387 -14.111 15.989 1.00 0.00 52 ARG A N 11
ATOM 12923 C CA . ARG A 1 51 ? 0.093 -15.007 17.095 1.00 0.00 52 ARG A CA 11
ATOM 12924 C C . ARG A 1 51 ? -1.340 -14.791 17.586 1.00 0.00 52 ARG A C 11
ATOM 12925 O O . ARG A 1 51 ? -2.055 -15.752 17.865 1.00 0.00 52 ARG A O 11
ATOM 12946 N N . HIS A 1 52 ? -1.716 -13.524 17.677 1.00 0.00 53 HIS A N 11
ATOM 12947 C CA . HIS A 1 52 ? -3.051 -13.170 18.129 1.00 0.00 53 HIS A CA 11
ATOM 12948 C C . HIS A 1 52 ? -4.092 -13.845 17.234 1.00 0.00 53 HIS A C 11
ATOM 12949 O O . HIS A 1 52 ? -4.931 -14.604 17.715 1.00 0.00 53 HIS A O 11
ATOM 12963 N N . ASN A 1 53 ? -4.003 -13.543 15.947 1.00 0.00 54 ASN A N 11
ATOM 12964 C CA . ASN A 1 53 ? -4.927 -14.111 14.980 1.00 0.00 54 ASN A CA 11
ATOM 12965 C C . ASN A 1 53 ? -4.785 -15.634 14.978 1.00 0.00 54 ASN A C 11
ATOM 12966 O O . ASN A 1 53 ? -5.774 -16.353 14.843 1.00 0.00 54 ASN A O 11
ATOM 12977 N N . LEU A 1 54 ? -3.547 -16.081 15.130 1.00 0.00 55 LEU A N 11
ATOM 12978 C CA . LEU A 1 54 ? -3.263 -17.506 15.148 1.00 0.00 55 LEU A CA 11
ATOM 12979 C C . LEU A 1 54 ? -4.234 -18.203 16.103 1.00 0.00 55 LEU A C 11
ATOM 12980 O O . LEU A 1 54 ? -4.863 -19.196 15.739 1.00 0.00 55 LEU A O 11
ATOM 12996 N N . SER A 1 55 ? -4.325 -17.656 17.306 1.00 0.00 56 SER A N 11
ATOM 12997 C CA . SER A 1 55 ? -5.209 -18.214 18.316 1.00 0.00 56 SER A CA 11
ATOM 12998 C C . SER A 1 55 ? -6.642 -17.732 18.081 1.00 0.00 56 SER A C 11
ATOM 12999 O O . SER A 1 55 ? -7.598 -18.424 18.428 1.00 0.00 56 SER A O 11
ATOM 13007 N N . LEU A 1 56 ? -6.746 -16.549 17.493 1.00 0.00 57 LEU A N 11
ATOM 13008 C CA . LEU A 1 56 ? -8.046 -15.967 17.207 1.00 0.00 57 LEU A CA 11
ATOM 13009 C C . LEU A 1 56 ? -8.605 -16.583 15.924 1.00 0.00 57 LEU A C 11
ATOM 13010 O O . LEU A 1 56 ? -9.673 -16.191 15.456 1.00 0.00 57 LEU A O 11
ATOM 13026 N N . ASN A 1 57 ? -7.859 -17.539 15.391 1.00 0.00 58 ASN A N 11
ATOM 13027 C CA . ASN A 1 57 ? -8.267 -18.214 14.170 1.00 0.00 58 ASN A CA 11
ATOM 13028 C C . ASN A 1 57 ? -8.756 -19.623 14.511 1.00 0.00 58 ASN A C 11
ATOM 13029 O O . ASN A 1 57 ? -9.941 -19.923 14.375 1.00 0.00 58 ASN A O 11
ATOM 13040 N N . ASP A 1 58 ? -7.818 -20.451 14.948 1.00 0.00 59 ASP A N 11
ATOM 13041 C CA . ASP A 1 58 ? -8.139 -21.821 15.310 1.00 0.00 59 ASP A CA 11
ATOM 13042 C C . ASP A 1 58 ? -8.848 -21.834 16.665 1.00 0.00 59 ASP A C 11
ATOM 13043 O O . ASP A 1 58 ? -9.884 -22.478 16.822 1.00 0.00 59 ASP A O 11
ATOM 13052 N N . CYS A 1 59 ? -8.261 -21.115 17.611 1.00 0.00 60 CYS A N 11
ATOM 13053 C CA . CYS A 1 59 ? -8.824 -21.035 18.948 1.00 0.00 60 CYS A CA 11
ATOM 13054 C C . CYS A 1 59 ? -8.314 -22.230 19.756 1.00 0.00 60 CYS A C 11
ATOM 13055 O O . CYS A 1 59 ? -9.096 -23.086 20.167 1.00 0.00 60 CYS A O 11
ATOM 13063 N N . PHE A 1 60 ? -7.005 -22.251 19.959 1.00 0.00 61 PHE A N 11
ATOM 13064 C CA . PHE A 1 60 ? -6.381 -23.327 20.710 1.00 0.00 61 PHE A CA 11
ATOM 13065 C C . PHE A 1 60 ? -5.672 -22.788 21.955 1.00 0.00 61 PHE A C 11
ATOM 13066 O O . PHE A 1 60 ? -5.927 -21.661 22.379 1.00 0.00 61 PHE A O 11
ATOM 13083 N N . VAL A 1 61 ? -4.798 -23.617 22.505 1.00 0.00 62 VAL A N 11
ATOM 13084 C CA . VAL A 1 61 ? -4.051 -23.238 23.692 1.00 0.00 62 VAL A CA 11
ATOM 13085 C C . VAL A 1 61 ? -2.563 -23.155 23.348 1.00 0.00 62 VAL A C 11
ATOM 13086 O O . VAL A 1 61 ? -2.084 -23.870 22.470 1.00 0.00 62 VAL A O 11
ATOM 13099 N N . LYS A 1 62 ? -1.872 -22.275 24.059 1.00 0.00 63 LYS A N 11
ATOM 13100 C CA . LYS A 1 62 ? -0.448 -22.089 23.840 1.00 0.00 63 LYS A CA 11
ATOM 13101 C C . LYS A 1 62 ? 0.312 -22.460 25.115 1.00 0.00 63 LYS A C 11
ATOM 13102 O O . LYS A 1 62 ? -0.214 -22.322 26.218 1.00 0.00 63 LYS A O 11
ATOM 13121 N N . VAL A 1 63 ? 1.538 -22.924 24.921 1.00 0.00 64 VAL A N 11
ATOM 13122 C CA . VAL A 1 63 ? 2.376 -23.316 26.042 1.00 0.00 64 VAL A CA 11
ATOM 13123 C C . VAL A 1 63 ? 3.647 -22.464 26.045 1.00 0.00 64 VAL A C 11
ATOM 13124 O O . VAL A 1 63 ? 4.187 -22.146 24.988 1.00 0.00 64 VAL A O 11
ATOM 13137 N N . LEU A 1 64 ? 4.086 -22.120 27.247 1.00 0.00 65 LEU A N 11
ATOM 13138 C CA . LEU A 1 64 ? 5.284 -21.311 27.402 1.00 0.00 65 LEU A CA 11
ATOM 13139 C C . LEU A 1 64 ? 5.945 -21.638 28.742 1.00 0.00 65 LEU A C 11
ATOM 13140 O O . LEU A 1 64 ? 6.667 -20.814 29.300 1.00 0.00 65 LEU A O 11
ATOM 13156 N N . ARG A 1 65 ? 5.673 -22.844 29.221 1.00 0.00 66 ARG A N 11
ATOM 13157 C CA . ARG A 1 65 ? 6.233 -23.290 30.486 1.00 0.00 66 ARG A CA 11
ATOM 13158 C C . ARG A 1 65 ? 6.772 -24.716 30.354 1.00 0.00 66 ARG A C 11
ATOM 13159 O O . ARG A 1 65 ? 6.102 -25.675 30.732 1.00 0.00 66 ARG A O 11
ATOM 13180 N N . ASP A 1 66 ? 7.980 -24.810 29.816 1.00 0.00 67 ASP A N 11
ATOM 13181 C CA . ASP A 1 66 ? 8.617 -26.102 29.629 1.00 0.00 67 ASP A CA 11
ATOM 13182 C C . ASP A 1 66 ? 10.135 -25.916 29.593 1.00 0.00 67 ASP A C 11
ATOM 13183 O O . ASP A 1 66 ? 10.624 -24.803 29.405 1.00 0.00 67 ASP A O 11
ATOM 13192 N N . PRO A 1 67 ? 10.858 -27.053 29.780 1.00 0.00 68 PRO A N 11
ATOM 13193 C CA . PRO A 1 67 ? 12.311 -27.026 29.771 1.00 0.00 68 PRO A CA 11
ATOM 13194 C C . PRO A 1 67 ? 12.847 -26.880 28.345 1.00 0.00 68 PRO A C 11
ATOM 13195 O O . PRO A 1 67 ? 13.464 -27.801 27.812 1.00 0.00 68 PRO A O 11
ATOM 13206 N N . SER A 1 68 ? 12.592 -25.714 27.768 1.00 0.00 69 SER A N 11
ATOM 13207 C CA . SER A 1 68 ? 13.041 -25.435 26.415 1.00 0.00 69 SER A CA 11
ATOM 13208 C C . SER A 1 68 ? 12.650 -24.011 26.017 1.00 0.00 69 SER A C 11
ATOM 13209 O O . SER A 1 68 ? 11.974 -23.807 25.010 1.00 0.00 69 SER A O 11
ATOM 13217 N N . ARG A 1 69 ? 13.092 -23.061 26.829 1.00 0.00 70 ARG A N 11
ATOM 13218 C CA . ARG A 1 69 ? 12.796 -21.662 26.574 1.00 0.00 70 ARG A CA 11
ATOM 13219 C C . ARG A 1 69 ? 14.039 -20.804 26.818 1.00 0.00 70 ARG A C 11
ATOM 13220 O O . ARG A 1 69 ? 14.256 -20.319 27.927 1.00 0.00 70 ARG A O 11
ATOM 13241 N N . PRO A 1 70 ? 14.844 -20.637 25.734 1.00 0.00 71 PRO A N 11
ATOM 13242 C CA . PRO A 1 70 ? 16.060 -19.846 25.819 1.00 0.00 71 PRO A CA 11
ATOM 13243 C C . PRO A 1 70 ? 15.740 -18.350 25.854 1.00 0.00 71 PRO A C 11
ATOM 13244 O O . PRO A 1 70 ? 15.768 -17.682 24.822 1.00 0.00 71 PRO A O 11
ATOM 13255 N N . TRP A 1 71 ? 15.442 -17.869 27.052 1.00 0.00 72 TRP A N 11
ATOM 13256 C CA . TRP A 1 71 ? 15.116 -16.465 27.235 1.00 0.00 72 TRP A CA 11
ATOM 13257 C C . TRP A 1 71 ? 13.791 -16.190 26.522 1.00 0.00 72 TRP A C 11
ATOM 13258 O O . TRP A 1 71 ? 13.418 -15.036 26.320 1.00 0.00 72 TRP A O 11
ATOM 13279 N N . GLY A 1 72 ? 13.114 -17.271 26.162 1.00 0.00 73 GLY A N 11
ATOM 13280 C CA . GLY A 1 72 ? 11.838 -17.161 25.477 1.00 0.00 73 GLY A CA 11
ATOM 13281 C C . GLY A 1 72 ? 12.037 -16.817 23.999 1.00 0.00 73 GLY A C 11
ATOM 13282 O O . GLY A 1 72 ? 12.576 -15.761 23.671 1.00 0.00 73 GLY A O 11
ATOM 13286 N N . LYS A 1 73 ? 11.590 -17.728 23.147 1.00 0.00 74 LYS A N 11
ATOM 13287 C CA . LYS A 1 73 ? 11.712 -17.534 21.712 1.00 0.00 74 LYS A CA 11
ATOM 13288 C C . LYS A 1 73 ? 11.265 -18.806 20.990 1.00 0.00 74 LYS A C 11
ATOM 13289 O O . LYS A 1 73 ? 10.563 -18.737 19.982 1.00 0.00 74 LYS A O 11
ATOM 13308 N N . ASP A 1 74 ? 11.689 -19.937 21.533 1.00 0.00 75 ASP A N 11
ATOM 13309 C CA . ASP A 1 74 ? 11.341 -21.223 20.953 1.00 0.00 75 ASP A CA 11
ATOM 13310 C C . ASP A 1 74 ? 10.301 -21.912 21.839 1.00 0.00 75 ASP A C 11
ATOM 13311 O O . ASP A 1 74 ? 10.634 -22.432 22.903 1.00 0.00 75 ASP A O 11
ATOM 13320 N N . ASN A 1 75 ? 9.063 -21.894 21.367 1.00 0.00 76 ASN A N 11
ATOM 13321 C CA . ASN A 1 75 ? 7.973 -22.511 22.103 1.00 0.00 76 ASN A CA 11
ATOM 13322 C C . ASN A 1 75 ? 6.961 -23.093 21.115 1.00 0.00 76 ASN A C 11
ATOM 13323 O O . ASN A 1 75 ? 7.162 -23.026 19.903 1.00 0.00 76 ASN A O 11
ATOM 13334 N N . TYR A 1 76 ? 5.894 -23.651 21.668 1.00 0.00 77 TYR A N 11
ATOM 13335 C CA . TYR A 1 76 ? 4.850 -24.245 20.850 1.00 0.00 77 TYR A CA 11
ATOM 13336 C C . TYR A 1 76 ? 3.491 -24.156 21.547 1.00 0.00 77 TYR A C 11
ATOM 13337 O O . TYR A 1 76 ? 3.423 -23.981 22.763 1.00 0.00 77 TYR A O 11
ATOM 13355 N N . TRP A 1 77 ? 2.442 -24.282 20.747 1.00 0.00 78 TRP A N 11
ATOM 13356 C CA . TRP A 1 77 ? 1.089 -24.219 21.272 1.00 0.00 78 TRP A CA 11
ATOM 13357 C C . TRP A 1 77 ? 0.435 -25.586 21.059 1.00 0.00 78 TRP A C 11
ATOM 13358 O O . TRP A 1 77 ? 0.934 -26.403 20.287 1.00 0.00 78 TRP A O 11
ATOM 13379 N N . MET A 1 78 ? -0.672 -25.792 21.758 1.00 0.00 79 MET A N 11
ATOM 13380 C CA . MET A 1 78 ? -1.399 -27.046 21.655 1.00 0.00 79 MET A CA 11
ATOM 13381 C C . MET A 1 78 ? -2.826 -26.813 21.157 1.00 0.00 79 MET A C 11
ATOM 13382 O O . MET A 1 78 ? -3.646 -26.225 21.861 1.00 0.00 79 MET A O 11
ATOM 13396 N N . LEU A 1 79 ? -3.081 -27.286 19.946 1.00 0.00 80 LEU A N 11
ATOM 13397 C CA . LEU A 1 79 ? -4.395 -27.136 19.344 1.00 0.00 80 LEU A CA 11
ATOM 13398 C C . LEU A 1 79 ? -4.989 -28.520 19.075 1.00 0.00 80 LEU A C 11
ATOM 13399 O O . LEU A 1 79 ? -4.254 -29.481 18.850 1.00 0.00 80 LEU A O 11
ATOM 13415 N N . ASN A 1 80 ? -6.312 -28.578 19.107 1.00 0.00 81 ASN A N 11
ATOM 13416 C CA . ASN A 1 80 ? -7.012 -29.828 18.868 1.00 0.00 81 ASN A CA 11
ATOM 13417 C C . ASN A 1 80 ? -8.432 -29.528 18.382 1.00 0.00 81 ASN A C 11
ATOM 13418 O O . ASN A 1 80 ? -8.961 -28.446 18.630 1.00 0.00 81 ASN A O 11
ATOM 13429 N N . PRO A 1 81 ? -9.023 -30.533 17.681 1.00 0.00 82 PRO A N 11
ATOM 13430 C CA . PRO A 1 81 ? -10.371 -30.387 17.158 1.00 0.00 82 PRO A CA 11
ATOM 13431 C C . PRO A 1 81 ? -11.409 -30.509 18.276 1.00 0.00 82 PRO A C 11
ATOM 13432 O O . PRO A 1 81 ? -11.965 -31.584 18.497 1.00 0.00 82 PRO A O 11
ATOM 13443 N N . TYR A 1 7 ? -0.588 -11.632 6.398 1.00 0.00 8 TYR A N 12
ATOM 13444 C CA . TYR A 1 7 ? -1.598 -12.540 5.883 1.00 0.00 8 TYR A CA 12
ATOM 13445 C C . TYR A 1 7 ? -2.246 -13.339 7.016 1.00 0.00 8 TYR A C 12
ATOM 13446 O O . TYR A 1 7 ? -3.470 -13.375 7.133 1.00 0.00 8 TYR A O 12
ATOM 13464 N N . ILE A 1 8 ? -1.396 -13.959 7.821 1.00 0.00 9 ILE A N 12
ATOM 13465 C CA . ILE A 1 8 ? -1.871 -14.754 8.940 1.00 0.00 9 ILE A CA 12
ATOM 13466 C C . ILE A 1 8 ? -2.643 -13.856 9.908 1.00 0.00 9 ILE A C 12
ATOM 13467 O O . ILE A 1 8 ? -3.789 -14.145 10.250 1.00 0.00 9 ILE A O 12
ATOM 13483 N N . ALA A 1 9 ? -1.985 -12.783 10.323 1.00 0.00 10 ALA A N 12
ATOM 13484 C CA . ALA A 1 9 ? -2.595 -11.840 11.245 1.00 0.00 10 ALA A CA 12
ATOM 13485 C C . ALA A 1 9 ? -3.860 -11.259 10.609 1.00 0.00 10 ALA A C 12
ATOM 13486 O O . ALA A 1 9 ? -4.822 -10.946 11.308 1.00 0.00 10 ALA A O 12
ATOM 13493 N N . LEU A 1 10 ? -3.816 -11.131 9.291 1.00 0.00 11 LEU A N 12
ATOM 13494 C CA . LEU A 1 10 ? -4.946 -10.592 8.554 1.00 0.00 11 LEU A CA 12
ATOM 13495 C C . LEU A 1 10 ? -6.173 -11.474 8.794 1.00 0.00 11 LEU A C 12
ATOM 13496 O O . LEU A 1 10 ? -7.242 -10.974 9.143 1.00 0.00 11 LEU A O 12
ATOM 13512 N N . ILE A 1 11 ? -5.979 -12.770 8.599 1.00 0.00 12 ILE A N 12
ATOM 13513 C CA . ILE A 1 11 ? -7.056 -13.725 8.790 1.00 0.00 12 ILE A CA 12
ATOM 13514 C C . ILE A 1 11 ? -7.505 -13.696 10.253 1.00 0.00 12 ILE A C 12
ATOM 13515 O O . ILE A 1 11 ? -8.699 -13.761 10.541 1.00 0.00 12 ILE A O 12
ATOM 13531 N N . THR A 1 12 ? -6.524 -13.597 11.137 1.00 0.00 13 THR A N 12
ATOM 13532 C CA . THR A 1 12 ? -6.803 -13.557 12.563 1.00 0.00 13 THR A CA 12
ATOM 13533 C C . THR A 1 12 ? -7.761 -12.410 12.887 1.00 0.00 13 THR A C 12
ATOM 13534 O O . THR A 1 12 ? -8.803 -12.622 13.505 1.00 0.00 13 THR A O 12
ATOM 13545 N N . MET A 1 13 ? -7.374 -11.218 12.456 1.00 0.00 14 MET A N 12
ATOM 13546 C CA . MET A 1 13 ? -8.185 -10.037 12.693 1.00 0.00 14 MET A CA 12
ATOM 13547 C C . MET A 1 13 ? -9.516 -10.126 11.944 1.00 0.00 14 MET A C 12
ATOM 13548 O O . MET A 1 13 ? -10.507 -9.527 12.358 1.00 0.00 14 MET A O 12
ATOM 13562 N N . ALA A 1 14 ? -9.496 -10.879 10.854 1.00 0.00 15 ALA A N 12
ATOM 13563 C CA . ALA A 1 14 ? -10.688 -11.055 10.043 1.00 0.00 15 ALA A CA 12
ATOM 13564 C C . ALA A 1 14 ? -11.731 -11.840 10.841 1.00 0.00 15 ALA A C 12
ATOM 13565 O O . ALA A 1 14 ? -12.875 -11.406 10.972 1.00 0.00 15 ALA A O 12
ATOM 13572 N N . ILE A 1 15 ? -11.300 -12.983 11.354 1.00 0.00 16 ILE A N 12
ATOM 13573 C CA . ILE A 1 15 ? -12.182 -13.833 12.136 1.00 0.00 16 ILE A CA 12
ATOM 13574 C C . ILE A 1 15 ? -12.354 -13.234 13.533 1.00 0.00 16 ILE A C 12
ATOM 13575 O O . ILE A 1 15 ? -13.313 -13.552 14.235 1.00 0.00 16 ILE A O 12
ATOM 13591 N N . ARG A 1 16 ? -11.410 -12.377 13.895 1.00 0.00 17 ARG A N 12
ATOM 13592 C CA . ARG A 1 16 ? -11.446 -11.730 15.196 1.00 0.00 17 ARG A CA 12
ATOM 13593 C C . ARG A 1 16 ? -12.671 -10.820 15.303 1.00 0.00 17 ARG A C 12
ATOM 13594 O O . ARG A 1 16 ? -12.986 -10.322 16.383 1.00 0.00 17 ARG A O 12
ATOM 13615 N N . ASP A 1 17 ? -13.328 -10.629 14.168 1.00 0.00 18 ASP A N 12
ATOM 13616 C CA . ASP A 1 17 ? -14.511 -9.787 14.121 1.00 0.00 18 ASP A CA 12
ATOM 13617 C C . ASP A 1 17 ? -15.694 -10.544 14.727 1.00 0.00 18 ASP A C 12
ATOM 13618 O O . ASP A 1 17 ? -16.782 -9.989 14.872 1.00 0.00 18 ASP A O 12
ATOM 13627 N N . SER A 1 18 ? -15.442 -11.800 15.064 1.00 0.00 19 SER A N 12
ATOM 13628 C CA . SER A 1 18 ? -16.474 -12.639 15.651 1.00 0.00 19 SER A CA 12
ATOM 13629 C C . SER A 1 18 ? -16.791 -12.162 17.070 1.00 0.00 19 SER A C 12
ATOM 13630 O O . SER A 1 18 ? -17.953 -11.955 17.414 1.00 0.00 19 SER A O 12
ATOM 13638 N N . ALA A 1 19 ? -15.736 -12.003 17.856 1.00 0.00 20 ALA A N 12
ATOM 13639 C CA . ALA A 1 19 ? -15.887 -11.555 19.230 1.00 0.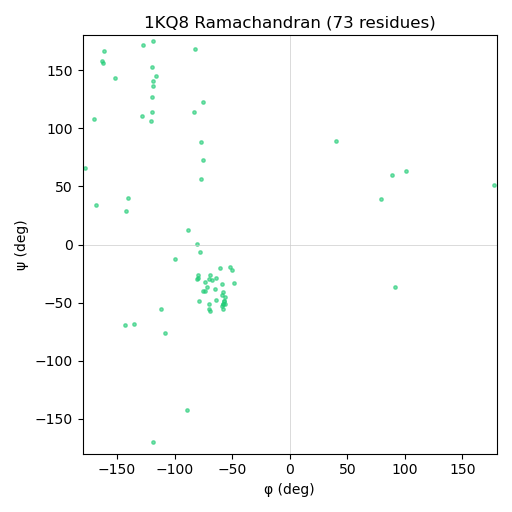00 20 ALA A CA 12
ATOM 13640 C C . ALA A 1 19 ? -16.048 -12.771 20.144 1.00 0.00 20 ALA A C 12
ATOM 13641 O O . ALA A 1 19 ? -16.889 -12.771 21.042 1.00 0.00 20 ALA A O 12
ATOM 13648 N N . GLY A 1 20 ? -15.229 -13.780 19.883 1.00 0.00 21 GLY A N 12
ATOM 13649 C CA . GLY A 1 20 ? -15.271 -15.000 20.671 1.00 0.00 21 GLY A CA 12
ATOM 13650 C C . GLY A 1 20 ? -16.684 -15.584 20.704 1.00 0.00 21 GLY A C 12
ATOM 13651 O O . GLY A 1 20 ? -17.241 -15.812 21.776 1.00 0.00 21 GLY A O 12
ATOM 13655 N N . GLY A 1 21 ? -17.224 -15.810 19.515 1.00 0.00 22 GLY A N 12
ATOM 13656 C CA . GLY A 1 21 ? -18.562 -16.364 19.393 1.00 0.00 22 GLY A CA 12
ATOM 13657 C C . GLY A 1 21 ? -18.804 -16.910 17.985 1.00 0.00 22 GLY A C 12
ATOM 13658 O O . GLY A 1 21 ? -18.768 -18.121 17.770 1.00 0.00 22 GLY A O 12
ATOM 13662 N N . ARG A 1 22 ? -19.044 -15.991 17.062 1.00 0.00 23 ARG A N 12
ATOM 13663 C CA . ARG A 1 22 ? -19.292 -16.365 15.680 1.00 0.00 23 ARG A CA 12
ATOM 13664 C C . ARG A 1 22 ? -19.109 -15.155 14.761 1.00 0.00 23 ARG A C 12
ATOM 13665 O O . ARG A 1 22 ? -19.149 -14.013 15.217 1.00 0.00 23 ARG A O 12
ATOM 13686 N N . LEU A 1 23 ? -18.914 -15.446 13.483 1.00 0.00 24 LEU A N 12
ATOM 13687 C CA . LEU A 1 23 ? -18.725 -14.396 12.497 1.00 0.00 24 LEU A CA 12
ATOM 13688 C C . LEU A 1 23 ? -19.017 -14.954 11.103 1.00 0.00 24 LEU A C 12
ATOM 13689 O O . LEU A 1 23 ? -18.987 -16.166 10.896 1.00 0.00 24 LEU A O 12
ATOM 13705 N N . THR A 1 24 ? -19.294 -14.042 10.181 1.00 0.00 25 THR A N 12
ATOM 13706 C CA . THR A 1 24 ? -19.591 -14.428 8.813 1.00 0.00 25 THR A CA 12
ATOM 13707 C C . THR A 1 24 ? -18.395 -14.136 7.904 1.00 0.00 25 THR A C 12
ATOM 13708 O O . THR A 1 24 ? -18.128 -12.982 7.574 1.00 0.00 25 THR A O 12
ATOM 13719 N N . LEU A 1 25 ? -17.706 -15.203 7.526 1.00 0.00 26 LEU A N 12
ATOM 13720 C CA . LEU A 1 25 ? -16.544 -15.076 6.663 1.00 0.00 26 LEU A CA 12
ATOM 13721 C C . LEU A 1 25 ? -16.880 -14.145 5.496 1.00 0.00 26 LEU A C 12
ATOM 13722 O O . LEU A 1 25 ? -16.001 -13.471 4.961 1.00 0.00 26 LEU A O 12
ATOM 13738 N N . ALA A 1 26 ? -18.156 -14.136 5.136 1.00 0.00 27 ALA A N 12
ATOM 13739 C CA . ALA A 1 26 ? -18.619 -13.299 4.043 1.00 0.00 27 ALA A CA 12
ATOM 13740 C C . ALA A 1 26 ? -18.170 -11.856 4.286 1.00 0.00 27 ALA A C 12
ATOM 13741 O O . ALA A 1 26 ? -17.674 -11.196 3.375 1.00 0.00 27 ALA A O 12
ATOM 13748 N N . GLU A 1 27 ? -18.361 -11.411 5.519 1.00 0.00 28 GLU A N 12
ATOM 13749 C CA . GLU A 1 27 ? -17.982 -10.059 5.893 1.00 0.00 28 GLU A CA 12
ATOM 13750 C C . GLU A 1 27 ? -16.458 -9.930 5.945 1.00 0.00 28 GLU A C 12
ATOM 13751 O O . GLU A 1 27 ? -15.916 -8.845 5.737 1.00 0.00 28 GLU A O 12
ATOM 13763 N N . ILE A 1 28 ? -15.810 -11.051 6.224 1.00 0.00 29 ILE A N 12
ATOM 13764 C CA . ILE A 1 28 ? -14.360 -11.078 6.306 1.00 0.00 29 ILE A CA 12
ATOM 13765 C C . ILE A 1 28 ? -13.770 -10.702 4.945 1.00 0.00 29 ILE A C 12
ATOM 13766 O O . ILE A 1 28 ? -13.022 -9.732 4.835 1.00 0.00 29 ILE A O 12
ATOM 13782 N N . ASN A 1 29 ? -14.127 -11.492 3.943 1.00 0.00 30 ASN A N 12
ATOM 13783 C CA . ASN A 1 29 ? -13.642 -11.254 2.594 1.00 0.00 30 ASN A CA 12
ATOM 13784 C C . ASN A 1 29 ? -14.219 -9.936 2.073 1.00 0.00 30 ASN A C 12
ATOM 13785 O O . ASN A 1 29 ? -13.598 -9.265 1.250 1.00 0.00 30 ASN A O 12
ATOM 13796 N N . GLU A 1 30 ? -15.400 -9.605 2.575 1.00 0.00 31 GLU A N 12
ATOM 13797 C CA . GLU A 1 30 ? -16.067 -8.379 2.171 1.00 0.00 31 GLU A CA 12
ATOM 13798 C C . GLU A 1 30 ? -15.172 -7.170 2.453 1.00 0.00 31 GLU A C 12
ATOM 13799 O O . GLU A 1 30 ? -14.961 -6.332 1.578 1.00 0.00 31 GLU A O 12
ATOM 13811 N N . TYR A 1 31 ? -14.670 -7.118 3.678 1.00 0.00 32 TYR A N 12
ATOM 13812 C CA . TYR A 1 31 ? -13.804 -6.026 4.087 1.00 0.00 32 TYR A CA 12
ATOM 13813 C C . TYR A 1 31 ? -12.372 -6.250 3.596 1.00 0.00 32 TYR A C 12
ATOM 13814 O O . TYR A 1 31 ? -11.610 -5.297 3.437 1.00 0.00 32 TYR A O 12
ATOM 13832 N N . LEU A 1 32 ? -12.048 -7.515 3.371 1.00 0.00 33 LEU A N 12
ATOM 13833 C CA . LEU A 1 32 ? -10.721 -7.876 2.902 1.00 0.00 33 LEU A CA 12
ATOM 13834 C C . LEU A 1 32 ? -10.495 -7.276 1.513 1.00 0.00 33 LEU A C 12
ATOM 13835 O O . LEU A 1 32 ? -9.499 -6.593 1.283 1.00 0.00 33 LEU A O 12
ATOM 13851 N N . MET A 1 33 ? -11.437 -7.554 0.623 1.00 0.00 34 MET A N 12
ATOM 13852 C CA . MET A 1 33 ? -11.353 -7.051 -0.737 1.00 0.00 34 MET A CA 12
ATOM 13853 C C . MET A 1 33 ? -11.668 -5.554 -0.789 1.00 0.00 34 MET A C 12
ATOM 13854 O O . MET A 1 33 ? -11.150 -4.836 -1.642 1.00 0.00 34 MET A O 12
ATOM 13868 N N . GLY A 1 34 ? -12.516 -5.129 0.136 1.00 0.00 35 GLY A N 12
ATOM 13869 C CA . GLY A 1 34 ? -12.906 -3.731 0.207 1.00 0.00 35 GLY A CA 12
ATOM 13870 C C . GLY A 1 34 ? -11.833 -2.897 0.911 1.00 0.00 35 GLY A C 12
ATOM 13871 O O . GLY A 1 34 ? -11.818 -1.673 0.795 1.00 0.00 35 GLY A O 12
ATOM 13875 N N . LYS A 1 35 ? -10.963 -3.594 1.627 1.00 0.00 36 LYS A N 12
ATOM 13876 C CA . LYS A 1 35 ? -9.889 -2.934 2.350 1.00 0.00 36 LYS A CA 12
ATOM 13877 C C . LYS A 1 35 ? -8.578 -3.112 1.582 1.00 0.00 36 LYS A C 12
ATOM 13878 O O . LYS A 1 35 ? -7.856 -2.145 1.346 1.00 0.00 36 LYS A O 12
ATOM 13897 N N . PHE A 1 36 ? -8.309 -4.356 1.214 1.00 0.00 37 PHE A N 12
ATOM 13898 C CA . PHE A 1 36 ? -7.098 -4.674 0.478 1.00 0.00 37 PHE A CA 12
ATOM 13899 C C . PHE A 1 36 ? -7.381 -4.790 -1.021 1.00 0.00 37 PHE A C 12
ATOM 13900 O O . PHE A 1 36 ? -8.023 -5.741 -1.463 1.00 0.00 37 PHE A O 12
ATOM 13917 N N . PRO A 1 37 ? -6.875 -3.782 -1.781 1.00 0.00 38 PRO A N 12
ATOM 13918 C CA . PRO A 1 37 ? -7.067 -3.762 -3.221 1.00 0.00 38 PRO A CA 12
ATOM 13919 C C . PRO A 1 37 ? -6.159 -4.784 -3.909 1.00 0.00 38 PRO A C 12
ATOM 13920 O O . PRO A 1 37 ? -6.575 -5.449 -4.857 1.00 0.00 38 PRO A O 12
ATOM 13931 N N . PHE A 1 38 ? -4.937 -4.876 -3.406 1.00 0.00 39 PHE A N 12
ATOM 13932 C CA . PHE A 1 38 ? -3.968 -5.806 -3.961 1.00 0.00 39 PHE A CA 12
ATOM 13933 C C . PHE A 1 38 ? -4.545 -7.221 -4.033 1.00 0.00 39 PHE A C 12
ATOM 13934 O O . PHE A 1 38 ? -4.261 -7.963 -4.973 1.00 0.00 39 PHE A O 12
ATOM 13951 N N . PHE A 1 39 ? -5.343 -7.553 -3.030 1.00 0.00 40 PHE A N 12
ATOM 13952 C CA . PHE A 1 39 ? -5.962 -8.866 -2.968 1.00 0.00 40 PHE A CA 12
ATOM 13953 C C . PHE A 1 39 ? -7.101 -8.984 -3.983 1.00 0.00 40 PHE A C 12
ATOM 13954 O O . PHE A 1 39 ? -7.307 -10.045 -4.570 1.00 0.00 40 PHE A O 12
ATOM 13971 N N . ARG A 1 40 ? -7.810 -7.879 -4.159 1.00 0.00 41 ARG A N 12
ATOM 13972 C CA . ARG A 1 40 ? -8.923 -7.845 -5.093 1.00 0.00 41 ARG A CA 12
ATOM 13973 C C . ARG A 1 40 ? -8.410 -7.657 -6.523 1.00 0.00 41 ARG A C 12
ATOM 13974 O O . ARG A 1 40 ? -9.199 -7.561 -7.461 1.00 0.00 41 ARG A O 12
ATOM 13995 N N . GLY A 1 41 ? -7.091 -7.609 -6.643 1.00 0.00 42 GLY A N 12
ATOM 13996 C CA . GLY A 1 41 ? -6.464 -7.434 -7.942 1.00 0.00 42 GLY A CA 12
ATOM 13997 C C . GLY A 1 41 ? -5.450 -8.547 -8.215 1.00 0.00 42 GLY A C 12
ATOM 13998 O O . GLY A 1 41 ? -4.349 -8.284 -8.698 1.00 0.00 42 GLY A O 12
ATOM 14002 N N . SER A 1 42 ? -5.856 -9.766 -7.895 1.00 0.00 43 SER A N 12
ATOM 14003 C CA . SER A 1 42 ? -4.997 -10.920 -8.100 1.00 0.00 43 SER A CA 12
ATOM 14004 C C . SER A 1 42 ? -5.847 -12.172 -8.325 1.00 0.00 43 SER A C 12
ATOM 14005 O O . SER A 1 42 ? -5.965 -12.652 -9.452 1.00 0.00 43 SER A O 12
ATOM 14013 N N . TYR A 1 43 ? -6.416 -12.666 -7.236 1.00 0.00 44 TYR A N 12
ATOM 14014 C CA . TYR A 1 43 ? -7.251 -13.853 -7.300 1.00 0.00 44 TYR A CA 12
ATOM 14015 C C . TYR A 1 43 ? -7.925 -14.124 -5.953 1.00 0.00 44 TYR A C 12
ATOM 14016 O O . TYR A 1 43 ? -7.251 -14.406 -4.964 1.00 0.00 44 TYR A O 12
ATOM 14034 N N . THR A 1 44 ? -9.246 -14.029 -5.959 1.00 0.00 45 THR A N 12
ATOM 14035 C CA . THR A 1 44 ? -10.018 -14.260 -4.750 1.00 0.00 45 THR A CA 12
ATOM 14036 C C . THR A 1 44 ? -10.332 -15.749 -4.594 1.00 0.00 45 THR A C 12
ATOM 14037 O O . THR A 1 44 ? -11.484 -16.126 -4.384 1.00 0.00 45 THR A O 12
ATOM 14048 N N . GLY A 1 45 ? -9.286 -16.556 -4.702 1.00 0.00 46 GLY A N 12
ATOM 14049 C CA . GLY A 1 45 ? -9.436 -17.996 -4.576 1.00 0.00 46 GLY A CA 12
ATOM 14050 C C . GLY A 1 45 ? -8.475 -18.556 -3.526 1.00 0.00 46 GLY A C 12
ATOM 14051 O O . GLY A 1 45 ? -7.900 -19.628 -3.714 1.00 0.00 46 GLY A O 12
ATOM 14055 N N . TRP A 1 46 ? -8.329 -17.807 -2.443 1.00 0.00 47 TRP A N 12
ATOM 14056 C CA . TRP A 1 46 ? -7.448 -18.216 -1.362 1.00 0.00 47 TRP A CA 12
ATOM 14057 C C . TRP A 1 46 ? -8.316 -18.601 -0.163 1.00 0.00 47 TRP A C 12
ATOM 14058 O O . TRP A 1 46 ? -7.805 -18.817 0.934 1.00 0.00 47 TRP A O 12
ATOM 14079 N N . ARG A 1 47 ? -9.615 -18.675 -0.413 1.00 0.00 48 ARG A N 12
ATOM 14080 C CA . ARG A 1 47 ? -10.560 -19.030 0.632 1.00 0.00 48 ARG A CA 12
ATOM 14081 C C . ARG A 1 47 ? -10.181 -20.376 1.254 1.00 0.00 48 ARG A C 12
ATOM 14082 O O . ARG A 1 47 ? -10.536 -20.656 2.398 1.00 0.00 48 ARG A O 12
ATOM 14103 N N . ASN A 1 48 ? -9.467 -21.173 0.473 1.00 0.00 49 ASN A N 12
ATOM 14104 C CA . ASN A 1 48 ? -9.036 -22.482 0.934 1.00 0.00 49 ASN A CA 12
ATOM 14105 C C . ASN A 1 48 ? -7.842 -22.320 1.876 1.00 0.00 49 ASN A C 12
ATOM 14106 O O . ASN A 1 48 ? -7.856 -22.831 2.995 1.00 0.00 49 ASN A O 12
ATOM 14117 N N . SER A 1 49 ? -6.838 -21.606 1.390 1.00 0.00 50 SER A N 12
ATOM 14118 C CA . SER A 1 49 ? -5.638 -21.370 2.175 1.00 0.00 50 SER A CA 12
ATOM 14119 C C . SER A 1 49 ? -5.957 -20.449 3.354 1.00 0.00 50 SER A C 12
ATOM 14120 O O . SER A 1 49 ? -5.388 -20.598 4.434 1.00 0.00 50 SER A O 12
ATOM 14128 N N . VAL A 1 50 ? -6.866 -19.517 3.107 1.00 0.00 51 VAL A N 12
ATOM 14129 C CA . VAL A 1 50 ? -7.268 -18.572 4.135 1.00 0.00 51 VAL A CA 12
ATOM 14130 C C . VAL A 1 50 ? -7.990 -19.321 5.256 1.00 0.00 51 VAL A C 12
ATOM 14131 O O . VAL A 1 50 ? -7.604 -19.225 6.420 1.00 0.00 51 VAL A O 12
ATOM 14144 N N . ARG A 1 51 ? -9.024 -20.052 4.867 1.00 0.00 52 ARG A N 12
ATOM 14145 C CA . ARG A 1 51 ? -9.804 -20.817 5.825 1.00 0.00 52 ARG A CA 12
ATOM 14146 C C . ARG A 1 51 ? -8.895 -21.763 6.612 1.00 0.00 52 ARG A C 12
ATOM 14147 O O . ARG A 1 51 ? -9.065 -21.932 7.819 1.00 0.00 52 ARG A O 12
ATOM 14168 N N . HIS A 1 52 ? -7.950 -22.357 5.898 1.00 0.00 53 HIS A N 12
ATOM 14169 C CA . HIS A 1 52 ? -7.015 -23.282 6.514 1.00 0.00 53 HIS A CA 12
ATOM 14170 C C . HIS A 1 52 ? -6.217 -22.557 7.600 1.00 0.00 53 HIS A C 12
ATOM 14171 O O . HIS A 1 52 ? -6.205 -22.981 8.754 1.00 0.00 53 HIS A O 12
ATOM 14185 N N . ASN A 1 53 ? -5.570 -21.475 7.191 1.00 0.00 54 ASN A N 12
ATOM 14186 C CA . ASN A 1 53 ? -4.771 -20.687 8.114 1.00 0.00 54 ASN A CA 12
ATOM 14187 C C . ASN A 1 53 ? -5.687 -20.060 9.167 1.00 0.00 54 ASN A C 12
ATOM 14188 O O . ASN A 1 53 ? -5.220 -19.609 10.212 1.00 0.00 54 ASN A O 12
ATOM 14199 N N . LEU A 1 54 ? -6.974 -20.050 8.855 1.00 0.00 55 LEU A N 12
ATOM 14200 C CA . LEU A 1 54 ? -7.960 -19.485 9.761 1.00 0.00 55 LEU A CA 12
ATOM 14201 C C . LEU A 1 54 ? -8.117 -20.404 10.974 1.00 0.00 55 LEU A C 12
ATOM 14202 O O . LEU A 1 54 ? -7.978 -19.963 12.114 1.00 0.00 55 LEU A O 12
ATOM 14218 N N . SER A 1 55 ? -8.404 -21.666 10.688 1.00 0.00 56 SER A N 12
ATOM 14219 C CA . SER A 1 55 ? -8.582 -22.650 11.741 1.00 0.00 56 SER A CA 12
ATO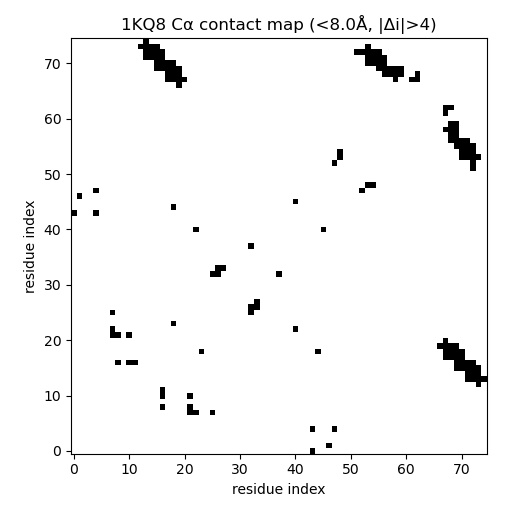M 14220 C C . SER A 1 55 ? -7.219 -23.151 12.224 1.00 0.00 56 SER A C 12
ATOM 14221 O O . SER A 1 55 ? -7.100 -23.660 13.338 1.00 0.00 56 SER A O 12
ATOM 14229 N N . LEU A 1 56 ? -6.225 -22.989 11.363 1.00 0.00 57 LEU A N 12
ATOM 14230 C CA . LEU A 1 56 ? -4.876 -23.419 11.688 1.00 0.00 57 LEU A CA 12
ATOM 14231 C C . LEU A 1 56 ? -4.210 -22.365 12.575 1.00 0.00 57 LEU A C 12
ATOM 14232 O O . LEU A 1 56 ? -3.052 -22.517 12.962 1.00 0.00 57 LEU A O 12
ATOM 14248 N N . ASN A 1 57 ? -4.970 -21.322 12.872 1.00 0.00 58 ASN A N 12
ATOM 14249 C CA . ASN A 1 57 ? -4.468 -20.243 13.707 1.00 0.00 58 ASN A CA 12
ATOM 14250 C C . ASN A 1 57 ? -5.397 -20.059 14.908 1.00 0.00 58 ASN A C 12
ATOM 14251 O O . ASN A 1 57 ? -4.949 -20.087 16.054 1.00 0.00 58 ASN A O 12
ATOM 14262 N N . ASP A 1 58 ? -6.674 -19.876 14.606 1.00 0.00 59 ASP A N 12
ATOM 14263 C CA . ASP A 1 58 ? -7.670 -19.688 15.647 1.00 0.00 59 ASP A CA 12
ATOM 14264 C C . ASP A 1 58 ? -8.055 -21.049 16.230 1.00 0.00 59 ASP A C 12
ATOM 14265 O O . ASP A 1 58 ? -8.053 -21.230 17.447 1.00 0.00 59 ASP A O 12
ATOM 14274 N N . CYS A 1 59 ? -8.377 -21.971 15.335 1.00 0.00 60 CYS A N 12
ATOM 14275 C CA . CYS A 1 59 ? -8.764 -23.310 15.745 1.00 0.00 60 CYS A CA 12
ATOM 14276 C C . CYS A 1 59 ? -10.192 -23.251 16.291 1.00 0.00 60 CYS A C 12
ATOM 14277 O O . CYS A 1 59 ? -10.409 -23.409 17.492 1.00 0.00 60 CYS A O 12
ATOM 14285 N N . PHE A 1 60 ? -11.130 -23.024 15.383 1.00 0.00 61 PHE A N 12
ATOM 14286 C CA . PHE A 1 60 ? -12.531 -22.942 15.759 1.00 0.00 61 PHE A CA 12
ATOM 14287 C C . PHE A 1 60 ? -13.383 -23.886 14.908 1.00 0.00 61 PHE A C 12
ATOM 14288 O O . PHE A 1 60 ? -12.853 -24.771 14.237 1.00 0.00 61 PHE A O 12
ATOM 14305 N N . VAL A 1 61 ? -14.688 -23.667 14.964 1.00 0.00 62 VAL A N 12
ATOM 14306 C CA . VAL A 1 61 ? -15.618 -24.487 14.207 1.00 0.00 62 VAL A CA 12
ATOM 14307 C C . VAL A 1 61 ? -16.381 -23.604 13.217 1.00 0.00 62 VAL A C 12
ATOM 14308 O O . VAL A 1 61 ? -16.558 -22.410 13.453 1.00 0.00 62 VAL A O 12
ATOM 14321 N N . LYS A 1 62 ? -16.811 -24.226 12.129 1.00 0.00 63 LYS A N 12
ATOM 14322 C CA . LYS A 1 62 ? -17.550 -23.512 11.101 1.00 0.00 63 LYS A CA 12
ATOM 14323 C C . LYS A 1 62 ? -18.927 -24.156 10.930 1.00 0.00 63 LYS A C 12
ATOM 14324 O O . LYS A 1 62 ? -19.079 -25.363 11.110 1.00 0.00 63 LYS A O 12
ATOM 14343 N N . VAL A 1 63 ? -19.896 -23.321 10.584 1.00 0.00 64 VAL A N 12
ATOM 14344 C CA . VAL A 1 63 ? -21.256 -23.794 10.386 1.00 0.00 64 VAL A CA 12
ATOM 14345 C C . VAL A 1 63 ? -21.741 -23.370 8.998 1.00 0.00 64 VAL A C 12
ATOM 14346 O O . VAL A 1 63 ? -22.644 -22.544 8.877 1.00 0.00 64 VAL A O 12
ATOM 14359 N N . LEU A 1 64 ? -21.120 -23.957 7.985 1.00 0.00 65 LEU A N 12
ATOM 14360 C CA . LEU A 1 64 ? -21.478 -23.651 6.610 1.00 0.00 65 LEU A CA 12
ATOM 14361 C C . LEU A 1 64 ? -22.675 -24.508 6.196 1.00 0.00 65 LEU A C 12
ATOM 14362 O O . LEU A 1 64 ? -23.402 -24.159 5.267 1.00 0.00 65 LEU A O 12
ATOM 14378 N N . ARG A 1 65 ? -22.844 -25.615 6.905 1.00 0.00 66 ARG A N 12
ATOM 14379 C CA . ARG A 1 65 ? -23.941 -26.525 6.623 1.00 0.00 66 ARG A CA 12
ATOM 14380 C C . ARG A 1 65 ? -25.086 -26.299 7.612 1.00 0.00 66 ARG A C 12
ATOM 14381 O O . ARG A 1 65 ? -25.401 -27.177 8.414 1.00 0.00 66 ARG A O 12
ATOM 14402 N N . ASP A 1 66 ? -25.677 -25.116 7.524 1.00 0.00 67 ASP A N 12
ATOM 14403 C CA . ASP A 1 66 ? -26.780 -24.764 8.402 1.00 0.00 67 ASP A CA 12
ATOM 14404 C C . ASP A 1 66 ? -27.238 -23.337 8.090 1.00 0.00 67 ASP A C 12
ATOM 14405 O O . ASP A 1 66 ? -26.872 -22.397 8.793 1.00 0.00 67 ASP A O 12
ATOM 14414 N N . PRO A 1 67 ? -28.053 -23.219 7.008 1.00 0.00 68 PRO A N 12
ATOM 14415 C CA . PRO A 1 67 ? -28.565 -21.923 6.595 1.00 0.00 68 PRO A CA 12
ATOM 14416 C C . PRO A 1 67 ? -29.680 -21.450 7.530 1.00 0.00 68 PRO A C 12
ATOM 14417 O O . PRO A 1 67 ? -30.810 -21.236 7.095 1.00 0.00 68 PRO A O 12
ATOM 14428 N N . SER A 1 68 ? -29.322 -21.303 8.798 1.00 0.00 69 SER A N 12
ATOM 14429 C CA . SER A 1 68 ? -30.279 -20.859 9.798 1.00 0.00 69 SER A CA 12
ATOM 14430 C C . SER A 1 68 ? -30.598 -19.377 9.596 1.00 0.00 69 SER A C 12
ATOM 14431 O O . SER A 1 68 ? -31.764 -18.989 9.554 1.00 0.00 69 SER A O 12
ATOM 14439 N N . ARG A 1 69 ? -29.540 -18.588 9.477 1.00 0.00 70 ARG A N 12
ATOM 14440 C CA . ARG A 1 69 ? -29.693 -17.156 9.280 1.00 0.00 70 ARG A CA 12
ATOM 14441 C C . ARG A 1 69 ? -28.432 -16.570 8.641 1.00 0.00 70 ARG A C 12
ATOM 14442 O O . ARG A 1 69 ? -27.752 -15.743 9.247 1.00 0.00 70 ARG A O 12
ATOM 14463 N N . PRO A 1 70 ? -28.151 -17.035 7.395 1.00 0.00 71 PRO A N 12
ATOM 14464 C CA . PRO A 1 70 ? -26.984 -16.566 6.667 1.00 0.00 71 PRO A CA 12
ATOM 14465 C C . PRO A 1 70 ? -27.206 -15.151 6.128 1.00 0.00 71 PRO A C 12
ATOM 14466 O O . PRO A 1 70 ? -28.174 -14.488 6.495 1.00 0.00 71 PRO A O 12
ATOM 14477 N N . TRP A 1 71 ? -26.292 -14.731 5.265 1.00 0.00 72 TRP A N 12
ATOM 14478 C CA . TRP A 1 71 ? -26.375 -13.407 4.672 1.00 0.00 72 TRP A CA 12
ATOM 14479 C C . TRP A 1 71 ? -27.104 -13.535 3.332 1.00 0.00 72 TRP A C 12
ATOM 14480 O O . TRP A 1 71 ? -26.865 -12.751 2.415 1.00 0.00 72 TRP A O 12
ATOM 14501 N N . GLY A 1 72 ? -27.978 -14.529 3.262 1.00 0.00 73 GLY A N 12
ATOM 14502 C CA . GLY A 1 72 ? -28.742 -14.769 2.051 1.00 0.00 73 GLY A CA 12
ATOM 14503 C C . GLY A 1 72 ? -28.138 -15.917 1.239 1.00 0.00 73 GLY A C 12
ATOM 14504 O O . GLY A 1 72 ? -28.865 -16.744 0.691 1.00 0.00 73 GLY A O 12
ATOM 14508 N N . LYS A 1 73 ? -26.814 -15.930 1.188 1.00 0.00 74 LYS A N 12
ATOM 14509 C CA . LYS A 1 73 ? -26.104 -16.962 0.453 1.00 0.00 74 LYS A CA 12
ATOM 14510 C C . LYS A 1 73 ? -24.662 -17.043 0.959 1.00 0.00 74 LYS A C 12
ATOM 14511 O O . LYS A 1 73 ? -23.724 -17.093 0.166 1.00 0.00 74 LYS A O 12
ATOM 14530 N N . ASP A 1 74 ? -24.532 -17.053 2.278 1.00 0.00 75 ASP A N 12
ATOM 14531 C CA . ASP A 1 74 ? -23.220 -17.126 2.899 1.00 0.00 75 ASP A CA 12
ATOM 14532 C C . ASP A 1 74 ? -23.277 -18.090 4.086 1.00 0.00 75 ASP A C 12
ATOM 14533 O O . ASP A 1 74 ? -24.232 -18.852 4.227 1.00 0.00 75 ASP A O 12
ATOM 14542 N N . ASN A 1 75 ? -22.241 -18.024 4.910 1.00 0.00 76 ASN A N 12
ATOM 14543 C CA . ASN A 1 75 ? -22.161 -18.881 6.081 1.00 0.00 76 ASN A CA 12
ATOM 14544 C C . ASN A 1 75 ? -21.395 -18.155 7.188 1.00 0.00 76 ASN A C 12
ATOM 14545 O O . ASN A 1 75 ? -20.755 -17.134 6.938 1.00 0.00 76 ASN A O 12
ATOM 14556 N N . TYR A 1 76 ? -21.486 -18.709 8.388 1.00 0.00 77 TYR A N 12
ATOM 14557 C CA . TYR A 1 76 ? -20.809 -18.126 9.535 1.00 0.00 77 TYR A CA 12
ATOM 14558 C C . TYR A 1 76 ? -19.986 -19.179 10.279 1.00 0.00 77 TYR A C 12
ATOM 14559 O O . TYR A 1 76 ? -20.304 -20.367 10.234 1.00 0.00 77 TYR A O 12
ATOM 14577 N N . TRP A 1 77 ? -18.944 -18.706 10.947 1.00 0.00 78 TRP A N 12
ATOM 14578 C CA . TRP A 1 77 ? -18.073 -19.592 11.700 1.00 0.00 78 TRP A CA 12
ATOM 14579 C C . TRP A 1 77 ? -18.242 -19.270 13.187 1.00 0.00 78 TRP A C 12
ATOM 14580 O O . TRP A 1 77 ? -18.597 -18.149 13.546 1.00 0.00 78 TRP A O 12
ATOM 14601 N N . MET A 1 78 ? -17.979 -20.274 14.010 1.00 0.00 79 MET A N 12
ATOM 14602 C CA . MET A 1 78 ? -18.097 -20.111 15.450 1.00 0.00 79 MET A CA 12
ATOM 14603 C C . MET A 1 78 ? -16.755 -20.358 16.141 1.00 0.00 79 MET A C 12
ATOM 14604 O O . MET A 1 78 ? -16.294 -21.496 16.223 1.00 0.00 79 MET A O 12
ATOM 14618 N N . LEU A 1 79 ? -16.165 -19.273 16.622 1.00 0.00 80 LEU A N 12
ATOM 14619 C CA . LEU A 1 79 ? -14.885 -19.357 17.304 1.00 0.00 80 LEU A CA 12
ATOM 14620 C C . LEU A 1 79 ? -15.041 -18.845 18.737 1.00 0.00 80 LEU A C 12
ATOM 14621 O O . LEU A 1 79 ? -15.679 -17.819 18.967 1.00 0.00 80 LEU A O 12
ATOM 14637 N N . ASN A 1 80 ? -14.447 -19.583 19.663 1.00 0.00 81 ASN A N 12
ATOM 14638 C CA . ASN A 1 80 ? -14.512 -19.215 21.068 1.00 0.00 81 ASN A CA 12
ATOM 14639 C C . ASN A 1 80 ? -13.199 -19.601 21.752 1.00 0.00 81 ASN A C 12
ATOM 14640 O O . ASN A 1 80 ? -13.005 -20.757 22.125 1.00 0.00 81 ASN A O 12
ATOM 14651 N N . PRO A 1 81 ? -12.308 -18.584 21.901 1.00 0.00 82 PRO A N 12
ATOM 14652 C CA . PRO A 1 81 ? -11.019 -18.805 22.534 1.00 0.00 82 PRO A CA 12
ATOM 14653 C C . PRO A 1 81 ? -11.170 -18.941 24.051 1.00 0.00 82 PRO A C 12
ATOM 14654 O O . PRO A 1 81 ? -11.897 -18.173 24.678 1.00 0.00 82 PRO A O 12
ATOM 14665 N N . TYR A 1 7 ? 9.008 -8.719 -3.269 1.00 0.00 8 TYR A N 13
ATOM 14666 C CA . TYR A 1 7 ? 8.065 -9.782 -3.575 1.00 0.00 8 TYR A CA 13
ATOM 14667 C C . TYR A 1 7 ? 8.697 -10.826 -4.497 1.00 0.00 8 TYR A C 13
ATOM 14668 O O . TYR A 1 7 ? 8.866 -11.981 -4.109 1.00 0.00 8 TYR A O 13
ATOM 14686 N N . ILE A 1 8 ? 9.029 -10.383 -5.701 1.00 0.00 9 ILE A N 13
ATOM 14687 C CA . ILE A 1 8 ? 9.638 -11.265 -6.682 1.00 0.00 9 ILE A CA 13
ATOM 14688 C C . ILE A 1 8 ? 10.795 -12.025 -6.029 1.00 0.00 9 ILE A C 13
ATOM 14689 O O . ILE A 1 8 ? 11.079 -13.164 -6.395 1.00 0.00 9 ILE A O 13
ATOM 14705 N N . ALA A 1 9 ? 11.432 -11.362 -5.074 1.00 0.00 10 ALA A N 13
ATOM 14706 C CA . ALA A 1 9 ? 12.551 -11.961 -4.367 1.00 0.00 10 ALA A CA 13
ATOM 14707 C C . ALA A 1 9 ? 12.034 -13.063 -3.441 1.00 0.00 10 ALA A C 13
ATOM 14708 O O . ALA A 1 9 ? 12.519 -14.193 -3.484 1.00 0.00 10 ALA A O 13
ATOM 14715 N N . LEU A 1 10 ? 11.055 -12.697 -2.626 1.00 0.00 11 LEU A N 13
ATOM 14716 C CA . LEU A 1 10 ? 10.467 -13.641 -1.692 1.00 0.00 11 LEU A CA 13
ATOM 14717 C C . LEU A 1 10 ? 9.957 -14.862 -2.460 1.00 0.00 11 LEU A C 13
ATOM 14718 O O . LEU A 1 10 ? 10.033 -15.986 -1.967 1.00 0.00 11 LEU A O 13
ATOM 14734 N N . ILE A 1 11 ? 9.449 -14.599 -3.655 1.00 0.00 12 ILE A N 13
ATOM 14735 C CA . ILE A 1 11 ? 8.926 -15.663 -4.496 1.00 0.00 12 ILE A CA 13
ATOM 14736 C C . ILE A 1 11 ? 10.092 -16.462 -5.083 1.00 0.00 12 ILE A C 13
ATOM 14737 O O . ILE A 1 11 ? 10.004 -17.680 -5.226 1.00 0.00 12 ILE A O 13
ATOM 14753 N N . THR A 1 12 ? 11.157 -15.743 -5.407 1.00 0.00 13 THR A N 13
ATOM 14754 C CA . THR A 1 12 ? 12.338 -16.370 -5.975 1.00 0.00 13 THR A CA 13
ATOM 14755 C C . THR A 1 12 ? 12.931 -17.381 -4.991 1.00 0.00 13 THR A C 13
ATOM 14756 O O . THR A 1 12 ? 13.266 -18.501 -5.372 1.00 0.00 13 THR A O 13
ATOM 14767 N N . MET A 1 13 ? 13.042 -16.948 -3.743 1.00 0.00 14 MET A N 13
ATOM 14768 C CA . MET A 1 13 ? 13.588 -17.801 -2.702 1.00 0.00 14 MET A CA 13
ATOM 14769 C C . MET A 1 13 ? 12.570 -18.858 -2.268 1.00 0.00 14 MET A C 13
ATOM 14770 O O . MET A 1 13 ? 12.946 -19.952 -1.849 1.00 0.00 14 MET A O 13
ATOM 14784 N N . ALA A 1 14 ? 11.302 -18.493 -2.383 1.00 0.00 15 ALA A N 13
ATOM 14785 C CA . ALA A 1 14 ? 10.227 -19.396 -2.008 1.00 0.00 15 ALA A CA 13
ATOM 14786 C C . ALA A 1 14 ? 10.166 -20.552 -3.008 1.00 0.00 15 ALA A C 13
ATOM 14787 O O . ALA A 1 14 ? 10.289 -21.715 -2.626 1.00 0.00 15 ALA A O 13
ATOM 14794 N N . ILE A 1 15 ? 9.975 -20.193 -4.269 1.00 0.00 16 ILE A N 13
ATOM 14795 C CA . ILE A 1 15 ? 9.896 -21.186 -5.326 1.00 0.00 16 ILE A CA 13
ATOM 14796 C C . ILE A 1 15 ? 11.237 -21.914 -5.437 1.00 0.00 16 ILE A C 13
ATOM 14797 O O . ILE A 1 15 ? 11.278 -23.098 -5.768 1.00 0.00 16 ILE A O 13
ATOM 14813 N N . ARG A 1 16 ? 12.300 -21.177 -5.154 1.00 0.00 17 ARG A N 13
ATOM 14814 C CA . ARG A 1 16 ? 13.639 -21.738 -5.217 1.00 0.00 17 ARG A CA 13
ATOM 14815 C C . ARG A 1 16 ? 13.697 -23.060 -4.450 1.00 0.00 17 ARG A C 13
ATOM 14816 O O . ARG A 1 16 ? 14.574 -23.888 -4.697 1.00 0.00 17 ARG A O 13
ATOM 14837 N N . ASP A 1 17 ? 12.753 -23.218 -3.535 1.00 0.00 18 ASP A N 13
ATOM 14838 C CA . ASP A 1 17 ? 12.686 -24.426 -2.729 1.00 0.00 18 ASP A CA 13
ATOM 14839 C C . ASP A 1 17 ? 12.789 -25.649 -3.643 1.00 0.00 18 ASP A C 13
ATOM 14840 O O . ASP A 1 17 ? 13.308 -26.688 -3.238 1.00 0.00 18 ASP A O 13
ATOM 14849 N N . SER A 1 18 ? 12.286 -25.485 -4.858 1.00 0.00 19 SER A N 13
ATOM 14850 C CA . SER A 1 18 ? 12.315 -26.563 -5.832 1.00 0.00 19 SER A CA 13
ATOM 14851 C C . SER A 1 18 ? 13.585 -26.467 -6.680 1.00 0.00 19 SER A C 13
ATOM 14852 O O . SER A 1 18 ? 14.641 -26.081 -6.182 1.00 0.00 19 SER A O 13
ATOM 14860 N N . ALA A 1 19 ? 13.439 -26.826 -7.947 1.00 0.00 20 ALA A N 13
ATOM 14861 C CA . ALA A 1 19 ? 14.562 -26.785 -8.870 1.00 0.00 20 ALA A CA 13
ATOM 14862 C C . ALA A 1 19 ? 14.064 -27.083 -10.285 1.00 0.00 20 ALA A C 13
ATOM 14863 O O . ALA A 1 19 ? 14.770 -27.705 -11.077 1.00 0.00 20 ALA A O 13
ATOM 14870 N N . GLY A 1 20 ? 12.851 -26.625 -10.560 1.00 0.00 21 GLY A N 13
ATOM 14871 C CA . GLY A 1 20 ? 12.250 -26.835 -11.867 1.00 0.00 21 GLY A CA 13
ATOM 14872 C C . GLY A 1 20 ? 11.545 -28.192 -11.934 1.00 0.00 21 GLY A C 13
ATOM 14873 O O . GLY A 1 20 ? 11.665 -28.908 -12.927 1.00 0.00 21 GLY A O 13
ATOM 14877 N N . GLY A 1 21 ? 10.826 -28.503 -10.866 1.00 0.00 22 GLY A N 13
ATOM 14878 C CA . GLY A 1 21 ? 10.102 -29.760 -10.792 1.00 0.00 22 GLY A CA 13
ATOM 14879 C C . GLY A 1 21 ? 8.757 -29.578 -10.086 1.00 0.00 22 GLY A C 13
ATOM 14880 O O . GLY A 1 21 ? 7.704 -29.666 -10.717 1.00 0.00 22 GLY A O 13
ATOM 14884 N N . ARG A 1 22 ? 8.835 -29.326 -8.788 1.00 0.00 23 ARG A N 13
ATOM 14885 C CA . ARG A 1 22 ? 7.637 -29.130 -7.990 1.00 0.00 23 ARG A CA 13
ATOM 14886 C C . ARG A 1 22 ? 7.982 -28.417 -6.681 1.00 0.00 23 ARG A C 13
ATOM 14887 O O . ARG A 1 22 ? 9.131 -28.439 -6.242 1.00 0.00 23 ARG A O 13
ATOM 14908 N N . LEU A 1 23 ? 6.966 -27.802 -6.093 1.00 0.00 24 LEU A N 13
ATOM 14909 C CA . LEU A 1 23 ? 7.147 -27.085 -4.843 1.00 0.00 24 LEU A CA 13
ATOM 14910 C C . LEU A 1 23 ? 5.806 -26.999 -4.110 1.00 0.00 24 LEU A C 13
ATOM 14911 O O . LEU A 1 23 ? 4.754 -27.228 -4.705 1.00 0.00 24 LEU A O 13
ATOM 14927 N N . THR A 1 24 ? 5.888 -26.670 -2.830 1.00 0.00 25 THR A N 13
ATOM 14928 C CA . THR A 1 24 ? 4.695 -26.552 -2.009 1.00 0.00 25 THR A CA 13
ATOM 14929 C C . THR A 1 24 ? 4.496 -25.102 -1.563 1.00 0.00 25 THR A C 13
ATOM 14930 O O . THR A 1 24 ? 5.277 -24.580 -0.769 1.00 0.00 25 THR A O 13
ATOM 14941 N N . LEU A 1 25 ? 3.447 -24.492 -2.094 1.00 0.00 26 LEU A N 13
ATOM 14942 C CA . LEU A 1 25 ? 3.135 -23.112 -1.760 1.00 0.00 26 LEU A CA 13
ATOM 14943 C C . LEU A 1 25 ? 2.809 -23.014 -0.269 1.00 0.00 26 LEU A C 13
ATOM 14944 O O . LEU A 1 25 ? 2.984 -21.960 0.341 1.00 0.00 26 LEU A O 13
ATOM 14960 N N . ALA A 1 26 ? 2.339 -24.127 0.276 1.00 0.00 27 ALA A N 13
ATOM 14961 C CA . ALA A 1 26 ? 1.986 -24.179 1.685 1.00 0.00 27 ALA A CA 13
ATOM 14962 C C . ALA A 1 26 ? 3.240 -23.941 2.529 1.00 0.00 27 ALA A C 13
ATOM 14963 O O . ALA A 1 26 ? 3.253 -23.066 3.394 1.00 0.00 27 ALA A O 13
ATOM 14970 N N . GLU A 1 27 ? 4.263 -24.734 2.249 1.00 0.00 28 GLU A N 13
ATOM 14971 C CA . GLU A 1 27 ? 5.518 -24.620 2.972 1.00 0.00 28 GLU A CA 13
ATOM 14972 C C . GLU A 1 27 ? 6.191 -23.282 2.659 1.00 0.00 28 GLU A C 13
ATOM 14973 O O . GLU A 1 27 ? 6.716 -22.623 3.555 1.00 0.00 28 GLU A O 13
ATOM 14985 N N . ILE A 1 28 ? 6.154 -22.921 1.385 1.00 0.00 29 ILE A N 13
ATOM 14986 C CA . ILE A 1 28 ? 6.754 -21.673 0.943 1.00 0.00 29 ILE A CA 13
ATOM 14987 C C . ILE A 1 28 ? 6.037 -20.501 1.616 1.00 0.00 29 ILE A C 13
ATOM 14988 O O . ILE A 1 28 ? 6.643 -19.462 1.872 1.00 0.00 29 ILE A O 13
ATOM 15004 N N . ASN A 1 29 ? 4.755 -20.707 1.883 1.00 0.00 30 ASN A N 13
ATOM 15005 C CA . ASN A 1 29 ? 3.949 -19.681 2.520 1.00 0.00 30 ASN A CA 13
ATOM 15006 C C . ASN A 1 29 ? 4.428 -19.483 3.960 1.00 0.00 30 ASN A C 13
ATOM 15007 O O . ASN A 1 29 ? 4.702 -18.359 4.378 1.00 0.00 30 ASN A O 13
ATOM 15018 N N . GLU A 1 30 ? 4.515 -20.592 4.679 1.00 0.00 31 GLU A N 13
ATOM 15019 C CA . GLU A 1 30 ? 4.957 -20.555 6.062 1.00 0.00 31 GLU A CA 13
ATOM 15020 C C . GLU A 1 30 ? 6.436 -20.171 6.137 1.00 0.00 31 GLU A C 13
ATOM 15021 O O . GLU A 1 30 ? 6.900 -19.670 7.160 1.00 0.00 31 GLU A O 13
ATOM 15033 N N . TYR A 1 31 ? 7.136 -20.422 5.040 1.00 0.00 32 TYR A N 13
ATOM 15034 C CA . TYR A 1 31 ? 8.553 -20.109 4.969 1.00 0.00 32 TYR A CA 13
ATOM 15035 C C . TYR A 1 31 ? 8.772 -18.625 4.665 1.00 0.00 32 TYR A C 13
ATOM 15036 O O . TYR A 1 31 ? 9.677 -18.002 5.218 1.00 0.00 32 TYR A O 13
ATOM 15054 N N . LEU A 1 32 ? 7.928 -18.103 3.787 1.00 0.00 33 LEU A N 13
ATOM 15055 C CA . LEU A 1 32 ? 8.018 -16.705 3.403 1.00 0.00 33 LEU A CA 13
ATOM 15056 C C . LEU A 1 32 ? 7.608 -15.827 4.588 1.00 0.00 33 LEU A C 13
ATOM 15057 O O . LEU A 1 32 ? 8.289 -14.855 4.910 1.00 0.00 33 LEU A O 13
ATOM 15073 N N . MET A 1 33 ? 6.497 -16.203 5.204 1.00 0.00 34 MET A N 13
ATOM 15074 C CA . MET A 1 33 ? 5.987 -15.462 6.346 1.00 0.00 34 MET A CA 13
ATOM 15075 C C . MET A 1 33 ? 6.829 -15.734 7.595 1.00 0.00 34 MET A C 13
ATOM 15076 O O . MET A 1 33 ? 6.964 -14.867 8.457 1.00 0.00 34 MET A O 13
ATOM 15090 N N . GLY A 1 34 ? 7.372 -16.941 7.653 1.00 0.00 35 GLY A N 13
ATOM 15091 C CA . GLY A 1 34 ? 8.196 -17.338 8.782 1.00 0.00 35 GLY A CA 13
ATOM 15092 C C . GLY A 1 34 ? 9.610 -16.767 8.656 1.00 0.00 35 GLY A C 13
ATOM 15093 O O . GLY A 1 34 ? 10.475 -17.054 9.481 1.00 0.00 35 GLY A O 13
ATOM 15097 N N . LYS A 1 35 ? 9.800 -15.968 7.616 1.00 0.00 36 LYS A N 13
ATOM 15098 C CA . LYS A 1 35 ? 11.094 -15.354 7.371 1.00 0.00 36 LYS A CA 13
ATOM 15099 C C . LYS A 1 35 ? 10.966 -13.835 7.500 1.00 0.00 36 LYS A C 13
ATOM 15100 O O . LYS A 1 35 ? 11.875 -13.171 7.995 1.00 0.00 36 LYS A O 13
ATOM 15119 N N . PHE A 1 36 ? 9.829 -13.329 7.045 1.00 0.00 37 PHE A N 13
ATOM 15120 C CA . PHE A 1 36 ? 9.570 -11.900 7.103 1.00 0.00 37 PHE A CA 13
ATOM 15121 C C . PHE A 1 36 ? 8.707 -11.548 8.316 1.00 0.00 37 PHE A C 13
ATOM 15122 O O . PHE A 1 36 ? 7.526 -11.890 8.362 1.00 0.00 37 PHE A O 13
ATOM 15139 N N . PRO A 1 37 ? 9.346 -10.852 9.294 1.00 0.00 38 PRO A N 13
ATOM 15140 C CA . PRO A 1 37 ? 8.649 -10.450 10.504 1.00 0.00 38 PRO A CA 13
ATOM 15141 C C . PRO A 1 37 ? 7.710 -9.273 10.230 1.00 0.00 38 PRO A C 13
ATOM 15142 O O . PRO A 1 37 ? 6.706 -9.101 10.921 1.00 0.00 38 PRO A O 13
ATOM 15153 N N . PHE A 1 38 ? 8.070 -8.492 9.222 1.00 0.00 39 PHE A N 13
ATOM 15154 C CA . PHE A 1 38 ? 7.272 -7.336 8.849 1.00 0.00 39 PHE A CA 13
ATOM 15155 C C . PHE A 1 38 ? 5.996 -7.762 8.120 1.00 0.00 39 PHE A C 13
ATOM 15156 O O . PHE A 1 38 ? 5.019 -7.016 8.084 1.00 0.00 39 PHE A O 13
ATOM 15173 N N . PHE A 1 39 ? 6.047 -8.961 7.557 1.00 0.00 40 PHE A N 13
ATOM 15174 C CA . PHE A 1 39 ? 4.907 -9.495 6.832 1.00 0.00 40 PHE A CA 13
ATOM 15175 C C . PHE A 1 39 ? 3.868 -10.075 7.793 1.00 0.00 40 PHE A C 13
ATOM 15176 O O . PHE A 1 39 ? 2.666 -9.929 7.575 1.00 0.00 40 PHE A O 13
ATOM 15193 N N . ARG A 1 40 ? 4.369 -10.721 8.836 1.00 0.00 41 ARG A N 13
ATOM 15194 C CA . ARG A 1 40 ? 3.499 -11.324 9.831 1.00 0.00 41 ARG A CA 13
ATOM 15195 C C . ARG A 1 40 ? 2.980 -10.258 10.798 1.00 0.00 41 ARG A C 13
ATOM 15196 O O . ARG A 1 40 ? 2.273 -10.574 11.754 1.00 0.00 41 ARG A O 13
ATOM 15217 N N . GLY A 1 41 ? 3.351 -9.018 10.516 1.00 0.00 42 GLY A N 13
ATOM 15218 C CA . GLY A 1 41 ? 2.932 -7.904 11.349 1.00 0.00 42 GLY A CA 13
ATOM 15219 C C . GLY A 1 41 ? 2.191 -6.850 10.523 1.00 0.00 42 GLY A C 13
ATOM 15220 O O . GLY A 1 41 ? 2.068 -5.701 10.944 1.00 0.00 42 GLY A O 13
ATOM 15224 N N . SER A 1 42 ? 1.718 -7.280 9.363 1.00 0.00 43 SER A N 13
ATOM 15225 C CA . SER A 1 42 ? 0.992 -6.388 8.474 1.00 0.00 43 SER A CA 13
ATOM 15226 C C . SER A 1 42 ? -0.356 -7.005 8.099 1.00 0.00 43 SER A C 13
ATOM 15227 O O . SER A 1 42 ? -1.369 -6.728 8.739 1.00 0.00 43 SER A O 13
ATOM 15235 N N . TYR A 1 43 ? -0.325 -7.831 7.064 1.00 0.00 44 TYR A N 13
ATOM 15236 C CA . TYR A 1 43 ? -1.532 -8.491 6.596 1.00 0.00 44 TYR A CA 13
ATOM 15237 C C . TYR A 1 43 ? -1.193 -9.734 5.770 1.00 0.00 44 TYR A C 13
ATOM 15238 O O . TYR A 1 43 ? -0.486 -9.643 4.768 1.00 0.00 44 TYR A O 13
ATOM 15256 N N . THR A 1 44 ? -1.714 -10.865 6.222 1.00 0.00 45 THR A N 13
ATOM 15257 C CA . THR A 1 44 ? -1.476 -12.124 5.537 1.00 0.00 45 THR A CA 13
ATOM 15258 C C . THR A 1 44 ? -2.571 -12.384 4.501 1.00 0.00 45 THR A C 13
ATOM 15259 O O . THR A 1 44 ? -3.197 -13.442 4.506 1.00 0.00 45 THR A O 13
ATOM 15270 N N . GLY A 1 45 ? -2.768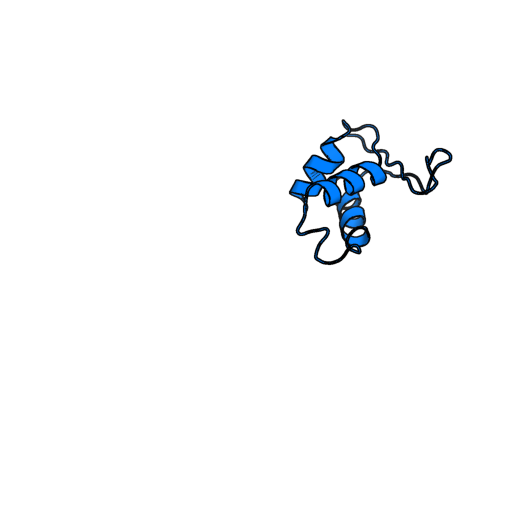 -11.399 3.636 1.00 0.00 46 GLY A N 13
ATOM 15271 C CA . GLY A 1 45 ? -3.776 -11.507 2.596 1.00 0.00 46 GLY A CA 13
ATOM 15272 C C . GLY A 1 45 ? -3.156 -11.322 1.210 1.00 0.00 46 GLY A C 13
ATOM 15273 O O . GLY A 1 45 ? -3.734 -10.659 0.350 1.00 0.00 46 GLY A O 13
ATOM 15277 N N . TRP A 1 46 ? -1.987 -11.920 1.035 1.00 0.00 47 TRP A N 13
ATOM 15278 C CA . TRP A 1 46 ? -1.281 -11.830 -0.232 1.00 0.00 47 TRP A CA 13
ATOM 15279 C C . TRP A 1 46 ? -1.141 -13.245 -0.797 1.00 0.00 47 TRP A C 13
ATOM 15280 O O . TRP A 1 46 ? -0.461 -13.452 -1.801 1.00 0.00 47 TRP A O 13
ATOM 15301 N N . ARG A 1 47 ? -1.795 -14.183 -0.127 1.00 0.00 48 ARG A N 13
ATOM 15302 C CA . ARG A 1 47 ? -1.751 -15.572 -0.549 1.00 0.00 48 ARG A CA 13
ATOM 15303 C C . ARG A 1 47 ? -2.148 -15.692 -2.022 1.00 0.00 48 ARG A C 13
ATOM 15304 O O . ARG A 1 47 ? -1.515 -16.423 -2.782 1.00 0.00 48 ARG A O 13
ATOM 15325 N N . ASN A 1 48 ? -3.194 -14.962 -2.381 1.00 0.00 49 ASN A N 13
ATOM 15326 C CA . ASN A 1 48 ? -3.682 -14.977 -3.750 1.00 0.00 49 ASN A CA 13
ATOM 15327 C C . ASN A 1 48 ? -2.798 -14.076 -4.613 1.00 0.00 49 ASN A C 13
ATOM 15328 O O . ASN A 1 48 ? -2.307 -14.499 -5.658 1.00 0.00 49 ASN A O 13
ATOM 15339 N N . SER A 1 49 ? -2.621 -12.849 -4.143 1.00 0.00 50 SER A N 13
ATOM 15340 C CA . SER A 1 49 ? -1.804 -11.884 -4.859 1.00 0.00 50 SER A CA 13
ATOM 15341 C C . SER A 1 49 ? -0.430 -12.485 -5.163 1.00 0.00 50 SER A C 13
ATOM 15342 O O . SER A 1 49 ? 0.061 -12.385 -6.286 1.00 0.00 50 SER A O 13
ATOM 15350 N N . VAL A 1 50 ? 0.152 -13.097 -4.142 1.00 0.00 51 VAL A N 13
ATOM 15351 C CA . VAL A 1 50 ? 1.460 -13.714 -4.286 1.00 0.00 51 VAL A CA 13
ATOM 15352 C C . VAL A 1 50 ? 1.357 -14.899 -5.248 1.00 0.00 51 VAL A C 13
ATOM 15353 O O . VAL A 1 50 ? 2.157 -15.022 -6.174 1.00 0.00 51 VAL A O 13
ATOM 15366 N N . ARG A 1 51 ? 0.364 -15.740 -4.997 1.00 0.00 52 ARG A N 13
ATOM 15367 C CA . ARG A 1 51 ? 0.146 -16.911 -5.829 1.00 0.00 52 ARG A CA 13
ATOM 15368 C C . ARG A 1 51 ? 0.148 -16.518 -7.308 1.00 0.00 52 ARG A C 13
ATOM 15369 O O . ARG A 1 51 ? 0.683 -17.242 -8.146 1.00 0.00 52 ARG A O 13
ATOM 15390 N N . HIS A 1 52 ? -0.457 -15.372 -7.584 1.00 0.00 53 HIS A N 13
ATOM 15391 C CA . HIS A 1 52 ? -0.531 -14.874 -8.947 1.00 0.00 53 HIS A CA 13
ATOM 15392 C C . HIS A 1 52 ? 0.867 -14.481 -9.427 1.00 0.00 53 HIS A C 13
ATOM 15393 O O . HIS A 1 52 ? 1.345 -14.988 -10.441 1.00 0.00 53 HIS A O 13
ATOM 15407 N N . ASN A 1 53 ? 1.484 -13.580 -8.676 1.00 0.00 54 ASN A N 13
ATOM 15408 C CA . ASN A 1 53 ? 2.819 -13.113 -9.013 1.00 0.00 54 ASN A CA 13
ATOM 15409 C C . ASN A 1 53 ? 3.799 -14.285 -8.935 1.00 0.00 54 ASN A C 13
ATOM 15410 O O . ASN A 1 53 ? 4.920 -14.195 -9.433 1.00 0.00 54 ASN A O 13
ATOM 15421 N N . LEU A 1 54 ? 3.341 -15.358 -8.308 1.00 0.00 55 LEU A N 13
ATOM 15422 C CA . LEU A 1 54 ? 4.163 -16.547 -8.159 1.00 0.00 55 LEU A CA 13
ATOM 15423 C C . LEU A 1 54 ? 4.106 -17.366 -9.449 1.00 0.00 55 LEU A C 13
ATOM 15424 O O . LEU A 1 54 ? 5.128 -17.861 -9.921 1.00 0.00 55 LEU A O 13
ATOM 15440 N N . SER A 1 55 ? 2.899 -17.485 -9.984 1.00 0.00 56 SER A N 13
ATOM 15441 C CA . SER A 1 55 ? 2.695 -18.237 -11.211 1.00 0.00 56 SER A CA 13
ATOM 15442 C C . SER A 1 55 ? 3.139 -17.403 -12.415 1.00 0.00 56 SER A C 13
ATOM 15443 O O . SER A 1 55 ? 3.563 -17.951 -13.431 1.00 0.00 56 SER A O 13
ATOM 15451 N N . LEU A 1 56 ? 3.025 -16.092 -12.261 1.00 0.00 57 LEU A N 13
ATOM 15452 C CA . LEU A 1 56 ? 3.410 -15.178 -13.323 1.00 0.00 57 LEU A CA 13
ATOM 15453 C C . LEU A 1 56 ? 4.925 -14.968 -13.286 1.00 0.00 57 LEU A C 13
ATOM 15454 O O . LEU A 1 56 ? 5.548 -14.731 -14.319 1.00 0.00 57 LEU A O 13
ATOM 15470 N N . ASN A 1 57 ? 5.474 -15.064 -12.084 1.00 0.00 58 ASN A N 13
ATOM 15471 C CA . ASN A 1 57 ? 6.904 -14.887 -11.898 1.00 0.00 58 ASN A CA 13
ATOM 15472 C C . ASN A 1 57 ? 7.654 -15.939 -12.718 1.00 0.00 58 ASN A C 13
ATOM 15473 O O . ASN A 1 57 ? 8.037 -15.685 -13.859 1.00 0.00 58 ASN A O 13
ATOM 15484 N N . ASP A 1 58 ? 7.841 -17.098 -12.105 1.00 0.00 59 ASP A N 13
ATOM 15485 C CA . ASP A 1 58 ? 8.538 -18.190 -12.763 1.00 0.00 59 ASP A CA 13
ATOM 15486 C C . ASP A 1 58 ? 7.837 -18.514 -14.084 1.00 0.00 59 ASP A C 13
ATOM 15487 O O . ASP A 1 58 ? 8.467 -18.519 -15.141 1.00 0.00 59 ASP A O 13
ATOM 15496 N N . CYS A 1 59 ? 6.542 -18.776 -13.981 1.00 0.00 60 CYS A N 13
ATOM 15497 C CA . CYS A 1 59 ? 5.748 -19.101 -15.154 1.00 0.00 60 CYS A CA 13
ATOM 15498 C C . CYS A 1 59 ? 5.608 -20.622 -15.233 1.00 0.00 60 CYS A C 13
ATOM 15499 O O . CYS A 1 59 ? 5.961 -21.230 -16.243 1.00 0.00 60 CYS A O 13
ATOM 15507 N N . PHE A 1 60 ? 5.092 -21.194 -14.155 1.00 0.00 61 PHE A N 13
ATOM 15508 C CA . PHE A 1 60 ? 4.900 -22.633 -14.090 1.00 0.00 61 PHE A CA 13
ATOM 15509 C C . PHE A 1 60 ? 3.422 -22.981 -13.903 1.00 0.00 61 PHE A C 13
ATOM 15510 O O . PHE A 1 60 ? 2.553 -22.128 -14.073 1.00 0.00 61 PHE A O 13
ATOM 15527 N N . VAL A 1 61 ? 3.183 -24.237 -13.554 1.00 0.00 62 VAL A N 13
ATOM 15528 C CA . VAL A 1 61 ? 1.825 -24.708 -13.341 1.00 0.00 62 VAL A CA 13
ATOM 15529 C C . VAL A 1 61 ? 1.663 -25.140 -11.882 1.00 0.00 62 VAL A C 13
ATOM 15530 O O . VAL A 1 61 ? 2.643 -25.235 -11.146 1.00 0.00 62 VAL A O 13
ATOM 15543 N N . LYS A 1 62 ? 0.416 -25.391 -11.508 1.00 0.00 63 LYS A N 13
ATOM 15544 C CA . LYS A 1 62 ? 0.113 -25.811 -10.151 1.00 0.00 63 LYS A CA 13
ATOM 15545 C C . LYS A 1 62 ? -0.523 -27.202 -10.182 1.00 0.00 63 LYS A C 13
ATOM 15546 O O . LYS A 1 62 ? -0.983 -27.655 -11.229 1.00 0.00 63 LYS A O 13
ATOM 15565 N N . VAL A 1 63 ? -0.528 -27.841 -9.021 1.00 0.00 64 VAL A N 13
ATOM 15566 C CA . VAL A 1 63 ? -1.100 -29.172 -8.902 1.00 0.00 64 VAL A CA 13
ATOM 15567 C C . VAL A 1 63 ? -2.246 -29.141 -7.889 1.00 0.00 64 VAL A C 13
ATOM 15568 O O . VAL A 1 63 ? -2.053 -29.463 -6.718 1.00 0.00 64 VAL A O 13
ATOM 15581 N N . LEU A 1 64 ? -3.414 -28.750 -8.377 1.00 0.00 65 LEU A N 13
ATOM 15582 C CA . LEU A 1 64 ? -4.591 -28.673 -7.529 1.00 0.00 65 LEU A CA 13
ATOM 15583 C C . LEU A 1 64 ? -5.221 -30.063 -7.411 1.00 0.00 65 LEU A C 13
ATOM 15584 O O . LEU A 1 64 ? -5.531 -30.696 -8.419 1.00 0.00 65 LEU A O 13
ATOM 15600 N N . ARG A 1 65 ? -5.393 -30.496 -6.171 1.00 0.00 66 ARG A N 13
ATOM 15601 C CA . ARG A 1 65 ? -5.980 -31.799 -5.908 1.00 0.00 66 ARG A CA 13
ATOM 15602 C C . ARG A 1 65 ? -5.298 -32.871 -6.760 1.00 0.00 66 ARG A C 13
ATOM 15603 O O . ARG A 1 65 ? -5.674 -33.087 -7.911 1.00 0.00 66 ARG A O 13
ATOM 15624 N N . ASP A 1 66 ? -4.306 -33.514 -6.162 1.00 0.00 67 ASP A N 13
ATOM 15625 C CA . ASP A 1 66 ? -3.567 -34.558 -6.851 1.00 0.00 67 ASP A CA 13
ATOM 15626 C C . ASP A 1 66 ? -3.198 -35.659 -5.855 1.00 0.00 67 ASP A C 13
ATOM 15627 O O . ASP A 1 66 ? -2.525 -35.399 -4.859 1.00 0.00 67 ASP A O 13
ATOM 15636 N N . PRO A 1 67 ? -3.667 -36.897 -6.166 1.00 0.00 68 PRO A N 13
ATOM 15637 C CA . PRO A 1 67 ? -3.394 -38.038 -5.310 1.00 0.00 68 PRO A CA 13
ATOM 15638 C C . PRO A 1 67 ? -1.947 -38.509 -5.469 1.00 0.00 68 PRO A C 13
ATOM 15639 O O . PRO A 1 67 ? -1.686 -39.516 -6.126 1.00 0.00 68 PRO A O 13
ATOM 15650 N N . SER A 1 68 ? -1.043 -37.757 -4.858 1.00 0.00 69 SER A N 13
ATOM 15651 C CA . SER A 1 68 ? 0.371 -38.085 -4.923 1.00 0.00 69 SER A CA 13
ATOM 15652 C C . SER A 1 68 ? 1.011 -37.922 -3.543 1.00 0.00 69 SER A C 13
ATOM 15653 O O . SER A 1 68 ? 1.687 -38.827 -3.057 1.00 0.00 69 SER A O 13
ATOM 15661 N N . ARG A 1 69 ? 0.775 -36.760 -2.950 1.00 0.00 70 ARG A N 13
ATOM 15662 C CA . ARG A 1 69 ? 1.319 -36.467 -1.636 1.00 0.00 70 ARG A CA 13
ATOM 15663 C C . ARG A 1 69 ? 0.254 -35.812 -0.754 1.00 0.00 70 ARG A C 13
ATOM 15664 O O . ARG A 1 69 ? 0.411 -34.668 -0.331 1.00 0.00 70 ARG A O 13
ATOM 15685 N N . PRO A 1 70 ? -0.834 -36.586 -0.497 1.00 0.00 71 PRO A N 13
ATOM 15686 C CA . PRO A 1 70 ? -1.925 -36.093 0.327 1.00 0.00 71 PRO A CA 13
ATOM 15687 C C . PRO A 1 70 ? -1.535 -36.088 1.807 1.00 0.00 71 PRO A C 13
ATOM 15688 O O . PRO A 1 70 ? -2.233 -36.667 2.638 1.00 0.00 71 PRO A O 13
ATOM 15699 N N . TRP A 1 71 ? -0.423 -35.427 2.091 1.00 0.00 72 TRP A N 13
ATOM 15700 C CA . TRP A 1 71 ? 0.068 -35.339 3.455 1.00 0.00 72 TRP A CA 13
ATOM 15701 C C . TRP A 1 71 ? 1.303 -34.436 3.456 1.00 0.00 72 TRP A C 13
ATOM 15702 O O . TRP A 1 71 ? 2.270 -34.702 4.168 1.00 0.00 72 TRP A O 13
ATOM 15723 N N . GLY A 1 72 ? 1.230 -33.386 2.651 1.00 0.00 73 GLY A N 13
ATOM 15724 C CA . GLY A 1 72 ? 2.331 -32.443 2.550 1.00 0.00 73 GLY A CA 13
ATOM 15725 C C . GLY A 1 72 ? 2.111 -31.244 3.474 1.00 0.00 73 GLY A C 13
ATOM 15726 O O . GLY A 1 72 ? 2.940 -30.962 4.339 1.00 0.00 73 GLY A O 13
ATOM 15730 N N . LYS A 1 73 ? 0.991 -30.570 3.261 1.00 0.00 74 LYS A N 13
ATOM 15731 C CA . LYS A 1 73 ? 0.652 -29.407 4.064 1.00 0.00 74 LYS A CA 13
ATOM 15732 C C . LYS A 1 73 ? -0.685 -28.835 3.588 1.00 0.00 74 LYS A C 13
ATOM 15733 O O . LYS A 1 73 ? -1.604 -28.649 4.384 1.00 0.00 74 LYS A O 13
ATOM 15752 N N . ASP A 1 74 ? -0.751 -28.573 2.291 1.00 0.00 75 ASP A N 13
ATOM 15753 C CA . ASP A 1 74 ? -1.960 -28.026 1.698 1.00 0.00 75 ASP A CA 13
ATOM 15754 C C . ASP A 1 74 ? -2.021 -28.417 0.220 1.00 0.00 75 ASP A C 13
ATOM 15755 O O . ASP A 1 74 ? -2.918 -29.149 -0.195 1.00 0.00 75 ASP A O 13
ATOM 15764 N N . ASN A 1 75 ? -1.055 -27.912 -0.533 1.00 0.00 76 ASN A N 13
ATOM 15765 C CA . ASN A 1 75 ? -0.987 -28.200 -1.955 1.00 0.00 76 ASN A CA 13
ATOM 15766 C C . ASN A 1 75 ? 0.395 -27.813 -2.485 1.00 0.00 76 ASN A C 13
ATOM 15767 O O . ASN A 1 75 ? 1.162 -27.142 -1.795 1.00 0.00 76 ASN A O 13
ATOM 15778 N N . TYR A 1 76 ? 0.671 -28.251 -3.704 1.00 0.00 77 TYR A N 13
ATOM 15779 C CA . TYR A 1 76 ? 1.948 -27.959 -4.333 1.00 0.00 77 TYR A CA 13
ATOM 15780 C C . TYR A 1 76 ? 1.768 -27.653 -5.822 1.00 0.00 77 TYR A C 13
ATOM 15781 O O . TYR A 1 76 ? 0.773 -28.053 -6.426 1.00 0.00 77 TYR A O 13
ATOM 15799 N N . TRP A 1 77 ? 2.745 -26.946 -6.370 1.00 0.00 78 TRP A N 13
ATOM 15800 C CA . TRP A 1 77 ? 2.707 -26.582 -7.776 1.00 0.00 78 TRP A CA 13
ATOM 15801 C C . TRP A 1 77 ? 3.860 -27.298 -8.482 1.00 0.00 78 TRP A C 13
ATOM 15802 O O . TRP A 1 77 ? 4.793 -27.768 -7.833 1.00 0.00 78 TRP A O 13
ATOM 15823 N N . MET A 1 78 ? 3.758 -27.360 -9.801 1.00 0.00 79 MET A N 13
ATOM 15824 C CA . MET A 1 78 ? 4.780 -28.011 -10.602 1.00 0.00 79 MET A CA 13
ATOM 15825 C C . MET A 1 78 ? 5.413 -27.028 -11.589 1.00 0.00 79 MET A C 13
ATOM 15826 O O . MET A 1 78 ? 4.745 -26.543 -12.501 1.00 0.00 79 MET A O 13
ATOM 15840 N N . LEU A 1 79 ? 6.693 -26.764 -11.374 1.00 0.00 80 LEU A N 13
ATOM 15841 C CA . LEU A 1 79 ? 7.422 -25.847 -12.234 1.00 0.00 80 LEU A CA 13
ATOM 15842 C C . LEU A 1 79 ? 8.593 -26.588 -12.884 1.00 0.00 80 LEU A C 13
ATOM 15843 O O . LEU A 1 79 ? 9.053 -27.605 -12.367 1.00 0.00 80 LEU A O 13
ATOM 15859 N N . ASN A 1 80 ? 9.042 -26.048 -14.008 1.00 0.00 81 ASN A N 13
ATOM 15860 C CA . ASN A 1 80 ? 10.150 -26.645 -14.734 1.00 0.00 81 ASN A CA 13
ATOM 15861 C C . ASN A 1 80 ? 10.631 -25.671 -15.812 1.00 0.00 81 ASN A C 13
ATOM 15862 O O . ASN A 1 80 ? 9.902 -24.760 -16.200 1.00 0.00 81 ASN A O 13
ATOM 15873 N N . PRO A 1 81 ? 11.888 -25.904 -16.277 1.00 0.00 82 PRO A N 13
ATOM 15874 C CA . PRO A 1 81 ? 12.475 -25.058 -17.302 1.00 0.00 82 PRO A CA 13
ATOM 15875 C C . PRO A 1 81 ? 11.873 -25.363 -18.675 1.00 0.00 82 PRO A C 13
ATOM 15876 O O . PRO A 1 81 ? 11.133 -26.333 -18.831 1.00 0.00 82 PRO A O 13
ATOM 15887 N N . TYR A 1 7 ? -6.336 -7.742 2.939 1.00 0.00 8 TYR A N 14
ATOM 15888 C CA . TYR A 1 7 ? -6.290 -6.519 3.722 1.00 0.00 8 TYR A CA 14
ATOM 15889 C C . TYR A 1 7 ? -7.693 -6.096 4.162 1.00 0.00 8 TYR A C 14
ATOM 15890 O O . TYR A 1 7 ? -7.992 -6.071 5.355 1.00 0.00 8 TYR A O 14
ATOM 15908 N N . ILE A 1 8 ? -8.516 -5.774 3.175 1.00 0.00 9 ILE A N 14
ATOM 15909 C CA . ILE A 1 8 ? -9.880 -5.353 3.445 1.00 0.00 9 ILE A CA 14
ATOM 15910 C C . ILE A 1 8 ? -10.681 -6.544 3.975 1.00 0.00 9 ILE A C 14
ATOM 15911 O O . ILE A 1 8 ? -11.763 -6.370 4.533 1.00 0.00 9 ILE A O 14
ATOM 15927 N N . ALA A 1 9 ? -10.118 -7.728 3.783 1.00 0.00 10 ALA A N 14
ATOM 15928 C CA . ALA A 1 9 ? -10.766 -8.948 4.235 1.00 0.00 10 ALA A CA 14
ATOM 15929 C C . ALA A 1 9 ? -10.565 -9.097 5.744 1.00 0.00 10 ALA A C 14
ATOM 15930 O O . ALA A 1 9 ? -11.527 -9.293 6.485 1.00 0.00 10 ALA A O 14
ATOM 15937 N N . LEU A 1 10 ? -9.309 -9.000 6.155 1.00 0.00 11 LEU A N 14
ATOM 15938 C CA . LEU A 1 10 ? -8.971 -9.122 7.562 1.00 0.00 11 LEU A CA 14
ATOM 15939 C C . LEU A 1 10 ? -9.653 -7.999 8.346 1.00 0.00 11 LEU A C 14
ATOM 15940 O O . LEU A 1 10 ? -10.116 -8.210 9.466 1.00 0.00 11 LEU A O 14
ATOM 15956 N N . ILE A 1 11 ? -9.693 -6.828 7.726 1.00 0.00 12 ILE A N 14
ATOM 15957 C CA . ILE A 1 11 ? -10.311 -5.671 8.352 1.00 0.00 12 ILE A CA 14
ATOM 15958 C C . ILE A 1 11 ? -11.823 -5.889 8.436 1.00 0.00 12 ILE A C 14
ATOM 15959 O O . ILE A 1 11 ? -12.445 -5.566 9.447 1.00 0.00 12 ILE A O 14
ATOM 15975 N N . THR A 1 12 ? -12.371 -6.435 7.361 1.00 0.00 13 THR A N 14
ATOM 15976 C CA . THR A 1 12 ? -13.798 -6.700 7.300 1.00 0.00 13 THR A CA 14
ATOM 15977 C C . THR A 1 12 ? -14.199 -7.710 8.377 1.00 0.00 13 THR A C 14
ATOM 15978 O O . THR A 1 12 ? -15.139 -7.474 9.135 1.00 0.00 13 THR A O 14
ATOM 15989 N N . MET A 1 13 ? -13.467 -8.813 8.411 1.00 0.00 14 MET A N 14
ATOM 15990 C CA . MET A 1 13 ? -13.734 -9.860 9.383 1.00 0.00 14 MET A CA 14
ATOM 15991 C C . MET A 1 13 ? -13.252 -9.451 10.776 1.00 0.00 14 MET A C 14
ATOM 15992 O O . MET A 1 13 ? -13.629 -10.066 11.773 1.00 0.00 14 MET A O 14
ATOM 16006 N N . ALA A 1 14 ? -12.426 -8.415 10.801 1.00 0.00 15 ALA A N 14
ATOM 16007 C CA . ALA A 1 14 ? -11.889 -7.916 12.055 1.00 0.00 15 ALA A CA 14
ATOM 16008 C C . ALA A 1 14 ? -12.935 -7.033 12.738 1.00 0.00 15 ALA A C 14
ATOM 16009 O O . ALA A 1 14 ? -13.300 -7.273 13.888 1.00 0.00 15 ALA A O 14
ATOM 16016 N N . ILE A 1 15 ? -13.387 -6.029 12.001 1.00 0.00 16 ILE A N 14
ATOM 16017 C CA . ILE A 1 15 ? -14.384 -5.109 12.521 1.00 0.00 16 ILE A CA 14
ATOM 16018 C C . ILE A 1 15 ? -15.738 -5.818 12.594 1.00 0.00 16 ILE A C 14
ATOM 16019 O O . ILE A 1 15 ? -16.609 -5.420 13.366 1.00 0.00 16 ILE A O 14
ATOM 16035 N N . ARG A 1 16 ? -15.871 -6.855 11.781 1.00 0.00 17 ARG A N 14
ATOM 16036 C CA . ARG A 1 16 ? -17.104 -7.623 11.745 1.00 0.00 17 ARG A CA 14
ATOM 16037 C C . ARG A 1 16 ? -17.381 -8.249 13.113 1.00 0.00 17 ARG A C 14
ATOM 16038 O O . ARG A 1 16 ? -18.464 -8.782 13.349 1.00 0.00 17 ARG A O 14
ATOM 16059 N N . ASP A 1 17 ? -16.382 -8.164 13.980 1.00 0.00 18 ASP A N 14
ATOM 16060 C CA . ASP A 1 17 ? -16.504 -8.715 15.319 1.00 0.00 18 ASP A CA 14
ATOM 16061 C C . ASP A 1 17 ? -17.271 -7.730 16.203 1.00 0.00 18 ASP A C 14
ATOM 16062 O O . ASP A 1 17 ? -17.391 -7.937 17.410 1.00 0.00 18 ASP A O 14
ATOM 16071 N N . SER A 1 18 ? -17.771 -6.680 15.569 1.00 0.00 19 SER A N 14
ATOM 16072 C CA . SER A 1 18 ? -18.524 -5.662 16.283 1.00 0.00 19 SER A CA 14
ATOM 16073 C C . SER A 1 18 ? -19.981 -6.100 16.436 1.00 0.00 19 SER A C 14
ATOM 16074 O O . SER A 1 18 ? -20.595 -5.875 17.478 1.00 0.00 19 SER A O 14
ATOM 16082 N N . ALA A 1 19 ? -20.494 -6.718 15.382 1.00 0.00 20 ALA A N 14
ATOM 16083 C CA . ALA A 1 19 ? -21.868 -7.190 15.386 1.00 0.00 20 ALA A CA 14
ATOM 16084 C C . ALA A 1 19 ? -22.801 -6.033 15.024 1.00 0.00 20 ALA A C 14
ATOM 16085 O O . ALA A 1 19 ? -23.862 -5.875 15.627 1.00 0.00 20 ALA A O 14
ATOM 16092 N N . GLY A 1 20 ? -22.372 -5.253 14.043 1.00 0.00 21 GLY A N 14
ATOM 16093 C CA . GLY A 1 20 ? -23.156 -4.114 13.595 1.00 0.00 21 GLY A CA 14
ATOM 16094 C C . GLY A 1 20 ? -23.611 -3.261 14.780 1.00 0.00 21 GLY A C 14
ATOM 16095 O O . GLY A 1 20 ? -24.774 -2.868 14.856 1.00 0.00 21 GLY A O 14
ATOM 16099 N N . GLY A 1 21 ? -22.670 -2.999 15.675 1.00 0.00 22 GLY A N 14
ATOM 16100 C CA . GLY A 1 21 ? -22.961 -2.199 16.853 1.00 0.00 22 GLY A CA 14
ATOM 16101 C C . GLY A 1 21 ? -21.722 -1.425 17.309 1.00 0.00 22 GLY A C 14
ATOM 16102 O O . GLY A 1 21 ? -21.654 -0.207 17.149 1.00 0.00 22 GLY A O 14
ATOM 16106 N N . ARG A 1 22 ? -20.774 -2.163 17.867 1.00 0.00 23 ARG A N 14
ATOM 16107 C CA . ARG A 1 22 ? -19.542 -1.561 18.347 1.00 0.00 23 ARG A CA 14
ATOM 16108 C C . ARG A 1 22 ? -18.455 -2.627 18.502 1.00 0.00 23 ARG A C 14
ATOM 16109 O O . ARG A 1 22 ? -18.757 -3.814 18.615 1.00 0.00 23 ARG A O 14
ATOM 16130 N N . LEU A 1 23 ? -17.213 -2.165 18.503 1.00 0.00 24 LEU A N 14
ATOM 16131 C CA . LEU A 1 23 ? -16.081 -3.064 18.643 1.00 0.00 24 LEU A CA 14
ATOM 16132 C C . LEU A 1 23 ? -14.857 -2.268 19.101 1.00 0.00 24 LEU A C 14
ATOM 16133 O O . LEU A 1 23 ? -14.812 -1.048 18.948 1.00 0.00 24 LEU A O 14
ATOM 16149 N N . THR A 1 24 ? -13.893 -2.990 19.653 1.00 0.00 25 THR A N 14
ATOM 16150 C CA . THR A 1 24 ? -12.672 -2.367 20.134 1.00 0.00 25 THR A CA 14
ATOM 16151 C C . THR A 1 24 ? -11.531 -2.591 19.139 1.00 0.00 25 THR A C 14
ATOM 16152 O O . THR A 1 24 ? -10.945 -3.672 19.096 1.00 0.00 25 THR A O 14
ATOM 16163 N N . LEU A 1 25 ? -11.251 -1.554 18.365 1.00 0.00 26 LEU A N 14
ATOM 16164 C CA . LEU A 1 25 ? -10.190 -1.624 17.374 1.00 0.00 26 LEU A CA 14
ATOM 16165 C C . LEU A 1 25 ? -8.906 -2.120 18.042 1.00 0.00 26 LEU A C 14
ATOM 16166 O O . LEU A 1 25 ? -8.124 -2.846 17.430 1.00 0.00 26 LEU A O 14
ATOM 16182 N N . ALA A 1 26 ? -8.729 -1.709 19.289 1.00 0.00 27 ALA A N 14
ATOM 16183 C CA . ALA A 1 26 ? -7.553 -2.102 20.046 1.00 0.00 27 ALA A CA 14
ATOM 16184 C C . ALA A 1 26 ? -7.413 -3.625 20.008 1.00 0.00 27 ALA A C 14
ATOM 16185 O O . ALA A 1 26 ? -6.337 -4.146 19.717 1.00 0.00 27 ALA A O 14
ATOM 16192 N N . GLU A 1 27 ? -8.516 -4.297 20.306 1.00 0.00 28 GLU A N 14
ATOM 16193 C CA . GLU A 1 27 ? -8.530 -5.749 20.309 1.00 0.00 28 GLU A CA 14
ATOM 16194 C C . GLU A 1 27 ? -8.306 -6.286 18.894 1.00 0.00 28 GLU A C 14
ATOM 16195 O O . GLU A 1 27 ? -7.735 -7.361 18.717 1.00 0.00 28 GLU A O 14
ATOM 16207 N N . ILE A 1 28 ? -8.768 -5.512 17.923 1.00 0.00 29 ILE A N 14
ATOM 16208 C CA . ILE A 1 28 ? -8.625 -5.896 16.528 1.00 0.00 29 ILE A CA 14
ATOM 16209 C C . ILE A 1 28 ? -7.147 -5.842 16.138 1.00 0.00 29 ILE A C 14
ATOM 16210 O O . ILE A 1 28 ? -6.665 -6.701 15.401 1.00 0.00 29 ILE A O 14
ATOM 16226 N N . ASN A 1 29 ? -6.469 -4.825 16.649 1.00 0.00 30 ASN A N 14
ATOM 16227 C CA . ASN A 1 29 ? -5.056 -4.648 16.362 1.00 0.00 30 ASN A CA 14
ATOM 16228 C C . ASN A 1 29 ? -4.272 -5.829 16.938 1.00 0.00 30 ASN A C 14
ATOM 16229 O O . ASN A 1 29 ? -3.499 -6.471 16.229 1.00 0.00 30 ASN A O 14
ATOM 16240 N N . GLU A 1 30 ? -4.497 -6.079 18.220 1.00 0.00 31 GLU A N 14
ATOM 16241 C CA . GLU A 1 30 ? -3.821 -7.171 18.900 1.00 0.00 31 GLU A CA 14
ATOM 16242 C C . GLU A 1 30 ? -4.207 -8.509 18.266 1.00 0.00 31 GLU A C 14
ATOM 16243 O O . GLU A 1 30 ? -3.418 -9.453 18.273 1.00 0.00 31 GLU A O 14
ATOM 16255 N N . TYR A 1 31 ? -5.419 -8.549 17.735 1.00 0.00 32 TYR A N 14
ATOM 16256 C CA . TYR A 1 31 ? -5.919 -9.756 17.099 1.00 0.00 32 TYR A CA 14
ATOM 16257 C C . TYR A 1 31 ? -5.318 -9.929 15.702 1.00 0.00 32 TYR A C 14
ATOM 16258 O O . TYR A 1 31 ? -5.138 -11.052 15.235 1.00 0.00 32 TYR A O 14
ATOM 16276 N N . LEU A 1 32 ? -5.026 -8.799 15.075 1.00 0.00 33 LEU A N 14
ATOM 16277 C CA . LEU A 1 32 ? -4.449 -8.812 13.741 1.00 0.00 33 LEU A CA 14
ATOM 16278 C C . LEU A 1 32 ? -2.985 -9.249 13.827 1.00 0.00 33 LEU A C 14
ATOM 16279 O O . LEU A 1 32 ? -2.568 -10.172 13.130 1.00 0.00 33 LEU A O 14
ATOM 16295 N N . MET A 1 33 ? -2.246 -8.564 14.687 1.00 0.00 34 MET A N 14
ATOM 16296 C CA . MET A 1 33 ? -0.838 -8.870 14.873 1.00 0.00 34 MET A CA 14
ATOM 16297 C C . MET A 1 33 ? -0.658 -10.198 15.613 1.00 0.00 34 MET A C 14
ATOM 16298 O O . MET A 1 33 ? 0.397 -10.823 15.526 1.00 0.00 34 MET A O 14
ATOM 16312 N N . GLY A 1 34 ? -1.705 -10.588 16.324 1.00 0.00 35 GLY A N 14
ATOM 16313 C CA . GLY A 1 34 ? -1.676 -11.830 17.079 1.00 0.00 35 GLY A CA 14
ATOM 16314 C C . GLY A 1 34 ? -1.932 -13.031 16.167 1.00 0.00 35 GLY A C 14
ATOM 16315 O O . GLY A 1 34 ? -1.563 -14.157 16.498 1.00 0.00 35 GLY A O 14
ATOM 16319 N N . LYS A 1 35 ? -2.564 -12.752 15.036 1.00 0.00 36 LYS A N 14
ATOM 16320 C CA . LYS A 1 35 ? -2.873 -13.796 14.074 1.00 0.00 36 LYS A CA 14
ATOM 16321 C C . LYS A 1 35 ? -1.884 -13.719 12.909 1.00 0.00 36 LYS A C 14
ATOM 16322 O O . LYS A 1 35 ? -1.160 -14.677 12.642 1.00 0.00 36 LYS A O 14
ATOM 16341 N N . PHE A 1 36 ? -1.887 -12.572 12.247 1.00 0.00 37 PHE A N 14
ATOM 16342 C CA . PHE A 1 36 ? -0.999 -12.358 11.117 1.00 0.00 37 PHE A CA 14
ATOM 16343 C C . PHE A 1 36 ? 0.456 -12.246 11.576 1.00 0.00 37 PHE A C 14
ATOM 16344 O O . PHE A 1 36 ? 0.824 -11.291 12.258 1.00 0.00 37 PHE A O 14
ATOM 16361 N N . PRO A 1 37 ? 1.266 -13.262 11.174 1.00 0.00 38 PRO A N 14
ATOM 16362 C CA . PRO A 1 37 ? 2.673 -13.287 11.537 1.00 0.00 38 PRO A CA 14
ATOM 16363 C C . PRO A 1 37 ? 3.471 -12.278 10.709 1.00 0.00 38 PRO A C 14
ATOM 16364 O O . PRO A 1 37 ? 4.444 -11.704 11.194 1.00 0.00 38 PRO A O 14
ATOM 16375 N N . PHE A 1 38 ? 3.028 -12.093 9.474 1.00 0.00 39 PHE A N 14
ATOM 16376 C CA . PHE A 1 38 ? 3.689 -11.163 8.574 1.00 0.00 39 PHE A CA 14
ATOM 16377 C C . PHE A 1 38 ? 3.558 -9.724 9.080 1.00 0.00 39 PHE A C 14
ATOM 16378 O O . PHE A 1 38 ? 4.448 -8.903 8.862 1.00 0.00 39 PHE A O 14
ATOM 16395 N N . PHE A 1 39 ? 2.442 -9.463 9.744 1.00 0.00 40 PHE A N 14
ATOM 16396 C CA . PHE A 1 39 ? 2.183 -8.139 10.282 1.00 0.00 40 PHE A CA 14
ATOM 16397 C C . PHE A 1 39 ? 3.049 -7.869 11.514 1.00 0.00 40 PHE A C 14
ATOM 16398 O O . PHE A 1 39 ? 3.531 -6.753 11.706 1.00 0.00 40 PHE A O 14
ATOM 16415 N N . ARG A 1 40 ? 3.220 -8.908 12.317 1.00 0.00 41 ARG A N 14
ATOM 16416 C CA . ARG A 1 40 ? 4.020 -8.797 13.525 1.00 0.00 41 ARG A CA 14
ATOM 16417 C C . ARG A 1 40 ? 5.482 -9.134 13.227 1.00 0.00 41 ARG A C 14
ATOM 16418 O O . ARG A 1 40 ? 6.223 -9.542 14.120 1.00 0.00 41 ARG A O 14
ATOM 16439 N N . GLY A 1 41 ? 5.853 -8.951 11.969 1.00 0.00 42 GLY A N 14
ATOM 16440 C CA . GLY A 1 41 ? 7.214 -9.230 11.542 1.00 0.00 42 GLY A CA 14
ATOM 16441 C C . GLY A 1 41 ? 7.680 -8.215 10.495 1.00 0.00 42 GLY A C 14
ATOM 16442 O O . GLY A 1 41 ? 8.792 -7.698 10.580 1.00 0.00 42 GLY A O 14
ATOM 16446 N N . SER A 1 42 ? 6.805 -7.961 9.534 1.00 0.00 43 SER A N 14
ATOM 16447 C CA . SER A 1 42 ? 7.112 -7.017 8.472 1.00 0.00 43 SER A CA 14
ATOM 16448 C C . SER A 1 42 ? 7.149 -5.594 9.032 1.00 0.00 43 SER A C 14
ATOM 16449 O O . SER A 1 42 ? 8.224 -5.031 9.236 1.00 0.00 43 SER A O 14
ATOM 16457 N N . TYR A 1 43 ? 5.962 -5.053 9.265 1.00 0.00 44 TYR A N 14
ATOM 16458 C CA . TYR A 1 43 ? 5.846 -3.706 9.798 1.00 0.00 44 TYR A CA 14
ATOM 16459 C C . TYR A 1 43 ? 4.411 -3.415 10.243 1.00 0.00 44 TYR A C 14
ATOM 16460 O O . TYR A 1 43 ? 3.472 -3.570 9.464 1.00 0.00 44 TYR A O 14
ATOM 16478 N N . THR A 1 44 ? 4.287 -2.998 11.495 1.00 0.00 45 THR A N 14
ATOM 16479 C CA . THR A 1 44 ? 2.983 -2.684 12.053 1.00 0.00 45 THR A CA 14
ATOM 16480 C C . THR A 1 44 ? 2.695 -1.187 11.926 1.00 0.00 45 THR A C 14
ATOM 16481 O O . THR A 1 44 ? 2.140 -0.578 12.840 1.00 0.00 45 THR A O 14
ATOM 16492 N N . GLY A 1 45 ? 3.085 -0.636 10.786 1.00 0.00 46 GLY A N 14
ATOM 16493 C CA . GLY A 1 45 ? 2.876 0.778 10.528 1.00 0.00 46 GLY A CA 14
ATOM 16494 C C . GLY A 1 45 ? 1.691 0.994 9.585 1.00 0.00 46 GLY A C 14
ATOM 16495 O O . GLY A 1 45 ? 1.787 1.758 8.626 1.00 0.00 46 GLY A O 14
ATOM 16499 N N . TRP A 1 46 ? 0.600 0.306 9.890 1.00 0.00 47 TRP A N 14
ATOM 16500 C CA . TRP A 1 46 ? -0.603 0.413 9.082 1.00 0.00 47 TRP A CA 14
ATOM 16501 C C . TRP A 1 46 ? -1.776 0.710 10.017 1.00 0.00 47 TRP A C 14
ATOM 16502 O O . TRP A 1 46 ? -2.934 0.528 9.644 1.00 0.00 47 TRP A O 14
ATOM 16523 N N . ARG A 1 47 ? -1.437 1.162 11.215 1.00 0.00 48 ARG A N 14
ATOM 16524 C CA . ARG A 1 47 ? -2.448 1.486 12.207 1.00 0.00 48 ARG A CA 14
ATOM 16525 C C . ARG A 1 47 ? -3.451 2.490 11.635 1.00 0.00 48 ARG A C 14
ATOM 16526 O O . ARG A 1 47 ? -4.660 2.308 11.765 1.00 0.00 48 ARG A O 14
ATOM 16547 N N . ASN A 1 48 ? -2.911 3.528 11.013 1.00 0.00 49 ASN A N 14
ATOM 16548 C CA . ASN A 1 48 ? -3.743 4.561 10.420 1.00 0.00 49 ASN A CA 14
ATOM 16549 C C . ASN A 1 48 ? -4.280 4.068 9.074 1.00 0.00 49 ASN A C 14
ATOM 16550 O O . ASN A 1 48 ? -5.442 4.297 8.743 1.00 0.00 49 ASN A O 14
ATOM 16561 N N . SER A 1 49 ? -3.407 3.399 8.335 1.00 0.00 50 SER A N 14
ATOM 16562 C CA . SER A 1 49 ? -3.779 2.871 7.033 1.00 0.00 50 SER A CA 14
ATOM 16563 C C . SER A 1 49 ? -4.951 1.899 7.177 1.00 0.00 50 SER A C 14
ATOM 16564 O O . SER A 1 49 ? -5.953 2.020 6.473 1.00 0.00 50 SER A O 14
ATOM 16572 N N . VAL A 1 50 ? -4.788 0.957 8.095 1.00 0.00 51 VAL A N 14
ATOM 16573 C CA . VAL A 1 50 ? -5.821 -0.035 8.340 1.00 0.00 51 VAL A CA 14
ATOM 16574 C C . VAL A 1 50 ? -7.058 0.655 8.916 1.00 0.00 51 VAL A C 14
ATOM 16575 O O . VAL A 1 50 ? -8.175 0.417 8.460 1.00 0.00 51 VAL A O 14
ATOM 16588 N N . ARG A 1 51 ? -6.818 1.497 9.911 1.00 0.00 52 ARG A N 14
ATOM 16589 C CA . ARG A 1 51 ? -7.900 2.223 10.554 1.00 0.00 52 ARG A CA 14
ATOM 16590 C C . ARG A 1 51 ? -8.724 2.981 9.512 1.00 0.00 52 ARG A C 14
ATOM 16591 O O . ARG A 1 51 ? -9.950 3.026 9.597 1.00 0.00 52 ARG A O 14
ATOM 16612 N N . HIS A 1 52 ? -8.017 3.558 8.551 1.00 0.00 53 HIS A N 14
ATOM 16613 C CA . HIS A 1 52 ? -8.668 4.312 7.493 1.00 0.00 53 HIS A CA 14
ATOM 16614 C C . HIS A 1 52 ? -9.479 3.362 6.610 1.00 0.00 53 HIS A C 14
ATOM 16615 O O . HIS A 1 52 ? -10.689 3.525 6.465 1.00 0.00 53 HIS A O 14
ATOM 16629 N N . ASN A 1 53 ? -8.780 2.390 6.044 1.00 0.00 54 ASN A N 14
ATOM 16630 C CA . ASN A 1 53 ? -9.420 1.413 5.179 1.00 0.00 54 ASN A CA 14
ATOM 16631 C C . ASN A 1 53 ? -10.528 0.699 5.956 1.00 0.00 54 ASN A C 14
ATOM 16632 O O . ASN A 1 53 ? -11.439 0.128 5.360 1.00 0.00 54 ASN A O 14
ATOM 16643 N N . LEU A 1 54 ? -10.412 0.755 7.274 1.00 0.00 55 LEU A N 14
ATOM 16644 C CA . LEU A 1 54 ? -11.393 0.121 8.139 1.00 0.00 55 LEU A CA 14
ATOM 16645 C C . LEU A 1 54 ? -12.635 1.009 8.232 1.00 0.00 55 LEU A C 14
ATOM 16646 O O . LEU A 1 54 ? -13.760 0.512 8.225 1.00 0.00 55 LEU A O 14
ATOM 16662 N N . SER A 1 55 ? -12.389 2.309 8.316 1.00 0.00 56 SER A N 14
ATOM 16663 C CA . SER A 1 55 ? -13.474 3.271 8.410 1.00 0.00 56 S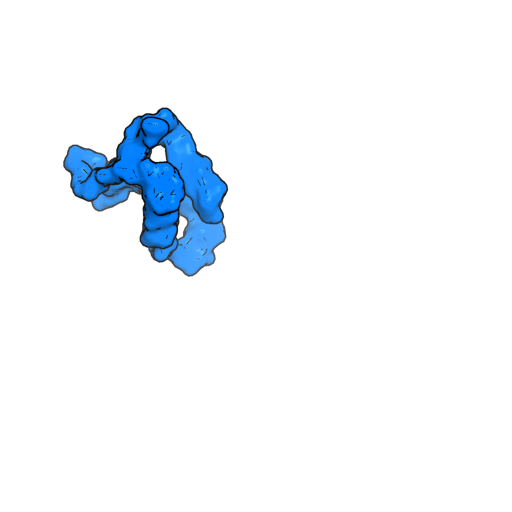ER A CA 14
ATOM 16664 C C . SER A 1 55 ? -14.191 3.384 7.064 1.00 0.00 56 SER A C 14
ATOM 16665 O O . SER A 1 55 ? -15.420 3.389 7.009 1.00 0.00 56 SER A O 14
ATOM 16673 N N . LEU A 1 56 ? -13.393 3.473 6.010 1.00 0.00 57 LEU A N 14
ATOM 16674 C CA . LEU A 1 56 ? -13.936 3.586 4.667 1.00 0.00 57 LEU A CA 14
ATOM 16675 C C . LEU A 1 56 ? -14.371 2.203 4.179 1.00 0.00 57 LEU A C 14
ATOM 16676 O O . LEU A 1 56 ? -14.850 2.059 3.055 1.00 0.00 57 LEU A O 14
ATOM 16692 N N . ASN A 1 57 ? -14.190 1.220 5.049 1.00 0.00 58 ASN A N 14
ATOM 16693 C CA . ASN A 1 57 ? -14.558 -0.147 4.721 1.00 0.00 58 ASN A CA 14
ATOM 16694 C C . ASN A 1 57 ? -16.076 -0.302 4.834 1.00 0.00 58 ASN A C 14
ATOM 16695 O O . ASN A 1 57 ? -16.776 -0.349 3.823 1.00 0.00 58 ASN A O 14
ATOM 16706 N N . ASP A 1 58 ? -16.541 -0.379 6.072 1.00 0.00 59 ASP A N 14
ATOM 16707 C CA . ASP A 1 58 ? -17.963 -0.529 6.330 1.00 0.00 59 ASP A CA 14
ATOM 16708 C C . ASP A 1 58 ? -18.636 0.844 6.262 1.00 0.00 59 ASP A C 14
ATOM 16709 O O . ASP A 1 58 ? -19.793 0.952 5.858 1.00 0.00 59 ASP A O 14
ATOM 16718 N N . CYS A 1 59 ? -17.883 1.857 6.663 1.00 0.00 60 CYS A N 14
ATOM 16719 C CA . CYS A 1 59 ? -18.393 3.218 6.652 1.00 0.00 60 CYS A CA 14
ATOM 16720 C C . CYS A 1 59 ? -19.168 3.451 7.951 1.00 0.00 60 CYS A C 14
ATOM 16721 O O . CYS A 1 59 ? -20.366 3.728 7.922 1.00 0.00 60 CYS A O 14
ATOM 16729 N N . PHE A 1 60 ? -18.452 3.330 9.059 1.00 0.00 61 PHE A N 14
ATOM 16730 C CA . PHE A 1 60 ? -19.057 3.523 10.366 1.00 0.00 61 PHE A CA 14
ATOM 16731 C C . PHE A 1 60 ? -18.388 4.678 11.114 1.00 0.00 61 PHE A C 14
ATOM 16732 O O . PHE A 1 60 ? -17.660 5.470 10.518 1.00 0.00 61 PHE A O 14
ATOM 16749 N N . VAL A 1 61 ? -18.659 4.737 12.410 1.00 0.00 62 VAL A N 14
ATOM 16750 C CA . VAL A 1 61 ? -18.092 5.782 13.246 1.00 0.00 62 VAL A CA 14
ATOM 16751 C C . VAL A 1 61 ? -17.198 5.146 14.313 1.00 0.00 62 VAL A C 14
ATOM 16752 O O . VAL A 1 61 ? -17.391 3.988 14.680 1.00 0.00 62 VAL A O 14
ATOM 16765 N N . LYS A 1 62 ? -16.239 5.932 14.780 1.00 0.00 63 LYS A N 14
ATOM 16766 C CA . LYS A 1 62 ? -15.314 5.460 15.797 1.00 0.00 63 LYS A CA 14
ATOM 16767 C C . LYS A 1 62 ? -15.448 6.334 17.046 1.00 0.00 63 LYS A C 14
ATOM 16768 O O . LYS A 1 62 ? -15.905 7.473 16.965 1.00 0.00 63 LYS A O 14
ATOM 16787 N N . VAL A 1 63 ? -15.042 5.766 18.172 1.00 0.00 64 VAL A N 14
ATOM 16788 C CA . VAL A 1 63 ? -15.111 6.478 19.436 1.00 0.00 64 VAL A CA 14
ATOM 16789 C C . VAL A 1 63 ? -13.779 6.328 20.175 1.00 0.00 64 VAL A C 14
ATOM 16790 O O . VAL A 1 63 ? -13.471 5.256 20.694 1.00 0.00 64 VAL A O 14
ATOM 16803 N N . LEU A 1 64 ? -13.026 7.418 20.199 1.00 0.00 65 LEU A N 14
ATOM 16804 C CA . LEU A 1 64 ? -11.735 7.421 20.865 1.00 0.00 65 LEU A CA 14
ATOM 16805 C C . LEU A 1 64 ? -11.363 8.857 21.240 1.00 0.00 65 LEU A C 14
ATOM 16806 O O . LEU A 1 64 ? -10.361 9.387 20.763 1.00 0.00 65 LEU A O 14
ATOM 16822 N N . ARG A 1 65 ? -12.190 9.445 22.092 1.00 0.00 66 ARG A N 14
ATOM 16823 C CA . ARG A 1 65 ? -11.961 10.809 22.537 1.00 0.00 66 ARG A CA 14
ATOM 16824 C C . ARG A 1 65 ? -13.099 11.268 23.450 1.00 0.00 66 ARG A C 14
ATOM 16825 O O . ARG A 1 65 ? -14.167 11.651 22.973 1.00 0.00 66 ARG A O 14
ATOM 16846 N N . ASP A 1 66 ? -12.834 11.214 24.747 1.00 0.00 67 ASP A N 14
ATOM 16847 C CA . ASP A 1 66 ? -13.823 11.619 25.731 1.00 0.00 67 ASP A CA 14
ATOM 16848 C C . ASP A 1 66 ? -13.309 11.283 27.133 1.00 0.00 67 ASP A C 14
ATOM 16849 O O . ASP A 1 66 ? -12.485 10.384 27.296 1.00 0.00 67 ASP A O 14
ATOM 16858 N N . PRO A 1 67 ? -13.830 12.042 28.134 1.00 0.00 68 PRO A N 14
ATOM 16859 C CA . PRO A 1 67 ? -13.433 11.833 29.516 1.00 0.00 68 PRO A CA 14
ATOM 16860 C C . PRO A 1 67 ? -14.082 10.571 30.088 1.00 0.00 68 PRO A C 14
ATOM 16861 O O . PRO A 1 67 ? -14.750 10.625 31.119 1.00 0.00 68 PRO A O 14
ATOM 16872 N N . SER A 1 68 ? -13.863 9.464 29.393 1.00 0.00 69 SER A N 14
ATOM 16873 C CA . SER A 1 68 ? -14.418 8.191 29.819 1.00 0.00 69 SER A CA 14
ATOM 16874 C C . SER A 1 68 ? -14.135 7.118 28.765 1.00 0.00 69 SER A C 14
ATOM 16875 O O . SER A 1 68 ? -15.027 6.730 28.013 1.00 0.00 69 SER A O 14
ATOM 16883 N N . ARG A 1 69 ? -12.888 6.668 28.745 1.00 0.00 70 ARG A N 14
ATOM 16884 C CA . ARG A 1 69 ? -12.476 5.648 27.796 1.00 0.00 70 ARG A CA 14
ATOM 16885 C C . ARG A 1 69 ? -10.953 5.511 27.792 1.00 0.00 70 ARG A C 14
ATOM 16886 O O . ARG A 1 69 ? -10.424 4.415 27.971 1.00 0.00 70 ARG A O 14
ATOM 16907 N N . PRO A 1 70 ? -10.272 6.669 27.580 1.00 0.00 71 PRO A N 14
ATOM 16908 C CA . PRO A 1 70 ? -8.819 6.689 27.550 1.00 0.00 71 PRO A CA 14
ATOM 16909 C C . PRO A 1 70 ? -8.240 6.566 28.961 1.00 0.00 71 PRO A C 14
ATOM 16910 O O . PRO A 1 70 ? -7.460 7.414 29.392 1.00 0.00 71 PRO A O 14
ATOM 16921 N N . TRP A 1 71 ? -8.645 5.505 29.642 1.00 0.00 72 TRP A N 14
ATOM 16922 C CA . TRP A 1 71 ? -8.177 5.260 30.996 1.00 0.00 72 TRP A CA 14
ATOM 16923 C C . TRP A 1 71 ? -6.958 4.339 30.915 1.00 0.00 72 TRP A C 14
ATOM 16924 O O . TRP A 1 71 ? -6.054 4.424 31.745 1.00 0.00 72 TRP A O 14
ATOM 16945 N N . GLY A 1 72 ? -6.973 3.478 29.907 1.00 0.00 73 GLY A N 14
ATOM 16946 C CA . GLY A 1 72 ? -5.880 2.542 29.707 1.00 0.00 73 GLY A CA 14
ATOM 16947 C C . GLY A 1 72 ? -4.991 2.978 28.541 1.00 0.00 73 GLY A C 14
ATOM 16948 O O . GLY A 1 72 ? -3.981 3.651 28.743 1.00 0.00 73 GLY A O 14
ATOM 16952 N N . LYS A 1 73 ? -5.398 2.576 27.346 1.00 0.00 74 LYS A N 14
ATOM 16953 C CA . LYS A 1 73 ? -4.651 2.917 26.147 1.00 0.00 74 LYS A CA 14
ATOM 16954 C C . LYS A 1 73 ? -5.288 2.224 24.940 1.00 0.00 74 LYS A C 14
ATOM 16955 O O . LYS A 1 73 ? -4.585 1.714 24.070 1.00 0.00 74 LYS A O 14
ATOM 16974 N N . ASP A 1 74 ? -6.613 2.229 24.927 1.00 0.00 75 ASP A N 14
ATOM 16975 C CA . ASP A 1 74 ? -7.353 1.608 23.842 1.00 0.00 75 ASP A CA 14
ATOM 16976 C C . ASP A 1 74 ? -8.761 2.204 23.783 1.00 0.00 75 ASP A C 14
ATOM 16977 O O . ASP A 1 74 ? -9.209 2.842 24.735 1.00 0.00 75 ASP A O 14
ATOM 16986 N N . ASN A 1 75 ? -9.419 1.975 22.657 1.00 0.00 76 ASN A N 14
ATOM 16987 C CA . ASN A 1 75 ? -10.767 2.482 22.462 1.00 0.00 76 ASN A CA 14
ATOM 16988 C C . ASN A 1 75 ? -11.532 1.539 21.531 1.00 0.00 76 ASN A C 14
ATOM 16989 O O . ASN A 1 75 ? -11.027 0.479 21.163 1.00 0.00 76 ASN A O 14
ATOM 17000 N N . TYR A 1 76 ? -12.738 1.958 21.176 1.00 0.00 77 TYR A N 14
ATOM 17001 C CA . TYR A 1 76 ? -13.577 1.164 20.295 1.00 0.00 77 TYR A CA 14
ATOM 17002 C C . TYR A 1 76 ? -14.347 2.057 19.320 1.00 0.00 77 TYR A C 14
ATOM 17003 O O . TYR A 1 76 ? -14.460 3.263 19.533 1.00 0.00 77 TYR A O 14
ATOM 17021 N N . TRP A 1 77 ? -14.858 1.429 18.270 1.00 0.00 78 TRP A N 14
ATOM 17022 C CA . TRP A 1 77 ? -15.614 2.152 17.262 1.00 0.00 78 TRP A CA 14
ATOM 17023 C C . TRP A 1 77 ? -17.058 1.649 17.303 1.00 0.00 78 TRP A C 14
ATOM 17024 O O . TRP A 1 77 ? -17.348 0.634 17.935 1.00 0.00 78 TRP A O 14
ATOM 17045 N N . MET A 1 78 ? -17.927 2.382 16.623 1.00 0.00 79 MET A N 14
ATOM 17046 C CA . MET A 1 78 ? -19.334 2.023 16.574 1.00 0.00 79 MET A CA 14
ATOM 17047 C C . MET A 1 78 ? -19.824 1.922 15.128 1.00 0.00 79 MET A C 14
ATOM 17048 O O . MET A 1 78 ? -19.948 2.933 14.438 1.00 0.00 79 MET A O 14
ATOM 17062 N N . LEU A 1 79 ? -20.090 0.692 14.712 1.00 0.00 80 LEU A N 14
ATOM 17063 C CA . LEU A 1 79 ? -20.564 0.446 13.361 1.00 0.00 80 LEU A CA 14
ATOM 17064 C C . LEU A 1 79 ? -21.946 -0.208 13.421 1.00 0.00 80 LEU A C 14
ATOM 17065 O O . LEU A 1 79 ? -22.245 -0.951 14.354 1.00 0.00 80 LEU A O 14
ATOM 17081 N N . ASN A 1 80 ? -22.752 0.093 12.413 1.00 0.00 81 ASN A N 14
ATOM 17082 C CA . ASN A 1 80 ? -24.095 -0.455 12.340 1.00 0.00 81 ASN A CA 14
ATOM 17083 C C . ASN A 1 80 ? -24.539 -0.512 10.877 1.00 0.00 81 ASN A C 14
ATOM 17084 O O . ASN A 1 80 ? -24.055 0.256 10.047 1.00 0.00 81 ASN A O 14
ATOM 17095 N N . PRO A 1 81 ? -25.479 -1.455 10.597 1.00 0.00 82 PRO A N 14
ATOM 17096 C CA . PRO A 1 81 ? -25.993 -1.622 9.249 1.00 0.00 82 PRO A CA 14
ATOM 17097 C C . PRO A 1 81 ? -26.965 -0.497 8.889 1.00 0.00 82 PRO A C 14
ATOM 17098 O O . PRO A 1 81 ? -28.180 -0.667 8.983 1.00 0.00 82 PRO A O 14
ATOM 17109 N N . TYR A 1 7 ? 5.174 -9.390 4.775 1.00 0.00 8 TYR A N 15
ATOM 17110 C CA . TYR A 1 7 ? 3.906 -9.717 5.406 1.00 0.00 8 TYR A CA 15
ATOM 17111 C C . TYR A 1 7 ? 3.554 -11.191 5.196 1.00 0.00 8 TYR A C 15
ATOM 17112 O O . TYR A 1 7 ? 3.171 -11.882 6.140 1.00 0.00 8 TYR A O 15
ATOM 17130 N N . ILE A 1 8 ? 3.696 -11.630 3.954 1.00 0.00 9 ILE A N 15
ATOM 17131 C CA . ILE A 1 8 ? 3.398 -13.009 3.609 1.00 0.00 9 ILE A CA 15
ATOM 17132 C C . ILE A 1 8 ? 4.235 -13.943 4.487 1.00 0.00 9 ILE A C 15
ATOM 17133 O O . ILE A 1 8 ? 3.703 -14.869 5.097 1.00 0.00 9 ILE A O 15
ATOM 17149 N N . ALA A 1 9 ? 5.530 -13.665 4.522 1.00 0.00 10 ALA A N 15
ATOM 17150 C CA . ALA A 1 9 ? 6.445 -14.468 5.315 1.00 0.00 10 ALA A CA 15
ATOM 17151 C C . ALA A 1 9 ? 6.100 -14.313 6.798 1.00 0.00 10 ALA A C 15
ATOM 17152 O O . ALA A 1 9 ? 6.288 -15.242 7.583 1.00 0.00 10 ALA A O 15
ATOM 17159 N N . LEU A 1 10 ? 5.602 -13.133 7.136 1.00 0.00 11 LEU A N 15
ATOM 17160 C CA . LEU A 1 10 ? 5.229 -12.845 8.511 1.00 0.00 11 LEU A CA 15
ATOM 17161 C C . LEU A 1 10 ? 4.102 -13.787 8.937 1.00 0.00 11 LEU A C 15
ATOM 17162 O O . LEU A 1 10 ? 4.117 -14.316 10.048 1.00 0.00 11 LEU A O 15
ATOM 17178 N N . ILE A 1 11 ? 3.151 -13.969 8.033 1.00 0.00 12 ILE A N 15
ATOM 17179 C CA . ILE A 1 11 ? 2.018 -14.838 8.302 1.00 0.00 12 ILE A CA 15
ATOM 17180 C C . ILE A 1 11 ? 2.500 -16.288 8.376 1.00 0.00 12 ILE A C 15
ATOM 17181 O O . ILE A 1 11 ? 2.417 -16.920 9.428 1.00 0.00 12 ILE A O 15
ATOM 17197 N N . THR A 1 12 ? 2.994 -16.773 7.246 1.00 0.00 13 THR A N 15
ATOM 17198 C CA . THR A 1 12 ? 3.490 -18.137 7.170 1.00 0.00 13 THR A CA 15
ATOM 17199 C C . THR A 1 12 ? 4.305 -18.478 8.419 1.00 0.00 13 THR A C 15
ATOM 17200 O O . THR A 1 12 ? 4.253 -19.605 8.909 1.00 0.00 13 THR A O 15
ATOM 17211 N N . MET A 1 13 ? 5.038 -17.484 8.899 1.00 0.00 14 MET A N 15
ATOM 17212 C CA . MET A 1 13 ? 5.862 -17.665 10.081 1.00 0.00 14 MET A CA 15
ATOM 17213 C C . MET A 1 13 ? 5.006 -17.693 11.348 1.00 0.00 14 MET A C 15
ATOM 17214 O O . MET A 1 13 ? 5.294 -18.441 12.281 1.00 0.00 14 MET A O 15
ATOM 17228 N N . ALA A 1 14 ? 3.969 -16.867 11.341 1.00 0.00 15 ALA A N 15
ATOM 17229 C CA . ALA A 1 14 ? 3.069 -16.787 12.479 1.00 0.00 15 ALA A CA 15
ATOM 17230 C C . ALA A 1 14 ? 2.266 -18.085 12.580 1.00 0.00 15 ALA A C 15
ATOM 17231 O O . ALA A 1 14 ? 2.000 -18.571 13.679 1.00 0.00 15 ALA A O 15
ATOM 17238 N N . ILE A 1 15 ? 1.902 -18.611 11.420 1.00 0.00 16 ILE A N 15
ATOM 17239 C CA . ILE A 1 15 ? 1.135 -19.844 11.365 1.00 0.00 16 ILE A CA 15
ATOM 17240 C C . ILE A 1 15 ? 2.069 -21.032 11.603 1.00 0.00 16 ILE A C 15
ATOM 17241 O O . ILE A 1 15 ? 1.643 -22.071 12.105 1.00 0.00 16 ILE A O 15
ATOM 17257 N N . ARG A 1 16 ? 3.326 -20.839 11.231 1.00 0.00 17 ARG A N 15
ATOM 17258 C CA . ARG A 1 16 ? 4.324 -21.882 11.397 1.00 0.00 17 ARG A CA 15
ATOM 17259 C C . ARG A 1 16 ? 4.379 -22.336 12.857 1.00 0.00 17 ARG A C 15
ATOM 17260 O O . ARG A 1 16 ? 4.924 -23.396 13.161 1.00 0.00 17 ARG A O 15
ATOM 17281 N N . ASP A 1 17 ? 3.805 -21.512 13.722 1.00 0.00 18 ASP A N 15
ATOM 17282 C CA . ASP A 1 17 ? 3.782 -21.815 15.143 1.00 0.00 18 ASP A CA 15
ATOM 17283 C C . ASP A 1 17 ? 2.788 -22.950 15.401 1.00 0.00 18 ASP A C 15
ATOM 17284 O O . ASP A 1 17 ? 2.928 -23.694 16.370 1.00 0.00 18 ASP A O 15
ATOM 17293 N N . SER A 1 18 ? 1.807 -23.046 14.516 1.00 0.00 19 SER A N 15
ATOM 17294 C CA . SER A 1 18 ? 0.790 -24.078 14.636 1.00 0.00 19 SER A CA 15
ATOM 17295 C C . SER A 1 18 ? 1.402 -25.451 14.356 1.00 0.00 19 SER A C 15
ATOM 17296 O O . SER A 1 18 ? 1.353 -26.341 15.203 1.00 0.00 19 SER A O 15
ATOM 17304 N N . ALA A 1 19 ? 1.965 -25.581 13.163 1.00 0.00 20 ALA A N 15
ATOM 17305 C CA . ALA A 1 19 ? 2.586 -26.831 12.760 1.00 0.00 20 ALA A CA 15
ATOM 17306 C C . ALA A 1 19 ? 1.555 -27.697 12.033 1.00 0.00 20 ALA A C 15
ATOM 17307 O O . ALA A 1 19 ? 1.447 -28.893 12.298 1.00 0.00 20 ALA A O 15
ATOM 17314 N N . GLY A 1 20 ? 0.824 -27.058 11.131 1.00 0.00 21 GLY A N 15
ATOM 17315 C CA . GLY A 1 20 ? -0.195 -27.755 10.364 1.00 0.00 21 GLY A CA 15
ATOM 17316 C C . GLY A 1 20 ? -1.125 -28.549 11.283 1.00 0.00 21 GLY A C 15
ATOM 17317 O O . GLY A 1 20 ? -1.266 -29.762 11.132 1.00 0.00 21 GLY A O 15
ATOM 17321 N N . GLY A 1 21 ? -1.737 -27.833 12.215 1.00 0.00 22 GLY A N 15
ATOM 17322 C CA . GLY A 1 21 ? -2.651 -28.456 13.158 1.00 0.00 22 GLY A CA 15
ATOM 17323 C C . GLY A 1 21 ? -3.615 -27.425 13.748 1.00 0.00 22 GLY A C 15
ATOM 17324 O O . GLY A 1 21 ? -4.792 -27.396 13.392 1.00 0.00 22 GLY A O 15
ATOM 17328 N N . ARG A 1 22 ? -3.081 -26.605 14.642 1.00 0.00 23 ARG A N 15
ATOM 17329 C CA . ARG A 1 22 ? -3.880 -25.576 15.285 1.00 0.00 23 ARG A CA 15
ATOM 17330 C C . ARG A 1 22 ? -2.974 -24.502 15.890 1.00 0.00 23 ARG A C 15
ATOM 17331 O O . ARG A 1 22 ? -1.809 -24.763 16.188 1.00 0.00 23 ARG A O 15
ATOM 17352 N N . LEU A 1 23 ? -3.543 -23.317 16.054 1.00 0.00 24 LEU A N 15
ATOM 17353 C CA . LEU A 1 23 ? -2.801 -22.202 16.618 1.00 0.00 24 LEU A CA 15
ATOM 17354 C C . LEU A 1 23 ? -3.785 -21.146 17.126 1.00 0.00 24 LEU A C 15
ATOM 17355 O O . LEU A 1 23 ? -4.984 -21.235 16.869 1.00 0.00 24 LEU A O 15
ATOM 17371 N N . THR A 1 24 ? -3.240 -20.170 17.839 1.00 0.00 25 THR A N 15
ATOM 17372 C CA . THR A 1 24 ? -4.055 -19.099 18.385 1.00 0.00 25 THR A CA 15
ATOM 17373 C C . THR A 1 24 ? -3.702 -17.768 17.718 1.00 0.00 25 THR A C 15
ATOM 17374 O O . THR A 1 24 ? -2.593 -17.262 17.882 1.00 0.00 25 THR A O 15
ATOM 17385 N N . LEU A 1 25 ? -4.667 -17.238 16.980 1.00 0.00 26 LEU A N 15
ATOM 17386 C CA . LEU A 1 25 ? -4.472 -15.976 16.288 1.00 0.00 26 LEU A CA 15
ATOM 17387 C C . LEU A 1 25 ? -4.226 -14.869 17.314 1.00 0.00 26 LEU A C 15
ATOM 17388 O O . LEU A 1 25 ? -3.553 -13.882 17.019 1.00 0.00 26 LEU A O 15
ATOM 17404 N N . ALA A 1 26 ? -4.784 -15.070 18.499 1.00 0.00 27 ALA A N 15
ATOM 17405 C CA . ALA A 1 26 ? -4.633 -14.100 19.571 1.00 0.00 27 ALA A CA 15
ATOM 17406 C C . ALA A 1 26 ? -3.152 -13.975 19.936 1.00 0.00 27 ALA A C 15
ATOM 17407 O O . ALA A 1 26 ? -2.613 -12.871 19.987 1.00 0.00 27 ALA A O 15
ATOM 17414 N N . GLU A 1 27 ? -2.536 -15.123 20.179 1.00 0.00 28 GLU A N 15
ATOM 17415 C CA . GLU A 1 27 ? -1.128 -15.156 20.537 1.00 0.00 28 GLU A CA 15
ATOM 17416 C C . GLU A 1 27 ? -0.262 -14.880 19.306 1.00 0.00 28 GLU A C 15
ATOM 17417 O O . GLU A 1 27 ? 0.775 -14.225 19.407 1.00 0.00 28 GLU A O 15
ATOM 17429 N N . ILE A 1 28 ? -0.718 -15.392 18.173 1.00 0.00 29 ILE A N 15
ATOM 17430 C CA . ILE A 1 28 ? 0.003 -15.209 16.925 1.00 0.00 29 ILE A CA 15
ATOM 17431 C C . ILE A 1 28 ? 0.196 -13.713 16.667 1.00 0.00 29 ILE A C 15
ATOM 17432 O O . ILE A 1 28 ? 1.315 -13.258 16.438 1.00 0.00 29 ILE A O 15
ATOM 17448 N N . ASN A 1 29 ? -0.913 -12.989 16.714 1.00 0.00 30 ASN A N 15
ATOM 17449 C CA . ASN A 1 29 ? -0.880 -11.554 16.489 1.00 0.00 30 ASN A CA 15
ATOM 17450 C C . ASN A 1 29 ? -0.202 -10.871 17.678 1.00 0.00 30 ASN A C 15
ATOM 17451 O O . ASN A 1 29 ? 0.445 -9.837 17.519 1.00 0.00 30 ASN A O 15
ATOM 17462 N N . GLU A 1 30 ? -0.374 -11.476 18.844 1.00 0.00 31 GLU A N 15
ATOM 17463 C CA . GLU A 1 30 ? 0.213 -10.939 20.060 1.00 0.00 31 GLU A CA 15
ATOM 17464 C C . GLU A 1 30 ? 1.721 -10.751 19.883 1.00 0.00 31 GLU A C 15
ATOM 17465 O O . GLU A 1 30 ? 2.268 -9.712 20.251 1.00 0.00 31 GLU A O 15
ATOM 17477 N N . TYR A 1 31 ? 2.350 -11.771 19.320 1.00 0.00 32 TYR A N 15
ATOM 17478 C CA . TYR A 1 31 ? 3.784 -11.731 19.089 1.00 0.00 32 TYR A CA 15
ATOM 17479 C C . TYR A 1 31 ? 4.115 -10.926 17.831 1.00 0.00 32 TYR A C 15
ATOM 17480 O O . TYR A 1 31 ? 5.144 -10.254 17.773 1.00 0.00 32 TYR A O 15
ATOM 17498 N N . LEU A 1 32 ? 3.224 -11.020 16.856 1.00 0.00 33 LEU A N 15
ATOM 17499 C CA . LEU A 1 32 ? 3.408 -10.308 15.602 1.00 0.00 33 LEU A CA 15
ATOM 17500 C C . LEU A 1 32 ? 3.665 -8.828 15.894 1.00 0.00 33 LEU A C 15
ATOM 17501 O O . LEU A 1 32 ? 4.602 -8.239 15.356 1.00 0.00 33 LEU A O 15
ATOM 17517 N N . MET A 1 33 ? 2.817 -8.270 16.745 1.00 0.00 34 MET A N 15
ATOM 17518 C CA . MET A 1 33 ? 2.941 -6.870 17.115 1.00 0.00 34 MET A CA 15
ATOM 17519 C C . MET A 1 33 ? 4.015 -6.679 18.188 1.00 0.00 34 MET A C 15
ATOM 17520 O O . MET A 1 33 ? 4.697 -5.656 18.214 1.00 0.00 34 MET A O 15
ATOM 17534 N N . GLY A 1 34 ? 4.131 -7.681 19.048 1.00 0.00 35 GLY A N 15
ATOM 17535 C CA . GLY A 1 34 ? 5.110 -7.636 20.121 1.00 0.00 35 GLY A CA 15
ATOM 17536 C C . GLY A 1 34 ? 6.516 -7.925 19.592 1.00 0.00 35 GLY A C 15
ATOM 17537 O O . GLY A 1 34 ? 7.484 -7.914 20.352 1.00 0.00 35 GLY A O 15
ATOM 17541 N N . LYS A 1 35 ? 6.585 -8.178 18.293 1.00 0.00 36 LYS A N 15
ATOM 17542 C CA . LYS A 1 35 ? 7.857 -8.470 17.654 1.00 0.00 36 LYS A CA 15
ATOM 17543 C C . LYS A 1 35 ? 8.205 -7.342 16.680 1.00 0.00 36 LYS A C 15
ATOM 17544 O O . LYS A 1 35 ? 9.306 -6.796 16.726 1.00 0.00 36 LYS A O 15
ATOM 17563 N N . PHE A 1 36 ? 7.245 -7.027 15.823 1.00 0.00 37 PHE A N 15
ATOM 17564 C CA . PHE A 1 36 ? 7.436 -5.973 14.840 1.00 0.00 37 PHE A CA 15
ATOM 17565 C C . PHE A 1 36 ? 7.144 -4.599 15.446 1.00 0.00 37 PHE A C 15
ATOM 17566 O O . PHE A 1 36 ? 6.012 -4.315 15.835 1.00 0.00 37 PHE A O 15
ATOM 17583 N N . PRO A 1 37 ? 8.213 -3.760 15.509 1.00 0.00 38 PRO A N 15
ATOM 17584 C CA . PRO A 1 37 ? 8.083 -2.422 16.061 1.00 0.00 38 PRO A CA 15
ATOM 17585 C C . PRO A 1 37 ? 7.367 -1.492 15.080 1.00 0.00 38 PRO A C 15
ATOM 17586 O O . PRO A 1 37 ? 6.587 -0.633 15.489 1.00 0.00 38 PRO A O 15
ATOM 17597 N N . PHE A 1 38 ? 7.657 -1.694 13.803 1.00 0.00 39 PHE A N 15
ATOM 17598 C CA . PHE A 1 38 ? 7.050 -0.884 12.760 1.00 0.00 39 PHE A CA 15
ATOM 17599 C C . PHE A 1 38 ? 5.530 -1.061 12.743 1.00 0.00 39 PHE A C 15
ATOM 17600 O O . PHE A 1 38 ? 4.797 -0.130 12.414 1.00 0.00 39 PHE A O 15
ATOM 17617 N N . PHE A 1 39 ? 5.102 -2.263 13.101 1.00 0.00 40 PHE A N 15
ATOM 17618 C CA . PHE A 1 39 ? 3.683 -2.574 13.131 1.00 0.00 40 PHE A CA 15
ATOM 17619 C C . PHE A 1 39 ? 2.988 -1.852 14.287 1.00 0.00 40 PHE A C 15
ATOM 17620 O O . PHE A 1 39 ? 1.917 -1.273 14.108 1.00 0.00 40 PHE A O 15
ATOM 17637 N N . ARG A 1 40 ? 3.625 -1.909 15.447 1.00 0.00 41 ARG A N 15
ATOM 17638 C CA . ARG A 1 40 ? 3.082 -1.268 16.632 1.00 0.00 41 ARG A CA 15
ATOM 17639 C C . ARG A 1 40 ? 3.454 0.216 16.651 1.00 0.00 41 ARG A C 15
ATOM 17640 O O . ARG A 1 40 ? 3.214 0.907 17.640 1.00 0.00 41 ARG A O 15
ATOM 17661 N N . GLY A 1 41 ? 4.035 0.662 15.547 1.00 0.00 42 GLY A N 15
ATOM 17662 C CA . GLY A 1 41 ? 4.443 2.051 15.425 1.00 0.00 42 GLY A CA 15
ATOM 17663 C C . GLY A 1 41 ? 3.613 2.774 14.363 1.00 0.00 42 GLY A C 15
ATOM 17664 O O . GLY A 1 41 ? 3.094 3.862 14.610 1.00 0.00 42 GLY A O 15
ATOM 17668 N N . SER A 1 42 ? 3.513 2.142 13.203 1.00 0.00 43 SER A N 15
ATOM 17669 C CA . SER A 1 42 ? 2.755 2.712 12.103 1.00 0.00 43 SER A CA 15
ATOM 17670 C C . SER A 1 42 ? 1.259 2.676 12.424 1.00 0.00 43 SER A C 15
ATOM 17671 O O . SER A 1 42 ? 0.671 3.699 12.773 1.00 0.00 43 SER A O 15
ATOM 17679 N N . TYR A 1 43 ? 0.687 1.488 12.295 1.00 0.00 44 TYR A N 15
ATOM 17680 C CA . TYR A 1 43 ? -0.729 1.306 12.567 1.00 0.00 44 TYR A CA 15
ATOM 17681 C C . TYR A 1 43 ? -1.038 -0.153 12.909 1.00 0.00 44 TYR A C 15
ATOM 17682 O O . TYR A 1 43 ? -0.750 -1.053 12.122 1.00 0.00 44 TYR A O 15
ATOM 17700 N N . THR A 1 44 ? -1.620 -0.341 14.085 1.00 0.00 45 THR A N 15
ATOM 17701 C CA . THR A 1 44 ? -1.971 -1.676 14.540 1.00 0.00 45 THR A CA 15
ATOM 17702 C C . THR A 1 44 ? -3.382 -2.043 14.077 1.00 0.00 45 THR A C 15
ATOM 17703 O O . THR A 1 44 ? -4.132 -2.687 14.809 1.00 0.00 45 THR A O 15
ATOM 17714 N N . GLY A 1 45 ? -3.701 -1.619 12.863 1.00 0.00 46 GLY A N 15
ATOM 17715 C CA . GLY A 1 45 ? -5.008 -1.896 12.293 1.00 0.00 46 GLY A CA 15
ATOM 17716 C C . GLY A 1 45 ? -4.893 -2.818 11.077 1.00 0.00 46 GLY A C 15
ATOM 17717 O O . GLY A 1 45 ? -5.326 -2.464 9.982 1.00 0.00 46 GLY A O 15
ATOM 17721 N N . TRP A 1 46 ? -4.306 -3.982 11.312 1.00 0.00 47 TRP A N 15
ATOM 17722 C CA . TRP A 1 46 ? -4.128 -4.958 10.250 1.00 0.00 47 TRP A CA 15
ATOM 17723 C C . TRP A 1 46 ? -4.616 -6.313 10.766 1.00 0.00 47 TRP A C 15
ATOM 17724 O O . TRP A 1 46 ? -4.227 -7.357 10.244 1.00 0.00 47 TRP A O 15
ATOM 17745 N N . ARG A 1 47 ? -5.461 -6.253 11.785 1.00 0.00 48 ARG A N 15
ATOM 17746 C CA . ARG A 1 47 ? -6.006 -7.462 12.377 1.00 0.00 48 ARG A CA 15
ATOM 17747 C C . ARG A 1 47 ? -6.861 -8.215 11.356 1.00 0.00 48 ARG A C 15
ATOM 17748 O O . ARG A 1 47 ? -6.721 -9.426 11.195 1.00 0.00 48 ARG A O 15
ATOM 17769 N N . ASN A 1 48 ? -7.728 -7.465 10.691 1.00 0.00 49 ASN A N 15
ATOM 17770 C CA . ASN A 1 48 ? -8.606 -8.046 9.689 1.00 0.00 49 ASN A CA 15
ATOM 17771 C C . ASN A 1 48 ? -7.800 -8.345 8.423 1.00 0.00 49 ASN A C 15
ATOM 17772 O O . ASN A 1 48 ? -8.065 -9.329 7.733 1.00 0.00 49 ASN A O 15
ATOM 17783 N N . SER A 1 49 ? -6.834 -7.479 8.157 1.00 0.00 50 SER A N 15
ATOM 17784 C CA . SER A 1 49 ? -5.988 -7.638 6.986 1.00 0.00 50 SER A CA 15
ATOM 17785 C C . SER A 1 49 ? -5.082 -8.859 7.157 1.00 0.00 50 SER A C 15
ATOM 17786 O O . SER A 1 49 ? -5.054 -9.741 6.299 1.00 0.00 50 SER A O 15
ATOM 17794 N N . VAL A 1 50 ? -4.364 -8.872 8.270 1.00 0.00 51 VAL A N 15
ATOM 17795 C CA . VAL A 1 50 ? -3.459 -9.970 8.564 1.00 0.00 51 VAL A CA 15
ATOM 17796 C C . VAL A 1 50 ? -4.242 -11.285 8.563 1.00 0.00 51 VAL A C 15
ATOM 17797 O O . VAL A 1 50 ? -3.851 -12.244 7.900 1.00 0.00 51 VAL A O 15
ATOM 17810 N N . ARG A 1 51 ? -5.335 -11.286 9.312 1.00 0.00 52 ARG A N 15
ATOM 17811 C CA . ARG A 1 51 ? -6.176 -12.467 9.406 1.00 0.00 52 ARG A CA 15
ATOM 17812 C C . ARG A 1 51 ? -6.645 -12.896 8.014 1.00 0.00 52 ARG A C 15
ATOM 17813 O O . ARG A 1 51 ? -6.702 -14.088 7.715 1.00 0.00 52 ARG A O 15
ATOM 17834 N N . HIS A 1 52 ? -6.969 -11.902 7.201 1.00 0.00 53 HIS A N 15
ATOM 17835 C CA . HIS A 1 52 ? -7.432 -12.162 5.848 1.00 0.00 53 HIS A CA 15
ATOM 17836 C C . HIS A 1 52 ? -6.386 -12.990 5.099 1.00 0.00 53 HIS A C 15
ATOM 17837 O O . HIS A 1 52 ? -6.685 -14.077 4.607 1.00 0.00 53 HIS A O 15
ATOM 17851 N N . ASN A 1 53 ? -5.180 -12.444 5.036 1.00 0.00 54 ASN A N 15
ATOM 17852 C CA . ASN A 1 53 ? -4.088 -13.118 4.354 1.00 0.00 54 ASN A CA 15
ATOM 17853 C C . ASN A 1 53 ? -3.749 -14.411 5.099 1.00 0.00 54 ASN A C 15
ATOM 17854 O O . ASN A 1 53 ? -3.274 -15.372 4.497 1.00 0.00 54 ASN A O 15
ATOM 17865 N N . LEU A 1 54 ? -4.007 -14.393 6.399 1.00 0.00 55 LEU A N 15
ATOM 17866 C CA . LEU A 1 54 ? -3.735 -15.551 7.232 1.00 0.00 55 LEU A CA 15
ATOM 17867 C C . LEU A 1 54 ? -4.456 -16.771 6.654 1.00 0.00 55 LEU A C 15
ATOM 17868 O O . LEU A 1 54 ? -3.833 -17.801 6.399 1.00 0.00 55 LEU A O 15
ATOM 17884 N N . SER A 1 55 ? -5.757 -16.614 6.463 1.00 0.00 56 SER A N 15
ATOM 17885 C CA . SER A 1 55 ? -6.569 -17.689 5.920 1.00 0.00 56 SER A CA 15
ATOM 17886 C C . SER A 1 55 ? -6.433 -17.729 4.396 1.00 0.00 56 SER A C 15
ATOM 17887 O O . SER A 1 55 ? -6.560 -18.789 3.785 1.00 0.00 56 SER A O 15
ATOM 17895 N N . LEU A 1 56 ? -6.176 -16.561 3.826 1.00 0.00 57 LEU A N 15
ATOM 17896 C CA . LEU A 1 56 ? -6.021 -16.448 2.386 1.00 0.00 57 LEU A CA 15
ATOM 17897 C C . LEU A 1 56 ? -4.612 -16.895 1.993 1.00 0.00 57 LEU A C 15
ATOM 17898 O O . LEU A 1 56 ? -4.254 -16.868 0.816 1.00 0.00 57 LEU A O 15
ATOM 17914 N N . ASN A 1 57 ? -3.849 -17.295 3.000 1.00 0.00 58 ASN A N 15
ATOM 17915 C CA . ASN A 1 57 ? -2.487 -17.747 2.774 1.00 0.00 58 ASN A CA 15
ATOM 17916 C C . ASN A 1 57 ? -2.441 -19.274 2.854 1.00 0.00 58 ASN A C 15
ATOM 17917 O O . ASN A 1 57 ? -2.457 -19.953 1.829 1.00 0.00 58 ASN A O 15
ATOM 17928 N N . ASP A 1 58 ? -2.384 -19.769 4.081 1.00 0.00 59 ASP A N 15
ATOM 17929 C CA . ASP A 1 58 ? -2.335 -21.203 4.308 1.00 0.00 59 ASP A CA 15
ATOM 17930 C C . ASP A 1 58 ? -3.621 -21.843 3.781 1.00 0.00 59 ASP A C 15
ATOM 17931 O O . ASP A 1 58 ? -3.571 -22.778 2.983 1.00 0.00 59 ASP A O 15
ATOM 17940 N N . CYS A 1 59 ? -4.742 -21.314 4.248 1.00 0.00 60 CYS A N 15
ATOM 17941 C CA . CYS A 1 59 ? -6.039 -21.821 3.833 1.00 0.00 60 CYS A CA 15
ATOM 17942 C C . CYS A 1 59 ? -6.486 -22.879 4.843 1.00 0.00 60 CYS A C 15
ATOM 17943 O O . CYS A 1 59 ? -6.586 -24.059 4.509 1.00 0.00 60 CYS A O 15
ATOM 17951 N N . PHE A 1 60 ? -6.744 -22.419 6.059 1.00 0.00 61 PHE A N 15
ATOM 17952 C CA . PHE A 1 60 ? -7.178 -23.312 7.120 1.00 0.00 61 PHE A CA 15
ATOM 17953 C C . PHE A 1 60 ? -8.561 -22.913 7.641 1.00 0.00 61 PHE A C 15
ATOM 17954 O O . PHE A 1 60 ? -9.272 -22.143 6.996 1.00 0.00 61 PHE A O 15
ATOM 17971 N N . VAL A 1 61 ? -8.899 -23.454 8.802 1.00 0.00 62 VAL A N 15
ATOM 17972 C CA . VAL A 1 61 ? -10.184 -23.164 9.416 1.00 0.00 62 VAL A CA 15
ATOM 17973 C C . VAL A 1 61 ? -9.958 -22.420 10.734 1.00 0.00 62 VAL A C 15
ATOM 17974 O O . VAL A 1 61 ? -8.909 -22.565 11.361 1.00 0.00 62 VAL A O 15
ATOM 17987 N N . LYS A 1 62 ? -10.958 -21.639 11.114 1.00 0.00 63 LYS A N 15
ATOM 17988 C CA . LYS A 1 62 ? -10.881 -20.871 12.346 1.00 0.00 63 LYS A CA 15
ATOM 17989 C C . LYS A 1 62 ? -12.010 -21.306 13.284 1.00 0.00 63 LYS A C 15
ATOM 17990 O O . LYS A 1 62 ? -13.045 -21.792 12.831 1.00 0.00 63 LYS A O 15
ATOM 18009 N N . VAL A 1 63 ? -11.771 -21.115 14.573 1.00 0.00 64 VAL A N 15
ATOM 18010 C CA . VAL A 1 63 ? -12.755 -21.481 15.578 1.00 0.00 64 VAL A CA 15
ATOM 18011 C C . VAL A 1 63 ? -13.183 -20.229 16.346 1.00 0.00 64 VAL A C 15
ATOM 18012 O O . VAL A 1 63 ? -12.668 -19.953 17.428 1.00 0.00 64 VAL A O 15
ATOM 18025 N N . LEU A 1 64 ? -14.122 -19.504 15.755 1.00 0.00 65 LEU A N 15
ATOM 18026 C CA . LEU A 1 64 ? -14.626 -18.287 16.370 1.00 0.00 65 LEU A CA 15
ATOM 18027 C C . LEU A 1 64 ? -15.297 -18.634 17.701 1.00 0.00 65 LEU A C 15
ATOM 18028 O O . LEU A 1 64 ? -16.516 -18.788 17.764 1.00 0.00 65 LEU A O 15
ATOM 18044 N N . ARG A 1 65 ? -14.472 -18.747 18.731 1.00 0.00 66 ARG A N 15
ATOM 18045 C CA . ARG A 1 65 ? -14.970 -19.072 20.057 1.00 0.00 66 ARG A CA 15
ATOM 18046 C C . ARG A 1 65 ? -16.159 -20.031 19.956 1.00 0.00 66 ARG A C 15
ATOM 18047 O O . ARG A 1 65 ? -17.294 -19.649 20.236 1.00 0.00 66 ARG A O 15
ATOM 18068 N N . ASP A 1 66 ? -15.857 -21.257 19.556 1.00 0.00 67 ASP A N 15
ATOM 18069 C CA . ASP A 1 66 ? -16.886 -22.273 19.415 1.00 0.00 67 ASP A CA 15
ATOM 18070 C C . ASP A 1 66 ? -17.201 -22.868 20.789 1.00 0.00 67 ASP A C 15
ATOM 18071 O O . ASP A 1 66 ? -18.361 -22.923 21.195 1.00 0.00 67 ASP A O 15
ATOM 18080 N N . PRO A 1 67 ? -16.119 -23.308 21.487 1.00 0.00 68 PRO A N 15
ATOM 18081 C CA . PRO A 1 67 ? -16.269 -23.896 22.807 1.00 0.00 68 PRO A CA 15
ATOM 18082 C C . PRO A 1 67 ? -16.551 -22.821 23.858 1.00 0.00 68 PRO A C 15
ATOM 18083 O O . PRO A 1 67 ? -16.709 -23.127 25.038 1.00 0.00 68 PRO A O 15
ATOM 18094 N N . SER A 1 68 ? -16.607 -21.582 23.390 1.00 0.00 69 SER A N 15
ATOM 18095 C CA . SER A 1 68 ? -16.867 -20.459 24.275 1.00 0.00 69 SER A CA 15
ATOM 18096 C C . SER A 1 68 ? -15.721 -20.305 25.276 1.00 0.00 69 SER A C 15
ATOM 18097 O O . SER A 1 68 ? -15.945 -20.289 26.485 1.00 0.00 69 SER A O 15
ATOM 18105 N N . ARG A 1 69 ? -14.516 -20.195 24.735 1.00 0.00 70 ARG A N 15
ATOM 18106 C CA . ARG A 1 69 ? -13.334 -20.042 25.565 1.00 0.00 70 ARG A CA 15
ATOM 18107 C C . ARG A 1 69 ? -13.564 -18.959 26.621 1.00 0.00 70 ARG A C 15
ATOM 18108 O O . ARG A 1 69 ? -13.550 -17.769 26.309 1.00 0.00 70 ARG A O 15
ATOM 18129 N N . PRO A 1 70 ? -13.775 -19.422 27.883 1.00 0.00 71 PRO A N 15
ATOM 18130 C CA . PRO A 1 70 ? -14.007 -18.506 28.987 1.00 0.00 71 PRO A CA 15
ATOM 18131 C C . PRO A 1 70 ? -12.706 -17.825 29.417 1.00 0.00 71 PRO A C 15
ATOM 18132 O O . PRO A 1 70 ? -12.711 -16.979 30.310 1.00 0.00 71 PRO A O 15
ATOM 18143 N N . TRP A 1 71 ? -11.624 -18.219 28.762 1.00 0.00 72 TRP A N 15
ATOM 18144 C CA . TRP A 1 71 ? -10.319 -17.658 29.066 1.00 0.00 72 TRP A CA 15
ATOM 18145 C C . TRP A 1 71 ? -10.473 -16.140 29.182 1.00 0.00 72 TRP A C 15
ATOM 18146 O O . TRP A 1 71 ? -10.117 -15.552 30.202 1.00 0.00 72 TRP A O 15
ATOM 18167 N N . GLY A 1 72 ? -11.004 -15.549 28.121 1.00 0.00 73 GLY A N 15
ATOM 18168 C CA . GLY A 1 72 ? -11.209 -14.110 28.091 1.00 0.00 73 GLY A CA 15
ATOM 18169 C C . GLY A 1 72 ? -11.978 -13.693 26.836 1.00 0.00 73 GLY A C 15
ATOM 18170 O O . GLY A 1 72 ? -13.195 -13.521 26.877 1.00 0.00 73 GLY A O 15
ATOM 18174 N N . LYS A 1 73 ? -11.235 -13.541 25.749 1.00 0.00 74 LYS A N 15
ATOM 18175 C CA . LYS A 1 73 ? -11.831 -13.147 24.484 1.00 0.00 74 LYS A CA 15
ATOM 18176 C C . LYS A 1 73 ? -10.849 -13.442 23.348 1.00 0.00 74 LYS A C 15
ATOM 18177 O O . LYS A 1 73 ? -10.477 -12.544 22.596 1.00 0.00 74 LYS A O 15
ATOM 18196 N N . ASP A 1 74 ? -10.458 -14.705 23.261 1.00 0.00 75 ASP A N 15
ATOM 18197 C CA . ASP A 1 74 ? -9.527 -15.130 22.230 1.00 0.00 75 ASP A CA 15
ATOM 18198 C C . ASP A 1 74 ? -10.103 -16.344 21.497 1.00 0.00 75 ASP A C 15
ATOM 18199 O O . ASP A 1 74 ? -11.228 -16.761 21.769 1.00 0.00 75 ASP A O 15
ATOM 18208 N N . ASN A 1 75 ? -9.306 -16.876 20.583 1.00 0.00 76 ASN A N 15
ATOM 18209 C CA . ASN A 1 75 ? -9.723 -18.033 19.809 1.00 0.00 76 ASN A CA 15
ATOM 18210 C C . ASN A 1 75 ? -8.529 -18.567 19.015 1.00 0.00 76 ASN A C 15
ATOM 18211 O O . ASN A 1 75 ? -7.534 -17.866 18.836 1.00 0.00 76 ASN A O 15
ATOM 18222 N N . TYR A 1 76 ? -8.667 -19.804 18.561 1.00 0.00 77 TYR A N 15
ATOM 18223 C CA . TYR A 1 76 ? -7.612 -20.441 17.790 1.00 0.00 77 TYR A CA 15
ATOM 18224 C C . TYR A 1 76 ? -8.149 -20.974 16.461 1.00 0.00 77 TYR A C 15
ATOM 18225 O O . TYR A 1 76 ? -9.354 -21.167 16.307 1.00 0.00 77 TYR A O 15
ATOM 18243 N N . TRP A 1 77 ? -7.229 -21.196 15.534 1.00 0.00 78 TRP A N 15
ATOM 18244 C CA . TRP A 1 77 ? -7.595 -21.703 14.222 1.00 0.00 78 TRP A CA 15
ATOM 18245 C C . TRP A 1 77 ? -6.976 -23.093 14.063 1.00 0.00 78 TRP A C 15
ATOM 18246 O O . TRP A 1 77 ? -6.013 -23.430 14.750 1.00 0.00 78 TRP A O 15
ATOM 18267 N N . MET A 1 78 ? -7.554 -23.862 13.152 1.00 0.00 79 MET A N 15
ATOM 18268 C CA . MET A 1 78 ? -7.071 -25.208 12.893 1.00 0.00 79 MET A CA 15
ATOM 18269 C C . MET A 1 78 ? -6.623 -25.360 11.438 1.00 0.00 79 MET A C 15
ATOM 18270 O O . MET A 1 78 ? -7.441 -25.289 10.523 1.00 0.00 79 MET A O 15
ATOM 18284 N N . LEU A 1 79 ? -5.325 -25.567 11.271 1.00 0.00 80 LEU A N 15
ATOM 18285 C CA . LEU A 1 79 ? -4.759 -25.729 9.942 1.00 0.00 80 LEU A CA 15
ATOM 18286 C C . LEU A 1 79 ? -4.131 -27.119 9.827 1.00 0.00 80 LEU A C 15
ATOM 18287 O O . LEU A 1 79 ? -3.812 -27.746 10.836 1.00 0.00 80 LEU A O 15
ATOM 18303 N N . ASN A 1 80 ? -3.971 -27.561 8.588 1.00 0.00 81 ASN A N 15
ATOM 18304 C CA . ASN A 1 80 ? -3.387 -28.865 8.328 1.00 0.00 81 ASN A CA 15
ATOM 18305 C C . ASN A 1 80 ? -3.223 -29.054 6.818 1.00 0.00 81 ASN A C 15
ATOM 18306 O O . ASN A 1 80 ? -4.146 -28.783 6.052 1.00 0.00 81 ASN A O 15
ATOM 18317 N N . PRO A 1 81 ? -2.011 -29.530 6.427 1.00 0.00 82 PRO A N 15
ATOM 18318 C CA . PRO A 1 81 ? -1.714 -29.758 5.023 1.00 0.00 82 PRO A CA 15
ATOM 18319 C C . PRO A 1 81 ? -2.413 -31.020 4.513 1.00 0.00 82 PRO A C 15
ATOM 18320 O O . PRO A 1 81 ? -2.783 -31.890 5.300 1.00 0.00 82 PRO A O 15
ATOM 18331 N N . TYR A 1 7 ? 10.312 -12.339 0.951 1.00 0.00 8 TYR A N 16
ATOM 18332 C CA . TYR A 1 7 ? 11.493 -12.223 0.112 1.00 0.00 8 TYR A CA 16
ATOM 18333 C C . TYR A 1 7 ? 12.770 -12.323 0.948 1.00 0.00 8 TYR A C 16
ATOM 18334 O O . TYR A 1 7 ? 13.802 -12.779 0.458 1.00 0.00 8 TYR A O 16
ATOM 18352 N N . ILE A 1 8 ? 12.659 -11.890 2.195 1.00 0.00 9 ILE A N 16
ATOM 18353 C CA . ILE A 1 8 ? 13.793 -11.926 3.103 1.00 0.00 9 ILE A CA 16
ATOM 18354 C C . ILE A 1 8 ? 14.128 -13.381 3.438 1.00 0.00 9 ILE A C 16
ATOM 18355 O O . ILE A 1 8 ? 15.298 -13.738 3.568 1.00 0.00 9 ILE A O 16
ATOM 18371 N N . ALA A 1 9 ? 13.080 -14.181 3.566 1.00 0.00 10 ALA A N 16
ATOM 18372 C CA . ALA A 1 9 ? 13.248 -15.589 3.882 1.00 0.00 10 ALA A CA 16
ATOM 18373 C C . ALA A 1 9 ? 13.797 -16.321 2.656 1.00 0.00 10 ALA A C 16
ATOM 18374 O O . ALA A 1 9 ? 14.848 -16.956 2.727 1.00 0.00 10 ALA A O 16
ATOM 18381 N N . LEU A 1 10 ? 13.061 -16.208 1.560 1.00 0.00 11 LEU A N 16
ATOM 18382 C CA . LEU A 1 10 ? 13.461 -16.851 0.320 1.00 0.00 11 LEU A CA 16
ATOM 18383 C C . LEU A 1 10 ? 14.921 -16.506 0.020 1.00 0.00 11 LEU A C 16
ATOM 18384 O O . LEU A 1 10 ? 15.676 -17.352 -0.457 1.00 0.00 11 LEU A O 16
ATOM 18400 N N . ILE A 1 11 ? 15.274 -15.263 0.312 1.00 0.00 12 ILE A N 16
ATOM 18401 C CA . ILE A 1 11 ? 16.630 -14.796 0.079 1.00 0.00 12 ILE A CA 16
ATOM 18402 C C . ILE A 1 11 ? 17.590 -15.553 0.999 1.00 0.00 12 ILE A C 16
ATOM 18403 O O . ILE A 1 11 ? 18.605 -16.079 0.546 1.00 0.00 12 ILE A O 16
ATOM 18419 N N . THR A 1 12 ? 17.236 -15.583 2.276 1.00 0.00 13 THR A N 16
ATOM 18420 C CA . THR A 1 12 ? 18.053 -16.266 3.264 1.00 0.00 13 THR A CA 16
ATOM 18421 C C . THR A 1 12 ? 18.447 -17.656 2.761 1.00 0.00 13 THR A C 16
ATOM 18422 O O . THR A 1 12 ? 19.610 -18.046 2.850 1.00 0.00 13 THR A O 16
ATOM 18433 N N . MET A 1 13 ? 17.455 -18.366 2.243 1.00 0.00 14 MET A N 16
ATOM 18434 C CA . MET A 1 13 ? 17.683 -19.705 1.726 1.00 0.00 14 MET A CA 16
ATOM 18435 C C . MET A 1 13 ? 18.346 -19.655 0.348 1.00 0.00 14 MET A C 16
ATOM 18436 O O . MET A 1 13 ? 18.991 -20.615 -0.070 1.00 0.00 14 MET A O 16
ATOM 18450 N N . ALA A 1 14 ? 18.165 -18.525 -0.320 1.00 0.00 15 ALA A N 16
ATOM 18451 C CA . ALA A 1 14 ? 18.737 -18.337 -1.642 1.00 0.00 15 ALA A CA 16
ATOM 18452 C C . ALA A 1 14 ? 20.263 -18.314 -1.534 1.00 0.00 15 ALA A C 16
ATOM 18453 O O . ALA A 1 14 ? 20.954 -18.971 -2.311 1.00 0.00 15 ALA A O 16
ATOM 18460 N N . ILE A 1 15 ? 20.744 -17.550 -0.564 1.00 0.00 16 ILE A N 16
ATOM 18461 C CA . ILE A 1 15 ? 22.176 -17.433 -0.344 1.00 0.00 16 ILE A CA 16
ATOM 18462 C C . ILE A 1 15 ? 22.668 -18.649 0.443 1.00 0.00 16 ILE A C 16
ATOM 18463 O O . ILE A 1 15 ? 23.801 -19.093 0.263 1.00 0.00 16 ILE A O 16
ATOM 18479 N N . ARG A 1 16 ? 21.791 -19.154 1.299 1.00 0.00 17 ARG A N 16
ATOM 18480 C CA . ARG A 1 16 ? 22.122 -20.311 2.114 1.00 0.00 17 ARG A CA 16
ATOM 18481 C C . ARG A 1 16 ? 22.750 -21.407 1.251 1.00 0.00 17 ARG A C 16
ATOM 18482 O O . ARG A 1 16 ? 23.475 -22.261 1.758 1.00 0.00 17 ARG A O 16
ATOM 18503 N N . ASP A 1 17 ? 22.449 -21.346 -0.038 1.00 0.00 18 ASP A N 16
ATOM 18504 C CA . ASP A 1 17 ? 22.976 -22.322 -0.976 1.00 0.00 18 ASP A CA 16
ATOM 18505 C C . ASP A 1 17 ? 24.488 -22.448 -0.780 1.00 0.00 18 ASP A C 16
ATOM 18506 O O . ASP A 1 17 ? 25.040 -23.543 -0.871 1.00 0.00 18 ASP A O 16
ATOM 18515 N N . SER A 1 18 ? 25.115 -21.311 -0.516 1.00 0.00 19 SER A N 16
ATOM 18516 C CA . SER A 1 18 ? 26.552 -21.280 -0.306 1.00 0.00 19 SER A CA 16
ATOM 18517 C C . SER A 1 18 ? 26.894 -21.863 1.066 1.00 0.00 19 SER A C 16
ATOM 18518 O O . SER A 1 18 ? 26.227 -22.783 1.537 1.00 0.00 19 SER A O 16
ATOM 18526 N N . ALA A 1 19 ? 27.933 -21.304 1.669 1.00 0.00 20 ALA A N 16
ATOM 18527 C CA . ALA A 1 19 ? 28.371 -21.757 2.978 1.00 0.00 20 ALA A CA 16
ATOM 18528 C C . ALA A 1 19 ? 29.349 -20.737 3.565 1.00 0.00 20 ALA A C 16
ATOM 18529 O O . ALA A 1 19 ? 30.250 -21.099 4.321 1.00 0.00 20 ALA A O 16
ATOM 18536 N N . GLY A 1 20 ? 29.138 -19.483 3.196 1.00 0.00 21 GLY A N 16
ATOM 18537 C CA . GLY A 1 20 ? 29.989 -18.408 3.676 1.00 0.00 21 GLY A CA 16
ATOM 18538 C C . GLY A 1 20 ? 31.246 -18.277 2.814 1.00 0.00 21 GLY A C 16
ATOM 18539 O O . GLY A 1 20 ? 32.339 -18.054 3.333 1.00 0.00 21 GLY A O 16
ATOM 18543 N N . GLY A 1 21 ? 31.049 -18.420 1.512 1.00 0.00 22 GLY A N 16
ATOM 18544 C CA . GLY A 1 21 ? 32.153 -18.320 0.572 1.00 0.00 22 GLY A CA 16
ATOM 18545 C C . GLY A 1 21 ? 31.763 -17.481 -0.646 1.00 0.00 22 GLY A C 16
ATOM 18546 O O . GLY A 1 21 ? 32.239 -16.358 -0.809 1.00 0.00 22 GLY A O 16
ATOM 18550 N N . ARG A 1 22 ? 30.900 -18.057 -1.470 1.00 0.00 23 ARG A N 16
ATOM 18551 C CA . ARG A 1 22 ? 30.440 -17.376 -2.668 1.00 0.00 23 ARG A CA 16
ATOM 18552 C C . ARG A 1 22 ? 29.145 -18.012 -3.177 1.00 0.00 23 ARG A C 16
ATOM 18553 O O . ARG A 1 22 ? 28.825 -19.146 -2.821 1.00 0.00 23 ARG A O 16
ATOM 18574 N N . LEU A 1 23 ? 28.435 -17.256 -4.001 1.00 0.00 24 LEU A N 16
ATOM 18575 C CA . LEU A 1 23 ? 27.182 -17.732 -4.562 1.00 0.00 24 LEU A CA 16
ATOM 18576 C C . LEU A 1 23 ? 26.968 -17.094 -5.936 1.00 0.00 24 LEU A C 16
ATOM 18577 O O . LEU A 1 23 ? 27.577 -16.073 -6.251 1.00 0.00 24 LEU A O 16
ATOM 18593 N N . THR A 1 24 ? 26.101 -17.722 -6.716 1.00 0.00 25 THR A N 16
ATOM 18594 C CA . THR A 1 24 ? 25.799 -17.227 -8.049 1.00 0.00 25 THR A CA 16
ATOM 18595 C C . THR A 1 24 ? 24.350 -16.742 -8.122 1.00 0.00 25 THR A C 16
ATOM 18596 O O . THR A 1 24 ? 23.419 -17.543 -8.049 1.00 0.00 25 THR A O 16
ATOM 18607 N N . LEU A 1 25 ? 24.205 -15.433 -8.265 1.00 0.00 26 LEU A N 16
ATOM 18608 C CA . LEU A 1 25 ? 22.885 -14.831 -8.349 1.00 0.00 26 LEU A CA 16
ATOM 18609 C C . LEU A 1 25 ? 22.150 -15.391 -9.569 1.00 0.00 26 LEU A C 16
ATOM 18610 O O . LEU A 1 25 ? 20.922 -15.465 -9.579 1.00 0.00 26 LEU A O 16
ATOM 18626 N N . ALA A 1 26 ? 22.933 -15.772 -10.568 1.00 0.00 27 ALA A N 16
ATOM 18627 C CA . ALA A 1 26 ? 22.373 -16.322 -11.790 1.00 0.00 27 ALA A CA 16
ATOM 18628 C C . ALA A 1 26 ? 21.655 -17.635 -11.470 1.00 0.00 27 ALA A C 16
ATOM 18629 O O . ALA A 1 26 ? 20.485 -17.806 -11.811 1.00 0.00 27 ALA A O 16
ATOM 18636 N N . GLU A 1 27 ? 22.385 -18.529 -10.819 1.00 0.00 28 GLU A N 16
ATOM 18637 C CA . GLU A 1 27 ? 21.832 -19.821 -10.450 1.00 0.00 28 GLU A CA 16
ATOM 18638 C C . GLU A 1 27 ? 20.815 -19.659 -9.318 1.00 0.00 28 GLU A C 16
ATOM 18639 O O . GLU A 1 27 ? 19.814 -20.372 -9.272 1.00 0.00 28 GLU A O 16
ATOM 18651 N N . ILE A 1 28 ? 21.107 -18.717 -8.433 1.00 0.00 29 ILE A N 16
ATOM 18652 C CA . ILE A 1 28 ? 20.230 -18.453 -7.305 1.00 0.00 29 ILE A CA 16
ATOM 18653 C C . ILE A 1 28 ? 18.848 -18.051 -7.822 1.00 0.00 29 ILE A C 16
ATOM 18654 O O . ILE A 1 28 ? 17.836 -18.605 -7.395 1.00 0.00 29 ILE A O 16
ATOM 18670 N N . ASN A 1 29 ? 18.848 -17.091 -8.735 1.00 0.00 30 ASN A N 16
ATOM 18671 C CA . ASN A 1 29 ? 17.606 -16.609 -9.315 1.00 0.00 30 ASN A CA 16
ATOM 18672 C C . ASN A 1 29 ? 16.997 -17.706 -10.190 1.00 0.00 30 ASN A C 16
ATOM 18673 O O . ASN A 1 29 ? 15.777 -17.808 -10.304 1.00 0.00 30 ASN A O 16
ATOM 18684 N N . GLU A 1 30 ? 17.876 -18.499 -10.786 1.00 0.00 31 GLU A N 16
ATOM 18685 C CA . GLU A 1 30 ? 17.440 -19.585 -11.647 1.00 0.00 31 GLU A CA 16
ATOM 18686 C C . GLU A 1 30 ? 16.492 -20.517 -10.888 1.00 0.00 31 GLU A C 16
ATOM 18687 O O . GLU A 1 30 ? 15.414 -20.846 -11.381 1.00 0.00 31 GLU A O 16
ATOM 18699 N N . TYR A 1 31 ? 16.929 -20.915 -9.703 1.00 0.00 32 TYR A N 16
ATOM 18700 C CA . TYR A 1 31 ? 16.133 -21.802 -8.871 1.00 0.00 32 TYR A CA 16
ATOM 18701 C C . TYR A 1 31 ? 14.938 -21.062 -8.268 1.00 0.00 32 TYR A C 16
ATOM 18702 O O . TYR A 1 31 ? 13.866 -21.640 -8.099 1.00 0.00 32 TYR A O 16
ATOM 18720 N N . LEU A 1 32 ? 15.163 -19.793 -7.959 1.00 0.00 33 LEU A N 16
ATOM 18721 C CA . LEU A 1 32 ? 14.118 -18.968 -7.377 1.00 0.00 33 LEU A CA 16
ATOM 18722 C C . LEU A 1 32 ? 12.887 -18.997 -8.285 1.00 0.00 33 LEU A C 16
ATOM 18723 O O . LEU A 1 32 ? 11.780 -19.275 -7.827 1.00 0.00 33 LEU A O 16
ATOM 18739 N N . MET A 1 33 ? 13.122 -18.705 -9.556 1.00 0.00 34 MET A N 16
ATOM 18740 C CA . MET A 1 33 ? 12.046 -18.694 -10.533 1.00 0.00 34 MET A CA 16
ATOM 18741 C C . MET A 1 33 ? 11.594 -20.117 -10.867 1.00 0.00 34 MET A C 16
ATOM 18742 O O . MET A 1 33 ? 10.404 -20.367 -11.051 1.00 0.00 34 MET A O 16
ATOM 18756 N N . GLY A 1 34 ? 12.569 -21.012 -10.936 1.00 0.00 35 GLY A N 16
ATOM 18757 C CA . GLY A 1 34 ? 12.287 -22.403 -11.246 1.00 0.00 35 GLY A CA 16
ATOM 18758 C C . GLY A 1 34 ? 11.544 -23.081 -10.093 1.00 0.00 35 GLY A C 16
ATOM 18759 O O . GLY A 1 34 ? 10.982 -24.162 -10.263 1.00 0.00 35 GLY A O 16
ATOM 18763 N N . LYS A 1 35 ? 11.565 -22.419 -8.946 1.00 0.00 36 LYS A N 16
ATOM 18764 C CA . LYS A 1 35 ? 10.900 -22.944 -7.766 1.00 0.00 36 LYS A CA 16
ATOM 18765 C C . LYS A 1 35 ? 9.516 -22.305 -7.638 1.00 0.00 36 LYS A C 16
ATOM 18766 O O . LYS A 1 35 ? 8.507 -23.006 -7.586 1.00 0.00 36 LYS A O 16
ATOM 18785 N N . PHE A 1 36 ? 9.513 -20.980 -7.592 1.00 0.00 37 PHE A N 16
ATOM 18786 C CA . PHE A 1 36 ? 8.270 -20.239 -7.471 1.00 0.00 37 PHE A CA 16
ATOM 18787 C C . PHE A 1 36 ? 7.463 -20.306 -8.770 1.00 0.00 37 PHE A C 16
ATOM 18788 O O . PHE A 1 36 ? 7.891 -19.782 -9.798 1.00 0.00 37 PHE A O 16
ATOM 18805 N N . PRO A 1 37 ? 6.281 -20.971 -8.678 1.00 0.00 38 PRO A N 16
ATOM 18806 C CA . PRO A 1 37 ? 5.411 -21.113 -9.833 1.00 0.00 38 PRO A CA 16
ATOM 18807 C C . PRO A 1 37 ? 4.688 -19.801 -10.140 1.00 0.00 38 PRO A C 16
ATOM 18808 O O . PRO A 1 37 ? 4.156 -19.622 -11.235 1.00 0.00 38 PRO A O 16
ATOM 18819 N N . PHE A 1 38 ? 4.691 -18.916 -9.154 1.00 0.00 39 PHE A N 16
ATOM 18820 C CA . PHE A 1 38 ? 4.042 -17.624 -9.305 1.00 0.00 39 PHE A CA 16
ATOM 18821 C C . PHE A 1 38 ? 5.013 -16.586 -9.870 1.00 0.00 39 PHE A C 16
ATOM 18822 O O . PHE A 1 38 ? 4.590 -15.591 -10.457 1.00 0.00 39 PHE A O 16
ATOM 18839 N N . PHE A 1 39 ? 6.296 -16.852 -9.673 1.00 0.00 40 PHE A N 16
ATOM 18840 C CA . PHE A 1 39 ? 7.330 -15.953 -10.156 1.00 0.00 40 PHE A CA 16
ATOM 18841 C C . PHE A 1 39 ? 7.667 -16.241 -11.621 1.00 0.00 40 PHE A C 16
ATOM 18842 O O . PHE A 1 39 ? 8.247 -15.400 -12.305 1.00 0.00 40 PHE A O 16
ATOM 18859 N N . ARG A 1 40 ? 7.288 -17.433 -12.059 1.00 0.00 41 ARG A N 16
ATOM 18860 C CA . ARG A 1 40 ? 7.543 -17.842 -13.429 1.00 0.00 41 ARG A CA 16
ATOM 18861 C C . ARG A 1 40 ? 6.385 -17.417 -14.334 1.00 0.00 41 ARG A C 16
ATOM 18862 O O . ARG A 1 40 ? 6.204 -17.970 -15.418 1.00 0.00 41 ARG A O 16
ATOM 18883 N N . GLY A 1 41 ? 5.631 -16.438 -13.856 1.00 0.00 42 GLY A N 16
ATOM 18884 C CA . GLY A 1 41 ? 4.495 -15.932 -14.608 1.00 0.00 42 GLY A CA 16
ATOM 18885 C C . GLY A 1 41 ? 4.712 -14.473 -15.013 1.00 0.00 42 GLY A C 16
ATOM 18886 O O . GLY A 1 41 ? 4.849 -14.167 -16.197 1.00 0.00 42 GLY A O 16
ATOM 18890 N N . SER A 1 42 ? 4.737 -13.610 -14.008 1.00 0.00 43 SER A N 16
ATOM 18891 C CA . SER A 1 42 ? 4.935 -12.190 -14.245 1.00 0.00 43 SER A CA 16
ATOM 18892 C C . SER A 1 42 ? 6.106 -11.678 -13.404 1.00 0.00 43 SER A C 16
ATOM 18893 O O . SER A 1 42 ? 7.062 -11.120 -13.939 1.00 0.00 43 SER A O 16
ATOM 18901 N N . TYR A 1 43 ? 5.992 -11.886 -12.100 1.00 0.00 44 TYR A N 16
ATOM 18902 C CA . TYR A 1 43 ? 7.029 -11.452 -11.180 1.00 0.00 44 TYR A CA 16
ATOM 18903 C C . TYR A 1 43 ? 8.367 -12.119 -11.507 1.00 0.00 44 TYR A C 16
ATOM 18904 O O . TYR A 1 43 ? 8.742 -13.108 -10.879 1.00 0.00 44 TYR A O 16
ATOM 18922 N N . THR A 1 44 ? 9.050 -11.551 -12.490 1.00 0.00 45 THR A N 16
ATOM 18923 C CA . THR A 1 44 ? 10.338 -12.078 -12.908 1.00 0.00 45 THR A CA 16
ATOM 18924 C C . THR A 1 44 ? 11.370 -10.953 -13.001 1.00 0.00 45 THR A C 16
ATOM 18925 O O . THR A 1 44 ? 12.507 -11.180 -13.411 1.00 0.00 45 THR A O 16
ATOM 18936 N N . GLY A 1 45 ? 10.937 -9.762 -12.612 1.00 0.00 46 GLY A N 16
ATOM 18937 C CA . GLY A 1 45 ? 11.810 -8.601 -12.646 1.00 0.00 46 GLY A CA 16
ATOM 18938 C C . GLY A 1 45 ? 12.016 -8.029 -11.242 1.00 0.00 46 GLY A C 16
ATOM 18939 O O . GLY A 1 45 ? 11.994 -6.814 -11.052 1.00 0.00 46 GLY A O 16
ATOM 18943 N N . TRP A 1 46 ? 12.213 -8.933 -10.293 1.00 0.00 47 TRP A N 16
ATOM 18944 C CA . TRP A 1 46 ? 12.424 -8.534 -8.911 1.00 0.00 47 TRP A CA 16
ATOM 18945 C C . TRP A 1 46 ? 13.915 -8.674 -8.601 1.00 0.00 47 TRP A C 16
ATOM 18946 O O . TRP A 1 46 ? 14.330 -8.529 -7.452 1.00 0.00 47 TRP A O 16
ATOM 18967 N N . ARG A 1 47 ? 14.681 -8.955 -9.646 1.00 0.00 48 ARG A N 16
ATOM 18968 C CA . ARG A 1 47 ? 16.117 -9.117 -9.499 1.00 0.00 48 ARG A CA 16
ATOM 18969 C C . ARG A 1 47 ? 16.728 -7.870 -8.855 1.00 0.00 48 ARG A C 16
ATOM 18970 O O . ARG A 1 47 ? 17.812 -7.934 -8.277 1.00 0.00 48 ARG A O 16
ATOM 18991 N N . ASN A 1 48 ? 16.007 -6.766 -8.978 1.00 0.00 49 ASN A N 16
ATOM 18992 C CA . ASN A 1 48 ? 16.464 -5.507 -8.415 1.00 0.00 49 ASN A CA 16
ATOM 18993 C C . ASN A 1 48 ? 16.226 -5.512 -6.904 1.00 0.00 49 ASN A C 16
ATOM 18994 O O . ASN A 1 48 ? 17.134 -5.219 -6.128 1.00 0.00 49 ASN A O 16
ATOM 19005 N N . SER A 1 49 ? 14.999 -5.847 -6.532 1.00 0.00 50 SER A N 16
ATOM 19006 C CA . SER A 1 49 ? 14.629 -5.894 -5.127 1.00 0.00 50 SER A CA 16
ATOM 19007 C C . SER A 1 49 ? 15.262 -7.117 -4.460 1.00 0.00 50 SER A C 16
ATOM 19008 O O . SER A 1 49 ? 15.628 -7.068 -3.287 1.00 0.00 50 SER A O 16
ATOM 19016 N N . VAL A 1 50 ? 15.371 -8.185 -5.237 1.00 0.00 51 VAL A N 16
ATOM 19017 C CA . VAL A 1 50 ? 15.953 -9.418 -4.736 1.00 0.00 51 VAL A CA 16
ATOM 19018 C C . VAL A 1 50 ? 17.433 -9.189 -4.425 1.00 0.00 51 VAL A C 16
ATOM 19019 O O . VAL A 1 50 ? 17.883 -9.445 -3.309 1.00 0.00 51 VAL A O 16
ATOM 19032 N N . ARG A 1 51 ? 18.149 -8.709 -5.431 1.00 0.00 52 ARG A N 16
ATOM 19033 C CA . ARG A 1 51 ? 19.569 -8.443 -5.278 1.00 0.00 52 ARG A CA 16
ATOM 19034 C C . ARG A 1 51 ? 19.802 -7.428 -4.157 1.00 0.00 52 ARG A C 16
ATOM 19035 O O . ARG A 1 51 ? 20.711 -7.592 -3.345 1.00 0.00 52 ARG A O 16
ATOM 19056 N N . HIS A 1 52 ? 18.964 -6.401 -4.148 1.00 0.00 53 HIS A N 16
ATOM 19057 C CA . HIS A 1 52 ? 19.067 -5.360 -3.140 1.00 0.00 53 HIS A CA 16
ATOM 19058 C C . HIS A 1 52 ? 19.006 -5.988 -1.746 1.00 0.00 53 HIS A C 16
ATOM 19059 O O . HIS A 1 52 ? 19.863 -5.722 -0.904 1.00 0.00 53 HIS A O 16
ATOM 19073 N N . ASN A 1 53 ? 17.986 -6.809 -1.546 1.00 0.00 54 ASN A N 16
ATOM 19074 C CA . ASN A 1 53 ? 17.803 -7.477 -0.268 1.00 0.00 54 ASN A CA 16
ATOM 19075 C C . ASN A 1 53 ? 18.894 -8.534 -0.089 1.00 0.00 54 ASN A C 16
ATOM 19076 O O . ASN A 1 53 ? 19.290 -8.838 1.035 1.00 0.00 54 ASN A O 16
ATOM 19087 N N . LEU A 1 54 ? 19.349 -9.065 -1.214 1.00 0.00 55 LEU A N 16
ATOM 19088 C CA . LEU A 1 54 ? 20.387 -10.082 -1.196 1.00 0.00 55 LEU A CA 16
ATOM 19089 C C . LEU A 1 54 ? 21.593 -9.560 -0.413 1.00 0.00 55 LEU A C 16
ATOM 19090 O O . LEU A 1 54 ? 22.032 -10.187 0.550 1.00 0.00 55 LEU A O 16
ATOM 19106 N N . SER A 1 55 ? 22.094 -8.415 -0.854 1.00 0.00 56 SER A N 16
ATOM 19107 C CA . SER A 1 55 ? 23.241 -7.801 -0.207 1.00 0.00 56 SER A CA 16
ATOM 19108 C C . SER A 1 55 ? 22.787 -7.013 1.023 1.00 0.00 56 SER A C 16
ATOM 19109 O O . SER A 1 55 ? 23.546 -6.856 1.979 1.00 0.00 56 SER A O 16
ATOM 19117 N N . LEU A 1 56 ? 21.552 -6.537 0.959 1.00 0.00 57 LEU A N 16
ATOM 19118 C CA . LEU A 1 56 ? 20.989 -5.769 2.056 1.00 0.00 57 LEU A CA 16
ATOM 19119 C C . LEU A 1 56 ? 20.510 -6.726 3.150 1.00 0.00 57 LEU A C 16
ATOM 19120 O O . LEU A 1 56 ? 19.968 -6.292 4.166 1.00 0.00 57 LEU A O 16
ATOM 19136 N N . ASN A 1 57 ? 20.728 -8.009 2.906 1.00 0.00 58 ASN A N 16
ATOM 19137 C CA . ASN A 1 57 ? 20.326 -9.031 3.858 1.00 0.00 58 ASN A CA 16
ATOM 19138 C C . ASN A 1 57 ? 21.571 -9.622 4.522 1.00 0.00 58 ASN A C 16
ATOM 19139 O O . ASN A 1 57 ? 21.907 -9.261 5.649 1.00 0.00 58 ASN A O 16
ATOM 19150 N N . ASP A 1 58 ? 22.221 -10.519 3.796 1.00 0.00 59 ASP A N 16
ATOM 19151 C CA . ASP A 1 58 ? 23.421 -11.163 4.301 1.00 0.00 59 ASP A CA 16
ATOM 19152 C C . ASP A 1 58 ? 24.493 -10.102 4.562 1.00 0.00 59 ASP A C 16
ATOM 19153 O O . ASP A 1 58 ? 25.066 -10.048 5.649 1.00 0.00 59 ASP A O 16
ATOM 19162 N N . CYS A 1 59 ? 24.730 -9.284 3.547 1.00 0.00 60 CYS A N 16
ATOM 19163 C CA . CYS A 1 59 ? 25.722 -8.228 3.653 1.00 0.00 60 CYS A CA 16
ATOM 19164 C C . CYS A 1 59 ? 27.074 -8.794 3.215 1.00 0.00 60 CYS A C 16
ATOM 19165 O O . CYS A 1 59 ? 27.994 -8.910 4.023 1.00 0.00 60 CYS A O 16
ATOM 19173 N N . PHE A 1 60 ? 27.153 -9.129 1.935 1.00 0.00 61 PHE A N 16
ATOM 19174 C CA . PHE A 1 60 ? 28.377 -9.680 1.380 1.00 0.00 61 PHE A CA 16
ATOM 19175 C C . PHE A 1 60 ? 28.881 -8.828 0.213 1.00 0.00 61 PHE A C 16
ATOM 19176 O O . PHE A 1 60 ? 28.445 -7.692 0.036 1.00 0.00 61 PHE A O 16
ATOM 19193 N N . VAL A 1 61 ? 29.792 -9.410 -0.553 1.00 0.00 62 VAL A N 16
ATOM 19194 C CA . VAL A 1 61 ? 30.360 -8.719 -1.698 1.00 0.00 62 VAL A CA 16
ATOM 19195 C C . VAL A 1 61 ? 29.960 -9.452 -2.980 1.00 0.00 62 VAL A C 16
ATOM 19196 O O . VAL A 1 61 ? 29.771 -10.667 -2.971 1.00 0.00 62 VAL A O 16
ATOM 19209 N N . LYS A 1 62 ? 29.844 -8.682 -4.052 1.00 0.00 63 LYS A N 16
ATOM 19210 C CA . LYS A 1 62 ? 29.470 -9.242 -5.339 1.00 0.00 63 LYS A CA 16
ATOM 19211 C C . LYS A 1 62 ? 30.619 -9.046 -6.329 1.00 0.00 63 LYS A C 16
ATOM 19212 O O . LYS A 1 62 ? 31.381 -8.086 -6.219 1.00 0.00 63 LYS A O 16
ATOM 19231 N N . VAL A 1 63 ? 30.709 -9.971 -7.274 1.00 0.00 64 VAL A N 16
ATOM 19232 C CA . VAL A 1 63 ? 31.753 -9.911 -8.283 1.00 0.00 64 VAL A CA 16
ATOM 19233 C C . VAL A 1 63 ? 31.111 -9.807 -9.668 1.00 0.00 64 VAL A C 16
ATOM 19234 O O . VAL A 1 63 ? 30.182 -10.549 -9.983 1.00 0.00 64 VAL A O 16
ATOM 19247 N N . LEU A 1 64 ? 31.633 -8.881 -10.459 1.00 0.00 65 LEU A N 16
ATOM 19248 C CA . LEU A 1 64 ? 31.123 -8.671 -11.803 1.00 0.00 65 LEU A CA 16
ATOM 19249 C C . LEU A 1 64 ? 31.915 -9.536 -12.785 1.00 0.00 65 LEU A C 16
ATOM 19250 O O . LEU A 1 64 ? 31.419 -10.557 -13.259 1.00 0.00 65 LEU A O 16
ATOM 19266 N N . ARG A 1 65 ? 33.134 -9.096 -13.063 1.00 0.00 66 ARG A N 16
ATOM 19267 C CA . ARG A 1 65 ? 33.999 -9.818 -13.980 1.00 0.00 66 ARG A CA 16
ATOM 19268 C C . ARG A 1 65 ? 35.438 -9.822 -13.460 1.00 0.00 66 ARG A C 16
ATOM 19269 O O . ARG A 1 65 ? 36.253 -8.997 -13.871 1.00 0.00 66 ARG A O 16
ATOM 19290 N N . ASP A 1 66 ? 35.707 -10.760 -12.563 1.00 0.00 67 ASP A N 16
ATOM 19291 C CA . ASP A 1 66 ? 37.033 -10.882 -11.983 1.00 0.00 67 ASP A CA 16
ATOM 19292 C C . ASP A 1 66 ? 37.669 -12.195 -12.445 1.00 0.00 67 ASP A C 16
ATOM 19293 O O . ASP A 1 66 ? 36.973 -13.093 -12.917 1.00 0.00 67 ASP A O 16
ATOM 19302 N N . PRO A 1 67 ? 39.018 -12.267 -12.289 1.00 0.00 68 PRO A N 16
ATOM 19303 C CA . PRO A 1 67 ? 39.754 -13.455 -12.685 1.00 0.00 68 PRO A CA 16
ATOM 19304 C C . PRO A 1 67 ? 39.543 -14.591 -11.682 1.00 0.00 68 PRO A C 16
ATOM 19305 O O . PRO A 1 67 ? 40.452 -14.936 -10.928 1.00 0.00 68 PRO A O 16
ATOM 19316 N N . SER A 1 68 ? 38.338 -15.141 -11.705 1.00 0.00 69 SER A N 16
ATOM 19317 C CA . SER A 1 68 ? 37.995 -16.231 -10.807 1.00 0.00 69 SER A CA 16
ATOM 19318 C C . SER A 1 68 ? 37.219 -17.310 -11.566 1.00 0.00 69 SER A C 16
ATOM 19319 O O . SER A 1 68 ? 37.674 -18.448 -11.672 1.00 0.00 69 SER A O 16
ATOM 19327 N N . ARG A 1 69 ? 36.061 -16.914 -12.074 1.00 0.00 70 ARG A N 16
ATOM 19328 C CA . ARG A 1 69 ? 35.218 -17.833 -12.819 1.00 0.00 70 ARG A CA 16
ATOM 19329 C C . ARG A 1 69 ? 34.668 -17.151 -14.073 1.00 0.00 70 ARG A C 16
ATOM 19330 O O . ARG A 1 69 ? 33.458 -16.980 -14.211 1.00 0.00 70 ARG A O 16
ATOM 19351 N N . PRO A 1 70 ? 35.608 -16.769 -14.979 1.00 0.00 71 PRO A N 16
ATOM 19352 C CA . PRO A 1 70 ? 35.230 -16.108 -16.217 1.00 0.00 71 PRO A CA 16
ATOM 19353 C C . PRO A 1 70 ? 34.629 -17.106 -17.209 1.00 0.00 71 PRO A C 16
ATOM 19354 O O . PRO A 1 70 ? 35.098 -17.220 -18.340 1.00 0.00 71 PRO A O 16
ATOM 19365 N N . TRP A 1 71 ? 33.601 -17.803 -16.749 1.00 0.00 72 TRP A N 16
ATOM 19366 C CA . TRP A 1 71 ? 32.931 -18.788 -17.582 1.00 0.00 72 TRP A CA 16
ATOM 19367 C C . TRP A 1 71 ? 31.804 -19.415 -16.759 1.00 0.00 72 TRP A C 16
ATOM 19368 O O . TRP A 1 71 ? 31.585 -20.624 -16.821 1.00 0.00 72 TRP A O 16
ATOM 19389 N N . GLY A 1 72 ? 31.119 -18.566 -16.008 1.00 0.00 73 GLY A N 16
ATOM 19390 C CA . GLY A 1 72 ? 30.020 -19.022 -15.174 1.00 0.00 73 GLY A CA 16
ATOM 19391 C C . GLY A 1 72 ? 28.672 -18.724 -15.832 1.00 0.00 73 GLY A C 16
ATOM 19392 O O . GLY A 1 72 ? 28.622 -18.182 -16.935 1.00 0.00 73 GLY A O 16
ATOM 19396 N N . LYS A 1 73 ? 27.611 -19.091 -15.128 1.00 0.00 74 LYS A N 16
ATOM 19397 C CA . LYS A 1 73 ? 26.266 -18.869 -15.630 1.00 0.00 74 LYS A CA 16
ATOM 19398 C C . LYS A 1 73 ? 26.121 -17.408 -16.060 1.00 0.00 74 LYS A C 16
ATOM 19399 O O . LYS A 1 73 ? 25.501 -17.117 -17.082 1.00 0.00 74 LYS A O 16
ATOM 19418 N N . ASP A 1 74 ? 26.704 -16.528 -15.259 1.00 0.00 75 ASP A N 16
ATOM 19419 C CA . ASP A 1 74 ? 26.647 -15.104 -15.544 1.00 0.00 75 ASP A CA 16
ATOM 19420 C C . ASP A 1 74 ? 27.623 -14.366 -14.626 1.00 0.00 75 ASP A C 16
ATOM 19421 O O . ASP A 1 74 ? 28.611 -13.801 -15.091 1.00 0.00 75 ASP A O 16
ATOM 19430 N N . ASN A 1 75 ? 27.311 -14.394 -13.338 1.00 0.00 76 ASN A N 16
ATOM 19431 C CA . ASN A 1 75 ? 28.147 -13.734 -12.351 1.00 0.00 76 ASN A CA 16
ATOM 19432 C C . ASN A 1 75 ? 27.886 -14.349 -10.974 1.00 0.00 76 ASN A C 16
ATOM 19433 O O . ASN A 1 75 ? 26.849 -14.975 -10.757 1.00 0.00 76 ASN A O 16
ATOM 19444 N N . TYR A 1 76 ? 28.843 -14.148 -10.080 1.00 0.00 77 TYR A N 16
ATOM 19445 C CA . TYR A 1 76 ? 28.729 -14.675 -8.731 1.00 0.00 77 TYR A CA 16
ATOM 19446 C C . TYR A 1 76 ? 29.196 -13.646 -7.699 1.00 0.00 77 TYR A C 16
ATOM 19447 O O . TYR A 1 76 ? 29.963 -12.741 -8.024 1.00 0.00 77 TYR A O 16
ATOM 19465 N N . TRP A 1 77 ? 28.713 -13.819 -6.478 1.00 0.00 78 TRP A N 16
ATOM 19466 C CA . TRP A 1 77 ? 29.071 -12.917 -5.397 1.00 0.00 78 TRP A CA 16
ATOM 19467 C C . TRP A 1 77 ? 29.871 -13.712 -4.363 1.00 0.00 78 TRP A C 16
ATOM 19468 O O . TRP A 1 77 ? 29.852 -14.942 -4.370 1.00 0.00 78 TRP A O 16
ATOM 19489 N N . MET A 1 78 ? 30.555 -12.977 -3.498 1.00 0.00 79 MET A N 16
ATOM 19490 C CA . MET A 1 78 ? 31.360 -13.598 -2.460 1.00 0.00 79 MET A CA 16
ATOM 19491 C C . MET A 1 78 ? 30.870 -13.192 -1.069 1.00 0.00 79 MET A C 16
ATOM 19492 O O . MET A 1 78 ? 30.994 -12.033 -0.677 1.00 0.00 79 MET A O 16
ATOM 19506 N N . LEU A 1 79 ? 30.322 -14.169 -0.361 1.00 0.00 80 LEU A N 16
ATOM 19507 C CA . LEU A 1 79 ? 29.812 -13.927 0.978 1.00 0.00 80 LEU A CA 16
ATOM 19508 C C . LEU A 1 79 ? 30.569 -14.808 1.974 1.00 0.00 80 LEU A C 16
ATOM 19509 O O . LEU A 1 79 ? 30.941 -15.935 1.653 1.00 0.00 80 LEU A O 16
ATOM 19525 N N . ASN A 1 80 ? 30.774 -14.260 3.163 1.00 0.00 81 ASN A N 16
ATOM 19526 C CA . ASN A 1 80 ? 31.480 -14.982 4.208 1.00 0.00 81 ASN A CA 16
ATOM 19527 C C . ASN A 1 80 ? 31.053 -14.441 5.573 1.00 0.00 81 ASN A C 16
ATOM 19528 O O . ASN A 1 80 ? 30.570 -13.314 5.675 1.00 0.00 81 ASN A O 16
ATOM 19539 N N . PRO A 1 81 ? 31.250 -15.291 6.616 1.00 0.00 82 PRO A N 16
ATOM 19540 C CA . PRO A 1 81 ? 30.891 -14.910 7.971 1.00 0.00 82 PRO A CA 16
ATOM 19541 C C . PRO A 1 81 ? 31.900 -13.915 8.547 1.00 0.00 82 PRO A C 16
ATOM 19542 O O . PRO A 1 81 ? 32.775 -14.292 9.324 1.00 0.00 82 PRO A O 16
ATOM 19553 N N . TYR A 1 7 ? 7.849 -0.727 7.796 1.00 0.00 8 TYR A N 17
ATOM 19554 C CA . TYR A 1 7 ? 7.418 0.518 8.409 1.00 0.00 8 TYR A CA 17
ATOM 19555 C C . TYR A 1 7 ? 7.622 0.482 9.925 1.00 0.00 8 TYR A C 17
ATOM 19556 O O . TYR A 1 7 ? 7.979 1.490 10.531 1.00 0.00 8 TYR A O 17
ATOM 19574 N N . ILE A 1 8 ? 7.385 -0.691 10.494 1.00 0.00 9 ILE A N 17
ATOM 19575 C CA . ILE A 1 8 ? 7.538 -0.873 11.927 1.00 0.00 9 ILE A CA 17
ATOM 19576 C C . ILE A 1 8 ? 9.008 -0.688 12.306 1.00 0.00 9 ILE A C 17
ATOM 19577 O O . ILE A 1 8 ? 9.316 -0.148 13.368 1.00 0.00 9 ILE A O 17
ATOM 19593 N N . ALA A 1 9 ? 9.878 -1.146 11.418 1.00 0.00 10 ALA A N 17
ATOM 19594 C CA . ALA A 1 9 ? 11.308 -1.038 11.646 1.00 0.00 10 ALA A CA 17
ATOM 19595 C C . ALA A 1 9 ? 11.756 0.400 11.376 1.00 0.00 10 ALA A C 17
ATOM 19596 O O . ALA A 1 9 ? 12.535 0.966 12.141 1.00 0.00 10 ALA A O 17
ATOM 19603 N N . LEU A 1 10 ? 11.245 0.950 10.284 1.00 0.00 11 LEU A N 17
ATOM 19604 C CA . LEU A 1 10 ? 11.582 2.311 9.903 1.00 0.00 11 LEU A CA 17
ATOM 19605 C C . LEU A 1 10 ? 11.200 3.263 11.039 1.00 0.00 11 LEU A C 17
ATOM 19606 O O . LEU A 1 10 ? 11.928 4.212 11.329 1.00 0.00 11 LEU A O 17
ATOM 19622 N N . ILE A 1 11 ? 10.060 2.977 11.650 1.00 0.00 12 ILE A N 17
ATOM 19623 C CA . ILE A 1 11 ? 9.574 3.796 12.747 1.00 0.00 12 ILE A CA 17
ATOM 19624 C C . ILE A 1 11 ? 10.480 3.602 13.964 1.00 0.00 12 ILE A C 17
ATOM 19625 O O . ILE A 1 11 ? 11.084 4.556 14.452 1.00 0.00 12 ILE A O 17
ATOM 19641 N N . THR A 1 12 ? 10.546 2.359 14.421 1.00 0.00 13 THR A N 17
ATOM 19642 C CA . THR A 1 12 ? 11.368 2.028 15.572 1.00 0.00 13 THR A CA 17
ATOM 19643 C C . THR A 1 12 ? 12.768 2.627 15.418 1.00 0.00 13 THR A C 17
ATOM 19644 O O . THR A 1 12 ? 13.392 3.015 16.404 1.00 0.00 13 THR A O 17
ATOM 19655 N N . MET A 1 13 ? 13.219 2.683 14.173 1.00 0.00 14 MET A N 17
ATOM 19656 C CA . MET A 1 13 ? 14.533 3.229 13.878 1.00 0.00 14 MET A CA 17
ATOM 19657 C C . MET A 1 13 ? 14.533 4.754 13.998 1.00 0.00 14 MET A C 17
ATOM 19658 O O . MET A 1 13 ? 15.468 5.337 14.544 1.00 0.00 14 MET A O 17
ATOM 19672 N N . ALA A 1 14 ? 13.474 5.357 13.478 1.00 0.00 15 ALA A N 17
ATOM 19673 C CA . ALA A 1 14 ? 13.340 6.803 13.520 1.00 0.00 15 ALA A CA 17
ATOM 19674 C C . ALA A 1 14 ? 13.198 7.255 14.975 1.00 0.00 15 ALA A C 17
ATOM 19675 O O . ALA A 1 14 ? 13.922 8.142 15.427 1.00 0.00 15 ALA A O 17
ATOM 19682 N N . ILE A 1 15 ? 12.261 6.626 15.668 1.00 0.00 16 ILE A N 17
ATOM 19683 C CA . ILE A 1 15 ? 12.015 6.953 17.062 1.00 0.00 16 ILE A CA 17
ATOM 19684 C C . ILE A 1 15 ? 13.232 6.553 17.898 1.00 0.00 16 ILE A C 17
ATOM 19685 O O . ILE A 1 15 ? 13.533 7.188 18.908 1.00 0.00 16 ILE A O 17
ATOM 19701 N N . ARG A 1 16 ? 13.900 5.501 17.447 1.00 0.00 17 ARG A N 17
ATOM 19702 C CA . ARG A 1 16 ? 15.078 5.008 18.141 1.00 0.00 17 ARG A CA 17
ATOM 19703 C C . ARG A 1 16 ? 16.084 6.142 18.348 1.00 0.00 17 ARG A C 17
ATOM 19704 O O . ARG A 1 16 ? 16.984 6.033 19.180 1.00 0.00 17 ARG A O 17
ATOM 19725 N N . ASP A 1 17 ? 15.898 7.204 17.579 1.00 0.00 18 ASP A N 17
ATOM 19726 C CA . ASP A 1 17 ? 16.778 8.356 17.668 1.00 0.00 18 ASP A CA 17
ATOM 19727 C C . ASP A 1 17 ? 17.001 8.709 19.140 1.00 0.00 18 ASP A C 17
ATOM 19728 O O . ASP A 1 17 ? 18.022 9.298 19.493 1.00 0.00 18 ASP A O 17
ATOM 19737 N N . SER A 1 18 ? 16.029 8.335 19.959 1.00 0.00 19 SER A N 17
ATOM 19738 C CA . SER A 1 18 ? 16.107 8.605 21.385 1.00 0.00 19 SER A CA 17
ATOM 19739 C C . SER A 1 18 ? 16.868 7.481 22.090 1.00 0.00 19 SER A C 17
ATOM 19740 O O . SER A 1 18 ? 17.799 6.908 21.525 1.00 0.00 19 SER A O 17
ATOM 19748 N N . ALA A 1 19 ? 16.444 7.198 23.313 1.00 0.00 20 ALA A N 17
ATOM 19749 C CA . ALA A 1 19 ? 17.075 6.153 24.100 1.00 0.00 20 ALA A CA 17
ATOM 19750 C C . ALA A 1 19 ? 16.253 5.910 25.368 1.00 0.00 20 ALA A C 17
ATOM 19751 O O . ALA A 1 19 ? 16.807 5.597 26.421 1.00 0.00 20 ALA A O 17
ATOM 19758 N N . GLY A 1 20 ? 14.945 6.064 25.226 1.00 0.00 21 GLY A N 17
ATOM 19759 C CA . GLY A 1 20 ? 14.042 5.865 26.346 1.00 0.00 21 GLY A CA 17
ATOM 19760 C C . GLY A 1 20 ? 13.900 7.146 27.171 1.00 0.00 21 GLY A C 17
ATOM 19761 O O . GLY A 1 20 ? 13.940 7.106 28.399 1.00 0.00 21 GLY A O 17
ATOM 19765 N N . GLY A 1 21 ? 13.739 8.254 26.461 1.00 0.00 22 GLY A N 17
ATOM 19766 C CA . GLY A 1 21 ? 13.592 9.545 27.111 1.00 0.00 22 GLY A CA 17
ATOM 19767 C C . GLY A 1 21 ? 12.696 10.474 26.289 1.00 0.00 22 GLY A C 17
ATOM 19768 O O . GLY A 1 21 ? 11.597 10.820 26.718 1.00 0.00 22 GLY A O 17
ATOM 19772 N N . ARG A 1 22 ? 13.201 10.850 25.124 1.00 0.00 23 ARG A N 17
ATOM 19773 C CA . ARG A 1 22 ? 12.460 11.732 24.238 1.00 0.00 23 ARG A CA 17
ATOM 19774 C C . ARG A 1 22 ? 13.015 11.644 22.815 1.00 0.00 23 ARG A C 17
ATOM 19775 O O . ARG A 1 22 ? 14.226 11.550 22.622 1.00 0.00 23 ARG A O 17
ATOM 19796 N N . LEU A 1 23 ? 12.102 11.677 21.855 1.00 0.00 24 LEU A N 17
ATOM 19797 C CA . LEU A 1 23 ? 12.485 11.602 20.455 1.00 0.00 24 LEU A CA 17
ATOM 19798 C C . LEU A 1 23 ? 11.696 12.642 19.658 1.00 0.00 24 LEU A C 17
ATOM 19799 O O . LEU A 1 23 ? 10.522 12.881 19.934 1.00 0.00 24 LEU A O 17
ATOM 19815 N N . THR A 1 24 ? 12.374 13.234 18.685 1.00 0.00 25 THR A N 17
ATOM 19816 C CA . THR A 1 24 ? 11.751 14.244 17.846 1.00 0.00 25 THR A CA 17
ATOM 19817 C C . THR A 1 24 ? 11.149 13.601 16.596 1.00 0.00 25 THR A C 17
ATOM 19818 O O . THR A 1 24 ? 11.874 13.063 15.759 1.00 0.00 25 THR A O 17
ATOM 19829 N N . LEU A 1 25 ? 9.829 13.677 16.507 1.00 0.00 26 LEU A N 17
ATOM 19830 C CA . LEU A 1 25 ? 9.121 13.109 15.372 1.00 0.00 26 LEU A CA 17
ATOM 19831 C C . LEU A 1 25 ? 9.323 14.006 14.149 1.00 0.00 26 LEU A C 17
ATOM 19832 O O . LEU A 1 25 ? 9.247 13.540 13.014 1.00 0.00 26 LEU A O 17
ATOM 19848 N N . ALA A 1 26 ? 9.576 15.277 14.424 1.00 0.00 27 ALA A N 17
ATOM 19849 C CA . ALA A 1 26 ? 9.790 16.244 13.360 1.00 0.00 27 ALA A CA 17
ATOM 19850 C C . ALA A 1 26 ? 11.050 15.867 12.579 1.00 0.00 27 ALA A C 17
ATOM 19851 O O . ALA A 1 26 ? 11.034 15.829 11.350 1.00 0.00 27 ALA A O 17
ATOM 19858 N N . GLU A 1 27 ? 12.111 15.597 13.325 1.00 0.00 28 GLU A N 17
ATOM 19859 C CA . GLU A 1 27 ? 13.377 15.224 12.717 1.00 0.00 28 GLU A CA 17
ATOM 19860 C C . GLU A 1 27 ? 13.282 13.824 12.108 1.00 0.00 28 GLU A C 17
ATOM 19861 O O . GLU A 1 27 ? 13.885 13.551 11.072 1.00 0.00 28 GLU A O 17
ATOM 19873 N N . ILE A 1 28 ? 12.519 12.972 12.779 1.00 0.00 29 ILE A N 17
ATOM 19874 C CA . ILE A 1 28 ? 12.337 11.607 12.316 1.00 0.00 29 ILE A CA 17
ATOM 19875 C C . ILE A 1 28 ? 11.682 11.624 10.934 1.00 0.00 29 ILE A C 17
ATOM 19876 O O . ILE A 1 28 ? 12.261 11.140 9.962 1.00 0.00 29 ILE A O 17
ATOM 19892 N N . ASN A 1 29 ? 10.483 12.187 10.889 1.00 0.00 30 ASN A N 17
ATOM 19893 C CA . ASN A 1 29 ? 9.743 12.274 9.641 1.00 0.00 30 ASN A CA 17
ATOM 19894 C C . ASN A 1 29 ? 10.534 13.120 8.642 1.00 0.00 30 ASN A C 17
ATOM 19895 O O . ASN A 1 29 ? 10.441 12.910 7.434 1.00 0.00 30 ASN A O 17
ATOM 19906 N N . GLU A 1 30 ? 11.295 14.060 9.184 1.00 0.00 31 GLU A N 17
ATOM 19907 C CA . GLU A 1 30 ? 12.102 14.939 8.355 1.00 0.00 31 GLU A CA 17
ATOM 19908 C C . GLU A 1 30 ? 13.049 14.119 7.476 1.00 0.00 31 GLU A C 17
ATOM 19909 O O . GLU A 1 30 ? 13.096 14.310 6.262 1.00 0.00 31 GLU A O 17
ATOM 19921 N N . TYR A 1 31 ? 13.780 13.224 8.124 1.00 0.00 32 TYR A N 17
ATOM 19922 C CA . TYR A 1 31 ? 14.722 12.374 7.416 1.00 0.00 32 TYR A CA 17
ATOM 19923 C C . TYR A 1 31 ? 14.009 11.189 6.763 1.00 0.00 32 TYR A C 17
ATOM 19924 O O . TYR A 1 31 ? 14.559 10.543 5.872 1.00 0.00 32 TYR A O 17
ATOM 19942 N N . LEU A 1 32 ? 12.795 10.939 7.231 1.00 0.00 33 LEU A N 17
ATOM 19943 C CA . LEU A 1 32 ? 12.000 9.843 6.703 1.00 0.00 33 LEU A CA 17
ATOM 19944 C C . LEU A 1 32 ? 11.530 10.194 5.290 1.00 0.00 33 LEU A C 17
ATOM 19945 O O . LEU A 1 32 ? 11.679 9.396 4.366 1.00 0.00 33 LEU A O 17
ATOM 19961 N N . MET A 1 33 ? 10.972 11.389 5.166 1.00 0.00 34 MET A N 17
ATOM 19962 C CA . MET A 1 33 ? 10.479 11.856 3.881 1.00 0.00 34 MET A CA 17
ATOM 19963 C C . MET A 1 33 ? 11.637 12.171 2.932 1.00 0.00 34 MET A C 17
ATOM 19964 O O . MET A 1 33 ? 11.462 12.174 1.714 1.00 0.00 34 MET A O 17
ATOM 19978 N N . GLY A 1 34 ? 12.793 12.430 3.525 1.00 0.00 35 GLY A N 17
ATOM 19979 C CA . GLY A 1 34 ? 13.979 12.746 2.747 1.00 0.00 35 GLY A CA 17
ATOM 19980 C C . GLY A 1 34 ? 14.522 11.500 2.045 1.00 0.00 35 GLY A C 17
ATOM 19981 O O . GLY A 1 34 ? 14.885 11.553 0.870 1.00 0.00 35 GLY A O 17
ATOM 19985 N N . LYS A 1 35 ? 14.561 10.408 2.793 1.00 0.00 36 LYS A N 17
ATOM 19986 C CA . LYS A 1 35 ? 15.055 9.150 2.257 1.00 0.00 36 LYS A CA 17
ATOM 19987 C C . LYS A 1 35 ? 14.005 8.556 1.316 1.00 0.00 36 LYS A C 17
ATOM 19988 O O . LYS A 1 35 ? 14.344 8.016 0.264 1.00 0.00 36 LYS A O 17
ATOM 20007 N N . PHE A 1 36 ? 12.752 8.674 1.728 1.00 0.00 37 PHE A N 17
ATOM 20008 C CA . PHE A 1 36 ? 11.650 8.155 0.935 1.00 0.00 37 PHE A CA 17
ATOM 20009 C C . PHE A 1 36 ? 10.664 9.267 0.572 1.00 0.00 37 PHE A C 17
ATOM 20010 O O . PHE A 1 36 ? 9.586 9.361 1.156 1.00 0.00 37 PHE A O 17
ATOM 20027 N N . PRO A 1 37 ? 11.080 10.104 -0.416 1.00 0.00 38 PRO A N 17
ATOM 20028 C CA . PRO A 1 37 ? 10.245 11.206 -0.864 1.00 0.00 38 PRO A CA 17
ATOM 20029 C C . PRO A 1 37 ? 9.089 10.701 -1.730 1.00 0.00 38 PRO A C 17
ATOM 20030 O O . PRO A 1 37 ? 8.094 11.401 -1.913 1.00 0.00 38 PRO A O 17
ATOM 20041 N N . PHE A 1 38 ? 9.259 9.490 -2.241 1.00 0.00 39 PHE A N 17
ATOM 20042 C CA . PHE A 1 38 ? 8.243 8.884 -3.083 1.00 0.00 39 PHE A CA 17
ATOM 20043 C C . PHE A 1 38 ? 7.257 8.063 -2.249 1.00 0.00 39 PHE A C 17
ATOM 20044 O O . PHE A 1 38 ? 6.141 7.792 -2.689 1.00 0.00 39 PHE A O 17
ATOM 20061 N N . PHE A 1 39 ? 7.706 7.690 -1.059 1.00 0.00 40 PHE A N 17
ATOM 20062 C CA . PHE A 1 39 ? 6.878 6.905 -0.159 1.00 0.00 40 PHE A CA 17
ATOM 20063 C C . PHE A 1 39 ? 5.976 7.809 0.684 1.00 0.00 40 PHE A C 17
ATOM 20064 O O . PHE A 1 39 ? 5.017 7.339 1.294 1.00 0.00 40 PHE A O 17
ATOM 20081 N N . ARG A 1 40 ? 6.316 9.090 0.691 1.00 0.00 41 ARG A N 17
ATOM 20082 C CA . ARG A 1 40 ? 5.549 10.063 1.449 1.00 0.00 41 ARG A CA 17
ATOM 20083 C C . ARG A 1 40 ? 4.565 10.794 0.533 1.00 0.00 41 ARG A C 17
ATOM 20084 O O . ARG A 1 40 ? 4.188 11.933 0.803 1.00 0.00 41 ARG A O 17
ATOM 20105 N N . GLY A 1 41 ? 4.178 10.109 -0.533 1.00 0.00 42 GLY A N 17
ATOM 20106 C CA . GLY A 1 41 ? 3.246 10.679 -1.491 1.00 0.00 42 GLY A CA 17
ATOM 20107 C C . GLY A 1 41 ? 2.416 9.585 -2.166 1.00 0.00 42 GLY A C 17
ATOM 20108 O O . GLY A 1 41 ? 2.429 9.457 -3.389 1.00 0.00 42 GLY A O 17
ATOM 20112 N N . SER A 1 42 ? 1.714 8.824 -1.339 1.00 0.00 43 SER A N 17
ATOM 20113 C CA . SER A 1 42 ? 0.880 7.745 -1.841 1.00 0.00 43 SER A CA 17
ATOM 20114 C C . SER A 1 42 ? -0.486 7.776 -1.152 1.00 0.00 43 SER A C 17
ATOM 20115 O O . SER A 1 42 ? -1.491 8.118 -1.774 1.00 0.00 43 SER A O 17
ATOM 20123 N N . TYR A 1 43 ? -0.478 7.414 0.122 1.00 0.00 44 TYR A N 17
ATOM 20124 C CA . TYR A 1 43 ? -1.704 7.396 0.902 1.00 0.00 44 TYR A CA 17
ATOM 20125 C C . TYR A 1 43 ? -1.704 8.511 1.951 1.00 0.00 44 TYR A C 17
ATOM 20126 O O . TYR A 1 43 ? -0.665 8.819 2.533 1.00 0.00 44 TYR A O 17
ATOM 20144 N N . THR A 1 44 ? -2.880 9.084 2.159 1.00 0.00 45 THR A N 17
ATOM 20145 C CA . THR A 1 44 ? -3.028 10.157 3.127 1.00 0.00 45 THR A CA 17
ATOM 20146 C C . THR A 1 44 ? -3.064 9.593 4.549 1.00 0.00 45 THR A C 17
ATOM 20147 O O . THR A 1 44 ? -3.992 9.868 5.307 1.00 0.00 45 THR A O 17
ATOM 20158 N N . GLY A 1 45 ? -2.041 8.813 4.867 1.00 0.00 46 GLY A N 17
ATOM 20159 C CA . GLY A 1 45 ? -1.944 8.207 6.184 1.00 0.00 46 GLY A CA 17
ATOM 20160 C C . GLY A 1 45 ? -0.492 7.860 6.522 1.00 0.00 46 GLY A C 17
ATOM 20161 O O . GLY A 1 45 ? -0.116 6.688 6.530 1.00 0.00 46 GLY A O 17
ATOM 20165 N N . TRP A 1 46 ? 0.284 8.899 6.793 1.00 0.00 47 TRP A N 17
ATOM 20166 C CA . TRP A 1 46 ? 1.685 8.719 7.130 1.00 0.00 47 TRP A CA 17
ATOM 20167 C C . TRP A 1 46 ? 1.847 8.973 8.630 1.00 0.00 47 TRP A C 17
ATOM 20168 O O . TRP A 1 46 ? 2.006 8.035 9.409 1.00 0.00 47 TRP A O 17
ATOM 20189 N N . ARG A 1 47 ? 1.799 10.248 8.990 1.00 0.00 48 ARG A N 17
ATOM 20190 C CA . ARG A 1 47 ? 1.938 10.638 10.383 1.00 0.00 48 ARG A CA 17
ATOM 20191 C C . ARG A 1 47 ? 0.852 9.973 11.231 1.00 0.00 48 ARG A C 17
ATOM 20192 O O . ARG A 1 47 ? 1.059 9.708 12.415 1.00 0.00 48 ARG A O 17
ATOM 20213 N N . ASN A 1 48 ? -0.282 9.723 10.593 1.00 0.00 49 ASN A N 17
ATOM 20214 C CA . ASN A 1 48 ? -1.401 9.094 11.274 1.00 0.00 49 ASN A CA 17
ATOM 20215 C C . ASN A 1 48 ? -1.069 7.625 11.543 1.00 0.00 49 ASN A C 17
ATOM 20216 O O . ASN A 1 48 ? -1.140 7.167 12.682 1.00 0.00 49 ASN A O 17
ATOM 20227 N N . SER A 1 49 ? -0.712 6.927 10.475 1.00 0.00 50 SER A N 17
ATOM 20228 C CA . SER A 1 49 ? -0.369 5.519 10.581 1.00 0.00 50 SER A CA 17
ATOM 20229 C C . SER A 1 49 ? 0.927 5.355 11.377 1.00 0.00 50 SER A C 17
ATOM 20230 O O . SER A 1 49 ? 1.016 4.501 12.257 1.00 0.00 50 SER A O 17
ATOM 20238 N N . VAL A 1 50 ? 1.901 6.188 11.039 1.00 0.00 51 VAL A N 17
ATOM 20239 C CA . VAL A 1 50 ? 3.189 6.146 11.711 1.00 0.00 51 VAL A CA 17
ATOM 20240 C C . VAL A 1 50 ? 2.984 6.370 13.211 1.00 0.00 51 VAL A C 17
ATOM 20241 O O . VAL A 1 50 ? 3.454 5.582 14.029 1.00 0.00 51 VAL A O 17
ATOM 20254 N N . ARG A 1 51 ? 2.280 7.448 13.525 1.00 0.00 52 ARG A N 17
ATOM 20255 C CA . ARG A 1 51 ? 2.007 7.785 14.912 1.00 0.00 52 ARG A CA 17
ATOM 20256 C C . ARG A 1 51 ? 1.203 6.669 15.581 1.00 0.00 52 ARG A C 17
ATOM 20257 O O . ARG A 1 51 ? 1.349 6.424 16.777 1.00 0.00 52 ARG A O 17
ATOM 20278 N N . HIS A 1 52 ? 0.370 6.021 14.779 1.00 0.00 53 HIS A N 17
ATOM 20279 C CA . HIS A 1 52 ? -0.459 4.937 15.279 1.00 0.00 53 HIS A CA 17
ATOM 20280 C C . HIS A 1 52 ? 0.433 3.796 15.772 1.00 0.00 53 HIS A C 17
ATOM 20281 O O . HIS A 1 52 ? 0.332 3.378 16.924 1.00 0.00 53 HIS A O 17
ATOM 20295 N N . ASN A 1 53 ? 1.285 3.323 14.874 1.00 0.00 54 ASN A N 17
ATOM 20296 C CA . ASN A 1 53 ? 2.193 2.238 15.204 1.00 0.00 54 ASN A CA 17
ATOM 20297 C C . ASN A 1 53 ? 3.209 2.725 16.240 1.00 0.00 54 ASN A C 17
ATOM 20298 O O . ASN A 1 53 ? 3.643 1.957 17.096 1.00 0.00 54 ASN A O 17
ATOM 20309 N N . LEU A 1 54 ? 3.557 3.999 16.127 1.00 0.00 55 LEU A N 17
ATOM 20310 C CA . LEU A 1 54 ? 4.512 4.597 17.043 1.00 0.00 55 LEU A CA 17
ATOM 20311 C C . LEU A 1 54 ? 3.980 4.485 18.473 1.00 0.00 55 LEU A C 17
ATOM 20312 O O . LEU A 1 54 ? 4.712 4.099 19.383 1.00 0.00 55 LEU A O 17
ATOM 20328 N N . SER A 1 55 ? 2.710 4.830 18.626 1.00 0.00 56 SER A N 17
ATOM 20329 C CA . SER A 1 55 ? 2.072 4.773 19.930 1.00 0.00 56 SER A CA 17
ATOM 20330 C C . SER A 1 55 ? 1.745 3.323 20.290 1.00 0.00 56 SER A C 17
ATOM 20331 O O . SER A 1 55 ? 1.843 2.930 21.452 1.00 0.00 56 SER A O 17
ATOM 20339 N N . LEU A 1 56 ? 1.363 2.566 19.272 1.00 0.00 57 LEU A N 17
ATOM 20340 C CA . LEU A 1 56 ? 1.021 1.167 19.467 1.00 0.00 57 LEU A CA 17
ATOM 20341 C C . LEU A 1 56 ? 2.303 0.334 19.510 1.00 0.00 57 LEU A C 17
ATOM 20342 O O . LEU A 1 56 ? 2.250 -0.889 19.632 1.00 0.00 57 LEU A O 17
ATOM 20358 N N . ASN A 1 57 ? 3.426 1.030 19.408 1.00 0.00 58 ASN A N 17
ATOM 20359 C CA . ASN A 1 57 ? 4.720 0.370 19.434 1.00 0.00 58 ASN A CA 17
ATOM 20360 C C . ASN A 1 57 ? 5.160 0.177 20.887 1.00 0.00 58 ASN A C 17
ATOM 20361 O O . ASN A 1 57 ? 4.789 -0.806 21.527 1.00 0.00 58 ASN A O 17
ATOM 20372 N N . ASP A 1 58 ? 5.946 1.130 21.366 1.00 0.00 59 ASP A N 17
ATOM 20373 C CA . ASP A 1 58 ? 6.440 1.078 22.731 1.00 0.00 59 ASP A CA 17
ATOM 20374 C C . ASP A 1 58 ? 5.364 1.610 23.680 1.00 0.00 59 ASP A C 17
ATOM 20375 O O . ASP A 1 58 ? 5.266 1.169 24.823 1.00 0.00 59 ASP A O 17
ATOM 20384 N N . CYS A 1 59 ? 4.584 2.552 23.169 1.00 0.00 60 CYS A N 17
ATOM 20385 C CA . CYS A 1 59 ? 3.519 3.150 23.956 1.00 0.00 60 CYS A CA 17
ATOM 20386 C C . CYS A 1 59 ? 4.125 4.256 24.823 1.00 0.00 60 CYS A C 17
ATOM 20387 O O . CYS A 1 59 ? 4.492 4.018 25.973 1.00 0.00 60 CYS A O 17
ATOM 20395 N N . PHE A 1 60 ? 4.211 5.441 24.238 1.00 0.00 61 PHE A N 17
ATOM 20396 C CA . PHE A 1 60 ? 4.766 6.585 24.942 1.00 0.00 61 PHE A CA 17
ATOM 20397 C C . PHE A 1 60 ? 3.825 7.788 24.861 1.00 0.00 61 PHE A C 17
ATOM 20398 O O . PHE A 1 60 ? 2.658 7.645 24.499 1.00 0.00 61 PHE A O 17
ATOM 20415 N N . VAL A 1 61 ? 4.367 8.947 25.206 1.00 0.00 62 VAL A N 17
ATOM 20416 C CA . VAL A 1 61 ? 3.590 10.175 25.177 1.00 0.00 62 VAL A CA 17
ATOM 20417 C C . VAL A 1 61 ? 4.199 11.134 24.152 1.00 0.00 62 VAL A C 17
ATOM 20418 O O . VAL A 1 61 ? 5.387 11.048 23.845 1.00 0.00 62 VAL A O 17
ATOM 20431 N N . LYS A 1 62 ? 3.357 12.027 23.652 1.00 0.00 63 LYS A N 17
ATOM 20432 C CA . LYS A 1 62 ? 3.798 13.002 22.669 1.00 0.00 63 LYS A CA 17
ATOM 20433 C C . LYS A 1 62 ? 3.589 14.412 23.226 1.00 0.00 63 LYS A C 17
ATOM 20434 O O . LYS A 1 62 ? 2.604 14.671 23.915 1.00 0.00 63 LYS A O 17
ATOM 20453 N N . VAL A 1 63 ? 4.532 15.286 22.906 1.00 0.00 64 VAL A N 17
ATOM 20454 C CA . VAL A 1 63 ? 4.464 16.662 23.366 1.00 0.00 64 VAL A CA 17
ATOM 20455 C C . VAL A 1 63 ? 4.549 17.602 22.162 1.00 0.00 64 VAL A C 17
ATOM 20456 O O . VAL A 1 63 ? 5.346 17.380 21.251 1.00 0.00 64 VAL A O 17
ATOM 20469 N N . LEU A 1 64 ? 3.718 18.633 22.197 1.00 0.00 65 LEU A N 17
ATOM 20470 C CA . LEU A 1 64 ? 3.690 19.608 21.119 1.00 0.00 65 LEU A CA 17
ATOM 20471 C C . LEU A 1 64 ? 3.849 21.013 21.704 1.00 0.00 65 LEU A C 17
ATOM 20472 O O . LEU A 1 64 ? 4.698 21.783 21.257 1.00 0.00 65 LEU A O 17
ATOM 20488 N N . ARG A 1 65 ? 3.019 21.304 22.696 1.00 0.00 66 ARG A N 17
ATOM 20489 C CA . ARG A 1 65 ? 3.057 22.603 23.346 1.00 0.00 66 ARG A CA 17
ATOM 20490 C C . ARG A 1 65 ? 4.153 22.630 24.413 1.00 0.00 66 ARG A C 17
ATOM 20491 O O . ARG A 1 65 ? 4.017 22.005 25.464 1.00 0.00 66 ARG A O 17
ATOM 20512 N N . ASP A 1 66 ? 5.215 23.360 24.107 1.00 0.00 67 ASP A N 17
ATOM 20513 C CA . ASP A 1 66 ? 6.334 23.476 25.027 1.00 0.00 67 ASP A CA 17
ATOM 20514 C C . ASP A 1 66 ? 7.143 24.729 24.683 1.00 0.00 67 ASP A C 17
ATOM 20515 O O . ASP A 1 66 ? 7.051 25.246 23.571 1.00 0.00 67 ASP A O 17
ATOM 20524 N N . PRO A 1 67 ? 7.938 25.193 25.684 1.00 0.00 68 PRO A N 17
ATOM 20525 C CA . PRO A 1 67 ? 8.762 26.375 25.499 1.00 0.00 68 PRO A CA 17
ATOM 20526 C C . PRO A 1 67 ? 9.981 26.062 24.629 1.00 0.00 68 PRO A C 17
ATOM 20527 O O . PRO A 1 67 ? 11.119 26.211 25.072 1.00 0.00 68 PRO A O 17
ATOM 20538 N N . SER A 1 68 ? 9.702 25.634 23.407 1.00 0.00 69 SER A N 17
ATOM 20539 C CA . SER A 1 68 ? 10.762 25.299 22.471 1.00 0.00 69 SER A CA 17
ATOM 20540 C C . SER A 1 68 ? 10.368 25.732 21.057 1.00 0.00 69 SER A C 17
ATOM 20541 O O . SER A 1 68 ? 11.104 26.470 20.403 1.00 0.00 69 SER A O 17
ATOM 20549 N N . ARG A 1 69 ? 9.209 25.256 20.628 1.00 0.00 70 ARG A N 17
ATOM 20550 C CA . ARG A 1 69 ? 8.708 25.586 19.304 1.00 0.00 70 ARG A CA 17
ATOM 20551 C C . ARG A 1 69 ? 7.189 25.760 19.339 1.00 0.00 70 ARG A C 17
ATOM 20552 O O . ARG A 1 69 ? 6.454 24.946 18.782 1.00 0.00 70 ARG A O 17
ATOM 20573 N N . PRO A 1 70 ? 6.751 26.855 20.017 1.00 0.00 71 PRO A N 17
ATOM 20574 C CA . PRO A 1 70 ? 5.332 27.146 20.132 1.00 0.00 71 PRO A CA 17
ATOM 20575 C C . PRO A 1 70 ? 4.777 27.696 18.817 1.00 0.00 71 PRO A C 17
ATOM 20576 O O . PRO A 1 70 ? 3.646 27.392 18.441 1.00 0.00 71 PRO A O 17
ATOM 20587 N N . TRP A 1 71 ? 5.599 28.496 18.154 1.00 0.00 72 TRP A N 17
ATOM 20588 C CA . TRP A 1 71 ? 5.204 29.092 16.888 1.00 0.00 72 TRP A CA 17
ATOM 20589 C C . TRP A 1 71 ? 6.120 28.533 15.797 1.00 0.00 72 TRP A C 17
ATOM 20590 O O . TRP A 1 71 ? 6.613 29.280 14.954 1.00 0.00 72 TRP A O 17
ATOM 20611 N N . GLY A 1 72 ? 6.319 27.224 15.849 1.00 0.00 73 GLY A N 17
ATOM 20612 C CA . GLY A 1 72 ? 7.166 26.557 14.875 1.00 0.00 73 GLY A CA 17
ATOM 20613 C C . GLY A 1 72 ? 6.342 25.647 13.963 1.00 0.00 73 GLY A C 17
ATOM 20614 O O . GLY A 1 72 ? 5.262 26.027 13.513 1.00 0.00 73 GLY A O 17
ATOM 20618 N N . LYS A 1 73 ? 6.883 24.463 13.717 1.00 0.00 74 LYS A N 17
ATOM 20619 C CA . LYS A 1 73 ? 6.210 23.495 12.866 1.00 0.00 74 LYS A CA 17
ATOM 20620 C C . LYS A 1 73 ? 6.787 22.103 13.131 1.00 0.00 74 LYS A C 17
ATOM 20621 O O . LYS A 1 73 ? 6.819 21.260 12.235 1.00 0.00 74 LYS A O 17
ATOM 20640 N N . ASP A 1 74 ? 7.228 21.904 14.364 1.00 0.00 75 ASP A N 17
ATOM 20641 C CA . ASP A 1 74 ? 7.801 20.629 14.758 1.00 0.00 75 ASP A CA 17
ATOM 20642 C C . ASP A 1 74 ? 7.504 20.375 16.237 1.00 0.00 75 ASP A C 17
ATOM 20643 O O . ASP A 1 74 ? 6.947 21.235 16.918 1.00 0.00 75 ASP A O 17
ATOM 20652 N N . ASN A 1 75 ? 7.889 19.192 16.691 1.00 0.00 76 ASN A N 17
ATOM 20653 C CA . ASN A 1 75 ? 7.671 18.815 18.077 1.00 0.00 76 ASN A CA 17
ATOM 20654 C C . ASN A 1 75 ? 8.414 17.509 18.369 1.00 0.00 76 ASN A C 17
ATOM 20655 O O . ASN A 1 75 ? 9.006 16.914 17.471 1.00 0.00 76 ASN A O 17
ATOM 20666 N N . TYR A 1 76 ? 8.357 17.102 19.629 1.00 0.00 77 TYR A N 17
ATOM 20667 C CA . TYR A 1 76 ? 9.017 15.878 20.050 1.00 0.00 77 TYR A CA 17
ATOM 20668 C C . TYR A 1 76 ? 8.098 15.039 20.940 1.00 0.00 77 TYR A C 17
ATOM 20669 O O . TYR A 1 76 ? 7.138 15.555 21.510 1.00 0.00 77 TYR A O 17
ATOM 20687 N N . TRP A 1 77 ? 8.425 13.758 21.033 1.00 0.00 78 TRP A N 17
ATOM 20688 C CA . TRP A 1 77 ? 7.642 12.842 21.844 1.00 0.00 78 TRP A CA 17
ATOM 20689 C C . TRP A 1 77 ? 8.516 12.377 23.010 1.00 0.00 78 TRP A C 17
ATOM 20690 O O . TRP A 1 77 ? 9.741 12.473 22.949 1.00 0.00 78 TRP A O 17
ATOM 20711 N N . MET A 1 78 ? 7.853 11.882 24.045 1.00 0.00 79 MET A N 17
ATOM 20712 C CA . MET A 1 78 ? 8.555 11.401 25.223 1.00 0.00 79 MET A CA 17
ATOM 20713 C C . MET A 1 78 ? 8.281 9.914 25.456 1.00 0.00 79 MET A C 17
ATOM 20714 O O . MET A 1 78 ? 7.173 9.535 25.831 1.00 0.00 79 MET A O 17
ATOM 20728 N N . LEU A 1 79 ? 9.310 9.112 25.223 1.00 0.00 80 LEU A N 17
ATOM 20729 C CA . LEU A 1 79 ? 9.194 7.675 25.403 1.00 0.00 80 LEU A CA 17
ATOM 20730 C C . LEU A 1 79 ? 10.193 7.216 26.467 1.00 0.00 80 LEU A C 17
ATOM 20731 O O . LEU A 1 79 ? 11.337 7.667 26.485 1.00 0.00 80 LEU A O 17
ATOM 20747 N N . ASN A 1 80 ? 9.724 6.325 27.328 1.00 0.00 81 ASN A N 17
ATOM 20748 C CA . ASN A 1 80 ? 10.562 5.800 28.393 1.00 0.00 81 ASN A CA 17
ATOM 20749 C C . ASN A 1 80 ? 10.151 4.358 28.695 1.00 0.00 81 ASN A C 17
ATOM 20750 O O . ASN A 1 80 ? 9.024 3.956 28.408 1.00 0.00 81 ASN A O 17
ATOM 20761 N N . PRO A 1 81 ? 11.112 3.598 29.286 1.00 0.00 82 PRO A N 17
ATOM 20762 C CA . PRO A 1 81 ? 10.862 2.209 29.630 1.00 0.00 82 PRO A CA 17
ATOM 20763 C C . PRO A 1 81 ? 9.968 2.103 30.868 1.00 0.00 82 PRO A C 17
ATOM 20764 O O . PRO A 1 81 ? 9.911 3.028 31.677 1.00 0.00 82 PRO A O 17
ATOM 20775 N N . TYR A 1 7 ? 7.178 -9.598 -10.371 1.00 0.00 8 TYR A N 18
ATOM 20776 C CA . TYR A 1 7 ? 8.084 -10.173 -11.350 1.00 0.00 8 TYR A CA 18
ATOM 20777 C C . TYR A 1 7 ? 8.804 -11.396 -10.779 1.00 0.00 8 TYR A C 18
ATOM 20778 O O . TYR A 1 7 ? 8.761 -12.476 -11.367 1.00 0.00 8 TYR A O 18
ATOM 20796 N N . ILE A 1 8 ? 9.449 -11.187 -9.641 1.00 0.00 9 ILE A N 18
ATOM 20797 C CA . ILE A 1 8 ? 10.176 -12.259 -8.985 1.00 0.00 9 ILE A CA 18
ATOM 20798 C C . ILE A 1 8 ? 9.245 -13.457 -8.790 1.00 0.00 9 ILE A C 18
ATOM 20799 O O . ILE A 1 8 ? 9.681 -14.605 -8.861 1.00 0.00 9 ILE A O 18
ATOM 20815 N N . ALA A 1 9 ? 7.979 -13.149 -8.550 1.00 0.00 10 ALA A N 18
ATOM 20816 C CA . ALA A 1 9 ? 6.982 -14.186 -8.345 1.00 0.00 10 ALA A CA 18
ATOM 20817 C C . ALA A 1 9 ? 6.681 -14.869 -9.681 1.00 0.00 10 ALA A C 18
ATOM 20818 O O . ALA A 1 9 ? 6.630 -16.096 -9.757 1.00 0.00 10 ALA A O 18
ATOM 20825 N N . LEU A 1 10 ? 6.489 -14.045 -10.700 1.00 0.00 11 LEU A N 18
ATOM 20826 C CA . LEU A 1 10 ? 6.195 -14.554 -12.029 1.00 0.00 11 LEU A CA 18
ATOM 20827 C C . LEU A 1 10 ? 7.287 -15.542 -12.446 1.00 0.00 11 LEU A C 18
ATOM 20828 O O . LEU A 1 10 ? 7.004 -16.549 -13.093 1.00 0.00 11 LEU A O 18
ATOM 20844 N N . ILE A 1 11 ? 8.512 -15.218 -12.058 1.00 0.00 12 ILE A N 18
ATOM 20845 C CA . ILE A 1 11 ? 9.647 -16.064 -12.383 1.00 0.00 12 ILE A CA 18
ATOM 20846 C C . ILE A 1 11 ? 9.538 -17.378 -11.607 1.00 0.00 12 ILE A C 18
ATOM 20847 O O . ILE A 1 11 ? 9.513 -18.455 -12.202 1.00 0.00 12 ILE A O 18
ATOM 20863 N N . THR A 1 12 ? 9.476 -17.247 -10.290 1.00 0.00 13 THR A N 18
ATOM 20864 C CA . THR A 1 12 ? 9.370 -18.410 -9.426 1.00 0.00 13 THR A CA 18
ATOM 20865 C C . THR A 1 12 ? 8.369 -19.414 -10.003 1.00 0.00 13 THR A C 18
ATOM 20866 O O . THR A 1 12 ? 8.619 -20.618 -9.999 1.00 0.00 13 THR A O 18
ATOM 20877 N N . MET A 1 13 ? 7.256 -18.880 -10.486 1.00 0.00 14 MET A N 18
ATOM 20878 C CA . MET A 1 13 ? 6.217 -19.714 -11.065 1.00 0.00 14 MET A CA 18
ATOM 20879 C C . MET A 1 13 ? 6.562 -20.099 -12.505 1.00 0.00 14 MET A C 18
ATOM 20880 O O . MET A 1 13 ? 6.082 -21.111 -13.013 1.00 0.00 14 MET A O 18
ATOM 20894 N N . ALA A 1 14 ? 7.392 -19.271 -13.123 1.00 0.00 15 ALA A N 18
ATOM 20895 C CA . ALA A 1 14 ? 7.807 -19.512 -14.494 1.00 0.00 15 ALA A CA 18
ATOM 20896 C C . ALA A 1 14 ? 8.796 -20.679 -14.525 1.00 0.00 15 ALA A C 18
ATOM 20897 O O . ALA A 1 14 ? 8.623 -21.624 -15.294 1.00 0.00 15 ALA A O 18
ATOM 20904 N N . ILE A 1 15 ? 9.812 -20.575 -13.681 1.00 0.00 16 ILE A N 18
ATOM 20905 C CA . ILE A 1 15 ? 10.829 -21.610 -13.602 1.00 0.00 16 ILE A CA 18
ATOM 20906 C C . ILE A 1 15 ? 10.244 -22.841 -12.908 1.00 0.00 16 ILE A C 18
ATOM 20907 O O . ILE A 1 15 ? 10.598 -23.972 -13.239 1.00 0.00 16 ILE A O 18
ATOM 20923 N N . ARG A 1 16 ? 9.359 -22.581 -11.957 1.00 0.00 17 ARG A N 18
ATOM 20924 C CA . ARG A 1 16 ? 8.722 -23.654 -11.213 1.00 0.00 17 ARG A CA 18
ATOM 20925 C C . ARG A 1 16 ? 8.240 -24.748 -12.168 1.00 0.00 17 ARG A C 18
ATOM 20926 O O . ARG A 1 16 ? 8.074 -25.899 -11.765 1.00 0.00 17 ARG A O 18
ATOM 20947 N N . ASP A 1 17 ? 8.030 -24.352 -13.414 1.00 0.00 18 ASP A N 18
ATOM 20948 C CA . ASP A 1 17 ? 7.571 -25.285 -14.429 1.00 0.00 18 ASP A CA 18
ATOM 20949 C C . ASP A 1 17 ? 8.597 -26.409 -14.583 1.00 0.00 18 ASP A C 18
ATOM 20950 O O . ASP A 1 17 ? 8.239 -27.542 -14.904 1.00 0.00 18 ASP A O 18
ATOM 20959 N N . SER A 1 18 ? 9.853 -26.057 -14.349 1.00 0.00 19 SER A N 18
ATOM 20960 C CA . SER A 1 18 ? 10.934 -27.023 -14.458 1.00 0.00 19 SER A CA 18
ATOM 20961 C C . SER A 1 18 ? 10.828 -28.056 -13.334 1.00 0.00 19 SER A C 18
ATOM 20962 O O . SER A 1 18 ? 10.544 -29.226 -13.586 1.00 0.00 19 SER A O 18
ATOM 20970 N N . ALA A 1 19 ? 11.062 -27.586 -12.117 1.00 0.00 20 ALA A N 18
ATOM 20971 C CA . ALA A 1 19 ? 10.996 -28.454 -10.954 1.00 0.00 20 ALA A CA 18
ATOM 20972 C C . ALA A 1 19 ? 12.352 -29.135 -10.754 1.00 0.00 20 ALA A C 18
ATOM 20973 O O . ALA A 1 19 ? 12.421 -30.351 -10.585 1.00 0.00 20 ALA A O 18
ATOM 20980 N N . GLY A 1 20 ? 13.397 -28.320 -10.781 1.00 0.00 21 GLY A N 18
ATOM 20981 C CA . GLY A 1 20 ? 14.746 -28.829 -10.605 1.00 0.00 21 GLY A CA 18
ATOM 20982 C C . GLY A 1 20 ? 15.112 -29.812 -11.719 1.00 0.00 21 GLY A C 18
ATOM 20983 O O . GLY A 1 20 ? 15.416 -30.973 -11.452 1.00 0.00 21 GLY A O 18
ATOM 20987 N N . GLY A 1 21 ? 15.070 -29.309 -12.945 1.00 0.00 22 GLY A N 18
ATOM 20988 C CA . GLY A 1 21 ? 15.393 -30.128 -14.100 1.00 0.00 22 GLY A CA 18
ATOM 20989 C C . GLY A 1 21 ? 15.859 -29.263 -15.273 1.00 0.00 22 GLY A C 18
ATOM 20990 O O . GLY A 1 21 ? 17.047 -29.227 -15.590 1.00 0.00 22 GLY A O 18
ATOM 20994 N N . ARG A 1 22 ? 14.898 -28.586 -15.885 1.00 0.00 23 ARG A N 18
ATOM 20995 C CA . ARG A 1 22 ? 15.195 -27.723 -17.016 1.00 0.00 23 ARG A CA 18
ATOM 20996 C C . ARG A 1 22 ? 14.073 -26.702 -17.213 1.00 0.00 23 ARG A C 18
ATOM 20997 O O . ARG A 1 22 ? 12.896 -27.058 -17.204 1.00 0.00 23 ARG A O 18
ATOM 21018 N N . LEU A 1 23 ? 14.477 -25.452 -17.386 1.00 0.00 24 LEU A N 18
ATOM 21019 C CA . LEU A 1 23 ? 13.520 -24.377 -17.585 1.00 0.00 24 LEU A CA 18
ATOM 21020 C C . LEU A 1 23 ? 13.751 -23.742 -18.958 1.00 0.00 24 LEU A C 18
ATOM 21021 O O . LEU A 1 23 ? 14.879 -23.393 -19.303 1.00 0.00 24 LEU A O 18
ATOM 21037 N N . THR A 1 24 ? 12.665 -23.612 -19.705 1.00 0.00 25 THR A N 18
ATOM 21038 C CA . THR A 1 24 ? 12.735 -23.025 -21.033 1.00 0.00 25 THR A CA 18
ATOM 21039 C C . THR A 1 24 ? 12.218 -21.585 -21.007 1.00 0.00 25 THR A C 18
ATOM 21040 O O . THR A 1 24 ? 11.075 -21.339 -20.625 1.00 0.00 25 THR A O 18
ATOM 21051 N N . LEU A 1 25 ? 13.085 -20.672 -21.419 1.00 0.00 26 LEU A N 18
ATOM 21052 C CA . LEU A 1 25 ? 12.731 -19.263 -21.448 1.00 0.00 26 LEU A CA 18
ATOM 21053 C C . LEU A 1 25 ? 11.811 -18.998 -22.642 1.00 0.00 26 LEU A C 18
ATOM 21054 O O . LEU A 1 25 ? 11.075 -18.012 -22.656 1.00 0.00 26 LEU A O 18
ATOM 21070 N N . ALA A 1 26 ? 11.883 -19.895 -23.614 1.00 0.00 27 ALA A N 18
ATOM 21071 C CA . ALA A 1 26 ? 11.066 -19.770 -24.809 1.00 0.00 27 ALA A CA 18
ATOM 21072 C C . ALA A 1 26 ? 9.595 -19.969 -24.439 1.00 0.00 27 ALA A C 18
ATOM 21073 O O . ALA A 1 26 ? 8.764 -19.097 -24.689 1.00 0.00 27 ALA A O 18
ATOM 21080 N N . GLU A 1 27 ? 9.317 -21.122 -23.849 1.00 0.00 28 GLU A N 18
ATOM 21081 C CA . GLU A 1 27 ? 7.960 -21.447 -23.442 1.00 0.00 28 GLU A CA 18
ATOM 21082 C C . GLU A 1 27 ? 7.482 -20.472 -22.364 1.00 0.00 28 GLU A C 18
ATOM 21083 O O . GLU A 1 27 ? 6.303 -20.124 -22.315 1.00 0.00 28 GLU A O 18
ATOM 21095 N N . ILE A 1 28 ? 8.421 -20.059 -21.526 1.00 0.00 29 ILE A N 18
ATOM 21096 C CA . ILE A 1 28 ? 8.111 -19.131 -20.452 1.00 0.00 29 ILE A CA 18
ATOM 21097 C C . ILE A 1 28 ? 7.694 -17.786 -21.050 1.00 0.00 29 ILE A C 18
ATOM 21098 O O . ILE A 1 28 ? 6.761 -17.148 -20.563 1.00 0.00 29 ILE A O 18
ATOM 21114 N N . ASN A 1 29 ? 8.405 -17.395 -22.097 1.00 0.00 30 ASN A N 18
ATOM 21115 C CA . ASN A 1 29 ? 8.120 -16.137 -22.767 1.00 0.00 30 ASN A CA 18
ATOM 21116 C C . ASN A 1 29 ? 6.699 -16.176 -23.333 1.00 0.00 30 ASN A C 18
ATOM 21117 O O . ASN A 1 29 ? 5.914 -15.254 -23.113 1.00 0.00 30 ASN A O 18
ATOM 21128 N N . GLU A 1 30 ? 6.411 -17.252 -24.050 1.00 0.00 31 GLU A N 18
ATOM 21129 C CA . GLU A 1 30 ? 5.098 -17.422 -24.648 1.00 0.00 31 GLU A CA 18
ATOM 21130 C C . GLU A 1 30 ? 4.034 -17.579 -23.560 1.00 0.00 31 GLU A C 18
ATOM 21131 O O . GLU A 1 30 ? 2.870 -17.241 -23.771 1.00 0.00 31 GLU A O 18
ATOM 21143 N N . TYR A 1 31 ? 4.472 -18.091 -22.419 1.00 0.00 32 TYR A N 18
ATOM 21144 C CA . TYR A 1 31 ? 3.572 -18.296 -21.297 1.00 0.00 32 TYR A CA 18
ATOM 21145 C C . TYR A 1 31 ? 3.339 -16.990 -20.535 1.00 0.00 32 TYR A C 18
ATOM 21146 O O . TYR A 1 31 ? 2.303 -16.818 -19.894 1.00 0.00 32 TYR A O 18
ATOM 21164 N N . LEU A 1 32 ? 4.319 -16.104 -20.630 1.00 0.00 33 LEU A N 18
ATOM 21165 C CA . LEU A 1 32 ? 4.233 -14.818 -19.958 1.00 0.00 33 LEU A CA 18
ATOM 21166 C C . LEU A 1 32 ? 3.270 -13.910 -20.725 1.00 0.00 33 LEU A C 18
ATOM 21167 O O . LEU A 1 32 ? 2.339 -13.355 -20.144 1.00 0.00 33 LEU A O 18
ATOM 21183 N N . MET A 1 33 ? 3.528 -13.786 -22.019 1.00 0.00 34 MET A N 18
ATOM 21184 C CA . MET A 1 33 ? 2.696 -12.954 -22.871 1.00 0.00 34 MET A CA 18
ATOM 21185 C C . MET A 1 33 ? 1.292 -13.547 -23.014 1.00 0.00 34 MET A C 18
ATOM 21186 O O . MET A 1 33 ? 0.331 -12.821 -23.263 1.00 0.00 34 MET A O 18
ATOM 21200 N N . GLY A 1 34 ? 1.219 -14.859 -22.849 1.00 0.00 35 GLY A N 18
ATOM 21201 C CA . GLY A 1 34 ? -0.051 -15.558 -22.956 1.00 0.00 35 GLY A CA 18
ATOM 21202 C C . GLY A 1 34 ? -0.864 -15.417 -21.668 1.00 0.00 35 GLY A C 18
ATOM 21203 O O . GLY A 1 34 ? -2.081 -15.599 -21.675 1.00 0.00 35 GLY A O 18
ATOM 21207 N N . LYS A 1 35 ? -0.160 -15.094 -20.594 1.00 0.00 36 LYS A N 18
ATOM 21208 C CA . LYS A 1 35 ? -0.801 -14.927 -19.301 1.00 0.00 36 LYS A CA 18
ATOM 21209 C C . LYS A 1 35 ? -0.920 -13.434 -18.984 1.00 0.00 36 LYS A C 18
ATOM 21210 O O . LYS A 1 35 ? -2.021 -12.925 -18.783 1.00 0.00 36 LYS A O 18
ATOM 21229 N N . PHE A 1 36 ? 0.229 -12.776 -18.950 1.00 0.00 37 PHE A N 18
ATOM 21230 C CA . PHE A 1 36 ? 0.268 -11.352 -18.661 1.00 0.00 37 PHE A CA 18
ATOM 21231 C C . PHE A 1 36 ? -0.130 -10.533 -19.890 1.00 0.00 37 PHE A C 18
ATOM 21232 O O . PHE A 1 36 ? 0.580 -10.530 -20.895 1.00 0.00 37 PHE A O 18
ATOM 21249 N N . PRO A 1 37 ? -1.293 -9.840 -19.767 1.00 0.00 38 PRO A N 18
ATOM 21250 C CA . PRO A 1 37 ? -1.794 -9.018 -20.856 1.00 0.00 38 PRO A CA 18
ATOM 21251 C C . PRO A 1 37 ? -0.993 -7.720 -20.976 1.00 0.00 38 PRO A C 18
ATOM 21252 O O . PRO A 1 37 ? -0.706 -7.264 -22.082 1.00 0.00 38 PRO A O 18
ATOM 21263 N N . PHE A 1 38 ? -0.655 -7.161 -19.823 1.00 0.00 39 PHE A N 18
ATOM 21264 C CA . PHE A 1 38 ? 0.107 -5.925 -19.786 1.00 0.00 39 PHE A CA 18
ATOM 21265 C C . PHE A 1 38 ? 1.476 -6.104 -20.446 1.00 0.00 39 PHE A C 18
ATOM 21266 O O . PHE A 1 38 ? 2.022 -5.161 -21.016 1.00 0.00 39 PHE A O 18
ATOM 21283 N N . PHE A 1 39 ? 1.990 -7.321 -20.347 1.00 0.00 40 PHE A N 18
ATOM 21284 C CA . PHE A 1 39 ? 3.284 -7.636 -20.928 1.00 0.00 40 PHE A CA 18
ATOM 21285 C C . PHE A 1 39 ? 3.179 -7.799 -22.446 1.00 0.00 40 PHE A C 18
ATOM 21286 O O . PHE A 1 39 ? 4.139 -7.539 -23.169 1.00 0.00 40 PHE A O 18
ATOM 21303 N N . ARG A 1 40 ? 2.004 -8.228 -22.883 1.00 0.00 41 ARG A N 18
ATOM 21304 C CA . ARG A 1 40 ? 1.761 -8.429 -24.301 1.00 0.00 41 ARG A CA 18
ATOM 21305 C C . ARG A 1 40 ? 1.007 -7.233 -24.885 1.00 0.00 41 ARG A C 18
ATOM 21306 O O . ARG A 1 40 ? 0.232 -7.384 -25.828 1.00 0.00 41 ARG A O 18
ATOM 21327 N N . GLY A 1 41 ? 1.259 -6.072 -24.300 1.00 0.00 42 GLY A N 18
ATOM 21328 C CA . GLY A 1 41 ? 0.614 -4.851 -24.750 1.00 0.00 42 GLY A CA 18
ATOM 21329 C C . GLY A 1 41 ? 1.527 -3.640 -24.547 1.00 0.00 42 GLY A C 18
ATOM 21330 O O . GLY A 1 41 ? 1.672 -2.810 -25.443 1.00 0.00 42 GLY A O 18
ATOM 21334 N N . SER A 1 42 ? 2.120 -3.578 -23.364 1.00 0.00 43 SER A N 18
ATOM 21335 C CA . SER A 1 42 ? 3.016 -2.483 -23.032 1.00 0.00 43 SER A CA 18
ATOM 21336 C C . SER A 1 42 ? 4.305 -2.596 -23.848 1.00 0.00 43 SER A C 18
ATOM 21337 O O . SER A 1 42 ? 4.486 -1.878 -24.831 1.00 0.00 43 SER A O 18
ATOM 21345 N N . TYR A 1 43 ? 5.167 -3.502 -23.411 1.00 0.00 44 TYR A N 18
ATOM 21346 C CA . TYR A 1 43 ? 6.434 -3.718 -24.089 1.00 0.00 44 TYR A CA 18
ATOM 21347 C C . TYR A 1 43 ? 7.007 -5.096 -23.754 1.00 0.00 44 TYR A C 18
ATOM 21348 O O . TYR A 1 43 ? 7.202 -5.424 -22.584 1.00 0.00 44 TYR A O 18
ATOM 21366 N N . THR A 1 44 ? 7.261 -5.867 -24.801 1.00 0.00 45 THR A N 18
ATOM 21367 C CA . THR A 1 44 ? 7.808 -7.202 -24.633 1.00 0.00 45 THR A CA 18
ATOM 21368 C C . THR A 1 44 ? 9.337 -7.157 -24.643 1.00 0.00 45 THR A C 18
ATOM 21369 O O . THR A 1 44 ? 9.985 -8.061 -25.169 1.00 0.00 45 THR A O 18
ATOM 21380 N N . GLY A 1 45 ? 9.870 -6.097 -24.054 1.00 0.00 46 GLY A N 18
ATOM 21381 C CA . GLY A 1 45 ? 11.311 -5.922 -23.988 1.00 0.00 46 GLY A CA 18
ATOM 21382 C C . GLY A 1 45 ? 11.817 -6.080 -22.553 1.00 0.00 46 GLY A C 18
ATOM 21383 O O . GLY A 1 45 ? 12.517 -5.209 -22.038 1.00 0.00 46 GLY A O 18
ATOM 21387 N N . TRP A 1 46 ? 11.444 -7.198 -21.947 1.00 0.00 47 TRP A N 18
ATOM 21388 C CA . TRP A 1 46 ? 11.851 -7.481 -20.581 1.00 0.00 47 TRP A CA 18
ATOM 21389 C C . TRP A 1 46 ? 12.505 -8.864 -20.560 1.00 0.00 47 TRP A C 18
ATOM 21390 O O . TRP A 1 46 ? 12.831 -9.384 -19.494 1.00 0.00 47 TRP A O 18
ATOM 21411 N N . ARG A 1 47 ? 12.676 -9.421 -21.750 1.00 0.00 48 ARG A N 18
ATOM 21412 C CA . ARG A 1 47 ? 13.285 -10.733 -21.882 1.00 0.00 48 ARG A CA 18
ATOM 21413 C C . ARG A 1 47 ? 14.659 -10.751 -21.208 1.00 0.00 48 ARG A C 18
ATOM 21414 O O . ARG A 1 47 ? 15.033 -11.741 -20.581 1.00 0.00 48 ARG A O 18
ATOM 21435 N N . ASN A 1 48 ? 15.372 -9.645 -21.361 1.00 0.00 49 ASN A N 18
ATOM 21436 C CA . ASN A 1 48 ? 16.696 -9.522 -20.775 1.00 0.00 49 ASN A CA 18
ATOM 21437 C C . ASN A 1 48 ? 16.565 -9.364 -19.259 1.00 0.00 49 ASN A C 18
ATOM 21438 O O . ASN A 1 48 ? 17.196 -10.096 -18.498 1.00 0.00 49 ASN A O 18
ATOM 21449 N N . SER A 1 49 ? 15.743 -8.402 -18.865 1.00 0.00 50 SER A N 18
ATOM 21450 C CA . SER A 1 49 ? 15.522 -8.139 -17.453 1.00 0.00 50 SER A CA 18
ATOM 21451 C C . SER A 1 49 ? 14.959 -9.387 -16.770 1.00 0.00 50 SER A C 18
ATOM 21452 O O . SER A 1 49 ? 15.521 -9.868 -15.787 1.00 0.00 50 SER A O 18
ATOM 21460 N N . VAL A 1 50 ? 13.855 -9.875 -17.317 1.00 0.00 51 VAL A N 18
ATOM 21461 C CA . VAL A 1 50 ? 13.210 -11.058 -16.773 1.00 0.00 51 VAL A CA 18
ATOM 21462 C C . VAL A 1 50 ? 14.232 -12.193 -16.677 1.00 0.00 51 VAL A C 18
ATOM 21463 O O . VAL A 1 50 ? 14.294 -12.894 -15.669 1.00 0.00 51 VAL A O 18
ATOM 21476 N N . ARG A 1 51 ? 15.008 -12.339 -17.742 1.00 0.00 52 ARG A N 18
ATOM 21477 C CA . ARG A 1 51 ? 16.024 -13.376 -17.790 1.00 0.00 52 ARG A CA 18
ATOM 21478 C C . ARG A 1 51 ? 17.048 -13.169 -16.673 1.00 0.00 52 ARG A C 18
ATOM 21479 O O . ARG A 1 51 ? 17.443 -14.122 -16.004 1.00 0.00 52 ARG A O 18
ATOM 21500 N N . HIS A 1 52 ? 17.450 -11.917 -16.507 1.00 0.00 53 HIS A N 18
ATOM 21501 C CA . HIS A 1 52 ? 18.421 -11.573 -15.482 1.00 0.00 53 HIS A CA 18
ATOM 21502 C C . HIS A 1 52 ? 17.920 -12.053 -14.118 1.00 0.00 53 HIS A C 18
ATOM 21503 O O . HIS A 1 52 ? 18.652 -12.711 -13.381 1.00 0.00 53 HIS A O 18
ATOM 21517 N N . ASN A 1 53 ? 16.676 -11.705 -13.824 1.00 0.00 54 ASN A N 18
ATOM 21518 C CA . ASN A 1 53 ? 16.069 -12.092 -12.562 1.00 0.00 54 ASN A CA 18
ATOM 21519 C C . ASN A 1 53 ? 15.836 -13.604 -12.556 1.00 0.00 54 ASN A C 18
ATOM 21520 O O . ASN A 1 53 ? 15.889 -14.240 -11.504 1.00 0.00 54 ASN A O 18
ATOM 21531 N N . LEU A 1 54 ? 15.584 -14.137 -13.742 1.00 0.00 55 LEU A N 18
ATOM 21532 C CA . LEU A 1 54 ? 15.343 -15.563 -13.887 1.00 0.00 55 LEU A CA 18
ATOM 21533 C C . LEU A 1 54 ? 16.525 -16.337 -13.300 1.00 0.00 55 LEU A C 18
ATOM 21534 O O . LEU A 1 54 ? 16.339 -17.222 -12.466 1.00 0.00 55 LEU A O 18
ATOM 21550 N N . SER A 1 55 ? 17.714 -15.976 -13.758 1.00 0.00 56 SER A N 18
ATOM 21551 C CA . SER A 1 55 ? 18.926 -16.627 -13.289 1.00 0.00 56 SER A CA 18
ATOM 21552 C C . SER A 1 55 ? 19.326 -16.064 -11.924 1.00 0.00 56 SER A C 18
ATOM 21553 O O . SER A 1 55 ? 19.892 -16.777 -11.097 1.00 0.00 56 SER A O 18
ATOM 21561 N N . LEU A 1 56 ? 19.016 -14.791 -11.730 1.00 0.00 57 LEU A N 18
ATOM 21562 C CA . LEU A 1 56 ? 19.337 -14.125 -10.479 1.00 0.00 57 LEU A CA 18
ATOM 21563 C C . LEU A 1 56 ? 18.286 -14.489 -9.428 1.00 0.00 57 LEU A C 18
ATOM 21564 O O . LEU A 1 56 ? 18.349 -14.019 -8.293 1.00 0.00 57 LEU A O 18
ATOM 21580 N N . ASN A 1 57 ? 17.345 -15.325 -9.844 1.00 0.00 58 ASN A N 18
ATOM 21581 C CA . ASN A 1 57 ? 16.283 -15.758 -8.952 1.00 0.00 58 ASN A CA 18
ATOM 21582 C C . ASN A 1 57 ? 16.599 -17.162 -8.434 1.00 0.00 58 ASN A C 18
ATOM 21583 O O . ASN A 1 57 ? 17.040 -17.323 -7.296 1.00 0.00 58 ASN A O 18
ATOM 21594 N N . ASP A 1 58 ? 16.361 -18.143 -9.292 1.00 0.00 59 ASP A N 18
ATOM 21595 C CA . ASP A 1 58 ? 16.615 -19.528 -8.935 1.00 0.00 59 ASP A CA 18
ATOM 21596 C C . ASP A 1 58 ? 18.123 -19.745 -8.789 1.00 0.00 59 ASP A C 18
ATOM 21597 O O . ASP A 1 58 ? 18.589 -20.217 -7.754 1.00 0.00 59 ASP A O 18
ATOM 21606 N N . CYS A 1 59 ? 18.844 -19.388 -9.842 1.00 0.00 60 CYS A N 18
ATOM 21607 C CA . CYS A 1 59 ? 20.289 -19.538 -9.845 1.00 0.00 60 CYS A CA 18
ATOM 21608 C C . CYS A 1 59 ? 20.633 -20.875 -10.505 1.00 0.00 60 CYS A C 18
ATOM 21609 O O . CYS A 1 59 ? 21.063 -21.811 -9.833 1.00 0.00 60 CYS A O 18
ATOM 21617 N N . PHE A 1 60 ? 20.430 -20.922 -11.814 1.00 0.00 61 PHE A N 18
ATOM 21618 C CA . PHE A 1 60 ? 20.713 -22.129 -12.572 1.00 0.00 61 PHE A CA 18
ATOM 21619 C C . PHE A 1 60 ? 21.657 -21.834 -13.739 1.00 0.00 61 PHE A C 18
ATOM 21620 O O . PHE A 1 60 ? 22.286 -20.778 -13.782 1.00 0.00 61 PHE A O 18
ATOM 21637 N N . VAL A 1 61 ? 21.727 -22.787 -14.657 1.00 0.00 62 VAL A N 18
ATOM 21638 C CA . VAL A 1 61 ? 22.584 -22.643 -15.821 1.00 0.00 62 VAL A CA 18
ATOM 21639 C C . VAL A 1 61 ? 21.719 -22.594 -17.083 1.00 0.00 62 VAL A C 18
ATOM 21640 O O . VAL A 1 61 ? 20.611 -23.127 -17.101 1.00 0.00 62 VAL A O 18
ATOM 21653 N N . LYS A 1 62 ? 22.259 -21.948 -18.106 1.00 0.00 63 LYS A N 18
ATOM 21654 C CA . LYS A 1 62 ? 21.550 -21.822 -19.369 1.00 0.00 63 LYS A CA 18
ATOM 21655 C C . LYS A 1 62 ? 22.338 -22.543 -20.465 1.00 0.00 63 LYS A C 18
ATOM 21656 O O . LYS A 1 62 ? 23.565 -22.607 -20.412 1.00 0.00 63 LYS A O 18
ATOM 21675 N N . VAL A 1 63 ? 21.599 -23.067 -21.432 1.00 0.00 64 VAL A N 18
ATOM 21676 C CA . VAL A 1 63 ? 22.213 -23.781 -22.539 1.00 0.00 64 VAL A CA 18
ATOM 21677 C C . VAL A 1 63 ? 21.843 -23.091 -23.853 1.00 0.00 64 VAL A C 18
ATOM 21678 O O . VAL A 1 63 ? 21.545 -23.755 -24.845 1.00 0.00 64 VAL A O 18
ATOM 21691 N N . LEU A 1 64 ? 21.875 -21.766 -23.818 1.00 0.00 65 LEU A N 18
ATOM 21692 C CA . LEU A 1 64 ? 21.546 -20.979 -24.994 1.00 0.00 65 LEU A CA 18
ATOM 21693 C C . LEU A 1 64 ? 22.183 -21.623 -26.228 1.00 0.00 65 LEU A C 18
ATOM 21694 O O . LEU A 1 64 ? 23.235 -22.252 -26.131 1.00 0.00 65 LEU A O 18
ATOM 21710 N N . ARG A 1 65 ? 21.518 -21.442 -27.360 1.00 0.00 66 ARG A N 18
ATOM 21711 C CA . ARG A 1 65 ? 22.006 -21.997 -28.611 1.00 0.00 66 ARG A CA 18
ATOM 21712 C C . ARG A 1 65 ? 22.605 -23.385 -28.377 1.00 0.00 66 ARG A C 18
ATOM 21713 O O . ARG A 1 65 ? 23.805 -23.586 -28.561 1.00 0.00 66 ARG A O 18
ATOM 21734 N N . ASP A 1 66 ? 21.743 -24.308 -27.976 1.00 0.00 67 ASP A N 18
ATOM 21735 C CA . ASP A 1 66 ? 22.172 -25.671 -27.715 1.00 0.00 67 ASP A CA 18
ATOM 21736 C C . ASP A 1 66 ? 22.087 -26.484 -29.009 1.00 0.00 67 ASP A C 18
ATOM 21737 O O . ASP A 1 66 ? 21.103 -26.390 -29.741 1.00 0.00 67 ASP A O 18
ATOM 21746 N N . PRO A 1 67 ? 23.158 -27.285 -29.256 1.00 0.00 68 PRO A N 18
ATOM 21747 C CA . PRO A 1 67 ? 23.213 -28.114 -30.448 1.00 0.00 68 PRO A CA 18
ATOM 21748 C C . PRO A 1 67 ? 22.292 -29.328 -30.315 1.00 0.00 68 PRO A C 18
ATOM 21749 O O . PRO A 1 67 ? 22.762 -30.454 -30.161 1.00 0.00 68 PRO A O 18
ATOM 21760 N N . SER A 1 68 ? 20.996 -29.058 -30.378 1.00 0.00 69 SER A N 18
ATOM 21761 C CA . SER A 1 68 ? 20.005 -30.114 -30.266 1.00 0.00 69 SER A CA 18
ATOM 21762 C C . SER A 1 68 ? 18.719 -29.705 -30.988 1.00 0.00 69 SER A C 18
ATOM 21763 O O . SER A 1 68 ? 18.252 -30.411 -31.880 1.00 0.00 69 SER A O 18
ATOM 21771 N N . ARG A 1 69 ? 18.184 -28.565 -30.575 1.00 0.00 70 ARG A N 18
ATOM 21772 C CA . ARG A 1 69 ? 16.962 -28.053 -31.171 1.00 0.00 70 ARG A CA 18
ATOM 21773 C C . ARG A 1 69 ? 17.223 -26.701 -31.839 1.00 0.00 70 ARG A C 18
ATOM 21774 O O . ARG A 1 69 ? 16.950 -25.653 -31.256 1.00 0.00 70 ARG A O 18
ATOM 21795 N N . PRO A 1 70 ? 17.763 -26.771 -33.085 1.00 0.00 71 PRO A N 18
ATOM 21796 C CA . PRO A 1 70 ? 18.065 -25.566 -33.839 1.00 0.00 71 PRO A CA 18
ATOM 21797 C C . PRO A 1 70 ? 16.787 -24.931 -34.391 1.00 0.00 71 PRO A C 18
ATOM 21798 O O . PRO A 1 70 ? 16.693 -23.709 -34.498 1.00 0.00 71 PRO A O 18
ATOM 21809 N N . TRP A 1 71 ? 15.835 -25.789 -34.726 1.00 0.00 72 TRP A N 18
ATOM 21810 C CA . TRP A 1 71 ? 14.567 -25.327 -35.265 1.00 0.00 72 TRP A CA 18
ATOM 21811 C C . TRP A 1 71 ? 13.469 -25.681 -34.259 1.00 0.00 72 TRP A C 18
ATOM 21812 O O . TRP A 1 71 ? 12.414 -26.186 -34.639 1.00 0.00 72 TRP A O 18
ATOM 21833 N N . GLY A 1 72 ? 13.756 -25.403 -32.996 1.00 0.00 73 GLY A N 18
ATOM 21834 C CA . GLY A 1 72 ? 12.807 -25.686 -31.933 1.00 0.00 73 GLY A CA 18
ATOM 21835 C C . GLY A 1 72 ? 12.160 -24.399 -31.418 1.00 0.00 73 GLY A C 18
ATOM 21836 O O . GLY A 1 72 ? 11.971 -23.449 -32.176 1.00 0.00 73 GLY A O 18
ATOM 21840 N N . LYS A 1 73 ? 11.840 -24.409 -30.132 1.00 0.00 74 LYS A N 18
ATOM 21841 C CA . LYS A 1 73 ? 11.219 -23.254 -29.507 1.00 0.00 74 LYS A CA 18
ATOM 21842 C C . LYS A 1 73 ? 12.179 -22.064 -29.575 1.00 0.00 74 LYS A C 18
ATOM 21843 O O . LYS A 1 73 ? 11.809 -20.990 -30.046 1.00 0.00 74 LYS A O 18
ATOM 21862 N N . ASP A 1 74 ? 13.393 -22.297 -29.099 1.00 0.00 75 ASP A N 18
ATOM 21863 C CA . ASP A 1 74 ? 14.409 -21.258 -29.100 1.00 0.00 75 ASP A CA 18
ATOM 21864 C C . ASP A 1 74 ? 15.623 -21.737 -28.302 1.00 0.00 75 ASP A C 18
ATOM 21865 O O . ASP A 1 74 ? 16.681 -22.001 -28.872 1.00 0.00 75 ASP A O 18
ATOM 21874 N N . ASN A 1 75 ? 15.431 -21.836 -26.995 1.00 0.00 76 ASN A N 18
ATOM 21875 C CA . ASN A 1 75 ? 16.497 -22.279 -26.113 1.00 0.00 76 ASN A CA 18
ATOM 21876 C C . ASN A 1 75 ? 15.920 -22.563 -24.725 1.00 0.00 76 ASN A C 18
ATOM 21877 O O . ASN A 1 75 ? 14.807 -22.141 -24.413 1.00 0.00 76 ASN A O 18
ATOM 21888 N N . TYR A 1 76 ? 16.703 -23.276 -23.928 1.00 0.00 77 TYR A N 18
ATOM 21889 C CA . TYR A 1 76 ? 16.283 -23.621 -22.580 1.00 0.00 77 TYR A CA 18
ATOM 21890 C C . TYR A 1 76 ? 17.467 -23.584 -21.611 1.00 0.00 77 TYR A C 18
ATOM 21891 O O . TYR A 1 76 ? 18.621 -23.641 -22.033 1.00 0.00 77 TYR A O 18
ATOM 21909 N N . TRP A 1 77 ? 17.139 -23.489 -20.331 1.00 0.00 78 TRP A N 18
ATOM 21910 C CA . TRP A 1 77 ? 18.161 -23.443 -19.299 1.00 0.00 78 TRP A CA 18
ATOM 21911 C C . TRP A 1 77 ? 18.021 -24.701 -18.439 1.00 0.00 78 TRP A C 18
ATOM 21912 O O . TRP A 1 77 ? 16.984 -25.362 -18.464 1.00 0.00 78 TRP A O 18
ATOM 21933 N N . MET A 1 78 ? 19.080 -24.995 -17.700 1.00 0.00 79 MET A N 18
ATOM 21934 C CA . MET A 1 78 ? 19.088 -26.162 -16.834 1.00 0.00 79 MET A CA 18
ATOM 21935 C C . MET A 1 78 ? 19.247 -25.756 -15.368 1.00 0.00 79 MET A C 18
ATOM 21936 O O . MET A 1 78 ? 20.225 -25.105 -15.003 1.00 0.00 79 MET A O 18
ATOM 21950 N N . LEU A 1 79 ? 18.271 -26.158 -14.567 1.00 0.00 80 LEU A N 18
ATOM 21951 C CA . LEU A 1 79 ? 18.290 -25.844 -13.148 1.00 0.00 80 LEU A CA 18
ATOM 21952 C C . LEU A 1 79 ? 18.243 -27.144 -12.342 1.00 0.00 80 LEU A C 18
ATOM 21953 O O . LEU A 1 79 ? 17.746 -28.160 -12.825 1.00 0.00 80 LEU A O 18
ATOM 21969 N N . ASN A 1 80 ? 18.765 -27.069 -11.127 1.00 0.00 81 ASN A N 18
ATOM 21970 C CA . ASN A 1 80 ? 18.789 -28.227 -10.250 1.00 0.00 81 ASN A CA 18
ATOM 21971 C C . ASN A 1 80 ? 19.165 -27.782 -8.835 1.00 0.00 81 ASN A C 18
ATOM 21972 O O . ASN A 1 80 ? 19.844 -26.771 -8.658 1.00 0.00 81 ASN A O 18
ATOM 21983 N N . PRO A 1 81 ? 18.696 -28.579 -7.838 1.00 0.00 82 PRO A N 18
ATOM 21984 C CA . PRO A 1 81 ? 18.976 -28.277 -6.444 1.00 0.00 82 PRO A CA 18
ATOM 21985 C C . PRO A 1 81 ? 20.423 -28.625 -6.089 1.00 0.00 82 PRO A C 18
ATOM 21986 O O . PRO A 1 81 ? 20.952 -29.639 -6.542 1.00 0.00 82 PRO A O 18
ATOM 21997 N N . TYR A 1 7 ? -3.472 -7.914 6.766 1.00 0.00 8 TYR A N 19
ATOM 21998 C CA . TYR A 1 7 ? -3.762 -9.326 6.952 1.00 0.00 8 TYR A CA 19
ATOM 21999 C C . TYR A 1 7 ? -2.569 -10.053 7.577 1.00 0.00 8 TYR A C 19
ATOM 22000 O O . TYR A 1 7 ? -2.736 -10.844 8.503 1.00 0.00 8 TYR A O 19
ATOM 22018 N N . ILE A 1 8 ? -1.392 -9.758 7.044 1.00 0.00 9 ILE A N 19
ATOM 22019 C CA . ILE A 1 8 ? -0.172 -10.374 7.538 1.00 0.00 9 ILE A CA 19
ATOM 22020 C C . ILE A 1 8 ? -0.058 -10.132 9.044 1.00 0.00 9 ILE A C 19
ATOM 22021 O O . ILE A 1 8 ? 0.239 -11.053 9.804 1.00 0.00 9 ILE A O 19
ATOM 22037 N N . ALA A 1 9 ? -0.300 -8.889 9.432 1.00 0.00 10 ALA A N 19
ATOM 22038 C CA . ALA A 1 9 ? -0.228 -8.514 10.834 1.00 0.00 10 ALA A CA 19
ATOM 22039 C C . ALA A 1 9 ? -1.252 -9.328 11.628 1.00 0.00 10 ALA A C 19
ATOM 22040 O O . ALA A 1 9 ? -0.954 -9.811 12.720 1.00 0.00 10 ALA A O 19
ATOM 22047 N N . LEU A 1 10 ? -2.437 -9.455 11.049 1.00 0.00 11 LEU A N 19
ATOM 22048 C CA . LEU A 1 10 ? -3.506 -10.202 11.689 1.00 0.00 11 LEU A CA 19
ATOM 22049 C C . LEU A 1 10 ? -3.015 -11.615 12.009 1.00 0.00 11 LEU A C 19
ATOM 22050 O O . LEU A 1 10 ? -3.260 -12.129 13.099 1.00 0.00 11 LEU A O 19
ATOM 22066 N N . ILE A 1 11 ? -2.330 -12.202 11.039 1.00 0.00 12 ILE A N 19
ATOM 22067 C CA . ILE A 1 11 ? -1.802 -13.546 11.204 1.00 0.00 12 ILE A CA 19
ATOM 22068 C C . ILE A 1 11 ? -0.828 -13.566 12.384 1.00 0.00 12 ILE A C 19
ATOM 22069 O O . ILE A 1 11 ? -0.991 -14.352 13.315 1.00 0.00 12 ILE A O 19
ATOM 22085 N N . THR A 1 12 ? 0.164 -12.690 12.306 1.00 0.00 13 THR A N 19
ATOM 22086 C CA . THR A 1 12 ? 1.164 -12.597 13.356 1.00 0.00 13 THR A CA 19
ATOM 22087 C C . THR A 1 12 ? 0.491 -12.481 14.725 1.00 0.00 13 THR A C 19
ATOM 22088 O O . THR A 1 12 ? 0.965 -13.055 15.704 1.00 0.00 13 THR A O 19
ATOM 22099 N N . MET A 1 13 ? -0.603 -11.734 14.749 1.00 0.00 14 MET A N 19
ATOM 22100 C CA . MET A 1 13 ? -1.346 -11.535 15.981 1.00 0.00 14 MET A CA 19
ATOM 22101 C C . MET A 1 13 ? -2.195 -12.763 16.315 1.00 0.00 14 MET A C 19
ATOM 22102 O O . MET A 1 13 ? -2.542 -12.987 17.474 1.00 0.00 14 MET A O 19
ATOM 22116 N N . ALA A 1 14 ? -2.504 -13.528 15.278 1.00 0.00 15 ALA A N 19
ATOM 22117 C CA . ALA A 1 14 ? -3.306 -14.728 15.446 1.00 0.00 15 ALA A CA 19
ATOM 22118 C C . ALA A 1 14 ? -2.426 -15.849 16.004 1.00 0.00 15 ALA A C 19
ATOM 22119 O O . ALA A 1 14 ? -2.770 -16.470 17.009 1.00 0.00 15 ALA A O 19
ATOM 22126 N N . ILE A 1 15 ? -1.309 -16.074 15.328 1.00 0.00 16 ILE A N 19
ATOM 22127 C CA . ILE A 1 15 ? -0.378 -17.109 15.744 1.00 0.00 16 ILE A CA 19
ATOM 22128 C C . ILE A 1 15 ? 0.290 -16.691 17.055 1.00 0.00 16 ILE A C 19
ATOM 22129 O O . ILE A 1 15 ? 0.637 -17.538 17.877 1.00 0.00 16 ILE A O 19
ATOM 22145 N N . ARG A 1 16 ? 0.451 -15.385 17.210 1.00 0.00 17 ARG A N 19
ATOM 22146 C CA . ARG A 1 16 ? 1.073 -14.844 18.407 1.00 0.00 17 ARG A CA 19
ATOM 22147 C C . ARG A 1 16 ? 0.481 -15.502 19.655 1.00 0.00 17 ARG A C 19
ATOM 22148 O O . ARG A 1 16 ? 1.120 -15.535 20.706 1.00 0.00 17 ARG A O 19
ATOM 22169 N N . ASP A 1 17 ? -0.733 -16.009 19.499 1.00 0.00 18 ASP A N 19
ATOM 22170 C CA . ASP A 1 17 ? -1.418 -16.665 20.600 1.00 0.00 18 ASP A CA 19
ATOM 22171 C C . ASP A 1 17 ? -0.470 -17.670 21.258 1.00 0.00 18 ASP A C 19
ATOM 22172 O O . ASP A 1 17 ? -0.560 -17.918 22.460 1.00 0.00 18 ASP A O 19
ATOM 22181 N N . SER A 1 18 ? 0.416 -18.221 20.442 1.00 0.00 19 SER A N 19
ATOM 22182 C CA . SER A 1 18 ? 1.379 -19.194 20.930 1.00 0.00 19 SER A CA 19
ATOM 22183 C C . SER A 1 18 ? 2.663 -18.486 21.366 1.00 0.00 19 SER A C 19
ATOM 22184 O O . SER A 1 18 ? 2.614 -17.380 21.904 1.00 0.00 19 SER A O 19
ATOM 22192 N N . ALA A 1 19 ? 3.781 -19.151 21.119 1.00 0.00 20 ALA A N 19
ATOM 22193 C CA . ALA A 1 19 ? 5.076 -18.599 21.479 1.00 0.00 20 ALA A CA 19
ATOM 22194 C C . ALA A 1 19 ? 6.182 -19.470 20.880 1.00 0.00 20 ALA A C 19
ATOM 22195 O O . ALA A 1 19 ? 7.246 -19.628 21.477 1.00 0.00 20 ALA A O 19
ATOM 22202 N N . GLY A 1 20 ? 5.893 -20.013 19.706 1.00 0.00 21 GLY A N 19
ATOM 22203 C CA . GLY A 1 20 ? 6.849 -20.864 19.019 1.00 0.00 21 GLY A CA 19
ATOM 22204 C C . GLY A 1 20 ? 6.774 -22.302 19.535 1.00 0.00 21 GLY A C 19
ATOM 22205 O O . GLY A 1 20 ? 7.802 -22.939 19.761 1.00 0.00 21 GLY A O 19
ATOM 22209 N N . GLY A 1 21 ? 5.547 -22.771 19.708 1.00 0.00 22 GLY A N 19
ATOM 22210 C CA . GLY A 1 21 ? 5.324 -24.123 20.193 1.00 0.00 22 GLY A CA 19
ATOM 22211 C C . GLY A 1 21 ? 4.134 -24.771 19.484 1.00 0.00 22 GLY A C 19
ATOM 22212 O O . GLY A 1 21 ? 4.306 -25.707 18.704 1.00 0.00 22 GLY A O 19
ATOM 22216 N N . ARG A 1 22 ? 2.953 -24.248 19.779 1.00 0.00 23 ARG A N 19
ATOM 22217 C CA . ARG A 1 22 ? 1.735 -24.764 19.179 1.00 0.00 23 ARG A CA 19
ATOM 22218 C C . ARG A 1 22 ? 0.608 -23.736 19.298 1.00 0.00 23 ARG A C 19
ATOM 22219 O O . ARG A 1 22 ? 0.701 -22.795 20.085 1.00 0.00 23 ARG A O 19
ATOM 22240 N N . LEU A 1 23 ? -0.432 -23.950 18.505 1.00 0.00 24 LEU A N 19
ATOM 22241 C CA . LEU A 1 23 ? -1.576 -23.054 18.512 1.00 0.00 24 LEU A CA 19
ATOM 22242 C C . LEU A 1 23 ? -2.783 -23.771 17.905 1.00 0.00 24 LEU A C 19
ATOM 22243 O O . LEU A 1 23 ? -2.653 -24.871 17.371 1.00 0.00 24 LEU A O 19
ATOM 22259 N N . THR A 1 24 ? -3.932 -23.119 18.009 1.00 0.00 25 THR A N 19
ATOM 22260 C CA . THR A 1 24 ? -5.162 -23.680 17.477 1.00 0.00 25 THR A CA 19
ATOM 22261 C C . THR A 1 24 ? -5.879 -22.656 16.596 1.00 0.00 25 THR A C 19
ATOM 22262 O O . THR A 1 24 ? -6.263 -21.587 17.068 1.00 0.00 25 THR A O 19
ATOM 22273 N N . LEU A 1 25 ? -6.038 -23.018 15.331 1.00 0.00 26 LEU A N 19
ATOM 22274 C CA . LEU A 1 25 ? -6.702 -22.144 14.380 1.00 0.00 26 LEU A CA 19
ATOM 22275 C C . LEU A 1 25 ? -8.175 -22.001 14.767 1.00 0.00 26 LEU A C 19
ATOM 22276 O O . LEU A 1 25 ? -8.837 -21.046 14.364 1.00 0.00 26 LEU A O 19
ATOM 22292 N N . ALA A 1 26 ? -8.646 -22.966 15.544 1.00 0.00 27 ALA A N 19
ATOM 22293 C CA . ALA A 1 26 ? -10.029 -22.960 15.989 1.00 0.00 27 ALA A CA 19
ATOM 22294 C C . ALA A 1 26 ? -10.281 -21.712 16.839 1.00 0.00 27 ALA A C 19
ATOM 22295 O O . ALA A 1 26 ? -11.230 -20.971 16.592 1.00 0.00 27 ALA A O 19
ATOM 22302 N N . GLU A 1 27 ? -9.414 -21.520 17.822 1.00 0.00 28 GLU A N 19
ATOM 22303 C CA . GLU A 1 27 ? -9.531 -20.375 18.709 1.00 0.00 28 GLU A CA 19
ATOM 22304 C C . GLU A 1 27 ? -9.012 -19.112 18.018 1.00 0.00 28 GLU A C 19
ATOM 22305 O O . GLU A 1 27 ? -9.587 -18.036 18.171 1.00 0.00 28 GLU A O 19
ATOM 22317 N N . ILE A 1 28 ? -7.932 -19.286 17.271 1.00 0.00 29 ILE A N 19
ATOM 22318 C CA . ILE A 1 28 ? -7.330 -18.174 16.556 1.00 0.00 29 ILE A CA 19
ATOM 22319 C C . ILE A 1 28 ? -8.386 -17.512 15.669 1.00 0.00 29 ILE A C 19
ATOM 22320 O O . ILE A 1 28 ? -8.523 -16.289 15.668 1.00 0.00 29 ILE A O 19
ATOM 22336 N N . ASN A 1 29 ? -9.107 -18.348 14.936 1.00 0.00 30 ASN A N 19
ATOM 22337 C CA . ASN A 1 29 ? -10.147 -17.859 14.048 1.00 0.00 30 ASN A CA 19
ATOM 22338 C C . ASN A 1 29 ? -11.348 -17.403 14.878 1.00 0.00 30 ASN A C 19
ATOM 22339 O O . ASN A 1 29 ? -12.004 -16.419 14.539 1.00 0.00 30 ASN A O 19
ATOM 22350 N N . GLU A 1 30 ? -11.600 -18.140 15.950 1.00 0.00 31 GLU A N 19
ATOM 22351 C CA . GLU A 1 30 ? -12.711 -17.823 16.831 1.00 0.00 31 GLU A CA 19
ATOM 22352 C C . GLU A 1 30 ? -12.680 -16.342 17.214 1.00 0.00 31 GLU A C 19
ATOM 22353 O O . GLU A 1 30 ? -13.705 -15.664 17.165 1.00 0.00 31 GLU A O 19
ATOM 22365 N N . TYR A 1 31 ? -11.494 -15.885 17.586 1.00 0.00 32 TYR A N 19
ATOM 22366 C CA . TYR A 1 31 ? -11.316 -14.497 17.977 1.00 0.00 32 TYR A CA 19
ATOM 22367 C C . TYR A 1 31 ? -11.192 -13.593 16.748 1.00 0.00 32 TYR A C 19
ATOM 22368 O O . TYR A 1 31 ? -11.672 -12.460 16.755 1.00 0.00 32 TYR A O 19
ATOM 22386 N N . LEU A 1 32 ? -10.545 -14.128 15.723 1.00 0.00 33 LEU A N 19
ATOM 22387 C CA . LEU A 1 32 ? -10.351 -13.384 14.490 1.00 0.00 33 LEU A CA 19
ATOM 22388 C C . LEU A 1 32 ? -11.707 -12.899 13.974 1.00 0.00 33 LEU A C 19
ATOM 22389 O O . LEU A 1 32 ? -11.844 -11.746 13.566 1.00 0.00 33 LEU A O 19
ATOM 22405 N N . MET A 1 33 ? -12.676 -13.803 14.008 1.00 0.00 34 MET A N 19
ATOM 22406 C CA . MET A 1 33 ? -14.016 -13.481 13.549 1.00 0.00 34 MET A CA 19
ATOM 22407 C C . MET A 1 33 ? -14.795 -12.718 14.622 1.00 0.00 34 MET A C 19
ATOM 22408 O O . MET A 1 33 ? -15.709 -11.957 14.307 1.00 0.00 34 MET A O 19
ATOM 22422 N N . GLY A 1 34 ? -14.405 -12.947 15.867 1.00 0.00 35 GLY A N 19
ATOM 22423 C CA . GLY A 1 34 ? -15.055 -12.290 16.988 1.00 0.00 35 GLY A CA 19
ATOM 22424 C C . GLY A 1 34 ? -14.560 -10.851 17.142 1.00 0.00 35 GLY A C 19
ATOM 22425 O O . GLY A 1 34 ? -15.238 -10.018 17.743 1.00 0.00 35 GLY A O 19
ATOM 22429 N N . LYS A 1 35 ? -13.382 -10.601 16.589 1.00 0.00 36 LYS A N 19
ATOM 22430 C CA . LYS A 1 35 ? -12.788 -9.277 16.658 1.00 0.00 36 LYS A CA 19
ATOM 22431 C C . LYS A 1 35 ? -13.135 -8.501 15.385 1.00 0.00 36 LYS A C 19
ATOM 22432 O O . LYS A 1 35 ? -13.758 -7.442 15.450 1.00 0.00 36 LYS A O 19
ATOM 22451 N N . PHE A 1 36 ? -12.716 -9.058 14.259 1.00 0.00 37 PHE A N 19
ATOM 22452 C CA . PHE A 1 36 ? -12.974 -8.431 12.973 1.00 0.00 37 PHE A CA 19
ATOM 22453 C C . PHE A 1 36 ? -14.440 -8.595 12.568 1.00 0.00 37 PHE A C 19
ATOM 22454 O O . PHE A 1 36 ? -14.897 -9.709 12.315 1.00 0.00 37 PHE A O 19
ATOM 22471 N N . PRO A 1 37 ? -15.155 -7.440 12.516 1.00 0.00 38 PRO A N 19
ATOM 22472 C CA . PRO A 1 37 ? -16.560 -7.445 12.146 1.00 0.00 38 PRO A CA 19
ATOM 22473 C C . PRO A 1 37 ? -16.729 -7.657 10.640 1.00 0.00 38 PRO A C 19
ATOM 22474 O O . PRO A 1 37 ? -17.644 -8.356 10.207 1.00 0.00 38 PRO A O 19
ATOM 22485 N N . PHE A 1 38 ? -15.832 -7.041 9.884 1.00 0.00 39 PHE A N 19
ATOM 22486 C CA . PHE A 1 38 ? -15.871 -7.154 8.435 1.00 0.00 39 PHE A CA 19
ATOM 22487 C C . PHE A 1 38 ? -15.688 -8.607 7.993 1.00 0.00 39 PHE A C 19
ATOM 22488 O O . PHE A 1 38 ? -16.244 -9.025 6.979 1.00 0.00 39 PHE A O 19
ATOM 22505 N N . PHE A 1 39 ? -14.907 -9.336 8.776 1.00 0.00 40 PHE A N 19
ATOM 22506 C CA . PHE A 1 39 ? -14.644 -10.734 8.479 1.00 0.00 40 PHE A CA 19
ATOM 22507 C C . PHE A 1 39 ? -15.882 -11.594 8.745 1.00 0.00 40 PHE A C 19
ATOM 22508 O O . PHE A 1 39 ? -16.174 -12.518 7.989 1.00 0.00 40 PHE A O 19
ATOM 22525 N N . ARG A 1 40 ? -16.575 -11.258 9.823 1.00 0.00 41 ARG A N 19
ATOM 22526 C CA . ARG A 1 40 ? -17.774 -11.987 10.199 1.00 0.00 41 ARG A CA 19
ATOM 22527 C C . ARG A 1 40 ? -19.016 -11.297 9.631 1.00 0.00 41 ARG A C 19
ATOM 22528 O O . ARG A 1 40 ? -20.114 -11.451 10.163 1.00 0.00 41 ARG A O 19
ATOM 22549 N N . GLY A 1 41 ? -18.799 -10.551 8.557 1.00 0.00 42 GLY A N 19
ATOM 22550 C CA . GLY A 1 41 ? -19.887 -9.837 7.910 1.00 0.00 42 GLY A CA 19
ATOM 22551 C C . GLY A 1 41 ? -19.779 -9.936 6.387 1.00 0.00 42 GLY A C 19
ATOM 22552 O O . GLY A 1 41 ? -20.759 -10.243 5.710 1.00 0.00 42 GLY A O 19
ATOM 22556 N N . SER A 1 42 ? -18.579 -9.669 5.893 1.00 0.00 43 SER A N 19
ATOM 22557 C CA . SER A 1 42 ? -18.330 -9.724 4.462 1.00 0.00 43 SER A CA 19
ATOM 22558 C C . SER A 1 42 ? -18.381 -11.174 3.978 1.00 0.00 43 SER A C 19
ATOM 22559 O O . SER A 1 42 ? -19.292 -11.556 3.245 1.00 0.00 43 SER A O 19
ATOM 22567 N N . TYR A 1 43 ? -17.390 -11.943 4.406 1.00 0.00 44 TYR A N 19
ATOM 22568 C CA . TYR A 1 43 ? -17.311 -13.343 4.025 1.00 0.00 44 TYR A CA 19
ATOM 22569 C C . TYR A 1 43 ? -16.360 -14.109 4.946 1.00 0.00 44 TYR A C 19
ATOM 22570 O O . TYR A 1 43 ? -15.144 -13.941 4.867 1.00 0.00 44 TYR A O 19
ATOM 22588 N N . THR A 1 44 ? -16.949 -14.933 5.800 1.00 0.00 45 THR A N 19
ATOM 22589 C CA . THR A 1 44 ? -16.170 -15.725 6.735 1.00 0.00 45 THR A CA 19
ATOM 22590 C C . THR A 1 44 ? -15.566 -16.942 6.030 1.00 0.00 45 THR A C 19
ATOM 22591 O O . THR A 1 44 ? -15.727 -18.072 6.488 1.00 0.00 45 THR A O 19
ATOM 22602 N N . GLY A 1 45 ? -14.884 -16.668 4.928 1.00 0.00 46 GLY A N 19
ATOM 22603 C CA . GLY A 1 45 ? -14.255 -17.726 4.155 1.00 0.00 46 GLY A CA 19
ATOM 22604 C C . GLY A 1 45 ? -12.924 -17.258 3.565 1.00 0.00 46 GLY A C 19
ATOM 22605 O O . GLY A 1 45 ? -12.850 -16.912 2.387 1.00 0.00 46 GLY A O 19
ATOM 22609 N N . TRP A 1 46 ? -11.904 -17.261 4.412 1.00 0.00 47 TRP A N 19
ATOM 22610 C CA . TRP A 1 46 ? -10.579 -16.840 3.989 1.00 0.00 47 TRP A CA 19
ATOM 22611 C C . TRP A 1 46 ? -9.558 -17.787 4.623 1.00 0.00 47 TRP A C 19
ATOM 22612 O O . TRP A 1 46 ? -8.372 -17.468 4.694 1.00 0.00 47 TRP A O 19
ATOM 22633 N N . ARG A 1 47 ? -10.056 -18.931 5.067 1.00 0.00 48 ARG A N 19
ATOM 22634 C CA . ARG A 1 47 ? -9.201 -19.926 5.693 1.00 0.00 48 ARG A CA 19
ATOM 22635 C C . ARG A 1 47 ? -8.096 -20.359 4.728 1.00 0.00 48 ARG A C 19
ATOM 22636 O O . ARG A 1 47 ? -7.044 -20.833 5.155 1.00 0.00 48 ARG A O 19
ATOM 22657 N N . ASN A 1 48 ? -8.371 -20.180 3.444 1.00 0.00 49 ASN A N 19
ATOM 22658 C CA . ASN A 1 48 ? -7.413 -20.546 2.415 1.00 0.00 49 ASN A CA 19
ATOM 22659 C C . ASN A 1 48 ? -6.299 -19.499 2.367 1.00 0.00 49 ASN A C 19
ATOM 22660 O O . ASN A 1 48 ? -5.118 -19.841 2.420 1.00 0.00 49 ASN A O 19
ATOM 22671 N N . SER A 1 49 ? -6.712 -18.245 2.265 1.00 0.00 50 SER A N 19
ATOM 22672 C CA . SER A 1 49 ? -5.763 -17.146 2.209 1.00 0.00 50 SER A CA 19
ATOM 22673 C C . SER A 1 49 ? -5.112 -16.947 3.579 1.00 0.00 50 SER A C 19
ATOM 22674 O O . SER A 1 49 ? -3.950 -16.551 3.666 1.00 0.00 50 SER A O 19
ATOM 22682 N N . VAL A 1 50 ? -5.888 -17.230 4.615 1.00 0.00 51 VAL A N 19
ATOM 22683 C CA . VAL A 1 50 ? -5.400 -17.087 5.976 1.00 0.00 51 VAL A CA 19
ATOM 22684 C C . VAL A 1 50 ? -4.295 -18.115 6.228 1.00 0.00 51 VAL A C 19
ATOM 22685 O O . VAL A 1 50 ? -3.153 -17.749 6.499 1.00 0.00 51 VAL A O 19
ATOM 22698 N N . ARG A 1 51 ? -4.675 -19.380 6.131 1.00 0.00 52 ARG A N 19
ATOM 22699 C CA . ARG A 1 51 ? -3.730 -20.463 6.345 1.00 0.00 52 ARG A CA 19
ATOM 22700 C C . ARG A 1 51 ? -2.501 -20.280 5.453 1.00 0.00 52 ARG A C 19
ATOM 22701 O O . ARG A 1 51 ? -1.379 -20.561 5.871 1.00 0.00 52 ARG A O 19
ATOM 22722 N N . HIS A 1 52 ? -2.754 -19.808 4.241 1.00 0.00 53 HIS A N 19
ATOM 22723 C CA . HIS A 1 52 ? -1.681 -19.584 3.287 1.00 0.00 53 HIS A CA 19
ATOM 22724 C C . HIS A 1 52 ? -0.661 -18.610 3.881 1.00 0.00 53 HIS A C 19
ATOM 22725 O O . HIS A 1 52 ? 0.532 -18.908 3.928 1.00 0.00 53 HIS A O 19
ATOM 22739 N N . ASN A 1 53 ? -1.167 -17.468 4.321 1.00 0.00 54 ASN A N 19
ATOM 22740 C CA . ASN A 1 53 ? -0.315 -16.449 4.910 1.00 0.00 54 ASN A CA 19
ATOM 22741 C C . ASN A 1 53 ? 0.134 -16.907 6.299 1.00 0.00 54 ASN A C 19
ATOM 22742 O O . ASN A 1 53 ? 1.159 -16.454 6.805 1.00 0.00 54 ASN A O 19
ATOM 22753 N N . LEU A 1 54 ? -0.657 -17.800 6.877 1.00 0.00 55 LEU A N 19
ATOM 22754 C CA . LEU A 1 54 ? -0.354 -18.324 8.198 1.00 0.00 55 LEU A CA 19
ATOM 22755 C C . LEU A 1 54 ? 0.987 -19.060 8.154 1.00 0.00 55 LEU A C 19
ATOM 22756 O O . LEU A 1 54 ? 1.904 -18.732 8.905 1.00 0.00 55 LEU A O 19
ATOM 22772 N N . SER A 1 55 ? 1.058 -20.042 7.268 1.00 0.00 56 SER A N 19
ATOM 22773 C CA . SER A 1 55 ? 2.270 -20.828 7.117 1.00 0.00 56 SER A CA 19
ATOM 22774 C C . SER A 1 55 ? 3.291 -20.058 6.276 1.00 0.00 56 SER A C 19
ATOM 22775 O O . SER A 1 55 ? 4.492 -20.130 6.532 1.00 0.00 56 SER A O 19
ATOM 22783 N N . LEU A 1 56 ? 2.776 -19.339 5.290 1.00 0.00 57 LEU A N 19
ATOM 22784 C CA . LEU A 1 56 ? 3.628 -18.556 4.411 1.00 0.00 57 LEU A CA 19
ATOM 22785 C C . LEU A 1 56 ? 4.277 -17.425 5.211 1.00 0.00 57 LEU A C 19
ATOM 22786 O O . LEU A 1 56 ? 5.167 -16.738 4.711 1.00 0.00 57 LEU A O 19
ATOM 22802 N N . ASN A 1 57 ? 3.807 -17.266 6.439 1.00 0.00 58 ASN A N 19
ATOM 22803 C CA . ASN A 1 57 ? 4.330 -16.230 7.313 1.00 0.00 58 ASN A CA 19
ATOM 22804 C C . ASN A 1 57 ? 5.270 -16.863 8.342 1.00 0.00 58 ASN A C 19
ATOM 22805 O O . ASN A 1 57 ? 6.489 -16.788 8.203 1.00 0.00 58 ASN A O 19
ATOM 22816 N N . ASP A 1 58 ? 4.665 -17.473 9.351 1.00 0.00 59 ASP A N 19
ATOM 22817 C CA . ASP A 1 58 ? 5.432 -18.119 10.402 1.00 0.00 59 ASP A CA 19
ATOM 22818 C C . ASP A 1 58 ? 6.265 -19.251 9.798 1.00 0.00 59 ASP A C 19
ATOM 22819 O O . ASP A 1 58 ? 7.486 -19.275 9.944 1.00 0.00 59 ASP A O 19
ATOM 22828 N N . CYS A 1 59 ? 5.571 -20.163 9.133 1.00 0.00 60 CYS A N 19
ATOM 22829 C CA . CYS A 1 59 ? 6.231 -21.296 8.506 1.00 0.00 60 CYS A CA 19
ATOM 22830 C C . CYS A 1 59 ? 6.316 -22.429 9.530 1.00 0.00 60 CYS A C 19
ATOM 22831 O O . CYS A 1 59 ? 7.409 -22.835 9.923 1.00 0.00 60 CYS A O 19
ATOM 22839 N N . PHE A 1 60 ? 5.148 -22.908 9.933 1.00 0.00 61 PHE A N 19
ATOM 22840 C CA . PHE A 1 60 ? 5.077 -23.987 10.904 1.00 0.00 61 PHE A CA 19
ATOM 22841 C C . PHE A 1 60 ? 4.373 -25.210 10.313 1.00 0.00 61 PHE A C 19
ATOM 22842 O O . PHE A 1 60 ? 4.168 -25.289 9.103 1.00 0.00 61 PHE A O 19
ATOM 22859 N N . VAL A 1 61 ? 4.023 -26.135 11.195 1.00 0.00 62 VAL A N 19
ATOM 22860 C CA . VAL A 1 61 ? 3.347 -27.351 10.776 1.00 0.00 62 VAL A CA 19
ATOM 22861 C C . VAL A 1 61 ? 1.958 -27.403 11.416 1.00 0.00 62 VAL A C 19
ATOM 22862 O O . VAL A 1 61 ? 1.686 -26.686 12.377 1.00 0.00 62 VAL A O 19
ATOM 22875 N N . LYS A 1 62 ? 1.116 -28.260 10.857 1.00 0.00 63 LYS A N 19
ATOM 22876 C CA . LYS A 1 62 ? -0.238 -28.416 11.362 1.00 0.00 63 LYS A CA 19
ATOM 22877 C C . LYS A 1 62 ? -0.436 -29.855 11.842 1.00 0.00 63 LYS A C 19
ATOM 22878 O O . LYS A 1 62 ? 0.253 -30.766 11.386 1.00 0.00 63 LYS A O 19
ATOM 22897 N N . VAL A 1 63 ? -1.381 -30.014 12.758 1.00 0.00 64 VAL A N 19
ATOM 22898 C CA . VAL A 1 63 ? -1.678 -31.327 13.305 1.00 0.00 64 VAL A CA 19
ATOM 22899 C C . VAL A 1 63 ? -3.148 -31.663 13.041 1.00 0.00 64 VAL A C 19
ATOM 22900 O O . VAL A 1 63 ? -3.472 -32.786 12.657 1.00 0.00 64 VAL A O 19
ATOM 22913 N N . LEU A 1 64 ? -3.997 -30.670 13.259 1.00 0.00 65 LEU A N 19
ATOM 22914 C CA . LEU A 1 64 ? -5.424 -30.847 13.050 1.00 0.00 65 LEU A CA 19
ATOM 22915 C C . LEU A 1 64 ? -5.936 -31.958 13.969 1.00 0.00 65 LEU A C 19
ATOM 22916 O O . LEU A 1 64 ? -5.160 -32.571 14.700 1.00 0.00 65 LEU A O 19
ATOM 22932 N N . ARG A 1 65 ? -7.240 -32.182 13.903 1.00 0.00 66 ARG A N 19
ATOM 22933 C CA . ARG A 1 65 ? -7.865 -33.209 14.720 1.00 0.00 66 ARG A CA 19
ATOM 22934 C C . ARG A 1 65 ? -6.979 -34.454 14.778 1.00 0.00 66 ARG A C 19
ATOM 22935 O O . ARG A 1 65 ? -6.782 -35.128 13.768 1.00 0.00 66 ARG A O 19
ATOM 22956 N N . ASP A 1 66 ? -6.467 -34.722 15.970 1.00 0.00 67 ASP A N 19
ATOM 22957 C CA . ASP A 1 66 ? -5.605 -35.874 16.173 1.00 0.00 67 ASP A CA 19
ATOM 22958 C C . ASP A 1 66 ? -5.545 -36.204 17.666 1.00 0.00 67 ASP A C 19
ATOM 22959 O O . ASP A 1 66 ? -5.808 -35.345 18.506 1.00 0.00 67 ASP A O 19
ATOM 22968 N N . PRO A 1 67 ? -5.189 -37.484 17.958 1.00 0.00 68 PRO A N 19
ATOM 22969 C CA . PRO A 1 67 ? -5.091 -37.938 19.335 1.00 0.00 68 PRO A CA 19
ATOM 22970 C C . PRO A 1 67 ? -3.825 -37.396 20.002 1.00 0.00 68 PRO A C 19
ATOM 22971 O O . PRO A 1 67 ? -2.838 -38.116 20.145 1.00 0.00 68 PRO A O 19
ATOM 22982 N N . SER A 1 68 ? -3.895 -36.132 20.393 1.00 0.00 69 SER A N 19
ATOM 22983 C CA . SER A 1 68 ? -2.767 -35.486 21.042 1.00 0.00 69 SER A CA 19
ATOM 22984 C C . SER A 1 68 ? -3.266 -34.425 22.025 1.00 0.00 69 SER A C 19
ATOM 22985 O O . SER A 1 68 ? -2.799 -34.358 23.161 1.00 0.00 69 SER A O 19
ATOM 22993 N N . ARG A 1 69 ? -4.209 -33.623 21.552 1.00 0.00 70 ARG A N 19
ATOM 22994 C CA . ARG A 1 69 ? -4.776 -32.568 22.375 1.00 0.00 70 ARG A CA 19
ATOM 22995 C C . ARG A 1 69 ? -6.304 -32.657 22.373 1.00 0.00 70 ARG A C 19
ATOM 22996 O O . ARG A 1 69 ? -6.973 -31.878 21.695 1.00 0.00 70 ARG A O 19
ATOM 23017 N N . PRO A 1 70 ? -6.824 -33.638 23.158 1.00 0.00 71 PRO A N 19
ATOM 23018 C CA . PRO A 1 70 ? -8.260 -33.838 23.253 1.00 0.00 71 PRO A CA 19
ATOM 23019 C C . PRO A 1 70 ? -8.909 -32.754 24.116 1.00 0.00 71 PRO A C 19
ATOM 23020 O O . PRO A 1 70 ? -9.681 -33.059 25.024 1.00 0.00 71 PRO A O 19
ATOM 23031 N N . TRP A 1 71 ? -8.573 -31.512 23.802 1.00 0.00 72 TRP A N 19
ATOM 23032 C CA . TRP A 1 71 ? -9.113 -30.381 24.537 1.00 0.00 72 TRP A CA 19
ATOM 23033 C C . TRP A 1 71 ? -10.172 -29.710 23.661 1.00 0.00 72 TRP A C 19
ATOM 23034 O O . TRP A 1 71 ? -11.107 -29.095 24.172 1.00 0.00 72 TRP A O 19
ATOM 23055 N N . GLY A 1 72 ? -9.990 -29.850 22.356 1.00 0.00 73 GLY A N 19
ATOM 23056 C CA . GLY A 1 72 ? -10.918 -29.264 21.403 1.00 0.00 73 GLY A CA 19
ATOM 23057 C C . GLY A 1 72 ? -11.180 -30.218 20.236 1.00 0.00 73 GLY A C 19
ATOM 23058 O O . GLY A 1 72 ? -12.318 -30.627 20.008 1.00 0.00 73 GLY A O 19
ATOM 23062 N N . LYS A 1 73 ? -10.109 -30.545 19.528 1.00 0.00 74 LYS A N 19
ATOM 23063 C CA . LYS A 1 73 ? -10.209 -31.443 18.391 1.00 0.00 74 LYS A CA 19
ATOM 23064 C C . LYS A 1 73 ? -10.814 -30.690 17.204 1.00 0.00 74 LYS A C 19
ATOM 23065 O O . LYS A 1 73 ? -11.626 -31.242 16.462 1.00 0.00 74 LYS A O 19
ATOM 23084 N N . ASP A 1 74 ? -10.396 -29.441 17.061 1.00 0.00 75 ASP A N 19
ATOM 23085 C CA . ASP A 1 74 ? -10.886 -28.606 15.977 1.00 0.00 75 ASP A CA 19
ATOM 23086 C C . ASP A 1 74 ? -9.759 -28.372 14.970 1.00 0.00 75 ASP A C 19
ATOM 23087 O O . ASP A 1 74 ? -9.815 -28.864 13.844 1.00 0.00 75 ASP A O 19
ATOM 23096 N N . ASN A 1 75 ? -8.761 -27.620 15.411 1.00 0.00 76 ASN A N 19
ATOM 23097 C CA . ASN A 1 75 ? -7.622 -27.314 14.562 1.00 0.00 76 ASN A CA 19
ATOM 23098 C C . ASN A 1 75 ? -6.414 -26.978 15.439 1.00 0.00 76 ASN A C 19
ATOM 23099 O O . ASN A 1 75 ? -6.362 -25.910 16.047 1.00 0.00 76 ASN A O 19
ATOM 23110 N N . TYR A 1 76 ? -5.472 -27.908 15.475 1.00 0.00 77 TYR A N 19
ATOM 23111 C CA . TYR A 1 76 ? -4.267 -27.723 16.266 1.00 0.00 77 TYR A CA 19
ATOM 23112 C C . TYR A 1 76 ? -3.022 -27.725 15.378 1.00 0.00 77 TYR A C 19
ATOM 23113 O O . TYR A 1 76 ? -2.780 -28.682 14.644 1.00 0.00 77 TYR A O 19
ATOM 23131 N N . TRP A 1 77 ? -2.264 -26.643 15.474 1.00 0.00 78 TRP A N 19
ATOM 23132 C CA . TRP A 1 77 ? -1.049 -26.507 14.689 1.00 0.00 78 TRP A CA 19
ATOM 23133 C C . TRP A 1 77 ? 0.138 -26.479 15.654 1.00 0.00 78 TRP A C 19
ATOM 23134 O O . TRP A 1 77 ? -0.015 -26.120 16.820 1.00 0.00 78 TRP A O 19
ATOM 23155 N N . MET A 1 78 ? 1.293 -26.863 15.132 1.00 0.00 79 MET A N 19
ATOM 23156 C CA . MET A 1 78 ? 2.505 -26.887 15.933 1.00 0.00 79 MET A CA 19
ATOM 23157 C C . MET A 1 78 ? 3.614 -26.065 15.273 1.00 0.00 79 MET A C 19
ATOM 23158 O O . MET A 1 78 ? 4.092 -26.413 14.194 1.00 0.00 79 MET A O 19
ATOM 23172 N N . LEU A 1 79 ? 3.993 -24.990 15.949 1.00 0.00 80 LEU A N 19
ATOM 23173 C CA . LEU A 1 79 ? 5.037 -24.116 15.442 1.00 0.00 80 LEU A CA 19
ATOM 23174 C C . LEU A 1 79 ? 6.186 -24.064 16.451 1.00 0.00 80 LEU A C 19
ATOM 23175 O O . LEU A 1 79 ? 5.978 -24.267 17.646 1.00 0.00 80 LEU A O 19
ATOM 23191 N N . ASN A 1 80 ? 7.374 -23.789 15.932 1.00 0.00 81 ASN A N 19
ATOM 23192 C CA . ASN A 1 80 ? 8.557 -23.707 16.772 1.00 0.00 81 ASN A CA 19
ATOM 23193 C C . ASN A 1 80 ? 9.694 -23.058 15.982 1.00 0.00 81 ASN A C 19
ATOM 23194 O O . ASN A 1 80 ? 9.712 -23.113 14.753 1.00 0.00 81 ASN A O 19
ATOM 23205 N N . PRO A 1 81 ? 10.641 -22.441 16.739 1.00 0.00 82 PRO A N 19
ATOM 23206 C CA . PRO A 1 81 ? 11.780 -21.781 16.122 1.00 0.00 82 PRO A CA 19
ATOM 23207 C C . PRO A 1 81 ? 12.799 -22.805 15.619 1.00 0.00 82 PRO A C 19
ATOM 23208 O O . PRO A 1 81 ? 12.624 -24.007 15.810 1.00 0.00 82 PRO A O 19
ATOM 23219 N N . TYR A 1 7 ? 7.226 -13.498 -0.183 1.00 0.00 8 TYR A N 20
ATOM 23220 C CA . TYR A 1 7 ? 7.340 -14.135 1.118 1.00 0.00 8 TYR A CA 20
ATOM 23221 C C . TYR A 1 7 ? 7.740 -15.605 0.975 1.00 0.00 8 TYR A C 20
ATOM 23222 O O . TYR A 1 7 ? 8.612 -16.088 1.696 1.00 0.00 8 TYR A O 20
ATOM 23240 N N . ILE A 1 8 ? 7.083 -16.276 0.040 1.00 0.00 9 ILE A N 20
ATOM 23241 C CA . ILE A 1 8 ? 7.360 -17.681 -0.207 1.00 0.00 9 ILE A CA 20
ATOM 23242 C C . ILE A 1 8 ? 8.813 -17.839 -0.657 1.00 0.00 9 ILE A C 20
ATOM 23243 O O . ILE A 1 8 ? 9.532 -18.702 -0.154 1.00 0.00 9 ILE A O 20
ATOM 23259 N N . ALA A 1 9 ? 9.203 -16.993 -1.599 1.00 0.00 10 ALA A N 20
ATOM 23260 C CA . ALA A 1 9 ? 10.558 -17.028 -2.122 1.00 0.00 10 ALA A CA 20
ATOM 23261 C C . ALA A 1 9 ? 11.545 -16.728 -0.992 1.00 0.00 10 ALA A C 20
ATOM 23262 O O . ALA A 1 9 ? 12.593 -17.365 -0.893 1.00 0.00 10 ALA A O 20
ATOM 23269 N N . LEU A 1 10 ? 11.175 -15.759 -0.167 1.00 0.00 11 LEU A N 20
ATOM 23270 C CA . LEU A 1 10 ? 12.014 -15.368 0.952 1.00 0.00 11 LEU A CA 20
ATOM 23271 C C . LEU A 1 10 ? 12.245 -16.578 1.859 1.00 0.00 11 LEU A C 20
ATOM 23272 O O . LEU A 1 10 ? 13.382 -16.888 2.210 1.00 0.00 11 LEU A O 20
ATOM 23288 N N . ILE A 1 11 ? 11.147 -17.231 2.212 1.00 0.00 12 ILE A N 20
ATOM 23289 C CA . ILE A 1 11 ? 11.215 -18.401 3.071 1.00 0.00 12 ILE A CA 20
ATOM 23290 C C . ILE A 1 11 ? 12.036 -19.490 2.378 1.00 0.00 12 ILE A C 20
ATOM 23291 O O . ILE A 1 11 ? 12.837 -20.170 3.018 1.00 0.00 12 ILE A O 20
ATOM 23307 N N . THR A 1 12 ? 11.809 -19.621 1.079 1.00 0.00 13 THR A N 20
ATOM 23308 C CA . THR A 1 12 ? 12.518 -20.616 0.293 1.00 0.00 13 THR A CA 20
ATOM 23309 C C . THR A 1 12 ? 14.028 -20.483 0.500 1.00 0.00 13 THR A C 20
ATOM 23310 O O . THR A 1 12 ? 14.714 -21.473 0.748 1.00 0.00 13 THR A O 20
ATOM 23321 N N . MET A 1 13 ? 14.502 -19.250 0.389 1.00 0.00 14 MET A N 20
ATOM 23322 C CA . MET A 1 13 ? 15.918 -18.974 0.561 1.00 0.00 14 MET A CA 20
ATOM 23323 C C . MET A 1 13 ? 16.300 -18.970 2.043 1.00 0.00 14 MET A C 20
ATOM 23324 O O . MET A 1 13 ? 17.470 -19.125 2.386 1.00 0.00 14 MET A O 20
ATOM 23338 N N . ALA A 1 14 ? 15.289 -18.790 2.881 1.00 0.00 15 ALA A N 20
ATOM 23339 C CA . ALA A 1 14 ? 15.504 -18.763 4.317 1.00 0.00 15 ALA A CA 20
ATOM 23340 C C . ALA A 1 14 ? 15.757 -20.186 4.818 1.00 0.00 15 ALA A C 20
ATOM 23341 O O . ALA A 1 14 ? 16.751 -20.443 5.494 1.00 0.00 15 ALA A O 20
ATOM 23348 N N . ILE A 1 15 ? 14.839 -21.075 4.465 1.00 0.00 16 ILE A N 20
ATOM 23349 C CA . ILE A 1 15 ? 14.950 -22.466 4.870 1.00 0.00 16 ILE A CA 20
ATOM 23350 C C . ILE A 1 15 ? 16.124 -23.115 4.134 1.00 0.00 16 ILE A C 20
ATOM 23351 O O . ILE A 1 15 ? 16.820 -23.961 4.693 1.00 0.00 16 ILE A O 20
ATOM 23367 N N . ARG A 1 16 ? 16.307 -22.694 2.891 1.00 0.00 17 ARG A N 20
ATOM 23368 C CA . ARG A 1 16 ? 17.384 -23.224 2.073 1.00 0.00 17 ARG A CA 20
ATOM 23369 C C . ARG A 1 16 ? 18.690 -23.257 2.871 1.00 0.00 17 ARG A C 20
ATOM 23370 O O . ARG A 1 16 ? 19.602 -24.015 2.544 1.00 0.00 17 ARG A O 20
ATOM 23391 N N . ASP A 1 17 ? 18.738 -22.426 3.901 1.00 0.00 18 ASP A N 20
ATOM 23392 C CA . ASP A 1 17 ? 19.916 -22.350 4.748 1.00 0.00 18 ASP A CA 20
ATOM 23393 C C . ASP A 1 17 ? 20.277 -23.754 5.238 1.00 0.00 18 ASP A C 20
ATOM 23394 O O . ASP A 1 17 ? 21.454 -24.101 5.328 1.00 0.00 18 ASP A O 20
ATOM 23403 N N . SER A 1 18 ? 19.243 -24.524 5.542 1.00 0.00 19 SER A N 20
ATOM 23404 C CA . SER A 1 18 ? 19.436 -25.883 6.020 1.00 0.00 19 SER A CA 20
ATOM 23405 C C . SER A 1 18 ? 19.953 -26.769 4.886 1.00 0.00 19 SER A C 20
ATOM 23406 O O . SER A 1 18 ? 21.069 -27.282 4.954 1.00 0.00 19 SER A O 20
ATOM 23414 N N . ALA A 1 19 ? 19.118 -26.920 3.868 1.00 0.00 20 ALA A N 20
ATOM 23415 C CA . ALA A 1 19 ? 19.477 -27.736 2.720 1.00 0.00 20 ALA A CA 20
ATOM 23416 C C . ALA A 1 19 ? 18.965 -29.162 2.933 1.00 0.00 20 ALA A C 20
ATOM 23417 O O . ALA A 1 19 ? 19.643 -30.127 2.584 1.00 0.00 20 ALA A O 20
ATOM 23424 N N . GLY A 1 20 ? 17.773 -29.249 3.504 1.00 0.00 21 GLY A N 20
ATOM 23425 C CA . GLY A 1 20 ? 17.162 -30.541 3.767 1.00 0.00 21 GLY A CA 20
ATOM 23426 C C . GLY A 1 20 ? 17.912 -31.287 4.872 1.00 0.00 21 GLY A C 20
ATOM 23427 O O . GLY A 1 20 ? 18.380 -32.406 4.664 1.00 0.00 21 GLY A O 20
ATOM 23431 N N . GLY A 1 21 ? 18.002 -30.638 6.024 1.00 0.00 22 GLY A N 20
ATOM 23432 C CA . GLY A 1 21 ? 18.687 -31.226 7.162 1.00 0.00 22 GLY A CA 20
ATOM 23433 C C . GLY A 1 21 ? 18.217 -30.592 8.473 1.00 0.00 22 GLY A C 20
ATOM 23434 O O . GLY A 1 21 ? 17.465 -31.206 9.228 1.00 0.00 22 GLY A O 20
ATOM 23438 N N . ARG A 1 22 ? 18.678 -29.372 8.702 1.00 0.00 23 ARG A N 20
ATOM 23439 C CA . ARG A 1 22 ? 18.314 -28.648 9.908 1.00 0.00 23 ARG A CA 20
ATOM 23440 C C . ARG A 1 22 ? 18.563 -27.149 9.723 1.00 0.00 23 ARG A C 20
ATOM 23441 O O . ARG A 1 22 ? 19.638 -26.745 9.282 1.00 0.00 23 ARG A O 20
ATOM 23462 N N . LEU A 1 23 ? 17.552 -26.366 10.070 1.00 0.00 24 LEU A N 20
ATOM 23463 C CA . LEU A 1 23 ? 17.649 -24.922 9.948 1.00 0.00 24 LEU A CA 20
ATOM 23464 C C . LEU A 1 23 ? 17.474 -24.285 11.329 1.00 0.00 24 LEU A C 20
ATOM 23465 O O . LEU A 1 23 ? 17.100 -24.962 12.285 1.00 0.00 24 LEU A O 20
ATOM 23481 N N . THR A 1 24 ? 17.754 -22.991 11.388 1.00 0.00 25 THR A N 20
ATOM 23482 C CA . THR A 1 24 ? 17.633 -22.256 12.635 1.00 0.00 25 THR A CA 20
ATOM 23483 C C . THR A 1 24 ? 16.765 -21.011 12.438 1.00 0.00 25 THR A C 20
ATOM 23484 O O . THR A 1 24 ? 17.266 -19.954 12.061 1.00 0.00 25 THR A O 20
ATOM 23495 N N . LEU A 1 25 ? 15.478 -21.179 12.704 1.00 0.00 26 LEU A N 20
ATOM 23496 C CA . LEU A 1 25 ? 14.535 -20.082 12.560 1.00 0.00 26 LEU A CA 20
ATOM 23497 C C . LEU A 1 25 ? 15.130 -18.819 13.186 1.00 0.00 26 LEU A C 20
ATOM 23498 O O . LEU A 1 25 ? 14.804 -17.706 12.776 1.00 0.00 26 LEU A O 20
ATOM 23514 N N . ALA A 1 26 ? 15.993 -19.034 14.168 1.00 0.00 27 ALA A N 20
ATOM 23515 C CA . ALA A 1 26 ? 16.637 -17.926 14.854 1.00 0.00 27 ALA A CA 20
ATOM 23516 C C . ALA A 1 26 ? 17.555 -17.191 13.876 1.00 0.00 27 ALA A C 20
ATOM 23517 O O . ALA A 1 26 ? 17.493 -15.968 13.760 1.00 0.00 27 ALA A O 20
ATOM 23524 N N . GLU A 1 27 ? 18.387 -17.967 13.197 1.00 0.00 28 GLU A N 20
ATOM 23525 C CA . GLU A 1 27 ? 19.317 -17.405 12.232 1.00 0.00 28 GLU A CA 20
ATOM 23526 C C . GLU A 1 27 ? 18.572 -16.968 10.969 1.00 0.00 28 GLU A C 20
ATOM 23527 O O . GLU A 1 27 ? 18.914 -15.953 10.363 1.00 0.00 28 GLU A O 20
ATOM 23539 N N . ILE A 1 28 ? 17.568 -17.754 10.610 1.00 0.00 29 ILE A N 20
ATOM 23540 C CA . ILE A 1 28 ? 16.773 -17.461 9.431 1.00 0.00 29 ILE A CA 20
ATOM 23541 C C . ILE A 1 28 ? 16.113 -16.090 9.593 1.00 0.00 29 ILE A C 20
ATOM 23542 O O . ILE A 1 28 ? 16.262 -15.220 8.737 1.00 0.00 29 ILE A O 20
ATOM 23558 N N . ASN A 1 29 ? 15.399 -15.940 10.699 1.00 0.00 30 ASN A N 20
ATOM 23559 C CA . ASN A 1 29 ? 14.716 -14.690 10.985 1.00 0.00 30 ASN A CA 20
ATOM 23560 C C . ASN A 1 29 ? 15.753 -13.602 11.272 1.00 0.00 30 ASN A C 20
ATOM 23561 O O . ASN A 1 29 ? 15.504 -12.422 11.027 1.00 0.00 30 ASN A O 20
ATOM 23572 N N . GLU A 1 30 ? 16.893 -14.037 11.787 1.00 0.00 31 GLU A N 20
ATOM 23573 C CA . GLU A 1 30 ? 17.969 -13.115 12.110 1.00 0.00 31 GLU A CA 20
ATOM 23574 C C . GLU A 1 30 ? 18.398 -12.342 10.861 1.00 0.00 31 GLU A C 20
ATOM 23575 O O . GLU A 1 30 ? 18.489 -11.115 10.886 1.00 0.00 31 GLU A O 20
ATOM 23587 N N . TYR A 1 31 ? 18.650 -13.091 9.798 1.00 0.00 32 TYR A N 20
ATOM 23588 C CA . TYR A 1 31 ? 19.067 -12.492 8.542 1.00 0.00 32 TYR A CA 20
ATOM 23589 C C . TYR A 1 31 ? 17.869 -11.911 7.787 1.00 0.00 32 TYR A C 20
ATOM 23590 O O . TYR A 1 31 ? 18.025 -10.997 6.978 1.00 0.00 32 TYR A O 20
ATOM 23608 N N . LEU A 1 32 ? 16.702 -12.464 8.078 1.00 0.00 33 LEU A N 20
ATOM 23609 C CA . LEU A 1 32 ? 15.478 -12.012 7.438 1.00 0.00 33 LEU A CA 20
ATOM 23610 C C . LEU A 1 32 ? 15.270 -10.526 7.736 1.00 0.00 33 LEU A C 20
ATOM 23611 O O . LEU A 1 32 ? 15.085 -9.726 6.820 1.00 0.00 33 LEU A O 20
ATOM 23627 N N . MET A 1 33 ? 15.308 -10.202 9.020 1.00 0.00 34 MET A N 20
ATOM 23628 C CA . MET A 1 33 ? 15.126 -8.826 9.450 1.00 0.00 34 MET A CA 20
ATOM 23629 C C . MET A 1 33 ? 16.420 -8.026 9.290 1.00 0.00 34 MET A C 20
ATOM 23630 O O . MET A 1 33 ? 16.383 -6.816 9.070 1.00 0.00 34 MET A O 20
ATOM 23644 N N . GLY A 1 34 ? 17.534 -8.734 9.405 1.00 0.00 35 GLY A N 20
ATOM 23645 C CA . GLY A 1 34 ? 18.838 -8.104 9.276 1.00 0.00 35 GLY A CA 20
ATOM 23646 C C . GLY A 1 34 ? 19.202 -7.896 7.804 1.00 0.00 35 GLY A C 20
ATOM 23647 O O . GLY A 1 34 ? 20.241 -7.315 7.495 1.00 0.00 35 GLY A O 20
ATOM 23651 N N . LYS A 1 35 ? 18.326 -8.381 6.936 1.00 0.00 36 LYS A N 20
ATOM 23652 C CA . LYS A 1 35 ? 18.543 -8.255 5.505 1.00 0.00 36 LYS A CA 20
ATOM 23653 C C . LYS A 1 35 ? 17.481 -7.326 4.913 1.00 0.00 36 LYS A C 20
ATOM 23654 O O . LYS A 1 35 ? 17.809 -6.366 4.218 1.00 0.00 36 LYS A O 20
ATOM 23673 N N . PHE A 1 36 ? 16.230 -7.645 5.210 1.00 0.00 37 PHE A N 20
ATOM 23674 C CA . PHE A 1 36 ? 15.118 -6.851 4.715 1.00 0.00 37 PHE A CA 20
ATOM 23675 C C . PHE A 1 36 ? 14.839 -5.663 5.638 1.00 0.00 37 PHE A C 20
ATOM 23676 O O . PHE A 1 36 ? 14.426 -5.844 6.783 1.00 0.00 37 PHE A O 20
ATOM 23693 N N . PRO A 1 37 ? 15.083 -4.441 5.092 1.00 0.00 38 PRO A N 20
ATOM 23694 C CA . PRO A 1 37 ? 14.862 -3.224 5.854 1.00 0.00 38 PRO A CA 20
ATOM 23695 C C . PRO A 1 37 ? 13.369 -2.912 5.971 1.00 0.00 38 PRO A C 20
ATOM 23696 O O . PRO A 1 37 ? 12.925 -2.346 6.968 1.00 0.00 38 PRO A O 20
ATOM 23707 N N . PHE A 1 38 ? 12.635 -3.296 4.936 1.00 0.00 39 PHE A N 20
ATOM 23708 C CA . PHE A 1 38 ? 11.200 -3.064 4.910 1.00 0.00 39 PHE A CA 20
ATOM 23709 C C . PHE A 1 38 ? 10.488 -3.921 5.959 1.00 0.00 39 PHE A C 20
ATOM 23710 O O . PHE A 1 38 ? 9.458 -3.518 6.499 1.00 0.00 39 PHE A O 20
ATOM 23727 N N . PHE A 1 39 ? 11.064 -5.085 6.217 1.00 0.00 40 PHE A N 20
ATOM 23728 C CA . PHE A 1 39 ? 10.497 -6.002 7.191 1.00 0.00 40 PHE A CA 20
ATOM 23729 C C . PHE A 1 39 ? 10.658 -5.459 8.613 1.00 0.00 40 PHE A C 20
ATOM 23730 O O . PHE A 1 39 ? 9.732 -5.536 9.419 1.00 0.00 40 PHE A O 20
ATOM 23747 N N . ARG A 1 40 ? 11.840 -4.922 8.877 1.00 0.00 41 ARG A N 20
ATOM 23748 C CA . ARG A 1 40 ? 12.134 -4.367 10.187 1.00 0.00 41 ARG A CA 20
ATOM 23749 C C . ARG A 1 40 ? 11.572 -2.948 10.300 1.00 0.00 41 ARG A C 20
ATOM 23750 O O . ARG A 1 40 ? 11.808 -2.260 11.292 1.00 0.00 41 ARG A O 20
ATOM 23771 N N . GLY A 1 41 ? 10.840 -2.552 9.269 1.00 0.00 42 GLY A N 20
ATOM 23772 C CA . GLY A 1 41 ? 10.242 -1.228 9.241 1.00 0.00 42 GLY A CA 20
ATOM 23773 C C . GLY A 1 41 ? 8.777 -1.297 8.807 1.00 0.00 42 GLY A C 20
ATOM 23774 O O . GLY A 1 41 ? 8.336 -0.511 7.970 1.00 0.00 42 GLY A O 20
ATOM 23778 N N . SER A 1 42 ? 8.062 -2.244 9.397 1.00 0.00 43 SER A N 20
ATOM 23779 C CA . SER A 1 42 ? 6.655 -2.425 9.083 1.00 0.00 43 SER A CA 20
ATOM 23780 C C . SER A 1 42 ? 5.919 -3.003 10.293 1.00 0.00 43 SER A C 20
ATOM 23781 O O . SER A 1 42 ? 5.149 -2.302 10.948 1.00 0.00 43 SER A O 20
ATOM 23789 N N . TYR A 1 43 ? 6.181 -4.275 10.554 1.00 0.00 44 TYR A N 20
ATOM 23790 C CA . TYR A 1 43 ? 5.553 -4.954 11.674 1.00 0.00 44 TYR A CA 20
ATOM 23791 C C . TYR A 1 43 ? 6.217 -6.307 11.937 1.00 0.00 44 TYR A C 20
ATOM 23792 O O . TYR A 1 43 ? 6.011 -7.260 11.188 1.00 0.00 44 TYR A O 20
ATOM 23810 N N . THR A 1 44 ? 7.001 -6.347 13.005 1.00 0.00 45 THR A N 20
ATOM 23811 C CA . THR A 1 44 ? 7.697 -7.568 13.376 1.00 0.00 45 THR A CA 20
ATOM 23812 C C . THR A 1 44 ? 6.739 -8.538 14.070 1.00 0.00 45 THR A C 20
ATOM 23813 O O . THR A 1 44 ? 7.012 -9.001 15.177 1.00 0.00 45 THR A O 20
ATOM 23824 N N . GLY A 1 45 ? 5.636 -8.817 13.391 1.00 0.00 46 GLY A N 20
ATOM 23825 C CA . GLY A 1 45 ? 4.636 -9.724 13.928 1.00 0.00 46 GLY A CA 20
ATOM 23826 C C . GLY A 1 45 ? 4.135 -10.688 12.851 1.00 0.00 46 GLY A C 20
ATOM 23827 O O . GLY A 1 45 ? 2.944 -10.988 12.787 1.00 0.00 46 GLY A O 20
ATOM 23831 N N . TRP A 1 46 ? 5.070 -11.147 12.032 1.00 0.00 47 TRP A N 20
ATOM 23832 C CA . TRP A 1 46 ? 4.738 -12.071 10.960 1.00 0.00 47 TRP A CA 20
ATOM 23833 C C . TRP A 1 46 ? 5.316 -13.440 11.321 1.00 0.00 47 TRP A C 20
ATOM 23834 O O . TRP A 1 46 ? 5.106 -14.416 10.602 1.00 0.00 47 TRP A O 20
ATOM 23855 N N . ARG A 1 47 ? 6.033 -13.470 12.435 1.00 0.00 48 ARG A N 20
ATOM 23856 C CA . ARG A 1 47 ? 6.644 -14.704 12.900 1.00 0.00 48 ARG A CA 20
ATOM 23857 C C . ARG A 1 47 ? 5.608 -15.829 12.930 1.00 0.00 48 ARG A C 20
ATOM 23858 O O . ARG A 1 47 ? 5.959 -17.004 12.827 1.00 0.00 48 ARG A O 20
ATOM 23879 N N . ASN A 1 48 ? 4.352 -15.431 13.072 1.00 0.00 49 ASN A N 20
ATOM 23880 C CA . ASN A 1 48 ? 3.263 -16.392 13.117 1.00 0.00 49 ASN A CA 20
ATOM 23881 C C . ASN A 1 48 ? 2.972 -16.893 11.702 1.00 0.00 49 ASN A C 20
ATOM 23882 O O . ASN A 1 48 ? 2.880 -18.099 11.473 1.00 0.00 49 ASN A O 20
ATOM 23893 N N . SER A 1 49 ? 2.835 -15.944 10.788 1.00 0.00 50 SER A N 20
ATOM 23894 C CA . SER A 1 49 ? 2.556 -16.274 9.401 1.00 0.00 50 SER A CA 20
ATOM 23895 C C . SER A 1 49 ? 3.808 -16.853 8.739 1.00 0.00 50 SER A C 20
ATOM 23896 O O . SER A 1 49 ? 3.711 -17.602 7.768 1.00 0.00 50 SER A O 20
ATOM 23904 N N . VAL A 1 50 ? 4.955 -16.484 9.291 1.00 0.00 51 VAL A N 20
ATOM 23905 C CA . VAL A 1 50 ? 6.224 -16.957 8.766 1.00 0.00 51 VAL A CA 20
ATOM 23906 C C . VAL A 1 50 ? 6.389 -18.441 9.103 1.00 0.00 51 VAL A C 20
ATOM 23907 O O . VAL A 1 50 ? 6.551 -19.269 8.208 1.00 0.00 51 VAL A O 20
ATOM 23920 N N . ARG A 1 51 ? 6.342 -18.730 10.395 1.00 0.00 52 ARG A N 20
ATOM 23921 C CA . ARG A 1 51 ? 6.484 -20.099 10.860 1.00 0.00 52 ARG A CA 20
ATOM 23922 C C . ARG A 1 51 ? 5.432 -20.995 10.204 1.00 0.00 52 ARG A C 20
ATOM 23923 O O . ARG A 1 51 ? 5.752 -22.075 9.708 1.00 0.00 52 ARG A O 20
ATOM 23944 N N . HIS A 1 52 ? 4.197 -20.514 10.221 1.00 0.00 53 HIS A N 20
ATOM 23945 C CA . HIS A 1 52 ? 3.096 -21.258 9.634 1.00 0.00 53 HIS A CA 20
ATOM 23946 C C . HIS A 1 52 ? 3.432 -21.613 8.184 1.00 0.00 53 HIS A C 20
ATOM 23947 O O . HIS A 1 52 ? 3.425 -22.785 7.810 1.00 0.00 53 HIS A O 20
ATOM 23961 N N . ASN A 1 53 ? 3.718 -20.579 7.407 1.00 0.00 54 ASN A N 20
ATOM 23962 C CA . ASN A 1 53 ? 4.056 -20.766 6.006 1.00 0.00 54 ASN A CA 20
ATOM 23963 C C . ASN A 1 53 ? 5.334 -21.601 5.901 1.00 0.00 54 ASN A C 20
ATOM 23964 O O . ASN A 1 53 ? 5.530 -22.322 4.925 1.00 0.00 54 ASN A O 20
ATOM 23975 N N . LEU A 1 54 ? 6.170 -21.474 6.921 1.00 0.00 55 LEU A N 20
ATOM 23976 C CA . LEU A 1 54 ? 7.424 -22.208 6.956 1.00 0.00 55 LEU A CA 20
ATOM 23977 C C . LEU A 1 54 ? 7.140 -23.702 6.788 1.00 0.00 55 LEU A C 20
ATOM 23978 O O . LEU A 1 54 ? 7.703 -24.349 5.906 1.00 0.00 55 LEU A O 20
ATOM 23994 N N . SER A 1 55 ? 6.268 -24.207 7.649 1.00 0.00 56 SER A N 20
ATOM 23995 C CA . SER A 1 55 ? 5.904 -25.613 7.606 1.00 0.00 56 SER A CA 20
ATOM 23996 C C . SER A 1 55 ? 4.833 -25.844 6.538 1.00 0.00 56 SER A C 20
ATOM 23997 O O . SER A 1 55 ? 4.730 -26.937 5.984 1.00 0.00 56 SER A O 20
ATOM 24005 N N . LEU A 1 56 ? 4.063 -24.796 6.281 1.00 0.00 57 LEU A N 20
ATOM 24006 C CA . LEU A 1 56 ? 3.004 -24.871 5.289 1.00 0.00 57 LEU A CA 20
ATOM 24007 C C . LEU A 1 56 ? 3.605 -24.689 3.893 1.00 0.00 57 LEU A C 20
ATOM 24008 O O . LEU A 1 56 ? 2.883 -24.697 2.897 1.00 0.00 57 LEU A O 20
ATOM 24024 N N . ASN A 1 57 ? 4.920 -24.529 3.866 1.00 0.00 58 ASN A N 20
ATOM 24025 C CA . ASN A 1 57 ? 5.625 -24.344 2.610 1.00 0.00 58 ASN A CA 20
ATOM 24026 C C . ASN A 1 57 ? 6.503 -25.568 2.338 1.00 0.00 58 ASN A C 20
ATOM 24027 O O . ASN A 1 57 ? 6.262 -26.310 1.387 1.00 0.00 58 ASN A O 20
ATOM 24038 N N . ASP A 1 58 ? 7.501 -25.742 3.191 1.00 0.00 59 ASP A N 20
ATOM 24039 C CA . ASP A 1 58 ? 8.416 -26.863 3.055 1.00 0.00 59 ASP A CA 20
ATOM 24040 C C . ASP A 1 58 ? 7.760 -28.122 3.626 1.00 0.00 59 ASP A C 20
ATOM 24041 O O . ASP A 1 58 ? 7.687 -29.148 2.952 1.00 0.00 59 ASP A O 20
ATOM 24050 N N . CYS A 1 59 ? 7.299 -28.002 4.862 1.00 0.00 60 CYS A N 20
ATOM 24051 C CA . CYS A 1 59 ? 6.652 -29.118 5.531 1.00 0.00 60 CYS A CA 20
ATOM 24052 C C . CYS A 1 59 ? 7.733 -29.971 6.198 1.00 0.00 60 CYS A C 20
ATOM 24053 O O . CYS A 1 59 ? 8.031 -31.072 5.739 1.00 0.00 60 CYS A O 20
ATOM 24061 N N . PHE A 1 60 ? 8.291 -29.429 7.271 1.00 0.00 61 PHE A N 20
ATOM 24062 C CA . PHE A 1 60 ? 9.333 -30.126 8.006 1.00 0.00 61 PHE A CA 20
ATOM 24063 C C . PHE A 1 60 ? 8.974 -30.242 9.488 1.00 0.00 61 PHE A C 20
ATOM 24064 O O . PHE A 1 60 ? 7.827 -30.019 9.873 1.00 0.00 61 PHE A O 20
ATOM 24081 N N . VAL A 1 61 ? 9.977 -30.590 10.281 1.00 0.00 62 VAL A N 20
ATOM 24082 C CA . VAL A 1 61 ? 9.782 -30.738 11.714 1.00 0.00 62 VAL A CA 20
ATOM 24083 C C . VAL A 1 61 ? 10.635 -29.703 12.450 1.00 0.00 62 VAL A C 20
ATOM 24084 O O . VAL A 1 61 ? 11.588 -29.166 11.888 1.00 0.00 62 VAL A O 20
ATOM 24097 N N . LYS A 1 62 ? 10.263 -29.455 13.697 1.00 0.00 63 LYS A N 20
ATOM 24098 C CA . LYS A 1 62 ? 10.982 -28.495 14.516 1.00 0.00 63 LYS A CA 20
ATOM 24099 C C . LYS A 1 62 ? 11.577 -29.211 15.731 1.00 0.00 63 LYS A C 20
ATOM 24100 O O . LYS A 1 62 ? 11.062 -30.241 16.161 1.00 0.00 63 LYS A O 20
ATOM 24119 N N . VAL A 1 63 ? 12.652 -28.636 16.248 1.00 0.00 64 VAL A N 20
ATOM 24120 C CA . VAL A 1 63 ? 13.322 -29.206 17.405 1.00 0.00 64 VAL A CA 20
ATOM 24121 C C . VAL A 1 63 ? 13.293 -28.197 18.555 1.00 0.00 64 VAL A C 20
ATOM 24122 O O . VAL A 1 63 ? 14.213 -27.394 18.704 1.00 0.00 64 VAL A O 20
ATOM 24135 N N . LEU A 1 64 ? 12.227 -28.271 19.337 1.00 0.00 65 LEU A N 20
ATOM 24136 C CA . LEU A 1 64 ? 12.065 -27.374 20.469 1.00 0.00 65 LEU A CA 20
ATOM 24137 C C . LEU A 1 64 ? 13.420 -27.173 21.151 1.00 0.00 65 LEU A C 20
ATOM 24138 O O . LEU A 1 64 ? 14.300 -28.026 21.056 1.00 0.00 65 LEU A O 20
ATOM 24154 N N . ARG A 1 65 ? 13.544 -26.039 21.825 1.00 0.00 66 ARG A N 20
ATOM 24155 C CA . ARG A 1 65 ? 14.777 -25.714 22.523 1.00 0.00 66 ARG A CA 20
ATOM 24156 C C . ARG A 1 65 ? 15.073 -26.766 23.594 1.00 0.00 66 ARG A C 20
ATOM 24157 O O . ARG A 1 65 ? 14.700 -26.597 24.755 1.00 0.00 66 ARG A O 20
ATOM 24178 N N . ASP A 1 66 ? 15.739 -27.828 23.167 1.00 0.00 67 ASP A N 20
ATOM 24179 C CA . ASP A 1 66 ? 16.090 -28.907 24.075 1.00 0.00 67 ASP A CA 20
ATOM 24180 C C . ASP A 1 66 ? 17.566 -28.787 24.457 1.00 0.00 67 ASP A C 20
ATOM 24181 O O . ASP A 1 66 ? 18.314 -28.037 23.832 1.00 0.00 67 ASP A O 20
ATOM 24190 N N . PRO A 1 67 ? 17.952 -29.558 25.509 1.00 0.00 68 PRO A N 20
ATOM 24191 C CA . PRO A 1 67 ? 19.326 -29.545 25.982 1.00 0.00 68 PRO A CA 20
ATOM 24192 C C . PRO A 1 67 ? 20.240 -30.323 25.033 1.00 0.00 68 PRO A C 20
ATOM 24193 O O . PRO A 1 67 ? 20.746 -31.387 25.385 1.00 0.00 68 PRO A O 20
ATOM 24204 N N . SER A 1 68 ? 20.423 -29.761 23.847 1.00 0.00 69 SER A N 20
ATOM 24205 C CA . SER A 1 68 ? 21.267 -30.388 22.844 1.00 0.00 69 SER A CA 20
ATOM 24206 C C . SER A 1 68 ? 22.372 -29.423 22.412 1.00 0.00 69 SER A C 20
ATOM 24207 O O . SER A 1 68 ? 23.536 -29.808 22.317 1.00 0.00 69 SER A O 20
ATOM 24215 N N . ARG A 1 69 ? 21.969 -28.186 22.161 1.00 0.00 70 ARG A N 20
ATOM 24216 C CA . ARG A 1 69 ? 22.910 -27.162 21.741 1.00 0.00 70 ARG A CA 20
ATOM 24217 C C . ARG A 1 69 ? 22.705 -25.885 22.558 1.00 0.00 70 ARG A C 20
ATOM 24218 O O . ARG A 1 69 ? 22.251 -24.872 22.029 1.00 0.00 70 ARG A O 20
ATOM 24239 N N . PRO A 1 70 ? 23.059 -25.978 23.868 1.00 0.00 71 PRO A N 20
ATOM 24240 C CA . PRO A 1 70 ? 22.919 -24.842 24.763 1.00 0.00 71 PRO A CA 20
ATOM 24241 C C . PRO A 1 70 ? 24.011 -23.803 24.506 1.00 0.00 71 PRO A C 20
ATOM 24242 O O . PRO A 1 70 ? 24.055 -22.766 25.166 1.00 0.00 71 PRO A O 20
ATOM 24253 N N . TRP A 1 71 ? 24.867 -24.116 23.544 1.00 0.00 72 TRP A N 20
ATOM 24254 C CA . TRP A 1 71 ? 25.957 -23.222 23.192 1.00 0.00 72 TRP A CA 20
ATOM 24255 C C . TRP A 1 71 ? 25.407 -21.795 23.162 1.00 0.00 72 TRP A C 20
ATOM 24256 O O . TRP A 1 71 ? 26.064 -20.863 23.624 1.00 0.00 72 TRP A O 20
ATOM 24277 N N . GLY A 1 72 ? 24.208 -21.669 22.613 1.00 0.00 73 GLY A N 20
ATOM 24278 C CA . GLY A 1 72 ? 23.562 -20.371 22.517 1.00 0.00 73 GLY A CA 20
ATOM 24279 C C . GLY A 1 72 ? 22.235 -20.360 23.279 1.00 0.00 73 GLY A C 20
ATOM 24280 O O . GLY A 1 72 ? 22.174 -20.788 24.431 1.00 0.00 73 GLY A O 20
ATOM 24284 N N . LYS A 1 73 ? 21.206 -19.868 22.605 1.00 0.00 74 LYS A N 20
ATOM 24285 C CA . LYS A 1 73 ? 19.885 -19.796 23.205 1.00 0.00 74 LYS A CA 20
ATOM 24286 C C . LYS A 1 73 ? 18.839 -19.610 22.103 1.00 0.00 74 LYS A C 20
ATOM 24287 O O . LYS A 1 73 ? 17.904 -18.826 22.256 1.00 0.00 74 LYS A O 20
ATOM 24306 N N . ASP A 1 74 ? 19.033 -20.345 21.018 1.00 0.00 75 ASP A N 20
ATOM 24307 C CA . ASP A 1 74 ? 18.118 -20.271 19.891 1.00 0.00 75 ASP A CA 20
ATOM 24308 C C . ASP A 1 74 ? 17.460 -21.636 19.684 1.00 0.00 75 ASP A C 20
ATOM 24309 O O . ASP A 1 74 ? 17.648 -22.549 20.487 1.00 0.00 75 ASP A O 20
ATOM 24318 N N . ASN A 1 75 ? 16.700 -21.733 18.602 1.00 0.00 76 ASN A N 20
ATOM 24319 C CA . ASN A 1 75 ? 16.012 -22.972 18.280 1.00 0.00 76 ASN A CA 20
ATOM 24320 C C . ASN A 1 75 ? 16.233 -23.302 16.802 1.00 0.00 76 ASN A C 20
ATOM 24321 O O . ASN A 1 75 ? 16.388 -22.403 15.977 1.00 0.00 76 ASN A O 20
ATOM 24332 N N . TYR A 1 76 ? 16.240 -24.595 16.513 1.00 0.00 77 TYR A N 20
ATOM 24333 C CA . TYR A 1 76 ? 16.440 -25.056 15.149 1.00 0.00 77 TYR A CA 20
ATOM 24334 C C . TYR A 1 76 ? 15.387 -26.097 14.763 1.00 0.00 77 TYR A C 20
ATOM 24335 O O . TYR A 1 76 ? 14.847 -26.788 15.625 1.00 0.00 77 TYR A O 20
ATOM 24353 N N . TRP A 1 77 ? 15.128 -26.177 13.466 1.00 0.00 78 TRP A N 20
ATOM 24354 C CA . TRP A 1 77 ? 14.150 -27.122 12.955 1.00 0.00 78 TRP A CA 20
ATOM 24355 C C . TRP A 1 77 ? 14.889 -28.149 12.095 1.00 0.00 78 TRP A C 20
ATOM 24356 O O . TRP A 1 77 ? 16.010 -27.902 11.653 1.00 0.00 78 TRP A O 20
ATOM 24377 N N . MET A 1 78 ? 14.232 -29.280 11.884 1.00 0.00 79 MET A N 20
ATOM 24378 C CA . MET A 1 78 ? 14.813 -30.345 11.084 1.00 0.00 79 MET A CA 20
ATOM 24379 C C . MET A 1 78 ? 13.951 -30.641 9.855 1.00 0.00 79 MET A C 20
ATOM 24380 O O . MET A 1 78 ? 12.831 -31.135 9.982 1.00 0.00 79 MET A O 20
ATOM 24394 N N . LEU A 1 79 ? 14.505 -30.326 8.694 1.00 0.00 80 LEU A N 20
ATOM 24395 C CA . LEU A 1 79 ? 13.801 -30.552 7.443 1.00 0.00 80 LEU A CA 20
ATOM 24396 C C . LEU A 1 79 ? 14.604 -31.527 6.580 1.00 0.00 80 LEU A C 20
ATOM 24397 O O . LEU A 1 79 ? 15.824 -31.614 6.706 1.00 0.00 80 LEU A O 20
ATOM 24413 N N . ASN A 1 80 ? 13.886 -32.237 5.721 1.00 0.00 81 ASN A N 20
ATOM 24414 C CA . ASN A 1 80 ? 14.516 -33.202 4.838 1.00 0.00 81 ASN A CA 20
ATOM 24415 C C . ASN A 1 80 ? 13.583 -33.497 3.662 1.00 0.00 81 ASN A C 20
ATOM 24416 O O . ASN A 1 80 ? 12.370 -33.324 3.769 1.00 0.00 81 ASN A O 20
ATOM 24427 N N . PRO A 1 81 ? 14.200 -33.948 2.537 1.00 0.00 82 PRO A N 20
ATOM 24428 C CA . PRO A 1 81 ? 13.437 -34.267 1.342 1.00 0.00 82 PRO A CA 20
ATOM 24429 C C . PRO A 1 81 ? 12.691 -35.593 1.506 1.00 0.00 82 PRO A C 20
ATOM 24430 O O . PRO A 1 81 ? 13.312 -36.643 1.670 1.00 0.00 82 PRO A O 20
#

Foldseek 3Di:
DLVLLVVLQVVQVFFKHFVCVSVVCVCVPDVVCVVDDVPCSVVSVVCNCVRQNFAWDPPDPPCVVDRTTMTTGHD

InterPro domains:
  IPR001766 Fork head domain [PF00250] (115-200)
  IPR001766 Fork head domain [PR00053] (115-128)
  IPR001766 Fork head domain [PR00053] (136-153)
  IPR001766 Fork head domain [PR00053] (159-176)
  IPR001766 Fork head domain [PS50039] (115-210)
  IPR001766 Fork head domain [SM00339] (113-204)
  IPR018122 Fork head domain conserved site1 [PS00657] (115-128)
  IPR030456 Fork head domain conserved site 2 [PS00658] (159-165)
  IPR036388 Winged helix-like DNA-binding domain superfamily [G3DSA:1.10.10.10] (103-211)
  IPR036390 Winged helix DNA-binding domain superfamily [SSF46785] (114-210)
  IPR047518 Forkhead box protein Q1, forkhead domain [cd20034] (115-193)
  IPR050211 Forkhead box domain-containing protein [PTHR11829] (53-301)

CATH classification: 1.10.10.10